Protein 1UPS (pdb70)

B-factor: mean 15.05, std 5.0, range [4.94, 42.62]

InterPro domains:
  IPR000757 Beta-glucanase-like, N-terminal domain [PF00722] (126-254)
  IPR000757 Beta-glucanase-like, N-terminal domain [PS51762] (18-282)
  IPR013320 Concanavalin A-like lectin/glucanase domain superfamily [SSF49899] (20-282)
  IPR035992 Ricin B-like lectins [SSF50370] (290-420)
  IPR050546 Glycosyl Hydrolase Family 16 [PTHR10963] (27-278)

Organism: Clostridium perfringens (NCBI:txid1502)

Foldseek 3Di:
DQAQDDDDQDDPQWDWDDKDQQQDQDDDPLFKDWFDLQQQAPDRVLRGWDWGGDPLWIKTWDFPPRADRHCVQANGKHKTKMKRWHAWAAPPVRPDPRTHGDDTDGSDKDAFFKKKWWKAAWQQAAFKWWWKKKFFCQVPPSHHPPGQRTKIWTLATDTNNPFQWGKTKIDRRNHPQARPDIDIDTDGDPDDGRNPYIWMWMWGAALFWIFIDTSRATFDIFTGHGDHMIMIMTMMIAPHPRHHDDDDDIGIMIISMMITIARPVHGDNYPWKWWKAFQPPRWTWFDDPPDFFIFTGHDDPVGPLRRIWDWDDDPRWIWIAGPVQRWTFFCVVVPQGTGTDNDDPPDQRRTWDWGDDPRWTWTAGRVHRQWIWFCVVVPRTIGIDRDDPPDRRRTMHIGTDD/DQDDDDQDDPQWAWDDKDQQQDQDDDPLFKDWFDQQFLAPGSVLRGWDWGGDPSWIKTWDFPPRADSHCVQANRKDKGKMKRWHAWAAPRVRPDPRTHHDDTDGSDKDFFFKKKWKKAAWQQAAFKWWWKKKFFCQVVPSHHPPGQRGKMWGLATDTNNPFQWGKTKIDRRNNPQFRPDIDIDTDGDPDDGRNVDIWMWIWGAAQFWIWIDTSRHTDDIDTHHRDHIIMIMTMIMGPHPRHHGDDDDIGIMIISMMITIARPVGDDAKWWKAFQVPRWTWFDDPPDFFIFTHHDDPVGPLRRMWDWDDDPRWTWIAGRPPRWTWFCVVVPQGTGTDNDDPPDQRRTWDFDDDPNFTWTAGRVHRQWIWFCVVVPRGIGIDRDDPPDRRRTMHIGHDD

Sequence (799 aa):
AKDFPANPIEKAGYKLDFSDEFNGPTLDREKWTDYYLPHWCKDPESAKANYRFENGSLVEYITEDQKPWCPEHDGTVRSSAIMSFDKSWIHNFSGTTDNHERNEWRGYTTKYGYFEIRAKLSNTGGGGHQAWWMVGMQDDTNDWFNSKQTGEIDILETFFSKKDTWRIAAYGWNDPNFQTSWTISEDKVPSGDPTSEYHIYAMEWTPTALKFYYDNELFKVIYGSPDYEMGTILNIYTDAGSGAHNDVWPKEWAIDYMRVWKPVDGYKESLNNYLIRNRQTGKFLYIEENNDKVSYGDITLKNEKNAKWSKEYRDGYTLLKNNETGEYLNIENQTGYIEHGKVPKTWWSAQWSEVPVDGYTRFVNRWKPNMSIHTESYEGVLQYGNVPNTYWTSQWQLIPVEDFPANPIEKAGYKLDFSDEFNGPTLDREKWTDYYLPHWCKDPESAKANYRFENGSLVEYITEDQKPWCPEHDGTVRSSAIMSFDKSWIHNFSGTTDNHERNEWRGYTTKYGYFEIRAKLSNTGGGGHQAWWMVGMQDDTNDWFNSKQTGEIDILETFFSKKDTWRIAAYGWNDPNFQTSWTISEDKVPSGDPTSEYHIYAMEWTPTALKFYYDNELFKVIYGSPDYEMGTILNIYTDAGSGAHNDVWPKEWAIDYMRVWKPVDGYKNNYLIRNRQTGKFLYIEENNDKVSYGDITLKNEKNAKWSKEYRDGYTLLKNNETGEYLNIENQTGYIEHGKVPKTWWSAQWSEVPVDGYTRFVNRWKPNMSIHTESYEGVLQYGNVPNTYWTSQWQLIPVE

Structure (mmCIF, N/CA/C/O backbone):
data_1UPS
#
_entry.id   1UPS
#
_cell.length_a   160.430
_cell.length_b   160.430
_cell.length_c   86.140
_cell.angle_alpha   90.00
_cell.angle_beta   90.00
_cell.angle_gamma   120.00
#
_symmetry.space_group_name_H-M   'P 63'
#
loop_
_entity.id
_entity.type
_entity.pdbx_description
1 polymer 'GLCNAC-ALPHA-1,4-GAL-RELEASING ENDO-BETA-GALACTOSIDASE'
2 non-polymer 'CALCIUM ION'
3 water water
#
loop_
_atom_site.group_PDB
_atom_site.id
_atom_site.type_symbol
_atom_site.label_atom_id
_atom_site.label_alt_id
_atom_site.label_comp_id
_atom_site.label_asym_id
_atom_site.label_entity_id
_atom_site.label_seq_id
_atom_site.pdbx_PDB_ins_code
_atom_site.Cartn_x
_atom_site.Cartn_y
_atom_site.Cartn_z
_atom_site.occupancy
_atom_site.B_iso_or_equiv
_atom_site.auth_seq_id
_atom_site.auth_comp_id
_atom_site.auth_asym_id
_atom_site.auth_atom_id
_atom_site.pdbx_PDB_model_num
ATOM 1 N N . ALA A 1 17 ? 152.370 100.830 9.920 1.00 24.76 17 ALA A N 1
ATOM 2 C CA . ALA A 1 17 ? 153.611 100.005 9.988 1.00 23.88 17 ALA A CA 1
ATOM 3 C C . ALA A 1 17 ? 154.876 100.876 9.920 1.00 23.67 17 ALA A C 1
ATOM 4 O O . ALA A 1 17 ? 155.994 100.385 10.118 1.00 23.87 17 ALA A O 1
ATOM 6 N N . LYS A 1 18 ? 154.695 102.167 9.640 1.00 22.58 18 LYS A N 1
ATOM 7 C CA . LYS A 1 18 ? 155.816 103.084 9.472 1.00 21.54 18 LYS A CA 1
ATOM 8 C C . LYS A 1 18 ? 156.120 103.876 10.748 1.00 20.00 18 LYS A C 1
ATOM 9 O O . LYS A 1 18 ? 157.088 104.632 10.779 1.00 19.78 18 LYS A O 1
ATOM 15 N N . ASP A 1 19 ? 155.315 103.692 11.795 1.00 17.97 19 ASP A N 1
ATOM 16 C CA . ASP A 1 19 ? 155.650 104.264 13.112 1.00 16.74 19 ASP A CA 1
ATOM 17 C C . ASP A 1 19 ? 156.919 103.588 13.612 1.00 16.03 19 ASP A C 1
ATOM 18 O O . ASP A 1 19 ? 157.120 102.380 13.375 1.00 14.93 19 ASP A O 1
ATOM 23 N N . PHE A 1 20 ? 157.764 104.334 14.319 1.00 15.21 20 PHE A N 1
ATOM 24 C CA . PHE A 1 20 ? 158.872 103.721 15.032 1.00 14.54 20 PHE A CA 1
ATOM 25 C C . PHE A 1 20 ? 158.318 103.063 16.304 1.00 14.41 20 PHE A C 1
ATOM 26 O O . PHE A 1 20 ? 157.555 103.684 17.031 1.00 13.75 20 PHE A O 1
ATOM 34 N N . PRO A 1 21 ? 158.689 101.814 16.580 1.00 14.39 21 PRO A N 1
ATOM 35 C CA . PRO A 1 21 ? 158.113 101.095 17.727 1.00 14.46 21 PRO A CA 1
ATOM 36 C C . PRO A 1 21 ? 158.385 101.780 19.057 1.00 13.85 21 PRO A C 1
ATOM 37 O O . PRO A 1 21 ? 159.475 102.275 19.266 1.00 13.82 21 PRO A O 1
ATOM 41 N N . ALA A 1 22 ? 157.404 101.783 19.948 1.00 13.46 22 ALA A N 1
ATOM 42 C CA . ALA A 1 22 ? 157.625 102.282 21.301 1.00 13.74 22 ALA A CA 1
ATOM 43 C C . ALA A 1 22 ? 158.790 101.547 21.989 1.00 13.34 22 ALA A C 1
ATOM 44 O O . ALA A 1 22 ? 158.924 100.301 21.878 1.00 12.06 22 ALA A O 1
ATOM 46 N N . ASN A 1 23 ? 159.634 102.305 22.689 1.00 12.72 23 ASN A N 1
ATOM 47 C CA . ASN A 1 23 ? 160.660 101.712 23.555 1.00 13.54 23 ASN A CA 1
ATOM 48 C C . ASN A 1 23 ? 160.035 101.008 24.774 1.00 14.24 23 ASN A C 1
ATOM 49 O O . ASN A 1 23 ? 158.890 101.296 25.137 1.00 13.58 23 ASN A O 1
ATOM 54 N N . PRO A 1 24 ? 160.765 100.077 25.396 1.00 15.18 24 PRO A N 1
ATOM 55 C CA . PRO A 1 24 ? 160.277 99.449 26.631 1.00 16.40 24 PRO A CA 1
ATOM 56 C C . PRO A 1 24 ? 160.274 100.426 27.802 1.00 17.35 24 PRO A C 1
ATOM 57 O O . PRO A 1 24 ? 161.032 101.399 27.805 1.00 16.77 24 PRO A O 1
ATOM 61 N N . ILE A 1 25 ? 159.413 100.174 28.783 1.00 18.72 25 ILE A N 1
ATOM 62 C CA . ILE A 1 25 ? 159.344 101.037 29.956 1.00 20.32 25 ILE A CA 1
ATOM 63 C C . ILE A 1 25 ? 160.621 100.913 30.799 1.00 21.16 25 ILE A C 1
ATOM 64 O O . ILE A 1 25 ? 161.120 101.913 31.353 1.00 22.10 25 ILE A O 1
ATOM 69 N N . GLU A 1 26 ? 161.158 99.701 30.883 1.00 21.50 26 GLU A N 1
ATOM 70 C CA . GLU A 1 26 ? 162.419 99.484 31.600 1.00 21.66 26 GLU A CA 1
ATOM 71 C C . GLU A 1 26 ? 163.610 99.644 30.658 1.00 21.60 26 GLU A C 1
ATOM 72 O O . GLU A 1 26 ? 163.633 99.077 29.557 1.00 22.16 26 GLU A O 1
ATOM 74 N N . LYS A 1 27 ? 164.573 100.456 31.098 1.00 20.73 27 LYS A N 1
ATOM 75 C CA . LYS A 1 27 ? 165.767 100.786 30.335 1.00 19.67 27 LYS A CA 1
ATOM 76 C C . LYS A 1 27 ? 166.986 100.240 31.058 1.00 19.48 27 LYS A C 1
ATOM 77 O O . LYS A 1 27 ? 167.239 100.596 32.213 1.00 18.70 27 LYS A O 1
ATOM 83 N N . ALA A 1 28 ? 167.733 99.362 30.387 1.00 19.70 28 ALA A N 1
ATOM 84 C CA . ALA A 1 28 ? 168.919 98.747 30.995 1.00 19.45 28 ALA A CA 1
ATOM 85 C C . ALA A 1 28 ? 169.917 99.790 31.517 1.00 19.21 28 ALA A C 1
ATOM 86 O O . ALA A 1 28 ? 170.293 100.713 30.791 1.00 19.60 28 ALA A O 1
ATOM 88 N N . GLY A 1 29 ? 170.310 99.638 32.781 1.00 18.54 29 GLY A N 1
ATOM 89 C CA . GLY A 1 29 ? 171.265 100.523 33.431 1.00 17.94 29 GLY A CA 1
ATOM 90 C C . GLY A 1 29 ? 170.633 101.755 34.073 1.00 17.15 29 GLY A C 1
ATOM 91 O O . GLY A 1 29 ? 171.342 102.597 34.643 1.00 16.98 29 GLY A O 1
ATOM 92 N N . TYR A 1 30 ? 169.306 101.843 33.987 1.00 16.33 30 TYR A N 1
ATOM 93 C CA . TYR A 1 30 ? 168.551 102.989 34.482 1.00 15.99 30 TYR A CA 1
ATOM 94 C C . TYR A 1 30 ? 167.353 102.563 35.325 1.00 16.21 30 TYR A C 1
ATOM 95 O O . TYR A 1 30 ? 166.904 101.406 35.260 1.00 15.87 30 TYR A O 1
ATOM 104 N N . LYS A 1 31 ? 166.837 103.521 36.098 1.00 15.75 31 LYS A N 1
ATOM 105 C CA . LYS A 1 31 ? 165.618 103.358 36.866 1.00 15.81 31 LYS A CA 1
ATOM 106 C C . LYS A 1 31 ? 164.603 104.381 36.393 1.00 15.59 31 LYS A C 1
ATOM 107 O O . LYS A 1 31 ? 164.930 105.555 36.216 1.00 15.87 31 LYS A O 1
ATOM 109 N N . LEU A 1 32 ? 163.370 103.948 36.184 1.00 15.88 32 LEU A N 1
ATOM 110 C CA . LEU A 1 32 ? 162.333 104.881 35.746 1.00 15.75 32 LEU A CA 1
ATOM 111 C C . LEU A 1 32 ? 161.961 105.835 36.891 1.00 15.99 32 LEU A C 1
ATOM 112 O O . LEU A 1 32 ? 161.617 105.383 37.987 1.00 16.01 32 LEU A O 1
ATOM 117 N N . ASP A 1 33 ? 162.062 107.144 36.640 1.00 14.41 33 ASP A N 1
ATOM 118 C CA . ASP A 1 33 ? 161.826 108.168 37.666 1.00 14.93 33 ASP A CA 1
ATOM 119 C C . ASP A 1 33 ? 160.489 108.878 37.509 1.00 14.70 33 ASP A C 1
ATOM 120 O O . ASP A 1 33 ? 159.931 109.362 38.502 1.00 14.73 33 ASP A O 1
ATOM 125 N N . PHE A 1 34 ? 160.007 108.954 36.265 1.00 14.06 34 PHE A N 1
ATOM 126 C CA . PHE A 1 34 ? 158.753 109.632 35.907 1.00 14.57 34 PHE A CA 1
ATOM 127 C C . PHE A 1 34 ? 158.197 109.014 34.646 1.00 14.79 34 PHE A C 1
ATOM 128 O O . PHE A 1 34 ? 158.943 108.712 33.708 1.00 14.32 34 PHE A O 1
ATOM 136 N N . SER A 1 35 ? 156.881 108.831 34.610 1.00 15.31 35 SER A N 1
ATOM 137 C CA . SER A 1 35 ? 156.246 108.512 33.349 1.00 15.65 35 SER A CA 1
ATOM 138 C C . SER A 1 35 ? 154.807 108.984 33.298 1.00 16.13 35 SER A C 1
ATOM 139 O O . SER A 1 35 ? 154.115 109.043 34.324 1.00 17.27 35 SER A O 1
ATOM 142 N N . ASP A 1 36 ? 154.383 109.346 32.093 1.00 14.32 36 ASP A N 1
ATOM 143 C CA . ASP A 1 36 ? 152.982 109.488 31.796 1.00 13.37 36 ASP A CA 1
ATOM 144 C C . ASP A 1 36 ? 152.745 108.790 30.471 1.00 13.63 36 ASP A C 1
ATOM 145 O O . ASP A 1 36 ? 153.296 109.187 29.440 1.00 12.28 36 ASP A O 1
ATOM 150 N N . GLU A 1 37 ? 151.934 107.727 30.506 1.00 12.62 37 GLU A N 1
ATOM 151 C CA . GLU A 1 37 ? 151.595 106.974 29.301 1.00 14.33 37 GLU A CA 1
ATOM 152 C C . GLU A 1 37 ? 150.412 107.584 28.538 1.00 14.23 37 GLU A C 1
ATOM 153 O O . GLU A 1 37 ? 150.011 107.079 27.481 1.00 14.72 37 GLU A O 1
ATOM 159 N N . PHE A 1 38 ? 149.881 108.696 29.056 1.00 15.02 38 PHE A N 1
ATOM 160 C CA . PHE A 1 38 ? 148.876 109.516 28.363 1.00 15.22 38 PHE A CA 1
ATOM 161 C C . PHE A 1 38 ? 147.707 108.718 27.776 1.00 16.53 38 PHE A C 1
ATOM 162 O O . PHE A 1 38 ? 147.292 108.962 26.657 1.00 17.36 38 PHE A O 1
ATOM 170 N N . ASN A 1 39 ? 147.175 107.769 28.522 1.00 17.81 39 ASN A N 1
ATOM 171 C CA . ASN A 1 39 ? 146.072 106.992 27.951 1.00 18.85 39 ASN A CA 1
ATOM 172 C C . ASN A 1 39 ? 144.695 107.660 28.097 1.00 18.71 39 ASN A C 1
ATOM 173 O O . ASN A 1 39 ? 143.743 107.331 27.353 1.00 19.39 39 ASN A O 1
ATOM 182 N N . GLY A 1 40 ? 144.610 108.627 29.011 1.00 18.24 40 GLY A N 1
ATOM 183 C CA . GLY A 1 40 ? 143.374 109.364 29.236 1.00 17.10 40 GLY A CA 1
ATOM 184 C C . GLY A 1 40 ? 142.328 108.512 29.928 1.00 17.56 40 GLY A C 1
ATOM 185 O O . GLY A 1 40 ? 142.650 107.402 30.347 1.00 16.83 40 GLY A O 1
ATOM 186 N N . PRO A 1 41 ? 141.081 108.986 30.004 1.00 17.50 41 PRO A N 1
ATOM 187 C CA . PRO A 1 41 ? 140.624 110.186 29.288 1.00 18.14 41 PRO A CA 1
ATOM 188 C C . PRO A 1 41 ? 140.814 111.508 30.037 1.00 18.39 41 PRO A C 1
ATOM 189 O O . PRO A 1 41 ? 140.384 112.556 29.540 1.00 19.53 41 PRO A O 1
ATOM 193 N N . THR A 1 42 ? 141.439 111.478 31.209 1.00 18.14 42 THR A N 1
ATOM 194 C CA . THR A 1 42 ? 141.708 112.729 31.917 1.00 17.79 42 THR A CA 1
ATOM 195 C C . THR A 1 42 ? 143.191 112.942 32.189 1.00 16.76 42 THR A C 1
ATOM 196 O O . THR A 1 42 ? 143.952 111.982 32.401 1.00 16.86 42 THR A O 1
ATOM 200 N N . LEU A 1 43 ? 143.578 114.214 32.208 1.00 15.70 43 LEU A N 1
ATOM 201 C CA . LEU A 1 43 ? 144.944 114.600 32.512 1.00 15.17 43 LEU A CA 1
ATOM 202 C C . LEU A 1 43 ? 145.225 114.303 33.984 1.00 15.48 43 LEU A C 1
ATOM 203 O O . LEU A 1 43 ? 144.398 114.609 34.843 1.00 16.23 43 LEU A O 1
ATOM 208 N N . ASP A 1 44 ? 146.384 113.714 34.267 1.00 15.30 44 ASP A N 1
ATOM 209 C CA . ASP A 1 44 ? 146.763 113.376 35.643 1.00 15.19 44 ASP A CA 1
ATOM 210 C C . ASP A 1 44 ? 147.202 114.650 36.354 1.00 15.63 44 ASP A C 1
ATOM 211 O O . ASP A 1 44 ? 148.300 115.167 36.107 1.00 14.84 44 ASP A O 1
ATOM 216 N N . ARG A 1 45 ? 146.351 115.153 37.241 1.00 15.90 45 ARG A N 1
ATOM 217 C CA . ARG A 1 45 ? 146.607 116.452 37.860 1.00 17.03 45 ARG A CA 1
ATOM 218 C C . ARG A 1 45 ? 147.631 116.394 39.001 1.00 16.83 45 ARG A C 1
ATOM 219 O O . ARG A 1 45 ? 147.987 117.423 39.594 1.00 16.89 45 ARG A O 1
ATOM 227 N N . GLU A 1 46 ? 148.113 115.192 39.299 1.00 16.47 46 GLU A N 1
ATOM 228 C CA . GLU A 1 46 ? 149.250 115.054 40.196 1.00 16.44 46 GLU A CA 1
ATOM 229 C C . GLU A 1 46 ? 150.559 115.289 39.439 1.00 15.52 46 GLU A C 1
ATOM 230 O O . GLU A 1 46 ? 151.609 115.483 40.059 1.00 15.64 46 GLU A O 1
ATOM 240 N N . LYS A 1 47 ? 150.501 115.294 38.106 1.00 13.96 47 LYS A N 1
ATOM 241 C CA . LYS A 1 47 ? 151.710 115.460 37.276 1.00 13.41 47 LYS A CA 1
ATOM 242 C C . LYS A 1 47 ? 151.722 116.766 36.479 1.00 12.85 47 LYS A C 1
ATOM 243 O O . LYS A 1 47 ? 152.793 117.353 36.251 1.00 13.00 47 LYS A O 1
ATOM 249 N N . TRP A 1 48 ? 150.536 117.200 36.043 1.00 12.35 48 TRP A N 1
ATOM 250 C CA . TRP A 1 48 ? 150.400 118.318 35.095 1.00 11.87 48 TRP A CA 1
ATOM 251 C C . TRP A 1 48 ? 149.353 119.339 35.515 1.00 12.28 48 TRP A C 1
ATOM 252 O O . TRP A 1 48 ? 148.313 118.987 36.108 1.00 12.11 48 TRP A O 1
ATOM 263 N N . THR A 1 49 ? 149.613 120.593 35.154 1.00 12.19 49 THR A N 1
ATOM 264 C CA . THR A 1 49 ? 148.560 121.587 35.064 1.00 12.64 49 THR A CA 1
ATOM 265 C C . THR A 1 49 ? 148.264 121.912 33.591 1.00 12.83 49 THR A C 1
ATOM 266 O O . THR A 1 49 ? 149.156 121.822 32.743 1.00 12.85 49 THR A O 1
ATOM 270 N N . ASP A 1 50 ? 147.012 122.248 33.285 1.00 13.18 50 ASP A N 1
ATOM 271 C CA . ASP A 1 50 ? 146.618 122.535 31.899 1.00 13.67 50 ASP A CA 1
ATOM 272 C C . ASP A 1 50 ? 146.459 124.038 31.632 1.00 13.58 50 ASP A C 1
ATOM 273 O O . ASP A 1 50 ? 145.566 124.485 30.911 1.00 13.35 50 ASP A O 1
ATOM 278 N N . TYR A 1 51 ? 147.369 124.813 32.207 1.00 13.89 51 TYR A N 1
ATOM 279 C CA . TYR A 1 51 ? 147.452 126.236 31.929 1.00 13.96 51 TYR A CA 1
ATOM 280 C C . TYR A 1 51 ? 148.871 126.585 31.501 1.00 14.18 51 TYR A C 1
ATOM 281 O O . TYR A 1 51 ? 149.850 126.038 32.053 1.00 13.84 51 TYR A O 1
ATOM 290 N N . TYR A 1 52 ? 148.979 127.531 30.568 1.00 12.94 52 TYR A N 1
ATOM 291 C CA . TYR A 1 52 ? 150.264 127.951 30.039 1.00 12.39 52 TYR A CA 1
ATOM 292 C C . TYR A 1 52 ? 150.751 129.162 30.863 1.00 12.18 52 TYR A C 1
ATOM 293 O O . TYR A 1 52 ? 150.104 130.205 30.854 1.00 11.93 52 TYR A O 1
ATOM 302 N N . LEU A 1 53 ? 151.865 129.013 31.592 1.00 11.21 53 LEU A N 1
ATOM 303 C CA . LEU A 1 53 ? 152.475 130.135 32.363 1.00 11.96 53 LEU A CA 1
ATOM 304 C C . LEU A 1 53 ? 151.452 131.147 32.928 1.00 11.80 53 LEU A C 1
ATOM 305 O O . LEU A 1 53 ? 151.547 132.352 32.667 1.00 11.20 53 LEU A O 1
ATOM 310 N N . PRO A 1 54 ? 150.480 130.654 33.702 1.00 11.81 54 PRO A N 1
ATOM 311 C CA . PRO A 1 54 ? 149.330 131.487 34.105 1.00 12.08 54 PRO A CA 1
ATOM 312 C C . PRO A 1 54 ? 149.679 132.693 34.990 1.00 12.57 54 PRO A C 1
ATOM 313 O O . PRO A 1 54 ? 148.883 133.636 35.052 1.00 12.69 54 PRO A O 1
ATOM 317 N N . HIS A 1 55 ? 150.849 132.684 35.624 1.00 11.82 55 HIS A N 1
ATOM 318 C CA . HIS A 1 55 ? 151.297 133.829 36.434 1.00 12.75 55 HIS A CA 1
ATOM 319 C C . HIS A 1 55 ? 151.526 135.117 35.631 1.00 12.93 55 HIS A C 1
ATOM 320 O O . HIS A 1 55 ? 151.572 136.212 36.222 1.00 13.68 55 HIS A O 1
ATOM 327 N N . TRP A 1 56 ? 151.668 135.017 34.303 1.00 12.95 56 TRP A N 1
ATOM 328 C CA . TRP A 1 56 ? 151.864 136.231 33.487 1.00 13.25 56 TRP A CA 1
ATOM 329 C C . TRP A 1 56 ? 150.557 136.951 33.146 1.00 14.71 56 TRP A C 1
ATOM 330 O O . TRP A 1 56 ? 150.585 138.091 32.713 1.00 15.79 56 TRP A O 1
ATOM 341 N N . CYS A 1 57 ? 149.419 136.301 33.364 1.00 15.66 57 CYS A N 1
ATOM 342 C CA . CYS A 1 57 ? 148.162 136.783 32.802 1.00 17.09 57 CYS A CA 1
ATOM 343 C C . CYS A 1 57 ? 147.216 137.258 33.900 1.00 19.15 57 CYS A C 1
ATOM 344 O O . CYS A 1 57 ? 146.972 136.533 34.867 1.00 19.79 57 CYS A O 1
ATOM 347 N N . LYS A 1 58 ? 146.688 138.473 33.760 1.00 20.81 58 LYS A N 1
ATOM 348 C CA . LYS A 1 58 ? 145.835 139.046 34.807 1.00 22.23 58 LYS A CA 1
ATOM 349 C C . LYS A 1 58 ? 144.681 138.084 35.101 1.00 23.04 58 LYS A C 1
ATOM 350 O O . LYS A 1 58 ? 144.470 137.695 36.269 1.00 24.53 58 LYS A O 1
ATOM 352 N N . ASP A 1 59 ? 143.977 137.677 34.051 1.00 23.07 59 ASP A N 1
ATOM 353 C CA . ASP A 1 59 ? 143.049 136.547 34.132 1.00 24.08 59 ASP A CA 1
ATOM 354 C C . ASP A 1 59 ? 143.634 135.280 33.498 1.00 22.40 59 ASP A C 1
ATOM 355 O O . ASP A 1 59 ? 143.693 135.137 32.261 1.00 23.86 59 ASP A O 1
ATOM 360 N N . PRO A 1 60 ? 144.022 134.341 34.353 1.00 20.49 60 PRO A N 1
ATOM 361 C CA . PRO A 1 60 ? 144.665 133.102 33.911 1.00 19.17 60 PRO A CA 1
ATOM 362 C C . PRO A 1 60 ? 143.749 132.122 33.169 1.00 17.94 60 PRO A C 1
ATOM 363 O O . PRO A 1 60 ? 144.272 131.203 32.552 1.00 15.90 60 PRO A O 1
ATOM 367 N N . GLU A 1 61 ? 142.427 132.316 33.186 1.00 17.30 61 GLU A N 1
ATOM 368 C CA . GLU A 1 61 ? 141.559 131.408 32.443 1.00 17.70 61 GLU A CA 1
ATOM 369 C C . GLU A 1 61 ? 141.810 131.450 30.931 1.00 16.82 61 GLU A C 1
ATOM 370 O O . GLU A 1 61 ? 141.575 130.449 30.247 1.00 16.92 61 GLU A O 1
ATOM 376 N N . SER A 1 62 ? 142.293 132.589 30.421 1.00 16.07 62 SER A N 1
ATOM 377 C CA . SER A 1 62 ? 142.672 132.715 28.997 1.00 15.07 62 SER A CA 1
ATOM 378 C C . SER A 1 62 ? 143.762 131.712 28.599 1.00 14.11 62 SER A C 1
ATOM 379 O O . SER A 1 62 ? 143.854 131.314 27.436 1.00 12.95 62 SER A O 1
ATOM 382 N N . ALA A 1 63 ? 144.564 131.301 29.584 1.00 12.64 63 ALA A N 1
ATOM 383 C CA . ALA A 1 63 ? 145.753 130.494 29.349 1.00 12.08 63 ALA A CA 1
ATOM 384 C C . ALA A 1 63 ? 145.463 128.991 29.411 1.00 11.71 63 ALA A C 1
ATOM 385 O O . ALA A 1 63 ? 146.367 128.171 29.282 1.00 11.52 63 ALA A O 1
ATOM 387 N N . LYS A 1 64 ? 144.199 128.626 29.598 1.00 12.14 64 LYS A N 1
ATOM 388 C CA . LYS A 1 64 ? 143.817 127.199 29.652 1.00 12.51 64 LYS A CA 1
ATOM 389 C C . LYS A 1 64 ? 143.978 126.482 28.301 1.00 12.04 64 LYS A C 1
ATOM 390 O O . LYS A 1 64 ? 143.622 127.027 27.252 1.00 11.63 64 LYS A O 1
ATOM 396 N N . ALA A 1 65 ? 144.475 125.244 28.356 1.00 11.25 65 ALA A N 1
ATOM 397 C CA . ALA A 1 65 ? 144.711 124.425 27.173 1.00 11.18 65 ALA A CA 1
ATOM 398 C C . ALA A 1 65 ? 143.442 123.744 26.704 1.00 11.31 65 ALA A C 1
ATOM 399 O O . ALA A 1 65 ? 142.552 123.454 27.513 1.00 11.19 65 ALA A O 1
ATOM 401 N N . ASN A 1 66 ? 143.370 123.488 25.399 1.00 10.78 66 ASN A N 1
ATOM 402 C CA . ASN A 1 66 ? 142.420 122.523 24.873 1.00 11.69 66 ASN A CA 1
ATOM 403 C C . ASN A 1 66 ? 143.159 121.266 24.487 1.00 11.59 66 ASN A C 1
ATOM 404 O O . ASN A 1 66 ? 144.258 121.333 23.967 1.00 10.92 66 ASN A O 1
ATOM 409 N N . TYR A 1 67 ? 142.557 120.122 24.791 1.00 12.37 67 TYR A N 1
ATOM 410 C CA . TYR A 1 67 ? 143.198 118.832 24.519 1.00 12.68 67 TYR A CA 1
ATOM 411 C C . TYR A 1 67 ? 142.162 117.709 24.663 1.00 13.21 67 TYR A C 1
ATOM 412 O O . TYR A 1 67 ? 141.067 117.917 25.228 1.00 13.51 67 TYR A O 1
ATOM 421 N N . ARG A 1 68 ? 142.500 116.547 24.106 1.00 13.06 68 ARG A N 1
ATOM 422 C CA . ARG A 1 68 ? 141.744 115.306 24.297 1.00 13.33 68 ARG A CA 1
ATOM 423 C C . ARG A 1 68 ? 142.761 114.173 24.344 1.00 13.46 68 ARG A C 1
ATOM 424 O O . ARG A 1 68 ? 143.967 114.397 24.155 1.00 13.14 68 ARG A O 1
ATOM 432 N N . PHE A 1 69 ? 142.276 112.972 24.629 1.00 13.04 69 PHE A N 1
ATOM 433 C CA . PHE A 1 69 ? 143.111 111.777 24.536 1.00 14.12 69 PHE A CA 1
ATOM 434 C C . PHE A 1 69 ? 142.529 110.915 23.439 1.00 14.42 69 PHE A C 1
ATOM 435 O O . PHE A 1 69 ? 141.314 110.718 23.404 1.00 14.86 69 PHE A O 1
ATOM 443 N N . GLU A 1 70 ? 143.378 110.454 22.524 1.00 15.31 70 GLU A N 1
ATOM 444 C CA . GLU A 1 70 ? 142.922 109.689 21.350 1.00 17.13 70 GLU A CA 1
ATOM 445 C C . GLU A 1 70 ? 143.951 108.604 21.040 1.00 18.15 70 GLU A C 1
ATOM 446 O O . GLU A 1 70 ? 145.144 108.900 20.890 1.00 17.76 70 GLU A O 1
ATOM 452 N N . ASN A 1 71 ? 143.494 107.347 20.993 1.00 18.77 71 ASN A N 1
ATOM 453 C CA . ASN A 1 71 ? 144.347 106.228 20.568 1.00 20.06 71 ASN A CA 1
ATOM 454 C C . ASN A 1 71 ? 145.633 106.128 21.410 1.00 19.59 71 ASN A C 1
ATOM 455 O O . ASN A 1 71 ? 146.736 105.969 20.876 1.00 20.12 71 ASN A O 1
ATOM 460 N N . GLY A 1 72 ? 145.476 106.229 22.730 1.00 18.52 72 GLY A N 1
ATOM 461 C CA . GLY A 1 72 ? 146.593 106.158 23.664 1.00 16.70 72 GLY A CA 1
ATOM 462 C C . GLY A 1 72 ? 147.531 107.367 23.713 1.00 15.31 72 GLY A C 1
ATOM 463 O O . GLY A 1 72 ? 148.613 107.263 24.300 1.00 15.08 72 GLY A O 1
ATOM 464 N N . SER A 1 73 ? 147.122 108.502 23.136 1.00 13.91 73 SER A N 1
ATOM 465 C CA . SER A 1 73 ? 147.978 109.703 23.097 1.00 13.43 73 SER A CA 1
ATOM 466 C C . SER A 1 73 ? 147.286 110.913 23.680 1.00 12.55 73 SER A C 1
ATOM 467 O O . SER A 1 73 ? 146.055 111.045 23.589 1.00 12.06 73 SER A O 1
ATOM 470 N N . LEU A 1 74 ? 148.067 111.805 24.280 1.00 11.84 74 LEU A N 1
ATOM 471 C CA . LEU A 1 74 ? 147.573 113.161 24.519 1.00 11.51 74 LEU A CA 1
ATOM 472 C C . LEU A 1 74 ? 147.567 113.916 23.183 1.00 11.42 74 LEU A C 1
ATOM 473 O O . LEU A 1 74 ? 148.600 113.994 22.487 1.00 11.93 74 LEU A O 1
ATOM 478 N N . VAL A 1 75 ? 146.409 114.473 22.838 1.00 11.03 75 VAL A N 1
ATOM 479 C CA . VAL A 1 75 ? 146.260 115.313 21.652 1.00 11.24 75 VAL A CA 1
ATOM 480 C C . VAL A 1 75 ? 145.924 116.747 22.094 1.00 11.20 75 VAL A C 1
ATOM 481 O O . VAL A 1 75 ? 144.756 117.086 22.350 1.00 11.39 75 VAL A O 1
ATOM 485 N N . GLU A 1 76 ? 146.964 117.574 22.198 1.00 10.51 76 GLU A N 1
ATOM 486 C CA . GLU A 1 76 ? 146.779 119.015 22.433 1.00 10.83 76 GLU A CA 1
ATOM 487 C C . GLU A 1 76 ? 146.334 119.647 21.132 1.00 10.37 76 GLU A C 1
ATOM 488 O O . GLU A 1 76 ? 146.884 119.325 20.091 1.00 10.49 76 GLU A O 1
ATOM 494 N N . TYR A 1 77 ? 145.361 120.555 21.184 1.00 10.55 77 TYR A N 1
ATOM 495 C CA . TYR A 1 77 ? 144.877 121.187 19.967 1.00 10.13 77 TYR A CA 1
ATOM 496 C C . TYR A 1 77 ? 144.480 122.636 20.184 1.00 10.50 77 TYR A C 1
ATOM 497 O O . TYR A 1 77 ? 144.138 123.043 21.306 1.00 10.26 77 TYR A O 1
ATOM 506 N N . ILE A 1 78 ? 144.551 123.394 19.098 1.00 9.92 78 ILE A N 1
ATOM 507 C CA . ILE A 1 78 ? 144.064 124.767 19.062 1.00 9.84 78 ILE A CA 1
ATOM 508 C C . ILE A 1 78 ? 142.903 124.812 18.075 1.00 9.78 78 ILE A C 1
ATOM 509 O O . ILE A 1 78 ? 143.061 124.425 16.914 1.00 9.82 78 ILE A O 1
ATOM 514 N N . THR A 1 79 ? 141.750 125.302 18.520 1.00 10.00 79 THR A N 1
ATOM 515 C CA . THR A 1 79 ? 140.624 125.463 17.601 1.00 10.23 79 THR A CA 1
ATOM 516 C C . THR A 1 79 ? 140.688 126.780 16.844 1.00 10.12 79 THR A C 1
ATOM 517 O O . THR A 1 79 ? 141.363 127.733 17.280 1.00 9.64 79 THR A O 1
ATOM 521 N N . GLU A 1 80 ? 139.942 126.830 15.740 1.00 9.90 80 GLU A N 1
ATOM 522 C CA . GLU A 1 80 ? 139.887 128.023 14.895 1.00 10.83 80 GLU A CA 1
ATOM 523 C C . GLU A 1 80 ? 139.378 129.244 15.666 1.00 10.76 80 GLU A C 1
ATOM 524 O O . GLU A 1 80 ? 139.779 130.369 15.369 1.00 12.17 80 GLU A O 1
ATOM 530 N N . ASP A 1 81 ? 138.501 129.018 16.644 1.00 10.71 81 ASP A N 1
ATOM 531 C CA . ASP A 1 81 ? 137.945 130.106 17.451 1.00 10.15 81 ASP A CA 1
ATOM 532 C C . ASP A 1 81 ? 138.606 130.277 18.826 1.00 10.43 81 ASP A C 1
ATOM 533 O O . ASP A 1 81 ? 138.108 131.027 19.688 1.00 10.15 81 ASP A O 1
ATOM 538 N N . GLN A 1 82 ? 139.732 129.594 19.042 1.00 9.81 82 GLN A N 1
ATOM 539 C CA . GLN A 1 82 ? 140.454 129.721 20.311 1.00 10.50 82 GLN A CA 1
ATOM 540 C C . GLN A 1 82 ? 140.975 131.151 20.493 1.00 10.79 82 GLN A C 1
ATOM 541 O O . GLN A 1 82 ? 141.401 131.782 19.518 1.00 10.95 82 GLN A O 1
ATOM 547 N N . LYS A 1 83 ? 140.919 131.672 21.722 1.00 10.39 83 LYS A N 1
ATOM 548 C CA . LYS A 1 83 ? 141.417 133.043 21.971 1.00 10.96 83 LYS A CA 1
ATOM 549 C C . LYS A 1 83 ? 142.896 133.051 22.320 1.00 9.95 83 LYS A C 1
ATOM 550 O O . LYS A 1 83 ? 143.425 132.022 22.757 1.00 10.20 83 LYS A O 1
ATOM 556 N N . PRO A 1 84 ? 143.581 134.195 22.162 1.00 9.38 84 PRO A N 1
ATOM 557 C CA . PRO A 1 84 ? 144.995 134.269 22.575 1.00 9.03 84 PRO A CA 1
ATOM 558 C C . PRO A 1 84 ? 145.185 133.870 24.041 1.00 9.36 84 PRO A C 1
ATOM 559 O O . PRO A 1 84 ? 144.291 134.174 24.858 1.00 8.50 84 PRO A O 1
ATOM 563 N N . TRP A 1 85 ? 146.319 133.238 24.372 1.00 9.53 85 TRP A N 1
ATOM 564 C CA . TRP A 1 85 ? 146.509 132.707 25.726 1.00 10.16 85 TRP A CA 1
ATOM 565 C C . TRP A 1 85 ? 146.741 133.814 26.769 1.00 11.00 85 TRP A C 1
ATOM 566 O O . TRP A 1 85 ? 146.348 133.669 27.923 1.00 9.88 85 TRP A O 1
ATOM 577 N N . CYS A 1 86 ? 147.326 134.937 26.353 1.00 11.15 86 CYS A N 1
ATOM 578 C CA . CYS A 1 86 ? 147.709 136.000 27.304 1.00 13.54 86 CYS A CA 1
ATOM 579 C C . CYS A 1 86 ? 147.926 137.310 26.519 1.00 14.36 86 CYS A C 1
ATOM 580 O O . CYS A 1 86 ? 149.079 137.722 26.364 1.00 14.86 86 CYS A O 1
ATOM 583 N N . PRO A 1 87 ? 146.855 137.937 26.019 1.00 15.94 87 PRO A N 1
ATOM 584 C CA . PRO A 1 87 ? 146.978 139.040 25.041 1.00 16.43 87 PRO A CA 1
ATOM 585 C C . PRO A 1 87 ? 147.802 140.235 25.545 1.00 17.69 87 PRO A C 1
ATOM 586 O O . PRO A 1 87 ? 148.431 140.936 24.744 1.00 16.40 87 PRO A O 1
ATOM 590 N N . GLU A 1 88 ? 147.805 140.462 26.858 1.00 18.36 88 GLU A N 1
ATOM 591 C CA . GLU A 1 88 ? 148.506 141.641 27.386 1.00 19.29 88 GLU A CA 1
ATOM 592 C C . GLU A 1 88 ? 150.039 141.512 27.375 1.00 19.41 88 GLU A C 1
ATOM 593 O O . GLU A 1 88 ? 150.739 142.545 27.395 1.00 20.09 88 GLU A O 1
ATOM 596 N N . HIS A 1 89 ? 150.550 140.275 27.339 1.00 19.07 89 HIS A N 1
ATOM 597 C CA . HIS A 1 89 ? 151.999 140.002 27.236 1.00 19.15 89 HIS A CA 1
ATOM 598 C C . HIS A 1 89 ? 152.436 139.417 25.928 1.00 18.91 89 HIS A C 1
ATOM 599 O O . HIS A 1 89 ? 153.558 139.670 25.483 1.00 21.28 89 HIS A O 1
ATOM 606 N N . ASP A 1 90 ? 151.604 138.567 25.326 1.00 16.46 90 ASP A N 1
ATOM 607 C CA . ASP A 1 90 ? 152.071 137.837 24.156 1.00 14.77 90 ASP A CA 1
ATOM 608 C C . ASP A 1 90 ? 151.281 138.142 22.892 1.00 13.68 90 ASP A C 1
ATOM 609 O O . ASP A 1 90 ? 151.371 137.381 21.920 1.00 13.73 90 ASP A O 1
ATOM 614 N N . GLY A 1 91 ? 150.515 139.231 22.902 1.00 11.98 91 GLY A N 1
ATOM 615 C CA . GLY A 1 91 ? 149.740 139.626 21.729 1.00 11.43 91 GLY A CA 1
ATOM 616 C C . GLY A 1 91 ? 148.742 138.541 21.358 1.00 10.65 91 GLY A C 1
ATOM 617 O O . GLY A 1 91 ? 148.152 137.906 22.241 1.00 10.17 91 GLY A O 1
ATOM 618 N N . THR A 1 92 ? 148.582 138.278 20.067 1.00 9.20 92 THR A N 1
ATOM 619 C CA . THR A 1 92 ? 147.532 137.354 19.663 1.00 8.78 92 THR A CA 1
ATOM 620 C C . THR A 1 92 ? 148.036 135.923 19.433 1.00 9.37 92 THR A C 1
ATOM 621 O O . THR A 1 92 ? 147.410 135.152 18.709 1.00 8.80 92 THR A O 1
ATOM 625 N N . VAL A 1 93 ? 149.144 135.567 20.075 1.00 9.38 93 VAL A N 1
ATOM 626 C CA . VAL A 1 93 ? 149.636 134.175 20.014 1.00 10.07 93 VAL A CA 1
ATOM 627 C C . VAL A 1 93 ? 148.612 133.234 20.662 1.00 10.18 93 VAL A C 1
ATOM 628 O O . VAL A 1 93 ? 148.077 133.527 21.734 1.00 10.53 93 VAL A O 1
ATOM 632 N N . ARG A 1 94 ? 148.346 132.108 20.020 1.00 10.90 94 ARG A N 1
ATOM 633 C CA . ARG A 1 94 ? 147.484 131.101 20.617 1.00 11.02 94 ARG A CA 1
ATOM 634 C C . ARG A 1 94 ? 148.321 129.894 20.964 1.00 10.52 94 ARG A C 1
ATOM 635 O O . ARG A 1 94 ? 149.242 129.558 20.221 1.00 11.86 94 ARG A O 1
ATOM 643 N N . SER A 1 95 ? 148.017 129.255 22.088 1.00 9.25 95 SER A N 1
ATOM 644 C CA . SER A 1 95 ? 148.762 128.053 22.487 1.00 9.60 95 SER A CA 1
ATOM 645 C C . SER A 1 95 ? 147.902 127.197 23.398 1.00 9.62 95 SER A C 1
ATOM 646 O O . SER A 1 95 ? 147.147 127.735 24.211 1.00 9.96 95 SER A O 1
ATOM 649 N N . SER A 1 96 ? 148.018 125.876 23.251 1.00 9.75 96 SER A N 1
ATOM 650 C CA . SER A 1 96 ? 147.446 124.939 24.208 1.00 10.10 96 SER A CA 1
ATOM 651 C C . SER A 1 96 ? 148.607 124.217 24.881 1.00 9.81 96 SER A C 1
ATOM 652 O O . SER A 1 96 ? 149.363 123.479 24.220 1.00 10.31 96 SER A O 1
ATOM 655 N N . ALA A 1 97 ? 148.727 124.382 26.194 1.00 10.57 97 ALA A N 1
ATOM 656 C CA . ALA A 1 97 ? 149.901 123.857 26.928 1.00 9.78 97 ALA A CA 1
ATOM 657 C C . ALA A 1 97 ? 149.548 123.059 28.188 1.00 10.25 97 ALA A C 1
ATOM 658 O O . ALA A 1 97 ? 148.555 123.363 28.877 1.00 10.92 97 ALA A O 1
ATOM 660 N N . ILE A 1 98 ? 150.388 122.068 28.504 1.00 9.86 98 ILE A N 1
ATOM 661 C CA . ILE A 1 98 ? 150.417 121.527 29.861 1.00 9.99 98 ILE A CA 1
ATOM 662 C C . ILE A 1 98 ? 151.804 121.761 30.441 1.00 10.55 98 ILE A C 1
ATOM 663 O O . ILE A 1 98 ? 152.794 121.850 29.688 1.00 10.44 98 ILE A O 1
ATOM 668 N N . MET A 1 99 ? 151.884 121.883 31.770 1.00 10.20 99 MET A N 1
ATOM 669 C CA . MET A 1 99 ? 153.182 122.091 32.414 1.00 10.15 99 MET A CA 1
ATOM 670 C C . MET A 1 99 ? 153.300 121.200 33.627 1.00 10.06 99 MET A C 1
ATOM 671 O O . MET A 1 99 ? 152.300 120.930 34.267 1.00 10.61 99 MET A O 1
ATOM 676 N N . SER A 1 100 ? 154.519 120.754 33.940 1.00 10.88 100 SER A N 1
ATOM 677 C CA . SER A 1 100 ? 154.759 119.895 35.114 1.00 10.93 100 SER A CA 1
ATOM 678 C C . SER A 1 100 ? 155.012 120.684 36.420 1.00 11.10 100 SER A C 1
ATOM 679 O O . SER A 1 100 ? 155.556 120.143 37.385 1.00 11.78 100 SER A O 1
ATOM 682 N N . PHE A 1 101 ? 154.597 121.948 36.447 1.00 11.96 101 PHE A N 1
ATOM 683 C CA . PHE A 1 101 ? 154.815 122.836 37.602 1.00 11.88 101 PHE A CA 1
ATOM 684 C C . PHE A 1 101 ? 153.860 124.028 37.484 1.00 11.76 101 PHE A C 1
ATOM 685 O O . PHE A 1 101 ? 153.222 124.242 36.436 1.00 11.16 101 PHE A O 1
ATOM 693 N N . ASP A 1 102 ? 153.780 124.806 38.557 1.00 11.26 102 ASP A N 1
ATOM 694 C CA . ASP A 1 102 ? 153.038 126.064 38.563 1.00 11.80 102 ASP A CA 1
ATOM 695 C C . ASP A 1 102 ? 153.756 126.904 39.601 1.00 11.87 102 ASP A C 1
ATOM 696 O O . ASP A 1 102 ? 153.735 126.571 40.784 1.00 12.19 102 ASP A O 1
ATOM 701 N N . LYS A 1 103 ? 154.414 127.973 39.167 1.00 11.88 103 LYS A N 1
ATOM 702 C CA . LYS A 1 103 ? 155.307 128.694 40.064 1.00 11.91 103 LYS A CA 1
ATOM 703 C C . LYS A 1 103 ? 155.459 130.139 39.599 1.00 12.03 103 LYS A C 1
ATOM 704 O O . LYS A 1 103 ? 155.590 130.390 38.399 1.00 11.35 103 LYS A O 1
ATOM 710 N N . SER A 1 104 ? 155.452 131.073 40.554 1.00 12.06 104 SER A N 1
ATOM 711 C CA . SER A 1 104 ? 155.607 132.499 40.247 1.00 12.13 104 SER A CA 1
ATOM 712 C C . SER A 1 104 ? 156.903 132.781 39.476 1.00 11.57 104 SER A C 1
ATOM 713 O O . SER A 1 104 ? 157.920 132.119 39.698 1.00 11.00 104 SER A O 1
ATOM 716 N N . TRP A 1 105 ? 156.849 133.782 38.593 1.00 11.42 105 TRP A N 1
ATOM 717 C CA . TRP A 1 105 ? 158.018 134.367 37.926 1.00 10.44 105 TRP A CA 1
ATOM 718 C C . TRP A 1 105 ? 158.709 133.488 36.868 1.00 10.34 105 TRP A C 1
ATOM 719 O O . TRP A 1 105 ? 159.655 133.944 36.226 1.00 10.12 105 TRP A O 1
ATOM 730 N N . ILE A 1 106 ? 158.224 132.267 36.651 1.00 9.75 106 ILE A N 1
ATOM 731 C CA . ILE A 1 106 ? 158.942 131.352 35.749 1.00 10.11 106 ILE A CA 1
ATOM 732 C C . ILE A 1 106 ? 158.928 131.798 34.275 1.00 10.19 106 ILE A C 1
ATOM 733 O O . ILE A 1 106 ? 157.860 132.057 33.706 1.00 10.05 106 ILE A O 1
ATOM 738 N N . HIS A 1 107 ? 160.117 131.853 33.672 1.00 11.16 107 HIS A N 1
ATOM 739 C CA . HIS A 1 107 ? 160.264 132.060 32.217 1.00 11.34 107 HIS A CA 1
ATOM 740 C C . HIS A 1 107 ? 159.651 133.394 31.759 1.00 11.74 107 HIS A C 1
ATOM 741 O O . HIS A 1 107 ? 158.622 133.438 31.038 1.00 11.44 107 HIS A O 1
ATOM 748 N N . ASN A 1 108 ? 160.313 134.461 32.189 1.00 11.32 108 ASN A N 1
ATOM 749 C CA . ASN A 1 108 ? 159.898 135.832 31.880 1.00 11.71 108 ASN A CA 1
ATOM 750 C C . ASN A 1 108 ? 160.370 136.282 30.500 1.00 12.11 108 ASN A C 1
ATOM 751 O O . ASN A 1 108 ? 161.242 137.152 30.368 1.00 12.65 108 ASN A O 1
ATOM 756 N N . PHE A 1 109 ? 159.788 135.679 29.466 1.00 12.40 109 PHE A N 1
ATOM 757 C CA . PHE A 1 109 ? 160.217 135.919 28.088 1.00 14.25 109 PHE A CA 1
ATOM 758 C C . PHE A 1 109 ? 159.999 137.387 27.696 1.00 14.87 109 PHE A C 1
ATOM 759 O O . PHE A 1 109 ? 160.722 137.917 26.850 1.00 15.31 109 PHE A O 1
ATOM 767 N N . SER A 1 110 ? 159.037 138.037 28.337 1.00 14.63 110 SER A N 1
ATOM 768 C CA . SER A 1 110 ? 158.715 139.437 28.007 1.00 15.14 110 SER A CA 1
ATOM 769 C C . SER A 1 110 ? 159.442 140.462 28.891 1.00 15.08 110 SER A C 1
ATOM 770 O O . SER A 1 110 ? 159.389 141.669 28.620 1.00 15.31 110 SER A O 1
ATOM 773 N N . GLY A 1 111 ? 160.128 139.985 29.932 1.00 14.01 111 GLY A N 1
ATOM 774 C CA . GLY A 1 111 ? 160.782 140.870 30.899 1.00 15.18 111 GLY A CA 1
ATOM 775 C C . GLY A 1 111 ? 159.828 141.812 31.628 1.00 15.49 111 GLY A C 1
ATOM 776 O O . GLY A 1 111 ? 160.210 142.929 31.995 1.00 16.06 111 GLY A O 1
ATOM 777 N N . THR A 1 112 ? 158.595 141.372 31.848 1.00 16.06 112 THR A N 1
ATOM 778 C CA . THR A 1 112 ? 157.616 142.165 32.592 1.00 16.41 112 THR A CA 1
ATOM 779 C C . THR A 1 112 ? 157.866 142.172 34.116 1.00 17.85 112 THR A C 1
ATOM 780 O O . THR A 1 112 ? 158.463 141.237 34.663 1.00 16.59 112 THR A O 1
ATOM 784 N N . THR A 1 113 ? 157.411 143.228 34.801 1.00 18.47 113 THR A N 1
ATOM 785 C CA . THR A 1 113 ? 157.437 143.214 36.267 1.00 20.40 113 THR A CA 1
ATOM 786 C C . THR A 1 113 ? 156.088 142.784 36.827 1.00 21.38 113 THR A C 1
ATOM 787 O O . THR A 1 113 ? 155.903 142.725 38.046 1.00 22.11 113 THR A O 1
ATOM 791 N N . ASP A 1 114 ? 155.148 142.502 35.933 1.00 21.85 114 ASP A N 1
ATOM 792 C CA . ASP A 1 114 ? 153.778 142.149 36.303 1.00 23.34 114 ASP A CA 1
ATOM 793 C C . ASP A 1 114 ? 153.573 140.635 36.514 1.00 22.21 114 ASP A C 1
ATOM 794 O O . ASP A 1 114 ? 152.917 139.969 35.708 1.00 23.28 114 ASP A O 1
ATOM 799 N N . ASN A 1 115 ? 154.116 140.093 37.602 1.00 20.93 115 ASN A N 1
ATOM 800 C CA . ASN A 1 115 ? 153.834 138.707 37.993 1.00 19.56 115 ASN A CA 1
ATOM 801 C C . ASN A 1 115 ? 152.558 138.622 38.831 1.00 19.30 115 ASN A C 1
ATOM 802 O O . ASN A 1 115 ? 152.291 139.517 39.653 1.00 19.54 115 ASN A O 1
ATOM 807 N N . HIS A 1 116 ? 151.782 137.558 38.635 1.00 18.27 116 HIS A N 1
ATOM 808 C CA . HIS A 1 116 ? 150.633 137.250 39.487 1.00 18.61 116 HIS A CA 1
ATOM 809 C C . HIS A 1 116 ? 150.924 136.031 40.349 1.00 18.52 116 HIS A C 1
ATOM 810 O O . HIS A 1 116 ? 151.176 134.931 39.831 1.00 18.06 116 HIS A O 1
ATOM 817 N N . GLU A 1 117 ? 150.896 136.236 41.668 1.00 17.99 117 GLU A N 1
ATOM 818 C CA . GLU A 1 117 ? 151.379 135.232 42.628 1.00 17.65 117 GLU A CA 1
ATOM 819 C C . GLU A 1 117 ? 150.670 133.885 42.521 1.00 17.73 117 GLU A C 1
ATOM 820 O O . GLU A 1 117 ? 149.430 133.824 42.408 1.00 17.32 117 GLU A O 1
ATOM 822 N N . ARG A 1 118 ? 151.466 132.812 42.547 1.00 16.63 118 ARG A N 1
ATOM 823 C CA . ARG A 1 118 ? 150.942 131.444 42.478 1.00 16.79 118 ARG A CA 1
ATOM 824 C C . ARG A 1 118 ? 151.388 130.681 43.709 1.00 16.72 118 ARG A C 1
ATOM 825 O O . ARG A 1 118 ? 152.467 130.947 44.263 1.00 16.59 118 ARG A O 1
ATOM 833 N N . ASN A 1 119 ? 150.564 129.729 44.140 1.00 17.66 119 ASN A N 1
ATOM 834 C CA . ASN A 1 119 ? 150.974 128.806 45.191 1.00 17.99 119 ASN A CA 1
ATOM 835 C C . ASN A 1 119 ? 151.841 127.741 44.536 1.00 17.32 119 ASN A C 1
ATOM 836 O O . ASN A 1 119 ? 151.361 126.975 43.704 1.00 17.54 119 ASN A O 1
ATOM 841 N N . GLU A 1 120 ? 153.118 127.706 44.902 1.00 16.27 120 GLU A N 1
ATOM 842 C CA . GLU A 1 120 ? 154.067 126.827 44.223 1.00 15.00 120 GLU A CA 1
ATOM 843 C C . GLU A 1 120 ? 153.602 125.384 44.225 1.00 14.63 120 GLU A C 1
ATOM 844 O O . GLU A 1 120 ? 153.246 124.826 45.277 1.00 12.56 120 GLU A O 1
ATOM 850 N N . TRP A 1 121 ? 153.604 124.786 43.031 1.00 13.60 121 TRP A N 1
ATOM 851 C CA . TRP A 1 121 ? 153.275 123.372 42.864 1.00 13.52 121 TRP A CA 1
ATOM 852 C C . TRP A 1 121 ? 154.239 122.726 41.859 1.00 13.25 121 TRP A C 1
ATOM 853 O O . TRP A 1 121 ? 154.592 123.331 40.839 1.00 12.57 121 TRP A O 1
ATOM 864 N N . ARG A 1 122 ? 154.685 121.507 42.163 1.00 12.88 122 ARG A N 1
ATOM 865 C CA . ARG A 1 122 ? 155.668 120.829 41.333 1.00 12.61 122 ARG A CA 1
ATOM 866 C C . ARG A 1 122 ? 155.189 119.411 41.055 1.00 13.56 122 ARG A C 1
ATOM 867 O O . ARG A 1 122 ? 155.271 118.529 41.934 1.00 13.74 122 ARG A O 1
ATOM 875 N N . GLY A 1 123 ? 154.666 119.212 39.846 1.00 12.88 123 GLY A N 1
ATOM 876 C CA . GLY A 1 123 ? 154.265 117.895 39.366 1.00 12.01 123 GLY A CA 1
ATOM 877 C C . GLY A 1 123 ? 155.472 117.011 39.127 1.00 12.42 123 GLY A C 1
ATOM 878 O O . GLY A 1 123 ? 155.548 115.872 39.633 1.00 12.40 123 GLY A O 1
ATOM 879 N N . TYR A 1 124 ? 156.422 117.528 38.350 1.00 11.42 124 TYR A N 1
ATOM 880 C CA . TYR A 1 124 ? 157.707 116.872 38.148 1.00 12.08 124 TYR A CA 1
ATOM 881 C C . TYR A 1 124 ? 158.788 117.883 37.803 1.00 11.98 124 TYR A C 1
ATOM 882 O O . TYR A 1 124 ? 158.753 118.509 36.739 1.00 11.51 124 TYR A O 1
ATOM 891 N N . THR A 1 125 ? 159.738 118.047 38.714 1.00 12.07 125 THR A N 1
ATOM 892 C CA . THR A 1 125 ? 160.913 118.867 38.456 1.00 12.23 125 THR A CA 1
ATOM 893 C C . THR A 1 125 ? 162.129 118.033 38.830 1.00 12.34 125 THR A C 1
ATOM 894 O O . THR A 1 125 ? 162.129 117.360 39.880 1.00 13.34 125 THR A O 1
ATOM 898 N N . THR A 1 126 ? 163.178 118.091 38.017 1.00 12.17 126 THR A N 1
ATOM 899 C CA . THR A 1 126 ? 164.365 117.275 38.292 1.00 12.04 126 THR A CA 1
ATOM 900 C C . THR A 1 126 ? 165.632 117.870 37.674 1.00 12.05 126 THR A C 1
ATOM 901 O O . THR A 1 126 ? 165.541 118.740 36.809 1.00 12.82 126 THR A O 1
ATOM 905 N N . LYS A 1 127 ? 166.799 117.408 38.130 1.00 11.66 127 LYS A N 1
ATOM 906 C CA . LYS A 1 127 ? 168.073 117.788 37.516 1.00 11.60 127 LYS A CA 1
ATOM 907 C C . LYS A 1 127 ? 168.768 116.520 37.006 1.00 11.79 127 LYS A C 1
ATOM 908 O O . LYS A 1 127 ? 169.014 115.587 37.785 1.00 11.81 127 LYS A O 1
ATOM 914 N N . TYR A 1 128 ? 169.088 116.521 35.703 1.00 11.64 128 TYR A N 1
ATOM 915 C CA . TYR A 1 128 ? 169.746 115.419 34.974 1.00 11.32 128 TYR A CA 1
ATOM 916 C C . TYR A 1 128 ? 168.844 114.224 34.686 1.00 11.31 128 TYR A C 1
ATOM 917 O O . TYR A 1 128 ? 167.861 113.989 35.391 1.00 11.90 128 TYR A O 1
ATOM 926 N N . GLY A 1 129 ? 169.203 113.469 33.650 1.00 10.68 129 GLY A N 1
ATOM 927 C CA . GLY A 1 129 ? 168.504 112.220 33.356 1.00 10.87 129 GLY A CA 1
ATOM 928 C C . GLY A 1 129 ? 168.348 111.975 31.868 1.00 11.64 129 GLY A C 1
ATOM 929 O O . GLY A 1 129 ? 168.835 112.764 31.042 1.00 11.34 129 GLY A O 1
ATOM 930 N N . TYR A 1 130 ? 167.657 110.878 31.540 1.00 11.10 130 TYR A N 1
ATOM 931 C CA . TYR A 1 130 ? 167.350 110.520 30.153 1.00 11.28 130 TYR A CA 1
ATOM 932 C C . TYR A 1 130 ? 165.852 110.756 29.939 1.00 11.09 130 TYR A C 1
ATOM 933 O O . TYR A 1 130 ? 165.018 110.082 30.547 1.00 11.60 130 TYR A O 1
ATOM 942 N N . PHE A 1 131 ? 165.519 111.750 29.115 1.00 10.90 131 PHE A N 1
ATOM 943 C CA . PHE A 1 131 ? 164.137 112.209 28.935 1.00 10.25 131 PHE A CA 1
ATOM 944 C C . PHE A 1 131 ? 163.648 111.791 27.564 1.00 10.24 131 PHE A C 1
ATOM 945 O O . PHE A 1 131 ? 164.386 111.955 26.601 1.00 10.64 131 PHE A O 1
ATOM 953 N N . GLU A 1 132 ? 162.424 111.267 27.455 1.00 9.39 132 GLU A N 1
ATOM 954 C CA . GLU A 1 132 ? 161.996 110.728 26.162 1.00 9.51 132 GLU A CA 1
ATOM 955 C C . GLU A 1 132 ? 160.513 110.935 25.930 1.00 9.81 132 GLU A C 1
ATOM 956 O O . GLU A 1 132 ? 159.710 110.765 26.863 1.00 11.40 132 GLU A O 1
ATOM 962 N N . ILE A 1 133 ? 160.143 111.318 24.706 1.00 9.41 133 ILE A N 1
ATOM 963 C CA . ILE A 1 133 ? 158.746 111.232 24.288 1.00 9.30 133 ILE A CA 1
ATOM 964 C C . ILE A 1 133 ? 158.650 110.435 22.995 1.00 9.91 133 ILE A C 1
ATOM 965 O O . ILE A 1 133 ? 159.642 110.289 22.253 1.00 10.64 133 ILE A O 1
ATOM 970 N N . ARG A 1 134 ? 157.453 109.918 22.732 1.00 10.17 134 ARG A N 1
ATOM 971 C CA . ARG A 1 134 ? 157.161 109.325 21.446 1.00 10.10 134 ARG A CA 1
ATOM 972 C C . ARG A 1 134 ? 155.984 110.126 20.920 1.00 10.73 134 ARG A C 1
ATOM 973 O O . ARG A 1 134 ? 154.977 110.267 21.608 1.00 11.15 134 ARG A O 1
ATOM 981 N N . ALA A 1 135 ? 156.130 110.710 19.732 1.00 10.45 135 ALA A N 1
ATOM 982 C CA . ALA A 1 135 ? 155.164 111.706 19.285 1.00 10.33 135 ALA A CA 1
ATOM 983 C C . ALA A 1 135 ? 154.994 111.682 17.778 1.00 10.68 135 ALA A C 1
ATOM 984 O O . ALA A 1 135 ? 155.915 111.305 17.059 1.00 10.95 135 ALA A O 1
ATOM 986 N N . LYS A 1 136 ? 153.813 112.104 17.316 1.00 10.82 136 LYS A N 1
ATOM 987 C CA . LYS A 1 136 ? 153.507 112.309 15.907 1.00 10.52 136 LYS A CA 1
ATOM 988 C C . LYS A 1 136 ? 153.127 113.786 15.768 1.00 10.72 136 LYS A C 1
ATOM 989 O O . LYS A 1 136 ? 152.206 114.267 16.451 1.00 9.79 136 LYS A O 1
ATOM 995 N N . LEU A 1 137 ? 153.847 114.497 14.898 1.00 9.82 137 LEU A N 1
ATOM 996 C CA . LEU A 1 137 ? 153.745 115.961 14.828 1.00 10.46 137 LEU A CA 1
ATOM 997 C C . LEU A 1 137 ? 152.567 116.416 13.968 1.00 11.04 137 LEU A C 1
ATOM 998 O O . LEU A 1 137 ? 151.978 115.615 13.225 1.00 10.68 137 LEU A O 1
ATOM 1003 N N . SER A 1 138 ? 152.207 117.696 14.098 1.00 10.02 138 SER A N 1
ATOM 1004 C CA . SER A 1 138 ? 151.096 118.239 13.327 1.00 11.17 138 SER A CA 1
ATOM 1005 C C . SER A 1 138 ? 151.260 118.021 11.834 1.00 10.36 138 SER A C 1
ATOM 1006 O O . SER A 1 138 ? 152.342 118.229 11.304 1.00 11.11 138 SER A O 1
ATOM 1009 N N . ASN A 1 139 ? 150.172 117.624 11.160 1.00 11.61 139 ASN A N 1
ATOM 1010 C CA . ASN A 1 139 ? 150.179 117.522 9.693 1.00 11.65 139 ASN A CA 1
ATOM 1011 C C . ASN A 1 139 ? 149.438 118.680 9.001 1.00 11.32 139 ASN A C 1
ATOM 1012 O O . ASN A 1 139 ? 149.141 118.608 7.803 1.00 10.86 139 ASN A O 1
ATOM 1017 N N . THR A 1 140 ? 149.138 119.751 9.745 1.00 10.97 140 THR A N 1
ATOM 1018 C CA . THR A 1 140 ? 148.339 120.860 9.178 1.00 10.58 140 THR A CA 1
ATOM 1019 C C . THR A 1 140 ? 149.093 121.684 8.149 1.00 11.29 140 THR A C 1
ATOM 1020 O O . THR A 1 140 ? 148.471 122.328 7.285 1.00 11.21 140 THR A O 1
ATOM 1024 N N . GLY A 1 141 ? 150.420 121.712 8.278 1.00 10.68 141 GLY A N 1
ATOM 1025 C CA . GLY A 1 141 ? 151.235 122.694 7.579 1.00 11.41 141 GLY A CA 1
ATOM 1026 C C . GLY A 1 141 ? 150.931 124.123 8.013 1.00 11.06 141 GLY A C 1
ATOM 1027 O O . GLY A 1 141 ? 150.272 124.338 9.033 1.00 10.38 141 GLY A O 1
ATOM 1028 N N . GLY A 1 142 ? 151.415 125.095 7.228 1.00 11.15 142 GLY A N 1
ATOM 1029 C CA . GLY A 1 142 ? 151.198 126.516 7.512 1.00 10.85 142 GLY A CA 1
ATOM 1030 C C . GLY A 1 142 ? 151.971 127.003 8.737 1.00 10.62 142 GLY A C 1
ATOM 1031 O O . GLY A 1 142 ? 152.857 126.312 9.224 1.00 11.03 142 GLY A O 1
ATOM 1032 N N . GLY A 1 143 ? 151.620 128.183 9.249 1.00 9.78 143 GLY A N 1
ATOM 1033 C CA . GLY A 1 143 ? 152.332 128.757 10.395 1.00 9.66 143 GLY A CA 1
ATOM 1034 C C . GLY A 1 143 ? 151.988 128.096 11.725 1.00 9.38 143 GLY A C 1
ATOM 1035 O O . GLY A 1 143 ? 150.836 127.707 11.970 1.00 9.01 143 GLY A O 1
ATOM 1036 N N . GLY A 1 144 ? 152.991 127.970 12.595 1.00 9.07 144 GLY A N 1
ATOM 1037 C CA . GLY A 1 144 ? 152.794 127.318 13.875 1.00 9.31 144 GLY A CA 1
ATOM 1038 C C . GLY A 1 144 ? 153.898 126.313 14.157 1.00 9.85 144 GLY A C 1
ATOM 1039 O O . GLY A 1 144 ? 154.726 126.011 13.286 1.00 10.18 144 GLY A O 1
ATOM 1040 N N . HIS A 1 145 ? 153.923 125.819 15.388 1.00 9.83 145 HIS A N 1
ATOM 1041 C CA . HIS A 1 145 ? 154.890 124.800 15.791 1.00 10.12 145 HIS A CA 1
ATOM 1042 C C . HIS A 1 145 ? 154.392 124.077 17.020 1.00 10.44 145 HIS A C 1
ATOM 1043 O O . HIS A 1 145 ? 153.459 124.534 17.659 1.00 10.49 145 HIS A O 1
ATOM 1050 N N . GLN A 1 146 ? 155.012 122.944 17.335 1.00 9.72 146 GLN A N 1
ATOM 1051 C CA . GLN A 1 146 ? 154.769 122.285 18.613 1.00 9.96 146 GLN A CA 1
ATOM 1052 C C . GLN A 1 146 ? 156.075 122.328 19.388 1.00 9.69 146 GLN A C 1
ATOM 1053 O O . GLN A 1 146 ? 157.136 122.548 18.799 1.00 9.78 146 GLN A O 1
ATOM 1059 N N . ALA A 1 147 ? 156.007 122.123 20.702 1.00 10.19 147 ALA A N 1
ATOM 1060 C CA . ALA A 1 147 ? 157.216 122.221 21.515 1.00 9.62 147 ALA A CA 1
ATOM 1061 C C . ALA A 1 147 ? 157.202 121.311 22.738 1.00 10.43 147 ALA A C 1
ATOM 1062 O O . ALA A 1 147 ? 156.177 121.180 23.425 1.00 9.76 147 ALA A O 1
ATOM 1064 N N . TRP A 1 148 ? 158.354 120.678 22.973 1.00 9.91 148 TRP A N 1
ATOM 1065 C CA . TRP A 1 148 ? 158.629 119.976 24.215 1.00 10.23 148 TRP A CA 1
ATOM 1066 C C . TRP A 1 148 ? 159.849 120.693 24.745 1.00 9.86 148 TRP A C 1
ATOM 1067 O O . TRP A 1 148 ? 160.904 120.716 24.084 1.00 10.31 148 TRP A O 1
ATOM 1078 N N . TRP A 1 149 ? 159.705 121.346 25.894 1.00 9.46 149 TRP A N 1
ATOM 1079 C CA . TRP A 1 149 ? 160.807 122.161 26.395 1.00 9.31 149 TRP A CA 1
ATOM 1080 C C . TRP A 1 149 ? 160.869 122.179 27.916 1.00 9.64 149 TRP A C 1
ATOM 1081 O O . TRP A 1 149 ? 159.914 121.799 28.597 1.00 10.59 149 TRP A O 1
ATOM 1092 N N . MET A 1 150 ? 162.011 122.618 28.440 1.00 9.83 150 MET A N 1
ATOM 1093 C CA . MET A 1 150 ? 162.242 122.625 29.877 1.00 9.39 150 MET A CA 1
ATOM 1094 C C . MET A 1 150 ? 162.801 123.980 30.257 1.00 9.55 150 MET A C 1
ATOM 1095 O O . MET A 1 150 ? 163.504 124.598 29.469 1.00 8.97 150 MET A O 1
ATOM 1100 N N . VAL A 1 151 ? 162.433 124.436 31.455 1.00 9.60 151 VAL A N 1
ATOM 1101 C CA . VAL A 1 151 ? 162.881 125.724 31.965 1.00 10.16 151 VAL A CA 1
ATOM 1102 C C . VAL A 1 151 ? 163.357 125.561 33.399 1.00 10.23 151 VAL A C 1
ATOM 1103 O O . VAL A 1 151 ? 162.822 124.740 34.144 1.00 10.53 151 VAL A O 1
ATOM 1107 N N . GLY A 1 152 ? 164.368 126.337 33.778 1.00 9.89 152 GLY A N 1
ATOM 1108 C CA . GLY A 1 152 ? 164.838 126.350 35.148 1.00 10.16 152 GLY A CA 1
ATOM 1109 C C . GLY A 1 152 ? 163.723 126.754 36.095 1.00 10.67 152 GLY A C 1
ATOM 1110 O O . GLY A 1 152 ? 162.856 127.582 35.762 1.00 10.90 152 GLY A O 1
ATOM 1111 N N . MET A 1 153 ? 163.740 126.168 37.289 1.00 9.69 153 MET A N 1
ATOM 1112 C CA . MET A 1 153 ? 162.695 126.453 38.268 1.00 10.42 153 MET A CA 1
ATOM 1113 C C . MET A 1 153 ? 163.003 127.661 39.131 1.00 9.94 153 MET A C 1
ATOM 1114 O O . MET A 1 153 ? 162.217 127.992 40.031 1.00 10.51 153 MET A O 1
ATOM 1119 N N . GLN A 1 154 ? 164.142 128.319 38.878 1.00 9.92 154 GLN A N 1
ATOM 1120 C CA . GLN A 1 154 ? 164.452 129.598 39.535 1.00 10.02 154 GLN A CA 1
ATOM 1121 C C . GLN A 1 154 ? 164.397 129.443 41.060 1.00 10.35 154 GLN A C 1
ATOM 1122 O O . GLN A 1 154 ? 163.918 130.309 41.788 1.00 10.16 154 GLN A O 1
ATOM 1128 N N . ASP A 1 155 ? 164.928 128.325 41.534 1.00 10.09 155 ASP A N 1
ATOM 1129 C CA . ASP A 1 155 ? 164.840 127.973 42.960 1.00 10.27 155 ASP A CA 1
ATOM 1130 C C . ASP A 1 155 ? 165.773 128.778 43.852 1.00 10.36 155 ASP A C 1
ATOM 1131 O O . ASP A 1 155 ? 165.586 128.815 45.087 1.00 11.22 155 ASP A O 1
ATOM 1136 N N . ASP A 1 156 ? 166.775 129.417 43.241 1.00 9.93 156 ASP A N 1
ATOM 1137 C CA . ASP A 1 156 ? 167.725 130.249 43.992 1.00 10.10 156 ASP A CA 1
ATOM 1138 C C . ASP A 1 156 ? 167.045 131.444 44.684 1.00 10.28 156 ASP A C 1
ATOM 1139 O O . ASP A 1 156 ? 167.159 131.615 45.902 1.00 9.26 156 ASP A O 1
ATOM 1144 N N . THR A 1 157 ? 166.292 132.238 43.915 1.00 10.46 157 THR A N 1
ATOM 1145 C CA . THR A 1 157 ? 165.631 133.441 44.457 1.00 10.78 157 THR A CA 1
ATOM 1146 C C . THR A 1 157 ? 164.106 133.387 44.455 1.00 10.81 157 THR A C 1
ATOM 1147 O O . THR A 1 157 ? 163.450 134.247 45.066 1.00 10.11 157 THR A O 1
ATOM 1151 N N . ASN A 1 158 ? 163.546 132.458 43.686 1.00 10.93 158 ASN A N 1
ATOM 1152 C CA . ASN A 1 158 ? 162.102 132.392 43.467 1.00 11.43 158 ASN A CA 1
ATOM 1153 C C . ASN A 1 158 ? 161.538 133.673 42.862 1.00 12.14 158 ASN A C 1
ATOM 1154 O O . ASN A 1 158 ? 160.374 133.997 43.046 1.00 13.17 158 ASN A O 1
ATOM 1159 N N . ASP A 1 159 ? 162.387 134.403 42.158 1.00 11.89 159 ASP A N 1
ATOM 1160 C CA . ASP A 1 159 ? 161.911 135.483 41.302 1.00 11.84 159 ASP A CA 1
ATOM 1161 C C . ASP A 1 159 ? 162.572 135.340 39.936 1.00 11.72 159 ASP A C 1
ATOM 1162 O O . ASP A 1 159 ? 163.233 134.320 39.697 1.00 12.10 159 ASP A O 1
ATOM 1167 N N . TRP A 1 160 ? 162.393 136.322 39.043 1.00 11.38 160 TRP A N 1
ATOM 1168 C CA . TRP A 1 160 ? 163.078 136.296 37.737 1.00 11.50 160 TRP A CA 1
ATOM 1169 C C . TRP A 1 160 ? 164.332 137.164 37.726 1.00 11.42 160 TRP A C 1
ATOM 1170 O O . TRP A 1 160 ? 165.422 136.705 37.382 1.00 11.41 160 TRP A O 1
ATOM 1181 N N . PHE A 1 161 ? 164.190 138.433 38.109 1.00 11.56 161 PHE A N 1
ATOM 1182 C CA . PHE A 1 161 ? 165.270 139.384 37.871 1.00 12.13 161 PHE A CA 1
ATOM 1183 C C . PHE A 1 161 ? 166.564 139.109 38.646 1.00 12.83 161 PHE A C 1
ATOM 1184 O O . PHE A 1 161 ? 167.669 139.456 38.177 1.00 13.35 161 PHE A O 1
ATOM 1192 N N . ASN A 1 162 ? 166.442 138.440 39.791 1.00 11.66 162 ASN A N 1
ATOM 1193 C CA . ASN A 1 162 ? 167.628 138.080 40.564 1.00 11.65 162 ASN A CA 1
ATOM 1194 C C . ASN A 1 162 ? 168.057 136.617 40.419 1.00 10.97 162 ASN A C 1
ATOM 1195 O O . ASN A 1 162 ? 169.116 136.232 40.908 1.00 11.20 162 ASN A O 1
ATOM 1200 N N . SER A 1 163 ? 167.261 135.834 39.699 1.00 10.90 163 SER A N 1
ATOM 1201 C CA . SER A 1 163 ? 167.584 134.427 39.475 1.00 10.73 163 SER A CA 1
ATOM 1202 C C . SER A 1 163 ? 168.655 134.258 38.397 1.00 11.34 163 SER A C 1
ATOM 1203 O O . SER A 1 163 ? 168.657 134.979 37.377 1.00 10.91 163 SER A O 1
ATOM 1206 N N . LYS A 1 164 ? 169.530 133.273 38.607 1.00 10.63 164 LYS A N 1
ATOM 1207 C CA . LYS A 1 164 ? 170.446 132.815 37.578 1.00 11.08 164 LYS A CA 1
ATOM 1208 C C . LYS A 1 164 ? 170.065 131.378 37.138 1.00 11.09 164 LYS A C 1
ATOM 1209 O O . LYS A 1 164 ? 170.833 130.735 36.435 1.00 13.10 164 LYS A O 1
ATOM 1212 N N . GLN A 1 165 ? 168.901 130.884 37.563 1.00 9.95 165 GLN A N 1
ATOM 1213 C CA . GLN A 1 165 ? 168.514 129.495 37.278 1.00 9.11 165 GLN A CA 1
ATOM 1214 C C . GLN A 1 165 ? 167.334 129.470 36.317 1.00 9.05 165 GLN A C 1
ATOM 1215 O O . GLN A 1 165 ? 166.237 128.972 36.635 1.00 8.25 165 GLN A O 1
ATOM 1221 N N . THR A 1 166 ? 167.585 130.035 35.135 1.00 8.83 166 THR A N 1
ATOM 1222 C CA . THR A 1 166 ? 166.544 130.376 34.170 1.00 8.91 166 THR A CA 1
ATOM 1223 C C . THR A 1 166 ? 166.784 129.720 32.817 1.00 8.96 166 THR A C 1
ATOM 1224 O O . THR A 1 166 ? 166.212 130.166 31.810 1.00 8.46 166 THR A O 1
ATOM 1228 N N . GLY A 1 167 ? 167.643 128.693 32.763 1.00 9.26 167 GLY A N 1
ATOM 1229 C CA . GLY A 1 167 ? 167.932 128.023 31.497 1.00 9.53 167 GLY A CA 1
ATOM 1230 C C . GLY A 1 167 ? 166.698 127.512 30.761 1.00 10.24 167 GLY A C 1
ATOM 1231 O O . GLY A 1 167 ? 165.725 127.066 31.387 1.00 10.46 167 GLY A O 1
ATOM 1232 N N . GLU A 1 168 ? 166.736 127.591 29.430 1.00 9.38 168 GLU A N 1
ATOM 1233 C CA . GLU A 1 168 ? 165.674 127.032 28.570 1.00 9.36 168 GLU A CA 1
ATOM 1234 C C . GLU A 1 168 ? 166.303 126.010 27.630 1.00 9.46 168 GLU A C 1
ATOM 1235 O O . GLU A 1 168 ? 167.316 126.309 26.988 1.00 9.49 168 GLU A O 1
ATOM 1241 N N . ILE A 1 169 ? 165.732 124.806 27.572 1.00 9.17 169 ILE A N 1
ATOM 1242 C CA . ILE A 1 169 ? 166.120 123.816 26.557 1.00 9.39 169 ILE A CA 1
ATOM 1243 C C . ILE A 1 169 ? 164.890 123.481 25.744 1.00 9.88 169 ILE A C 1
ATOM 1244 O O . ILE A 1 169 ? 163.921 122.942 26.279 1.00 10.05 169 ILE A O 1
ATOM 1249 N N . ASP A 1 170 ? 164.911 123.823 24.452 1.00 10.45 170 ASP A N 1
ATOM 1250 C CA . ASP A 1 170 ? 163.804 123.456 23.582 1.00 9.61 170 ASP A CA 1
ATOM 1251 C C . ASP A 1 170 ? 164.171 122.117 22.951 1.00 9.48 170 ASP A C 1
ATOM 1252 O O . ASP A 1 170 ? 164.902 122.080 21.969 1.00 9.76 170 ASP A O 1
ATOM 1257 N N . ILE A 1 171 ? 163.732 121.023 23.566 1.00 9.46 171 ILE A N 1
ATOM 1258 C CA . ILE A 1 171 ? 164.126 119.677 23.105 1.00 9.70 171 ILE A CA 1
ATOM 1259 C C . ILE A 1 171 ? 163.519 119.406 21.743 1.00 9.84 171 ILE A C 1
ATOM 1260 O O . ILE A 1 171 ? 164.140 118.757 20.903 1.00 9.73 171 ILE A O 1
ATOM 1265 N N . LEU A 1 172 ? 162.307 119.911 21.537 1.00 9.99 172 LEU A N 1
ATOM 1266 C CA . LEU A 1 172 ? 161.678 119.870 20.231 1.00 10.55 172 LEU A CA 1
ATOM 1267 C C . LEU A 1 172 ? 160.903 121.171 20.057 1.00 10.63 172 LEU A C 1
ATOM 1268 O O . LEU A 1 172 ? 160.187 121.598 20.959 1.00 10.63 172 LEU A O 1
ATOM 1273 N N . GLU A 1 173 ? 161.062 121.805 18.899 1.00 10.98 173 GLU A N 1
ATOM 1274 C CA . GLU A 1 173 ? 160.391 123.060 18.609 1.00 11.43 173 GLU A CA 1
ATOM 1275 C C . GLU A 1 173 ? 159.967 123.096 17.140 1.00 10.39 173 GLU A C 1
ATOM 1276 O O . GLU A 1 173 ? 159.749 124.171 16.565 1.00 10.90 173 GLU A O 1
ATOM 1282 N N . THR A 1 174 ? 159.821 121.904 16.552 1.00 10.22 174 THR A N 1
ATOM 1283 C CA . THR A 1 174 ? 159.636 121.734 15.106 1.00 9.56 174 THR A CA 1
ATOM 1284 C C . THR A 1 174 ? 158.445 122.514 14.529 1.00 9.33 174 THR A C 1
ATOM 1285 O O . THR A 1 174 ? 157.322 122.421 15.034 1.00 9.37 174 THR A O 1
ATOM 1289 N N . PHE A 1 175 ? 158.694 123.261 13.458 1.00 9.41 175 PHE A N 1
ATOM 1290 C CA . PHE A 1 175 ? 157.639 124.055 12.782 1.00 10.07 175 PHE A CA 1
ATOM 1291 C C . PHE A 1 175 ? 156.748 123.179 11.930 1.00 10.01 175 PHE A C 1
ATOM 1292 O O . PHE A 1 175 ? 157.247 122.266 11.272 1.00 10.77 175 PHE A O 1
ATOM 1300 N N . PHE A 1 176 ? 155.451 123.496 11.878 1.00 9.67 176 PHE A N 1
ATOM 1301 C CA . PHE A 1 176 ? 154.504 122.783 11.000 1.00 9.70 176 PHE A CA 1
ATOM 1302 C C . PHE A 1 176 ? 154.934 122.841 9.520 1.00 10.25 176 PHE A C 1
ATOM 1303 O O . PHE A 1 176 ? 154.657 121.910 8.759 1.00 10.13 176 PHE A O 1
ATOM 1311 N N . SER A 1 177 ? 155.586 123.939 9.124 1.00 10.32 177 SER A N 1
ATOM 1312 C CA . SER A 1 177 ? 155.940 124.169 7.711 1.00 10.94 177 SER A CA 1
ATOM 1313 C C . SER A 1 177 ? 157.243 123.482 7.241 1.00 11.25 177 SER A C 1
ATOM 1314 O O . SER A 1 177 ? 157.604 123.543 6.042 1.00 11.19 177 SER A O 1
ATOM 1317 N N . LYS A 1 178 ? 157.928 122.823 8.165 1.00 11.22 178 LYS A N 1
ATOM 1318 C CA . LYS A 1 178 ? 159.249 122.262 7.879 1.00 11.79 178 LYS A CA 1
ATOM 1319 C C . LYS A 1 178 ? 159.225 120.761 8.207 1.00 11.50 178 LYS A C 1
ATOM 1320 O O . LYS A 1 178 ? 159.804 120.303 9.196 1.00 12.07 178 LYS A O 1
ATOM 1326 N N . LYS A 1 179 ? 158.509 120.012 7.371 1.00 11.03 179 LYS A N 1
ATOM 1327 C CA . LYS A 1 179 ? 158.015 118.677 7.754 1.00 11.68 179 LYS A CA 1
ATOM 1328 C C . LYS A 1 179 ? 159.094 117.604 7.870 1.00 11.54 179 LYS A C 1
ATOM 1329 O O . LYS A 1 179 ? 158.844 116.547 8.456 1.00 12.49 179 LYS A O 1
ATOM 1331 N N . ASP A 1 180 ? 160.285 117.886 7.371 1.00 12.24 180 ASP A N 1
ATOM 1332 C CA . ASP A 1 180 ? 161.372 116.894 7.466 1.00 13.13 180 ASP A CA 1
ATOM 1333 C C . ASP A 1 180 ? 162.415 117.223 8.540 1.00 12.55 180 ASP A C 1
ATOM 1334 O O . ASP A 1 180 ? 163.460 116.560 8.597 1.00 13.06 180 ASP A O 1
ATOM 1339 N N . THR A 1 181 ? 162.127 118.208 9.400 1.00 11.51 181 THR A N 1
ATOM 1340 C CA . THR A 1 181 ? 163.129 118.669 10.384 1.00 11.02 181 THR A CA 1
ATOM 1341 C C . THR A 1 181 ? 162.827 118.256 11.815 1.00 10.77 181 THR A C 1
ATOM 1342 O O . THR A 1 181 ? 161.721 117.809 12.135 1.00 10.43 181 THR A O 1
ATOM 1346 N N . TRP A 1 182 ? 163.848 118.406 12.661 1.00 10.13 182 TRP A N 1
ATOM 1347 C CA . TRP A 1 182 ? 163.691 118.385 14.109 1.00 10.21 182 TRP A CA 1
ATOM 1348 C C . TRP A 1 182 ? 164.462 119.619 14.599 1.00 10.48 182 TRP A C 1
ATOM 1349 O O . TRP A 1 182 ? 165.696 119.674 14.538 1.00 11.64 182 TRP A O 1
ATOM 1360 N N . ARG A 1 183 ? 163.708 120.617 15.049 1.00 10.68 183 ARG A N 1
ATOM 1361 C CA . ARG A 1 183 ? 164.264 121.855 15.576 1.00 10.30 183 ARG A CA 1
ATOM 1362 C C . ARG A 1 183 ? 164.595 121.688 17.056 1.00 10.51 183 ARG A C 1
ATOM 1363 O O . ARG A 1 183 ? 163.747 121.267 17.842 1.00 11.16 183 ARG A O 1
ATOM 1371 N N . ILE A 1 184 ? 165.827 122.044 17.416 1.00 9.82 184 ILE A N 1
ATOM 1372 C CA . ILE A 1 184 ? 166.336 121.943 18.790 1.00 10.15 184 ILE A CA 1
ATOM 1373 C C . ILE A 1 184 ? 167.005 123.285 19.103 1.00 10.35 184 ILE A C 1
ATOM 1374 O O . ILE A 1 184 ? 167.718 123.847 18.249 1.00 10.90 184 ILE A O 1
ATOM 1379 N N . ALA A 1 185 ? 166.773 123.812 20.307 1.00 9.88 185 ALA A N 1
ATOM 1380 C CA . ALA A 1 185 ? 167.366 125.109 20.680 1.00 10.35 185 ALA A CA 1
ATOM 1381 C C . ALA A 1 185 ? 167.647 125.186 22.177 1.00 10.64 185 ALA A C 1
ATOM 1382 O O . ALA A 1 185 ? 167.114 124.396 22.953 1.00 10.06 185 ALA A O 1
ATOM 1384 N N . ALA A 1 186 ? 168.502 126.129 22.584 1.00 10.77 186 ALA A N 1
ATOM 1385 C CA . ALA A 1 186 ? 168.784 126.322 24.011 1.00 10.52 186 ALA A CA 1
ATOM 1386 C C . ALA A 1 186 ? 169.308 127.725 24.262 1.00 10.54 186 ALA A C 1
ATOM 1387 O O . ALA A 1 186 ? 169.953 128.321 23.397 1.00 11.19 186 ALA A O 1
ATOM 1389 N N . TYR A 1 187 ? 169.067 128.226 25.468 1.00 10.84 187 TYR A N 1
ATOM 1390 C CA . TYR A 1 187 ? 169.514 129.571 25.860 1.00 10.34 187 TYR A CA 1
ATOM 1391 C C . TYR A 1 187 ? 169.446 129.655 27.376 1.00 10.32 187 TYR A C 1
ATOM 1392 O O . TYR A 1 187 ? 168.527 129.124 27.976 1.00 11.20 187 TYR A O 1
ATOM 1401 N N . GLY A 1 188 ? 170.417 130.332 27.993 1.00 10.94 188 GLY A N 1
ATOM 1402 C CA . GLY A 1 188 ? 170.448 130.428 29.444 1.00 10.63 188 GLY A CA 1
ATOM 1403 C C . GLY A 1 188 ? 169.637 131.560 30.063 1.00 10.69 188 GLY A C 1
ATOM 1404 O O . GLY A 1 188 ? 169.416 131.554 31.271 1.00 9.67 188 GLY A O 1
ATOM 1405 N N . TRP A 1 189 ? 169.170 132.503 29.251 1.00 10.52 189 TRP A N 1
ATOM 1406 C CA . TRP A 1 189 ? 168.478 133.695 29.778 1.00 10.53 189 TRP A CA 1
ATOM 1407 C C . TRP A 1 189 ? 169.383 134.404 30.801 1.00 10.76 189 TRP A C 1
ATOM 1408 O O . TRP A 1 189 ? 170.430 134.928 30.415 1.00 10.72 189 TRP A O 1
ATOM 1419 N N . ASN A 1 190 ? 169.008 134.425 32.082 1.00 9.70 190 ASN A N 1
ATOM 1420 C CA . ASN A 1 190 ? 169.816 135.107 33.106 1.00 10.14 190 ASN A CA 1
ATOM 1421 C C . ASN A 1 190 ? 171.003 134.294 33.631 1.00 10.40 190 ASN A C 1
ATOM 1422 O O . ASN A 1 190 ? 171.747 134.784 34.499 1.00 9.35 190 ASN A O 1
ATOM 1427 N N . ASP A 1 191 ? 171.169 133.060 33.136 1.00 10.41 191 ASP A N 1
ATOM 1428 C CA . ASP A 1 191 ? 172.223 132.156 33.624 1.00 11.37 191 ASP A CA 1
ATOM 1429 C C . ASP A 1 191 ? 173.574 132.431 32.951 1.00 11.54 191 ASP A C 1
ATOM 1430 O O . ASP A 1 191 ? 173.707 132.173 31.759 1.00 12.50 191 ASP A O 1
ATOM 1435 N N . PRO A 1 192 ? 174.580 132.931 33.674 1.00 12.28 192 PRO A N 1
ATOM 1436 C CA . PRO A 1 192 ? 175.880 133.224 33.044 1.00 12.55 192 PRO A CA 1
ATOM 1437 C C . PRO A 1 192 ? 176.668 131.947 32.722 1.00 13.38 192 PRO A C 1
ATOM 1438 O O . PRO A 1 192 ? 177.661 131.989 31.979 1.00 13.57 192 PRO A O 1
ATOM 1442 N N . ASN A 1 193 ? 176.219 130.820 33.262 1.00 13.62 193 ASN A N 1
ATOM 1443 C CA . ASN A 1 193 ? 176.978 129.571 33.158 1.00 14.27 193 ASN A CA 1
ATOM 1444 C C . ASN A 1 193 ? 176.441 128.549 32.149 1.00 14.42 193 ASN A C 1
ATOM 1445 O O . ASN A 1 193 ? 176.986 127.429 32.037 1.00 14.58 193 ASN A O 1
ATOM 1450 N N . PHE A 1 194 ? 175.375 128.919 31.439 1.00 13.20 194 PHE A N 1
ATOM 1451 C CA . PHE A 1 194 ? 174.776 128.037 30.434 1.00 13.15 194 PHE A CA 1
ATOM 1452 C C . PHE A 1 194 ? 174.337 128.759 29.177 1.00 13.06 194 PHE A C 1
ATOM 1453 O O . PHE A 1 194 ? 173.494 129.673 29.234 1.00 13.24 194 PHE A O 1
ATOM 1461 N N . GLN A 1 195 ? 174.890 128.326 28.042 1.00 13.23 195 GLN A N 1
ATOM 1462 C CA . GLN A 1 195 ? 174.403 128.738 26.722 1.00 13.45 195 GLN A CA 1
ATOM 1463 C C . GLN A 1 195 ? 174.038 130.221 26.672 1.00 13.88 195 GLN A C 1
ATOM 1464 O O . GLN A 1 195 ? 172.875 130.588 26.448 1.00 12.93 195 GLN A O 1
ATOM 1470 N N . THR A 1 196 ? 175.040 131.084 26.858 1.00 13.96 196 THR A N 1
ATOM 1471 C CA . THR A 1 196 ? 174.751 132.516 27.003 1.00 14.74 196 THR A CA 1
ATOM 1472 C C . THR A 1 196 ? 174.387 133.243 25.716 1.00 15.03 196 THR A C 1
ATOM 1473 O O . THR A 1 196 ? 174.074 134.426 25.761 1.00 16.08 196 THR A O 1
ATOM 1477 N N . SER A 1 197 ? 174.479 132.560 24.575 1.00 15.26 197 SER A N 1
ATOM 1478 C CA . SER A 1 197 ? 173.857 133.012 23.323 1.00 15.27 197 SER A CA 1
ATOM 1479 C C . SER A 1 197 ? 172.952 131.885 22.814 1.00 14.52 197 SER A C 1
ATOM 1480 O O . SER A 1 197 ? 173.258 130.710 23.019 1.00 14.82 197 SER A O 1
ATOM 1483 N N . TRP A 1 198 ? 171.863 132.236 22.139 1.00 13.77 198 TRP A N 1
ATOM 1484 C CA . TRP A 1 198 ? 170.958 131.215 21.582 1.00 13.72 198 TRP A CA 1
ATOM 1485 C C . TRP A 1 198 ? 171.744 130.283 20.669 1.00 13.84 198 TRP A C 1
ATOM 1486 O O . TRP A 1 198 ? 172.626 130.741 19.921 1.00 13.35 198 TRP A O 1
ATOM 1497 N N . THR A 1 199 ? 171.446 128.981 20.739 1.00 13.19 199 THR A N 1
ATOM 1498 C CA . THR A 1 199 ? 171.865 128.042 19.690 1.00 13.30 199 THR A CA 1
ATOM 1499 C C . THR A 1 199 ? 170.588 127.389 19.179 1.00 13.62 199 THR A C 1
ATOM 1500 O O . THR A 1 199 ? 169.744 127.033 19.978 1.00 12.62 199 THR A O 1
ATOM 1504 N N . ILE A 1 200 ? 170.433 127.305 17.855 1.00 12.91 200 ILE A N 1
ATOM 1505 C CA . ILE A 1 200 ? 169.200 126.811 17.228 1.00 13.51 200 ILE A CA 1
ATOM 1506 C C . ILE A 1 200 ? 169.605 126.039 15.961 1.00 13.52 200 ILE A C 1
ATOM 1507 O O . ILE A 1 200 ? 170.409 126.526 15.155 1.00 13.90 200 ILE A O 1
ATOM 1512 N N . SER A 1 201 ? 169.073 124.834 15.794 1.00 13.38 201 SER A N 1
ATOM 1513 C CA . SER A 1 201 ? 169.206 124.136 14.514 1.00 13.34 201 SER A CA 1
ATOM 1514 C C . SER A 1 201 ? 167.901 123.466 14.139 1.00 13.54 201 SER A C 1
ATOM 1515 O O . SER A 1 201 ? 167.090 123.179 15.005 1.00 12.59 201 SER A O 1
ATOM 1518 N N . GLU A 1 202 ? 167.709 123.205 12.849 1.00 13.11 202 GLU A N 1
ATOM 1519 C CA . GLU A 1 202 ? 166.562 122.399 12.450 1.00 13.22 202 GLU A CA 1
ATOM 1520 C C . GLU A 1 202 ? 167.004 121.521 11.293 1.00 13.51 202 GLU A C 1
ATOM 1521 O O . GLU A 1 202 ? 166.546 121.631 10.143 1.00 12.51 202 GLU A O 1
ATOM 1527 N N . ASP A 1 203 ? 167.914 120.630 11.637 1.00 13.27 203 ASP A N 1
ATOM 1528 C CA . ASP A 1 203 ? 168.448 119.688 10.669 1.00 14.22 203 ASP A CA 1
ATOM 1529 C C . ASP A 1 203 ? 167.350 118.724 10.225 1.00 13.18 203 ASP A C 1
ATOM 1530 O O . ASP A 1 203 ? 166.384 118.488 10.942 1.00 12.62 203 ASP A O 1
ATOM 1535 N N . LYS A 1 204 ? 167.508 118.179 9.024 1.00 13.41 204 LYS A N 1
ATOM 1536 C CA . LYS A 1 204 ? 166.629 117.128 8.530 1.00 13.12 204 LYS A CA 1
ATOM 1537 C C . LYS A 1 204 ? 166.835 115.827 9.309 1.00 12.86 204 LYS A C 1
ATOM 1538 O O . LYS A 1 204 ? 167.998 115.429 9.586 1.00 12.12 204 LYS A O 1
ATOM 1544 N N . VAL A 1 205 ? 165.727 115.163 9.641 1.00 11.20 205 VAL A N 1
ATOM 1545 C CA . VAL A 1 205 ? 165.790 113.851 10.279 1.00 12.08 205 VAL A CA 1
ATOM 1546 C C . VAL A 1 205 ? 166.377 112.822 9.285 1.00 12.47 205 VAL A C 1
ATOM 1547 O O . VAL A 1 205 ? 166.211 112.955 8.051 1.00 11.84 205 VAL A O 1
ATOM 1551 N N . PRO A 1 206 ? 167.107 111.837 9.800 1.00 12.64 206 PRO A N 1
ATOM 1552 C CA . PRO A 1 206 ? 167.784 110.864 8.918 1.00 13.18 206 PRO A CA 1
ATOM 1553 C C . PRO A 1 206 ? 166.857 109.843 8.264 1.00 13.83 206 PRO A C 1
ATOM 1554 O O . PRO A 1 206 ? 167.265 109.211 7.273 1.00 13.60 206 PRO A O 1
ATOM 1558 N N . SER A 1 207 ? 165.649 109.677 8.806 1.00 13.36 207 SER A N 1
ATOM 1559 C CA . SER A 1 207 ? 164.679 108.703 8.294 1.00 14.24 207 SER A CA 1
ATOM 1560 C C . SER A 1 207 ? 163.287 109.048 8.774 1.00 13.93 207 SER A C 1
ATOM 1561 O O . SER A 1 207 ? 163.123 109.748 9.780 1.00 13.98 207 SER A O 1
ATOM 1564 N N . GLY A 1 208 ? 162.284 108.558 8.049 1.00 13.90 208 GLY A N 1
ATOM 1565 C CA . GLY A 1 208 ? 160.905 108.722 8.475 1.00 14.17 208 GLY A CA 1
ATOM 1566 C C . GLY A 1 208 ? 160.271 110.057 8.103 1.00 13.97 208 GLY A C 1
ATOM 1567 O O . GLY A 1 208 ? 160.921 110.950 7.544 1.00 13.72 208 GLY A O 1
ATOM 1568 N N . ASP A 1 209 ? 158.978 110.152 8.416 1.00 13.74 209 ASP A N 1
ATOM 1569 C CA . ASP A 1 209 ? 158.124 111.294 8.111 1.00 13.00 209 ASP A CA 1
ATOM 1570 C C . ASP A 1 209 ? 157.457 111.739 9.414 1.00 11.99 209 ASP A C 1
ATOM 1571 O O . ASP A 1 209 ? 156.397 111.220 9.785 1.00 12.34 209 ASP A O 1
ATOM 1576 N N . PRO A 1 210 ? 158.089 112.654 10.150 1.00 12.37 210 PRO A N 1
ATOM 1577 C CA . PRO A 1 210 ? 157.593 113.026 11.483 1.00 11.72 210 PRO A CA 1
ATOM 1578 C C . PRO A 1 210 ? 156.125 113.481 11.573 1.00 11.86 210 PRO A C 1
ATOM 1579 O O . PRO A 1 210 ? 155.576 113.332 12.654 1.00 11.51 210 PRO A O 1
ATOM 1583 N N . THR A 1 211 ? 155.528 114.001 10.496 1.00 11.39 211 THR A N 1
ATOM 1584 C CA . THR A 1 211 ? 154.142 114.511 10.554 1.00 12.04 211 THR A CA 1
ATOM 1585 C C . THR A 1 211 ? 153.058 113.477 10.212 1.00 12.86 211 THR A C 1
ATOM 1586 O O . THR A 1 211 ? 151.859 113.776 10.296 1.00 12.76 211 THR A O 1
ATOM 1590 N N . SER A 1 212 ? 153.471 112.257 9.864 1.00 13.00 212 SER A N 1
ATOM 1591 C CA . SER A 1 212 ? 152.503 111.177 9.611 1.00 13.39 212 SER A CA 1
ATOM 1592 C C . SER A 1 212 ? 152.766 109.906 10.422 1.00 13.17 212 SER A C 1
ATOM 1593 O O . SER A 1 212 ? 152.011 108.914 10.313 1.00 13.07 212 SER A O 1
ATOM 1596 N N . GLU A 1 213 ? 153.838 109.929 11.212 1.00 12.52 213 GLU A N 1
ATOM 1597 C CA . GLU A 1 213 ? 154.316 108.749 11.956 1.00 12.32 213 GLU A CA 1
ATOM 1598 C C . GLU A 1 213 ? 154.724 109.116 13.391 1.00 11.93 213 GLU A C 1
ATOM 1599 O O . GLU A 1 213 ? 155.189 110.225 13.650 1.00 12.12 213 GLU A O 1
ATOM 1605 N N . TYR A 1 214 ? 154.598 108.163 14.313 1.00 11.66 214 TYR A N 1
ATOM 1606 C CA . TYR A 1 214 ? 155.202 108.334 15.627 1.00 10.98 214 TYR A CA 1
ATOM 1607 C C . TYR A 1 214 ? 156.703 108.095 15.515 1.00 11.13 214 TYR A C 1
ATOM 1608 O O . TYR A 1 214 ? 157.135 107.101 14.888 1.00 11.82 214 TYR A O 1
ATOM 1617 N N . HIS A 1 215 ? 157.478 109.003 16.118 1.00 10.52 215 HIS A N 1
ATOM 1618 C CA . HIS A 1 215 ? 158.923 108.821 16.274 1.00 10.92 215 HIS A CA 1
ATOM 1619 C C . HIS A 1 215 ? 159.330 109.130 17.703 1.00 10.77 215 HIS A C 1
ATOM 1620 O O . HIS A 1 215 ? 158.548 109.697 18.458 1.00 10.87 215 HIS A O 1
ATOM 1627 N N . ILE A 1 216 ? 160.525 108.690 18.085 1.00 10.19 216 ILE A N 1
ATOM 1628 C CA . ILE A 1 216 ? 160.994 108.856 19.449 1.00 9.83 216 ILE A CA 1
ATOM 1629 C C . ILE A 1 216 ? 162.023 109.988 19.477 1.00 9.65 216 ILE A C 1
ATOM 1630 O O . ILE A 1 216 ? 162.986 109.993 18.696 1.00 10.15 216 ILE A O 1
ATOM 1635 N N . TYR A 1 217 ? 161.808 110.934 20.389 1.00 9.60 217 TYR A N 1
ATOM 1636 C CA . TYR A 1 217 ? 162.700 112.072 20.604 1.00 9.33 217 TYR A CA 1
ATOM 1637 C C . TYR A 1 217 ? 163.189 111.997 22.038 1.00 9.98 217 TYR A C 1
ATOM 1638 O O . TYR A 1 217 ? 162.395 111.823 22.960 1.00 10.30 217 TYR A O 1
ATOM 1647 N N . ALA A 1 218 ? 164.491 112.138 22.235 1.00 10.06 218 ALA A N 1
ATOM 1648 C CA . ALA A 1 218 ? 165.042 112.026 23.585 1.00 10.25 218 ALA A CA 1
ATOM 1649 C C . ALA A 1 218 ? 166.219 112.960 23.803 1.00 10.37 218 ALA A C 1
ATOM 1650 O O . ALA A 1 218 ? 166.921 113.338 22.854 1.00 10.27 218 ALA A O 1
ATOM 1652 N N . MET A 1 219 ? 166.402 113.335 25.067 1.00 10.10 219 MET A N 1
ATOM 1653 C CA . MET A 1 219 ? 167.558 114.097 25.498 1.00 10.33 219 MET A CA 1
ATOM 1654 C C . MET A 1 219 ? 168.158 113.451 26.743 1.00 10.45 219 MET A C 1
ATOM 1655 O O . MET A 1 219 ? 167.456 113.216 27.740 1.00 10.92 219 MET A O 1
ATOM 1660 N N . GLU A 1 220 ? 169.464 113.197 26.703 1.00 10.73 220 GLU A N 1
ATOM 1661 C CA . GLU A 1 220 ? 170.176 112.860 27.930 1.00 10.77 220 GLU A CA 1
ATOM 1662 C C . GLU A 1 220 ? 170.920 114.098 28.412 1.00 10.70 220 GLU A C 1
ATOM 1663 O O . GLU A 1 220 ? 171.773 114.653 27.704 1.00 10.83 220 GLU A O 1
ATOM 1669 N N . TRP A 1 221 ? 170.557 114.532 29.614 1.00 10.62 221 TRP A N 1
ATOM 1670 C CA . TRP A 1 221 ? 171.083 115.749 30.223 1.00 11.22 221 TRP A CA 1
ATOM 1671 C C . TRP A 1 221 ? 171.977 115.290 31.370 1.00 11.52 221 TRP A C 1
ATOM 1672 O O . TRP A 1 221 ? 171.510 114.690 32.333 1.00 11.22 221 TRP A O 1
ATOM 1683 N N . THR A 1 222 ? 173.277 115.517 31.218 1.00 12.51 222 THR A N 1
ATOM 1684 C CA . THR A 1 222 ? 174.261 115.135 32.233 1.00 12.93 222 THR A CA 1
ATOM 1685 C C . THR A 1 222 ? 174.939 116.420 32.727 1.00 13.25 222 THR A C 1
ATOM 1686 O O . THR A 1 222 ? 174.717 117.489 32.170 1.00 12.58 222 THR A O 1
ATOM 1690 N N . PRO A 1 223 ? 175.785 116.319 33.745 1.00 13.67 223 PRO A N 1
ATOM 1691 C CA . PRO A 1 223 ? 176.581 117.469 34.183 1.00 14.49 223 PRO A CA 1
ATOM 1692 C C . PRO A 1 223 ? 177.486 118.045 33.090 1.00 15.49 223 PRO A C 1
ATOM 1693 O O . PRO A 1 223 ? 177.940 119.187 33.231 1.00 16.67 223 PRO A O 1
ATOM 1697 N N . THR A 1 224 ? 177.728 117.287 32.025 1.00 14.58 224 THR A N 1
ATOM 1698 C CA . THR A 1 224 ? 178.670 117.685 30.974 1.00 16.24 224 THR A CA 1
ATOM 1699 C C . THR A 1 224 ? 178.016 118.240 29.700 1.00 14.79 224 THR A C 1
ATOM 1700 O O . THR A 1 224 ? 178.581 119.129 29.030 1.00 14.67 224 THR A O 1
ATOM 1704 N N . ALA A 1 225 ? 176.843 117.715 29.363 1.00 14.02 225 ALA A N 1
ATOM 1705 C CA . ALA A 1 225 ? 176.280 117.947 28.025 1.00 13.21 225 ALA A CA 1
ATOM 1706 C C . ALA A 1 225 ? 174.803 117.618 27.919 1.00 12.64 225 ALA A C 1
ATOM 1707 O O . ALA A 1 225 ? 174.230 116.957 28.804 1.00 11.49 225 ALA A O 1
ATOM 1709 N N . LEU A 1 226 ? 174.204 118.095 26.823 1.00 11.73 226 LEU A N 1
ATOM 1710 C CA . LEU A 1 226 ? 172.872 117.699 26.369 1.00 11.46 226 LEU A CA 1
ATOM 1711 C C . LEU A 1 226 ? 173.037 116.898 25.078 1.00 11.64 226 LEU A C 1
ATOM 1712 O O . LEU A 1 226 ? 173.608 117.383 24.097 1.00 11.77 226 LEU A O 1
ATOM 1717 N N . LYS A 1 227 ? 172.534 115.670 25.084 1.00 11.56 227 LYS A N 1
ATOM 1718 C CA . LYS A 1 227 ? 172.660 114.801 23.914 1.00 11.55 227 LYS A CA 1
ATOM 1719 C C . LYS A 1 227 ? 171.267 114.418 23.455 1.00 11.61 227 LYS A C 1
ATOM 1720 O O . LYS A 1 227 ? 170.448 113.945 24.256 1.00 11.71 227 LYS A O 1
ATOM 1726 N N . PHE A 1 228 ? 170.992 114.651 22.170 1.00 10.45 228 PHE A N 1
ATOM 1727 C CA . PHE A 1 228 ? 169.652 114.464 21.612 1.00 10.16 228 PHE A CA 1
ATOM 1728 C C . PHE A 1 228 ? 169.618 113.273 20.666 1.00 9.68 228 PHE A C 1
ATOM 1729 O O . PHE A 1 228 ? 170.491 113.155 19.822 1.00 10.16 228 PHE A O 1
ATOM 1737 N N . TYR A 1 229 ? 168.600 112.416 20.822 1.00 11.15 229 TYR A N 1
ATOM 1738 C CA . TYR A 1 229 ? 168.492 111.144 20.094 1.00 10.74 229 TYR A CA 1
ATOM 1739 C C . TYR A 1 229 ? 167.176 111.058 19.332 1.00 10.55 229 TYR A C 1
ATOM 1740 O O . TYR A 1 229 ? 166.114 111.368 19.885 1.00 10.23 229 TYR A O 1
ATOM 1749 N N . TYR A 1 230 ? 167.260 110.653 18.066 1.00 9.68 230 TYR A N 1
ATOM 1750 C CA . TYR A 1 230 ? 166.083 110.450 17.217 1.00 9.85 230 TYR A CA 1
ATOM 1751 C C . TYR A 1 230 ? 165.984 108.977 16.919 1.00 10.16 230 TYR A C 1
ATOM 1752 O O . TYR A 1 230 ? 166.914 108.404 16.339 1.00 10.76 230 TYR A O 1
ATOM 1761 N N . ASP A 1 231 ? 164.860 108.365 17.303 1.00 10.33 231 ASP A N 1
ATOM 1762 C CA . ASP A 1 231 ? 164.687 106.915 17.156 1.00 10.43 231 ASP A CA 1
ATOM 1763 C C . ASP A 1 231 ? 165.924 106.170 17.655 1.00 10.48 231 ASP A C 1
ATOM 1764 O O . ASP A 1 231 ? 166.440 105.255 16.990 1.00 10.53 231 ASP A O 1
ATOM 1769 N N . ASN A 1 232 ? 166.384 106.587 18.832 1.00 10.96 232 ASN A N 1
ATOM 1770 C CA . ASN A 1 232 ? 167.487 105.940 19.565 1.00 11.85 232 ASN A CA 1
ATOM 1771 C C . ASN A 1 232 ? 168.893 106.128 19.003 1.00 12.83 232 ASN A C 1
ATOM 1772 O O . ASN A 1 232 ? 169.816 105.416 19.427 1.00 13.88 232 ASN A O 1
ATOM 1777 N N . GLU A 1 233 ? 169.053 107.034 18.035 1.00 12.65 233 GLU A N 1
ATOM 1778 C CA . GLU A 1 233 ? 170.364 107.313 17.431 1.00 12.80 233 GLU A CA 1
ATOM 1779 C C . GLU A 1 233 ? 170.767 108.775 17.648 1.00 11.54 233 GLU A C 1
ATOM 1780 O O . GLU A 1 233 ? 169.953 109.698 17.461 1.00 10.73 233 GLU A O 1
ATOM 1786 N N . LEU A 1 234 ? 172.027 108.989 18.026 1.00 10.59 234 LEU A N 1
ATOM 1787 C CA . LEU A 1 234 ? 172.480 110.356 18.351 1.00 10.07 234 LEU A CA 1
ATOM 1788 C C . LEU A 1 234 ? 172.326 111.305 17.157 1.00 9.85 234 LEU A C 1
ATOM 1789 O O . LEU A 1 234 ? 172.739 110.973 16.029 1.00 9.47 234 LEU A O 1
ATOM 1794 N N . PHE A 1 235 ? 171.752 112.487 17.421 1.00 9.61 235 PHE A N 1
ATOM 1795 C CA . PHE A 1 235 ? 171.351 113.428 16.366 1.00 10.41 235 PHE A CA 1
ATOM 1796 C C . PHE A 1 235 ? 172.003 114.807 16.572 1.00 10.92 235 PHE A C 1
ATOM 1797 O O . PHE A 1 235 ? 172.358 115.483 15.588 1.00 11.91 235 PHE A O 1
ATOM 1805 N N . LYS A 1 236 ? 172.199 115.198 17.833 1.00 10.84 236 LYS A N 1
ATOM 1806 C CA . LYS A 1 236 ? 172.779 116.517 18.181 1.00 11.22 236 LYS A CA 1
ATOM 1807 C C . LYS A 1 236 ? 173.414 116.477 19.569 1.00 11.36 236 LYS A C 1
ATOM 1808 O O . LYS A 1 236 ? 172.931 115.776 20.466 1.00 10.93 236 LYS A O 1
ATOM 1816 N N . VAL A 1 237 ? 174.477 117.263 19.747 1.00 11.24 237 VAL A N 1
ATOM 1817 C CA . VAL A 1 237 ? 175.120 117.403 21.043 1.00 12.01 237 VAL A CA 1
ATOM 1818 C C . VAL A 1 237 ? 175.354 118.874 21.334 1.00 12.50 237 VAL A C 1
ATOM 1819 O O . VAL A 1 237 ? 175.805 119.618 20.457 1.00 12.76 237 VAL A O 1
ATOM 1826 N N . ILE A 1 238 ? 175.011 119.284 22.558 1.00 12.76 238 ILE A N 1
ATOM 1827 C CA . ILE A 1 238 ? 175.361 120.606 23.054 1.00 13.89 238 ILE A CA 1
ATOM 1828 C C . ILE A 1 238 ? 176.224 120.412 24.300 1.00 14.36 238 ILE A C 1
ATOM 1829 O O . ILE A 1 238 ? 175.792 119.758 25.250 1.00 14.70 238 ILE A O 1
ATOM 1834 N N . TYR A 1 239 ? 177.448 120.945 24.293 1.00 15.30 239 TYR A N 1
ATOM 1835 C CA . TYR A 1 239 ? 178.331 120.777 25.455 1.00 16.38 239 TYR A CA 1
ATOM 1836 C C . TYR A 1 239 ? 178.067 121.919 26.424 1.00 17.11 239 TYR A C 1
ATOM 1837 O O . TYR A 1 239 ? 177.983 123.066 26.000 1.00 18.94 239 TYR A O 1
ATOM 1846 N N . GLY A 1 240 ? 177.905 121.590 27.704 1.00 16.62 240 GLY A N 1
ATOM 1847 C CA . GLY A 1 240 ? 177.418 122.524 28.716 1.00 16.68 240 GLY A CA 1
ATOM 1848 C C . GLY A 1 240 ? 175.980 122.168 29.069 1.00 16.46 240 GLY A C 1
ATOM 1849 O O . GLY A 1 240 ? 175.236 121.673 28.226 1.00 18.24 240 GLY A O 1
ATOM 1850 N N . SER A 1 241 ? 175.581 122.377 30.317 1.00 15.09 241 SER A N 1
ATOM 1851 C CA . SER A 1 241 ? 174.227 121.995 30.739 1.00 14.40 241 SER A CA 1
ATOM 1852 C C . SER A 1 241 ? 173.859 122.742 32.003 1.00 13.37 241 SER A C 1
ATOM 1853 O O . SER A 1 241 ? 174.751 123.099 32.788 1.00 13.33 241 SER A O 1
ATOM 1856 N N . PRO A 1 242 ? 172.562 122.974 32.201 1.00 12.99 242 PRO A N 1
ATOM 1857 C CA . PRO A 1 242 ? 172.081 123.599 33.435 1.00 13.12 242 PRO A CA 1
ATOM 1858 C C . PRO A 1 242 ? 172.394 122.752 34.656 1.00 13.35 242 PRO A C 1
ATOM 1859 O O . PRO A 1 242 ? 172.460 121.525 34.560 1.00 14.23 242 PRO A O 1
ATOM 1863 N N . ASP A 1 243 ? 172.610 123.404 35.795 1.00 13.47 243 ASP A N 1
ATOM 1864 C CA . ASP A 1 243 ? 172.939 122.668 37.019 1.00 13.54 243 ASP A CA 1
ATOM 1865 C C . ASP A 1 243 ? 171.934 122.891 38.161 1.00 13.08 243 ASP A C 1
ATOM 1866 O O . ASP A 1 243 ? 172.314 123.100 39.341 1.00 13.77 243 ASP A O 1
ATOM 1871 N N . TYR A 1 244 ? 170.651 122.835 37.803 1.00 12.15 244 TYR A N 1
ATOM 1872 C CA . TYR A 1 244 ? 169.545 123.049 38.743 1.00 11.51 244 TYR A CA 1
ATOM 1873 C C . TYR A 1 244 ? 168.320 122.338 38.203 1.00 11.23 244 TYR A C 1
ATOM 1874 O O . TYR A 1 244 ? 168.320 121.891 37.055 1.00 11.23 244 TYR A O 1
ATOM 1883 N N . GLU A 1 245 ? 167.287 122.231 39.026 1.00 11.49 245 GLU A N 1
ATOM 1884 C CA . GLU A 1 245 ? 166.069 121.526 38.618 1.00 10.86 245 GLU A CA 1
ATOM 1885 C C . GLU A 1 245 ? 165.335 122.322 37.548 1.00 10.62 245 GLU A C 1
ATOM 1886 O O . GLU A 1 245 ? 165.354 123.551 37.564 1.00 10.40 245 GLU A O 1
ATOM 1892 N N . MET A 1 246 ? 164.698 121.599 36.630 1.00 10.76 246 MET A N 1
ATOM 1893 C CA . MET A 1 246 ? 163.931 122.195 35.536 1.00 9.87 246 MET A CA 1
ATOM 1894 C C . MET A 1 246 ? 162.559 121.556 35.478 1.00 10.38 246 MET A C 1
ATOM 1895 O O . MET A 1 246 ? 162.395 120.371 35.831 1.00 9.90 246 MET A O 1
ATOM 1900 N N . GLY A 1 247 ? 161.579 122.345 35.026 1.00 10.27 247 GLY A N 1
ATOM 1901 C CA . GLY A 1 247 ? 160.220 121.874 34.823 1.00 10.34 247 GLY A CA 1
ATOM 1902 C C . GLY A 1 247 ? 159.975 121.678 33.343 1.00 10.65 247 GLY A C 1
ATOM 1903 O O . GLY A 1 247 ? 160.761 122.159 32.530 1.00 10.46 247 GLY A O 1
ATOM 1904 N N . THR A 1 248 ? 158.884 120.986 33.004 1.00 10.52 248 THR A N 1
ATOM 1905 C CA . THR A 1 248 ? 158.600 120.594 31.621 1.00 9.31 248 THR A CA 1
ATOM 1906 C C . THR A 1 248 ? 157.332 121.246 31.107 1.00 9.74 248 THR A C 1
ATOM 1907 O O . THR A 1 248 ? 156.334 121.311 31.824 1.00 9.58 248 THR A O 1
ATOM 1911 N N . ILE A 1 249 ? 157.376 121.688 29.851 1.00 9.13 249 ILE A N 1
ATOM 1912 C CA . ILE A 1 249 ? 156.182 122.192 29.161 1.00 9.58 249 ILE A CA 1
ATOM 1913 C C . ILE A 1 249 ? 156.007 121.406 27.871 1.00 9.83 249 ILE A C 1
ATOM 1914 O O . ILE A 1 249 ? 156.981 121.173 27.147 1.00 10.12 249 ILE A O 1
ATOM 1919 N N . LEU A 1 250 ? 154.767 120.995 27.588 1.00 10.04 250 LEU A N 1
ATOM 1920 C CA . LEU A 1 250 ? 154.434 120.382 26.313 1.00 9.77 250 LEU A CA 1
ATOM 1921 C C . LEU A 1 250 ? 153.297 121.212 25.726 1.00 10.45 250 LEU A C 1
ATOM 1922 O O . LEU A 1 250 ? 152.243 121.348 26.346 1.00 11.12 250 LEU A O 1
ATOM 1927 N N . ASN A 1 251 ? 153.513 121.778 24.543 1.00 10.22 251 ASN A N 1
ATOM 1928 C CA . ASN A 1 251 ? 152.524 122.698 23.986 1.00 10.40 251 ASN A CA 1
ATOM 1929 C C . ASN A 1 251 ? 152.566 122.824 22.467 1.00 9.96 251 ASN A C 1
ATOM 1930 O O . ASN A 1 251 ? 153.435 122.245 21.793 1.00 10.33 251 ASN A O 1
ATOM 1935 N N . ILE A 1 252 ? 151.579 123.536 21.935 1.00 10.08 252 ILE A N 1
ATOM 1936 C CA . ILE A 1 252 ? 151.463 123.749 20.507 1.00 9.93 252 ILE A CA 1
ATOM 1937 C C . ILE A 1 252 ? 151.025 125.196 20.300 1.00 10.22 252 ILE A C 1
ATOM 1938 O O . ILE A 1 252 ? 150.333 125.747 21.140 1.00 10.39 252 ILE A O 1
ATOM 1943 N N . TYR A 1 253 ? 151.472 125.808 19.202 1.00 9.86 253 TYR A N 1
ATOM 1944 C CA . TYR A 1 253 ? 151.266 127.231 18.976 1.00 10.22 253 TYR A CA 1
ATOM 1945 C C . TYR A 1 253 ? 150.786 127.484 17.561 1.00 10.16 253 TYR A C 1
ATOM 1946 O O . TYR A 1 253 ? 151.106 126.721 16.625 1.00 9.90 253 TYR A O 1
ATOM 1955 N N . THR A 1 254 ? 150.056 128.584 17.392 1.00 10.17 254 THR A N 1
ATOM 1956 C CA . THR A 1 254 ? 149.986 129.222 16.072 1.00 10.47 254 THR A CA 1
ATOM 1957 C C . THR A 1 254 ? 149.874 130.743 16.234 1.00 10.92 254 THR A C 1
ATOM 1958 O O . THR A 1 254 ? 149.660 131.220 17.352 1.00 10.06 254 THR A O 1
ATOM 1962 N N . ASP A 1 255 ? 150.065 131.482 15.137 1.00 10.23 255 ASP A N 1
ATOM 1963 C CA . ASP A 1 255 ? 150.052 132.958 15.163 1.00 11.06 255 ASP A CA 1
ATOM 1964 C C . ASP A 1 255 ? 151.177 133.543 16.027 1.00 11.78 255 ASP A C 1
ATOM 1965 O O . ASP A 1 255 ? 151.055 134.648 16.579 1.00 11.87 255 ASP A O 1
ATOM 1970 N N . ALA A 1 256 ? 152.273 132.790 16.101 1.00 11.94 256 ALA A N 1
ATOM 1971 C CA . ALA A 1 256 ? 153.456 133.152 16.865 1.00 12.59 256 ALA A CA 1
ATOM 1972 C C . ALA A 1 256 ? 154.619 133.414 15.911 1.00 12.89 256 ALA A C 1
ATOM 1973 O O . ALA A 1 256 ? 154.407 133.669 14.710 1.00 13.15 256 ALA A O 1
ATOM 1975 N N . GLY A 1 257 ? 155.847 133.354 16.419 1.00 13.77 257 GLY A N 1
ATOM 1976 C CA . GLY A 1 257 ? 156.996 133.629 15.568 1.00 13.78 257 GLY A CA 1
ATOM 1977 C C . GLY A 1 257 ? 157.213 132.579 14.485 1.00 13.91 257 GLY A C 1
ATOM 1978 O O . GLY A 1 257 ? 157.956 132.820 13.522 1.00 14.29 257 GLY A O 1
ATOM 1979 N N . SER A 1 258 ? 156.585 131.414 14.651 1.00 12.87 258 SER A N 1
ATOM 1980 C CA . SER A 1 258 ? 156.629 130.349 13.646 1.00 12.29 258 SER A CA 1
ATOM 1981 C C . SER A 1 258 ? 155.592 130.530 12.546 1.00 11.72 258 SER A C 1
ATOM 1982 O O . SER A 1 258 ? 155.398 129.628 11.740 1.00 11.95 258 SER A O 1
ATOM 1985 N N . GLY A 1 259 ? 154.901 131.675 12.524 1.00 10.74 259 GLY A N 1
ATOM 1986 C CA . GLY A 1 259 ? 154.052 132.001 11.383 1.00 11.30 259 GLY A CA 1
ATOM 1987 C C . GLY A 1 259 ? 152.552 132.029 11.635 1.00 11.14 259 GLY A C 1
ATOM 1988 O O . GLY A 1 259 ? 152.058 131.386 12.564 1.00 11.00 259 GLY A O 1
ATOM 1989 N N . ALA A 1 260 ? 151.834 132.767 10.782 1.00 10.44 260 ALA A N 1
ATOM 1990 C CA . ALA A 1 260 ? 150.379 132.891 10.890 1.00 10.43 260 ALA A CA 1
ATOM 1991 C C . ALA A 1 260 ? 149.732 131.579 10.461 1.00 9.82 260 ALA A C 1
ATOM 1992 O O . ALA A 1 260 ? 150.238 130.898 9.552 1.00 9.66 260 ALA A O 1
ATOM 1994 N N . HIS A 1 261 ? 148.608 131.229 11.095 1.00 10.09 261 HIS A N 1
ATOM 1995 C CA . HIS A 1 261 ? 147.879 129.991 10.785 1.00 9.85 261 HIS A CA 1
ATOM 1996 C C . HIS A 1 261 ? 147.487 129.902 9.311 1.00 10.26 261 HIS A C 1
ATOM 1997 O O . HIS A 1 261 ? 147.120 130.919 8.701 1.00 10.26 261 HIS A O 1
ATOM 2004 N N . ASN A 1 262 ? 147.560 128.690 8.741 1.00 9.13 262 ASN A N 1
ATOM 2005 C CA . ASN A 1 262 ? 146.823 128.426 7.497 1.00 8.90 262 ASN A CA 1
ATOM 2006 C C . ASN A 1 262 ? 145.392 128.025 7.861 1.00 9.54 262 ASN A C 1
ATOM 2007 O O . ASN A 1 262 ? 145.003 128.133 9.028 1.00 9.23 262 ASN A O 1
ATOM 2012 N N . ASP A 1 263 ? 144.621 127.525 6.889 1.00 8.98 263 ASP A N 1
ATOM 2013 C CA . ASP A 1 263 ? 143.201 127.318 7.128 1.00 9.64 263 ASP A CA 1
ATOM 2014 C C . ASP A 1 263 ? 142.824 125.883 7.497 1.00 10.14 263 ASP A C 1
ATOM 2015 O O . ASP A 1 263 ? 141.652 125.531 7.453 1.00 10.34 263 ASP A O 1
ATOM 2020 N N . VAL A 1 264 ? 143.819 125.091 7.913 1.00 9.69 264 VAL A N 1
ATOM 2021 C CA . VAL A 1 264 ? 143.585 123.713 8.357 1.00 9.73 264 VAL A CA 1
ATOM 2022 C C . VAL A 1 264 ? 143.488 123.631 9.873 1.00 10.54 264 VAL A C 1
ATOM 2023 O O . VAL A 1 264 ? 144.441 123.970 10.597 1.00 10.42 264 VAL A O 1
ATOM 2027 N N . TRP A 1 265 ? 142.329 123.182 10.350 1.00 10.70 265 TRP A N 1
ATOM 2028 C CA . TRP A 1 265 ? 142.059 123.140 11.793 1.00 11.34 265 TRP A CA 1
ATOM 2029 C C . TRP A 1 265 ? 141.540 121.769 12.235 1.00 11.90 265 TRP A C 1
ATOM 2030 O O . TRP A 1 265 ? 140.936 121.030 11.419 1.00 12.25 265 TRP A O 1
ATOM 2041 N N . PRO A 1 266 ? 141.721 121.417 13.507 1.00 12.56 266 PRO A N 1
ATOM 2042 C CA . PRO A 1 266 ? 142.510 122.166 14.505 1.00 12.28 266 PRO A CA 1
ATOM 2043 C C . PRO A 1 266 ? 144.009 122.018 14.282 1.00 12.17 266 PRO A C 1
ATOM 2044 O O . PRO A 1 266 ? 144.416 121.113 13.528 1.00 11.73 266 PRO A O 1
ATOM 2048 N N . LYS A 1 267 ? 144.811 122.863 14.930 1.00 11.25 267 LYS A N 1
ATOM 2049 C CA . LYS A 1 267 ? 146.255 122.595 15.000 1.00 11.25 267 LYS A CA 1
ATOM 2050 C C . LYS A 1 267 ? 146.425 121.580 16.121 1.00 11.72 267 LYS A C 1
ATOM 2051 O O . LYS A 1 267 ? 146.060 121.852 17.276 1.00 12.25 267 LYS A O 1
ATOM 2057 N N . GLU A 1 268 ? 146.973 120.410 15.799 1.00 11.92 268 GLU A N 1
ATOM 2058 C CA . GLU A 1 268 ? 147.077 119.378 16.809 1.00 12.04 268 GLU A CA 1
ATOM 2059 C C . GLU A 1 268 ? 148.255 118.459 16.578 1.00 11.33 268 GLU A C 1
ATOM 2060 O O . GLU A 1 268 ? 148.668 118.241 15.435 1.00 10.71 268 GLU A O 1
ATOM 2066 N N . TRP A 1 269 ? 148.775 117.930 17.678 1.00 11.11 269 TRP A N 1
ATOM 2067 C CA . TRP A 1 269 ? 149.760 116.845 17.638 1.00 11.44 269 TRP A CA 1
ATOM 2068 C C . TRP A 1 269 ? 149.459 115.807 18.690 1.00 11.82 269 TRP A C 1
ATOM 2069 O O . TRP A 1 269 ? 148.564 116.000 19.526 1.00 12.40 269 TRP A O 1
ATOM 2080 N N . ALA A 1 270 ? 150.194 114.694 18.652 1.00 11.08 270 ALA A N 1
ATOM 2081 C CA . ALA A 1 270 ? 149.861 113.560 19.503 1.00 10.88 270 ALA A CA 1
ATOM 2082 C C . ALA A 1 270 ? 151.097 113.062 20.228 1.00 10.60 270 ALA A C 1
ATOM 2083 O O . ALA A 1 270 ? 152.126 112.817 19.594 1.00 10.44 270 ALA A O 1
ATOM 2085 N N . ILE A 1 271 ? 151.003 112.945 21.551 1.00 10.24 271 ILE A N 1
ATOM 2086 C CA . ILE A 1 271 ? 152.118 112.422 22.346 1.00 10.94 271 ILE A CA 1
ATOM 2087 C C . ILE A 1 271 ? 151.714 111.103 23.008 1.00 10.73 271 ILE A C 1
ATOM 2088 O O . ILE A 1 271 ? 150.819 111.079 23.846 1.00 10.43 271 ILE A O 1
ATOM 2093 N N . ASP A 1 272 ? 152.414 110.023 22.654 1.00 10.85 272 ASP A N 1
ATOM 2094 C CA . ASP A 1 272 ? 152.089 108.679 23.148 1.00 11.01 272 ASP A CA 1
ATOM 2095 C C . ASP A 1 272 ? 152.486 108.508 24.613 1.00 11.20 272 ASP A C 1
ATOM 2096 O O . ASP A 1 272 ? 151.731 107.933 25.416 1.00 10.18 272 ASP A O 1
ATOM 2101 N N . TYR A 1 273 ? 153.669 109.003 24.971 1.00 10.82 273 TYR A N 1
ATOM 2102 C CA . TYR A 1 273 ? 154.162 108.908 26.338 1.00 10.92 273 TYR A CA 1
ATOM 2103 C C . TYR A 1 273 ? 155.296 109.888 26.563 1.00 10.70 273 TYR A C 1
ATOM 2104 O O . TYR A 1 273 ? 155.911 110.369 25.599 1.00 11.04 273 TYR A O 1
ATOM 2113 N N . MET A 1 274 ? 155.551 110.176 27.838 1.00 11.16 274 MET A N 1
ATOM 2114 C CA . MET A 1 274 ? 156.771 110.842 28.292 1.00 11.33 274 MET A CA 1
ATOM 2115 C C . MET A 1 274 ? 157.360 110.001 29.423 1.00 11.81 274 MET A C 1
ATOM 2116 O O . MET A 1 274 ? 156.643 109.604 30.342 1.00 12.66 274 MET A O 1
ATOM 2121 N N . ARG A 1 275 ? 158.658 109.724 29.347 1.00 11.94 275 ARG A N 1
ATOM 2122 C CA . ARG A 1 275 ? 159.339 108.936 30.368 1.00 11.35 275 ARG A CA 1
ATOM 2123 C C . ARG A 1 275 ? 160.657 109.606 30.708 1.00 11.48 275 ARG A C 1
ATOM 2124 O O . ARG A 1 275 ? 161.325 110.178 29.834 1.00 12.04 275 ARG A O 1
ATOM 2132 N N . VAL A 1 276 ? 161.030 109.538 31.980 1.00 10.84 276 VAL A N 1
ATOM 2133 C CA . VAL A 1 276 ? 162.344 110.013 32.409 1.00 10.97 276 VAL A CA 1
ATOM 2134 C C . VAL A 1 276 ? 163.014 108.945 33.260 1.00 11.78 276 VAL A C 1
ATOM 2135 O O . VAL A 1 276 ? 162.424 108.455 34.238 1.00 11.30 276 VAL A O 1
ATOM 2139 N N . TRP A 1 277 ? 164.242 108.587 32.888 1.00 12.12 277 TRP A N 1
ATOM 2140 C CA . TRP A 1 277 ? 165.002 107.594 33.633 1.00 12.94 277 TRP A CA 1
ATOM 2141 C C . TRP A 1 277 ? 166.242 108.226 34.264 1.00 13.23 277 TRP A C 1
ATOM 2142 O O . TRP A 1 277 ? 166.756 109.245 33.784 1.00 13.58 277 TRP A O 1
ATOM 2153 N N . LYS A 1 278 ? 166.720 107.617 35.350 1.00 13.10 278 LYS A N 1
ATOM 2154 C CA . LYS A 1 278 ? 167.940 108.067 36.021 1.00 13.43 278 LYS A CA 1
ATOM 2155 C C . LYS A 1 278 ? 168.934 106.909 35.985 1.00 14.34 278 LYS A C 1
ATOM 2156 O O . LYS A 1 278 ? 168.530 105.761 36.156 1.00 13.38 278 LYS A O 1
ATOM 2162 N N . PRO A 1 279 ? 170.210 107.192 35.751 1.00 15.31 279 PRO A N 1
ATOM 2163 C CA . PRO A 1 279 ? 171.216 106.128 35.688 1.00 16.29 279 PRO A CA 1
ATOM 2164 C C . PRO A 1 279 ? 171.371 105.462 37.060 1.00 17.35 279 PRO A C 1
ATOM 2165 O O . PRO A 1 279 ? 171.393 106.155 38.086 1.00 17.04 279 PRO A O 1
ATOM 2169 N N . VAL A 1 280 ? 171.454 104.136 37.096 1.00 18.50 280 VAL A N 1
ATOM 2170 C CA . VAL A 1 280 ? 171.590 103.468 38.395 1.00 20.43 280 VAL A CA 1
ATOM 2171 C C . VAL A 1 280 ? 172.848 103.924 39.146 1.00 21.98 280 VAL A C 1
ATOM 2172 O O . VAL A 1 280 ? 172.821 104.080 40.377 1.00 22.31 280 VAL A O 1
ATOM 2176 N N . ASP A 1 281 ? 173.925 104.193 38.406 1.00 23.33 281 ASP A N 1
ATOM 2177 C CA . ASP A 1 281 ? 175.201 104.538 39.032 1.00 25.20 281 ASP A CA 1
ATOM 2178 C C . ASP A 1 281 ? 175.506 106.040 39.036 1.00 25.31 281 ASP A C 1
ATOM 2179 O O . ASP A 1 281 ? 176.622 106.461 39.371 1.00 25.89 281 ASP A O 1
ATOM 2184 N N . GLY A 1 282 ? 174.513 106.847 38.673 1.00 24.73 282 GLY A N 1
ATOM 2185 C CA . GLY A 1 282 ? 174.709 108.284 38.580 1.00 24.24 282 GLY A CA 1
ATOM 2186 C C . GLY A 1 282 ? 175.536 108.676 37.369 1.00 23.99 282 GLY A C 1
ATOM 2187 O O . GLY A 1 282 ? 175.999 107.822 36.604 1.00 23.98 282 GLY A O 1
ATOM 2188 N N . TYR A 1 283 ? 175.705 109.982 37.187 1.00 23.15 283 TYR A N 1
ATOM 2189 C CA . TYR A 1 283 ? 176.526 110.512 36.115 1.00 23.01 283 TYR A CA 1
ATOM 2190 C C . TYR A 1 283 ? 177.849 111.004 36.676 1.00 23.92 283 TYR A C 1
ATOM 2191 O O . TYR A 1 283 ? 177.928 111.388 37.842 1.00 24.20 283 TYR A O 1
ATOM 2200 N N . LYS A 1 284 ? 178.876 111.002 35.831 1.00 24.92 284 LYS A N 1
ATOM 2201 C CA . LYS A 1 284 ? 180.169 111.609 36.154 1.00 25.68 284 LYS A CA 1
ATOM 2202 C C . LYS A 1 284 ? 179.997 113.125 36.266 1.00 25.83 284 LYS A C 1
ATOM 2203 O O . LYS A 1 284 ? 179.296 113.728 35.458 1.00 25.80 284 LYS A O 1
ATOM 2206 N N . GLU A 1 285 ? 180.630 113.739 37.264 1.00 26.47 285 GLU A N 1
ATOM 2207 C CA . GLU A 1 285 ? 180.561 115.192 37.403 1.00 26.71 285 GLU A CA 1
ATOM 2208 C C . GLU A 1 285 ? 181.407 115.885 36.332 1.00 27.04 285 GLU A C 1
ATOM 2209 O O . GLU A 1 285 ? 181.169 117.043 36.001 1.00 26.74 285 GLU A O 1
ATOM 2211 N N . SER A 1 286 ? 182.398 115.172 35.800 1.00 27.56 286 SER A N 1
ATOM 2212 C CA . SER A 1 286 ? 183.231 115.685 34.712 1.00 28.18 286 SER A CA 1
ATOM 2213 C C . SER A 1 286 ? 183.706 114.551 33.794 1.00 28.00 286 SER A C 1
ATOM 2214 O O . SER A 1 286 ? 184.103 113.481 34.284 1.00 28.53 286 SER A O 1
ATOM 2217 N N . LEU A 1 289 ? 188.580 113.443 32.577 1.00 26.99 289 LEU A N 1
ATOM 2218 C CA . LEU A 1 289 ? 189.650 112.454 32.751 1.00 26.54 289 LEU A CA 1
ATOM 2219 C C . LEU A 1 289 ? 189.586 111.335 31.694 1.00 25.15 289 LEU A C 1
ATOM 2220 O O . LEU A 1 289 ? 190.494 110.493 31.624 1.00 25.85 289 LEU A O 1
ATOM 2225 N N . ASN A 1 290 ? 188.521 111.331 30.888 1.00 22.76 290 ASN A N 1
ATOM 2226 C CA . ASN A 1 290 ? 188.328 110.335 29.822 1.00 20.60 290 ASN A CA 1
ATOM 2227 C C . ASN A 1 290 ? 189.436 110.376 28.781 1.00 18.33 290 ASN A C 1
ATOM 2228 O O . ASN A 1 290 ? 189.906 111.458 28.409 1.00 17.16 290 ASN A O 1
ATOM 2233 N N . ASN A 1 291 ? 189.837 109.196 28.300 1.00 15.92 291 ASN A N 1
ATOM 2234 C CA . ASN A 1 291 ? 190.766 109.101 27.187 1.00 14.62 291 ASN A CA 1
ATOM 2235 C C . ASN A 1 291 ? 190.050 108.371 26.054 1.00 13.46 291 ASN A C 1
ATOM 2236 O O . ASN A 1 291 ? 189.122 107.588 26.317 1.00 12.66 291 ASN A O 1
ATOM 2241 N N . TYR A 1 292 ? 190.455 108.650 24.818 1.00 12.71 292 TYR A N 1
ATOM 2242 C CA . TYR A 1 292 ? 189.790 108.070 23.641 1.00 12.28 292 TYR A CA 1
ATOM 2243 C C . TYR A 1 292 ? 190.776 107.596 22.592 1.00 12.24 292 TYR A C 1
ATOM 2244 O O . TYR A 1 292 ? 191.808 108.246 22.343 1.00 12.41 292 TYR A O 1
ATOM 2253 N N . LEU A 1 293 ? 190.435 106.480 21.941 1.00 12.22 293 LEU A N 1
ATOM 2254 C CA . LEU A 1 293 ? 191.039 106.154 20.645 1.00 11.69 293 LEU A CA 1
ATOM 2255 C C . LEU A 1 293 ? 190.122 106.808 19.615 1.00 11.56 293 LEU A C 1
ATOM 2256 O O . LEU A 1 293 ? 188.945 107.050 19.910 1.00 12.06 293 LEU A O 1
ATOM 2261 N N . ILE A 1 294 ? 190.648 107.116 18.429 1.00 10.22 294 ILE A N 1
ATOM 2262 C CA . ILE A 1 294 ? 189.843 107.730 17.365 1.00 10.45 294 ILE A CA 1
ATOM 2263 C C . ILE A 1 294 ? 190.038 106.933 16.081 1.00 10.93 294 ILE A C 1
ATOM 2264 O O . ILE A 1 294 ? 191.139 106.889 15.534 1.00 10.84 294 ILE A O 1
ATOM 2269 N N . ARG A 1 295 ? 188.964 106.310 15.618 1.00 10.91 295 ARG A N 1
ATOM 2270 C CA . ARG A 1 295 ? 189.036 105.383 14.494 1.00 11.47 295 ARG A CA 1
ATOM 2271 C C . ARG A 1 295 ? 188.263 105.907 13.282 1.00 11.48 295 ARG A C 1
ATOM 2272 O O . ARG A 1 295 ? 187.133 106.396 13.424 1.00 11.90 295 ARG A O 1
ATOM 2280 N N . ASN A 1 296 ? 188.868 105.776 12.101 1.00 11.18 296 ASN A N 1
ATOM 2281 C CA . ASN A 1 296 ? 188.222 106.150 10.842 1.00 11.32 296 ASN A CA 1
ATOM 2282 C C . ASN A 1 296 ? 187.181 105.126 10.391 1.00 11.06 296 ASN A C 1
ATOM 2283 O O . ASN A 1 296 ? 187.427 103.911 10.435 1.00 11.59 296 ASN A O 1
ATOM 2288 N N . ARG A 1 297 ? 186.015 105.596 9.959 1.00 11.32 297 ARG A N 1
ATOM 2289 C CA . ARG A 1 297 ? 184.974 104.656 9.533 1.00 11.16 297 ARG A CA 1
ATOM 2290 C C . ARG A 1 297 ? 185.345 103.858 8.273 1.00 12.09 297 ARG A C 1
ATOM 2291 O O . ARG A 1 297 ? 185.116 102.633 8.189 1.00 10.89 297 ARG A O 1
ATOM 2299 N N . GLN A 1 298 ? 185.902 104.554 7.291 1.00 11.86 298 GLN A N 1
ATOM 2300 C CA . GLN A 1 298 ? 186.213 103.925 6.005 1.00 11.98 298 GLN A CA 1
ATOM 2301 C C . GLN A 1 298 ? 187.390 102.962 6.107 1.00 12.26 298 GLN A C 1
ATOM 2302 O O . GLN A 1 298 ? 187.308 101.823 5.613 1.00 13.21 298 GLN A O 1
ATOM 2308 N N . THR A 1 299 ? 188.470 103.388 6.762 1.00 11.60 299 THR A N 1
ATOM 2309 C CA . THR A 1 299 ? 189.711 102.597 6.754 1.00 11.38 299 THR A CA 1
ATOM 2310 C C . THR A 1 299 ? 189.882 101.702 7.964 1.00 11.92 299 THR A C 1
ATOM 2311 O O . THR A 1 299 ? 190.723 100.796 7.934 1.00 11.91 299 THR A O 1
ATOM 2315 N N . GLY A 1 300 ? 189.129 101.975 9.026 1.00 11.49 300 GLY A N 1
ATOM 2316 C CA . GLY A 1 300 ? 189.285 101.242 10.277 1.00 11.75 300 GLY A CA 1
ATOM 2317 C C . GLY A 1 300 ? 190.579 101.547 11.030 1.00 12.19 300 GLY A C 1
ATOM 2318 O O . GLY A 1 300 ? 190.893 100.848 12.005 1.00 11.81 300 GLY A O 1
ATOM 2319 N N . LYS A 1 301 ? 191.341 102.557 10.587 1.00 11.63 301 LYS A N 1
ATOM 2320 C CA . LYS A 1 301 ? 192.620 102.890 11.221 1.00 11.61 301 LYS A CA 1
ATOM 2321 C C . LYS A 1 301 ? 192.464 103.941 12.327 1.00 12.16 301 LYS A C 1
ATOM 2322 O O . LYS A 1 301 ? 191.471 104.666 12.376 1.00 12.40 301 LYS A O 1
ATOM 2328 N N . PHE A 1 302 ? 193.462 103.999 13.207 1.00 11.74 302 PHE A N 1
ATOM 2329 C CA . PHE A 1 302 ? 193.434 104.863 14.386 1.00 11.54 302 PHE A CA 1
ATOM 2330 C C . PHE A 1 302 ? 194.397 106.040 14.264 1.00 11.37 302 PHE A C 1
ATOM 2331 O O . PHE A 1 302 ? 195.481 105.904 13.708 1.00 11.43 302 PHE A O 1
ATOM 2339 N N . LEU A 1 303 ? 194.014 107.191 14.829 1.00 10.38 303 LEU A N 1
ATOM 2340 C CA . LEU A 1 303 ? 194.877 108.371 14.852 1.00 11.18 303 LEU A CA 1
ATOM 2341 C C . LEU A 1 303 ? 195.957 108.291 15.918 1.00 11.94 303 LEU A C 1
ATOM 2342 O O . LEU A 1 303 ? 195.680 107.936 17.060 1.00 12.23 303 LEU A O 1
ATOM 2347 N N . TYR A 1 304 ? 197.176 108.652 15.533 1.00 12.42 304 TYR A N 1
ATOM 2348 C CA . TYR A 1 304 ? 198.277 108.767 16.476 1.00 13.12 304 TYR A CA 1
ATOM 2349 C C . TYR A 1 304 ? 199.307 109.786 16.007 1.00 13.85 304 TYR A C 1
ATOM 2350 O O . TYR A 1 304 ? 199.329 110.163 14.836 1.00 13.42 304 TYR A O 1
ATOM 2359 N N . ILE A 1 305 ? 200.150 110.241 16.936 1.00 14.77 305 ILE A N 1
ATOM 2360 C CA . ILE A 1 305 ? 201.243 111.153 16.603 1.00 15.91 305 ILE A CA 1
ATOM 2361 C C . ILE A 1 305 ? 202.559 110.422 16.764 1.00 17.25 305 ILE A C 1
ATOM 2362 O O . ILE A 1 305 ? 202.855 109.891 17.841 1.00 16.76 305 ILE A O 1
ATOM 2367 N N . GLU A 1 306 ? 203.317 110.389 15.671 1.00 18.80 306 GLU A N 1
ATOM 2368 C CA . GLU A 1 306 ? 204.641 109.778 15.595 1.00 21.29 306 GLU A CA 1
ATOM 2369 C C . GLU A 1 306 ? 205.700 110.828 15.952 1.00 21.74 306 GLU A C 1
ATOM 2370 O O . GLU A 1 306 ? 205.551 112.000 15.625 1.00 21.51 306 GLU A O 1
ATOM 2376 N N . GLU A 1 307 ? 206.771 110.406 16.623 1.00 23.01 307 GLU A N 1
ATOM 2377 C CA . GLU A 1 307 ? 207.865 111.312 16.952 1.00 24.18 307 GLU A CA 1
ATOM 2378 C C . GLU A 1 307 ? 208.510 111.841 15.677 1.00 24.06 307 GLU A C 1
ATOM 2379 O O . GLU A 1 307 ? 208.642 111.107 14.689 1.00 24.22 307 GLU A O 1
ATOM 2385 N N . ASN A 1 308 ? 208.903 113.115 15.711 1.00 24.41 308 ASN A N 1
ATOM 2386 C CA . ASN A 1 308 ? 209.516 113.812 14.570 1.00 24.35 308 ASN A CA 1
ATOM 2387 C C . ASN A 1 308 ? 208.714 113.769 13.268 1.00 23.75 308 ASN A C 1
ATOM 2388 O O . ASN A 1 308 ? 209.276 113.631 12.173 1.00 23.94 308 ASN A O 1
ATOM 2393 N N . ASN A 1 309 ? 207.394 113.880 13.410 1.00 22.09 309 ASN A N 1
ATOM 2394 C CA . ASN A 1 309 ? 206.473 113.919 12.287 1.00 21.16 309 ASN A CA 1
ATOM 2395 C C . ASN A 1 309 ? 205.521 115.087 12.519 1.00 20.48 309 ASN A C 1
ATOM 2396 O O . ASN A 1 309 ? 204.789 115.099 13.509 1.00 19.66 309 ASN A O 1
ATOM 2401 N N . ASP A 1 310 ? 205.552 116.077 11.627 1.00 19.89 31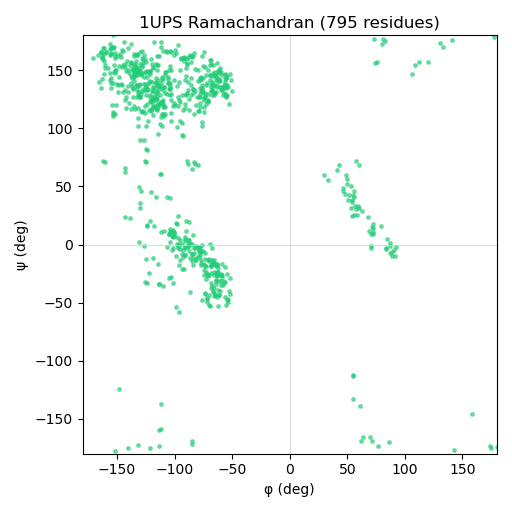0 ASP A N 1
ATOM 2402 C CA . ASP A 1 310 ? 204.681 117.245 11.782 1.00 20.08 310 ASP A CA 1
ATOM 2403 C C . ASP A 1 310 ? 203.238 117.011 11.315 1.00 18.59 310 ASP A C 1
ATOM 2404 O O . ASP A 1 310 ? 202.399 117.898 11.435 1.00 18.19 310 ASP A O 1
ATOM 2409 N N . LYS A 1 311 ? 202.956 115.816 10.795 1.00 17.57 311 LYS A N 1
ATOM 2410 C CA . LYS A 1 311 ? 201.579 115.438 10.452 1.00 16.69 311 LYS A CA 1
ATOM 2411 C C . LYS A 1 311 ? 200.996 114.564 11.558 1.00 15.45 311 LYS A C 1
ATOM 2412 O O . LYS A 1 311 ? 201.738 114.081 12.425 1.00 15.83 311 LYS A O 1
ATOM 2418 N N . VAL A 1 312 ? 199.682 114.347 11.523 1.00 14.24 312 VAL A N 1
ATOM 2419 C CA . VAL A 1 312 ? 199.047 113.354 12.396 1.00 13.63 312 VAL A CA 1
ATOM 2420 C C . VAL A 1 312 ? 198.885 112.070 11.574 1.00 13.43 312 VAL A C 1
ATOM 2421 O O . VAL A 1 312 ? 198.348 112.108 10.474 1.00 13.19 312 VAL A O 1
ATOM 2425 N N . SER A 1 313 ? 199.377 110.952 12.098 1.00 13.58 313 SER A N 1
ATOM 2426 C CA . SER A 1 313 ? 199.354 109.676 11.386 1.00 13.01 313 SER A CA 1
ATOM 2427 C C . SER A 1 313 ? 198.062 108.901 11.640 1.00 12.87 313 SER A C 1
ATOM 2428 O O . SER A 1 313 ? 197.341 109.164 12.604 1.00 12.53 313 SER A O 1
ATOM 2431 N N . TYR A 1 314 ? 197.763 107.946 10.768 1.00 12.11 314 TYR A N 1
ATOM 2432 C CA . TYR A 1 314 ? 196.791 106.920 11.116 1.00 12.38 314 TYR A CA 1
ATOM 2433 C C . TYR A 1 314 ? 197.360 105.560 10.741 1.00 12.34 314 TYR A C 1
ATOM 2434 O O . TYR A 1 314 ? 198.187 105.453 9.825 1.00 12.13 314 TYR A O 1
ATOM 2443 N N . GLY A 1 315 ? 196.936 104.531 11.461 1.00 12.38 315 GLY A N 1
ATOM 2444 C CA . GLY A 1 315 ? 197.366 103.173 11.139 1.00 11.99 315 GLY A CA 1
ATOM 2445 C C . GLY A 1 315 ? 196.766 102.166 12.097 1.00 12.11 315 GLY A C 1
ATOM 2446 O O . GLY A 1 315 ? 195.935 102.519 12.930 1.00 11.55 315 GLY A O 1
ATOM 2447 N N . ASP A 1 316 ? 197.178 100.903 11.972 1.00 12.14 316 ASP A N 1
ATOM 2448 C CA . ASP A 1 316 ? 196.712 99.870 12.901 1.00 12.66 316 ASP A CA 1
ATOM 2449 C C . ASP A 1 316 ? 197.218 100.183 14.293 1.00 12.87 316 ASP A C 1
ATOM 2450 O O . ASP A 1 316 ? 198.330 100.732 14.458 1.00 12.37 316 ASP A O 1
ATOM 2455 N N . ILE A 1 317 ? 196.434 99.804 15.299 1.00 12.39 317 ILE A N 1
ATOM 2456 C CA . ILE A 1 317 ? 196.931 99.837 16.676 1.00 13.13 317 ILE A CA 1
ATOM 2457 C C . ILE A 1 317 ? 198.074 98.824 16.835 1.00 12.28 317 ILE A C 1
ATOM 2458 O O . ILE A 1 317 ? 197.944 97.665 16.437 1.00 11.60 317 ILE A O 1
ATOM 2462 N N . THR A 1 318 ? 199.191 99.279 17.408 1.00 12.36 318 THR A N 1
ATOM 2463 C CA . THR A 1 318 ? 200.314 98.407 17.770 1.00 12.35 318 THR A CA 1
ATOM 2464 C C . THR A 1 318 ? 200.741 98.734 19.187 1.00 12.13 318 THR A C 1
ATOM 2465 O O . THR A 1 318 ? 200.398 99.792 19.716 1.00 12.84 318 THR A O 1
ATOM 2469 N N . LEU A 1 319 ? 201.511 97.848 19.809 1.00 11.81 319 LEU A N 1
ATOM 2470 C CA . LEU A 1 319 ? 202.068 98.171 21.115 1.00 12.46 319 LEU A CA 1
ATOM 2471 C C . LEU A 1 319 ? 202.992 99.394 21.031 1.00 13.21 319 LEU A C 1
ATOM 2472 O O . LEU A 1 319 ? 203.068 100.195 21.973 1.00 13.81 319 LEU A O 1
ATOM 2477 N N . LYS A 1 320 ? 203.640 99.564 19.885 1.00 13.29 320 LYS A N 1
ATOM 2478 C CA . LYS A 1 320 ? 204.577 100.675 19.678 1.00 14.37 320 LYS A CA 1
ATOM 2479 C C . LYS A 1 320 ? 203.880 102.040 19.682 1.00 14.97 320 LYS A C 1
ATOM 2480 O O . LYS A 1 320 ? 204.416 103.010 20.229 1.00 15.17 320 LYS A O 1
ATOM 2483 N N . ASN A 1 321 ? 202.697 102.118 19.078 1.00 15.00 321 ASN A N 1
ATOM 2484 C CA . ASN A 1 321 ? 201.998 103.405 18.951 1.00 15.61 321 ASN A CA 1
ATOM 2485 C C . ASN A 1 321 ? 200.863 103.635 19.962 1.00 15.83 321 ASN A C 1
ATOM 2486 O O . ASN A 1 321 ? 200.261 104.706 19.998 1.00 15.71 321 ASN A O 1
ATOM 2491 N N . GLU A 1 322 ? 200.592 102.641 20.800 1.00 16.44 322 GLU A N 1
ATOM 2492 C CA . GLU A 1 322 ? 199.392 102.666 21.639 1.00 17.33 322 GLU A CA 1
ATOM 2493 C C . GLU A 1 322 ? 199.304 103.920 22.524 1.00 16.57 322 GLU A C 1
ATOM 2494 O O . GLU A 1 322 ? 198.239 104.555 22.628 1.00 17.03 322 GLU A O 1
ATOM 2500 N N . LYS A 1 323 ? 200.419 104.273 23.154 1.00 15.79 323 LYS A N 1
ATOM 2501 C CA . LYS A 1 323 ? 200.464 105.442 24.034 1.00 15.90 323 LYS A CA 1
ATOM 2502 C C . LYS A 1 323 ? 200.166 106.736 23.255 1.00 15.81 323 LYS A C 1
ATOM 2503 O O . LYS A 1 323 ? 199.467 107.630 23.751 1.00 16.77 323 LYS A O 1
ATOM 2505 N N . ASN A 1 324 ? 200.693 106.805 22.036 1.00 15.53 324 ASN A N 1
ATOM 2506 C CA . ASN A 1 324 ? 200.552 107.964 21.157 1.00 15.51 324 ASN A CA 1
ATOM 2507 C C . ASN A 1 324 ? 199.198 108.048 20.454 1.00 14.79 324 ASN A C 1
ATOM 2508 O O . ASN A 1 324 ? 198.943 109.015 19.742 1.00 13.90 324 ASN A O 1
ATOM 2513 N N . ALA A 1 325 ? 198.370 107.019 20.624 1.00 14.21 325 ALA A N 1
ATOM 2514 C CA . ALA A 1 325 ? 197.048 106.911 19.979 1.00 13.49 325 ALA A CA 1
ATOM 2515 C C . ALA A 1 325 ? 195.912 107.298 20.917 1.00 13.42 325 ALA A C 1
ATOM 2516 O O . ALA A 1 325 ? 194.748 107.129 20.575 1.00 13.49 325 ALA A O 1
ATOM 2518 N N . LYS A 1 326 ? 196.253 107.820 22.095 1.00 13.34 326 LYS A N 1
ATOM 2519 C CA . LYS A 1 326 ? 195.251 108.176 23.095 1.00 13.17 326 LYS A CA 1
ATOM 2520 C C . LYS A 1 326 ? 195.041 109.687 23.134 1.00 13.03 326 LYS A C 1
ATOM 2521 O O . LYS A 1 326 ? 196.020 110.451 23.124 1.00 12.76 326 LYS A O 1
ATOM 2527 N N . TRP A 1 327 ? 193.767 110.087 23.169 1.00 12.76 327 TRP A N 1
ATOM 2528 C CA . TRP A 1 327 ? 193.345 111.497 23.033 1.00 12.99 327 TRP A CA 1
ATOM 2529 C C . TRP A 1 327 ? 192.408 111.943 24.154 1.00 13.52 327 TRP A C 1
ATOM 2530 O O . TRP A 1 327 ? 191.685 111.133 24.716 1.00 13.02 327 TRP A O 1
ATOM 2541 N N . SER A 1 328 ? 192.420 113.245 24.454 1.00 13.67 328 SER A N 1
ATOM 2542 C CA . SER A 1 328 ? 191.530 113.858 25.442 1.00 14.56 328 SER A CA 1
ATOM 2543 C C . SER A 1 328 ? 190.705 114.907 24.721 1.00 14.68 328 SER A C 1
ATOM 2544 O O . SER A 1 328 ? 191.131 115.447 23.690 1.00 14.40 328 SER A O 1
ATOM 2547 N N . LYS A 1 329 ? 189.538 115.209 25.275 1.00 15.52 329 LYS A N 1
ATOM 2548 C CA . LYS A 1 329 ? 188.742 116.336 24.805 1.00 16.39 329 LYS A CA 1
ATOM 2549 C C . LYS A 1 329 ? 188.698 117.459 25.828 1.00 17.03 329 LYS A C 1
ATOM 2550 O O . LYS A 1 329 ? 188.662 117.225 27.039 1.00 16.53 329 LYS A O 1
ATOM 2556 N N . GLU A 1 330 ? 188.695 118.683 25.314 1.00 17.76 330 GLU A N 1
ATOM 2557 C CA . GLU A 1 330 ? 188.506 119.866 26.131 1.00 19.00 330 GLU A CA 1
ATOM 2558 C C . GLU A 1 330 ? 187.495 120.732 25.413 1.00 19.73 330 GLU A C 1
ATOM 2559 O O . GLU A 1 330 ? 187.349 120.643 24.190 1.00 19.70 330 GLU A O 1
ATOM 2565 N N . TYR A 1 331 ? 186.771 121.544 26.174 1.00 21.11 331 TYR A N 1
ATOM 2566 C CA . TYR A 1 331 ? 185.708 122.356 25.593 1.00 22.07 331 TYR A CA 1
ATOM 2567 C C . TYR A 1 331 ? 185.926 123.856 25.836 1.00 22.37 331 TYR A C 1
ATOM 2568 O O . TYR A 1 331 ? 186.432 124.262 26.895 1.00 22.68 331 TYR A O 1
ATOM 2577 N N . ARG A 1 332 ? 185.610 124.663 24.821 1.00 22.11 332 ARG A N 1
ATOM 2578 C CA . ARG A 1 332 ? 185.655 126.127 24.927 1.00 21.95 332 ARG A CA 1
ATOM 2579 C C . ARG A 1 332 ? 184.586 126.729 24.016 1.00 21.31 332 ARG A C 1
ATOM 2580 O O . ARG A 1 332 ? 184.489 126.360 22.847 1.00 20.97 332 ARG A O 1
ATOM 2582 N N . ASP A 1 333 ? 183.794 127.660 24.557 1.00 21.18 333 ASP A N 1
ATOM 2583 C CA . ASP A 1 333 ? 182.688 128.275 23.821 1.00 20.62 333 ASP A CA 1
ATOM 2584 C C . ASP A 1 333 ? 181.723 127.224 23.243 1.00 19.84 333 ASP A C 1
ATOM 2585 O O . ASP A 1 333 ? 181.041 127.475 22.248 1.00 20.11 333 ASP A O 1
ATOM 2590 N N . GLY A 1 334 ? 181.677 126.039 23.850 1.00 19.30 334 GLY A N 1
ATOM 2591 C CA . GLY A 1 334 ? 180.863 124.940 23.332 1.00 18.73 334 GLY A CA 1
ATOM 2592 C C . GLY A 1 334 ? 181.504 124.098 22.227 1.00 18.71 334 GLY A C 1
ATOM 2593 O O . GLY A 1 334 ? 180.913 123.105 21.759 1.00 19.18 334 GLY A O 1
ATOM 2594 N N . TYR A 1 335 ? 182.708 124.483 21.809 1.00 17.40 335 TYR A N 1
ATOM 2595 C CA . TYR A 1 335 ? 183.448 123.756 20.774 1.00 16.29 335 TYR A CA 1
ATOM 2596 C C . TYR A 1 335 ? 184.406 122.768 21.422 1.00 16.03 335 TYR A C 1
ATOM 2597 O O . TYR A 1 335 ? 184.762 122.914 22.579 1.00 17.09 335 TYR A O 1
ATOM 2606 N N . THR A 1 336 ? 184.823 121.768 20.658 1.00 15.53 336 THR A N 1
ATOM 2607 C CA . THR A 1 336 ? 185.732 120.745 21.149 1.00 15.44 336 THR A CA 1
ATOM 2608 C C . THR A 1 336 ? 187.161 121.033 20.750 1.00 14.51 336 THR A C 1
ATOM 2609 O O . THR A 1 336 ? 187.424 121.364 19.592 1.00 14.61 336 THR A O 1
ATOM 2613 N N . LEU A 1 337 ? 188.098 120.866 21.688 1.00 14.40 337 LEU A N 1
ATOM 2614 C CA . LEU A 1 337 ? 189.513 120.772 21.325 1.00 14.03 337 LEU A CA 1
ATOM 2615 C C . LEU A 1 337 ? 189.963 119.319 21.455 1.00 13.95 337 LEU A C 1
ATOM 2616 O O . LEU A 1 337 ? 189.544 118.633 22.377 1.00 15.22 337 LEU A O 1
ATOM 2621 N N . LEU A 1 338 ? 190.819 118.864 20.542 1.00 13.78 338 LEU A N 1
ATOM 2622 C CA . LEU A 1 338 ? 191.345 117.498 20.584 1.00 13.20 338 LEU A CA 1
ATOM 2623 C C . LEU A 1 338 ? 192.840 117.488 20.946 1.00 13.43 338 LEU A C 1
ATOM 2624 O O . LEU A 1 338 ? 193.678 118.008 20.205 1.00 13.31 338 LEU A O 1
ATOM 2629 N N . LYS A 1 339 ? 193.161 116.860 22.074 1.00 13.15 339 LYS A N 1
ATOM 2630 C CA . LYS A 1 339 ? 194.506 116.878 22.623 1.00 13.59 339 LYS A CA 1
ATOM 2631 C C . LYS A 1 339 ? 195.132 115.483 22.623 1.00 14.22 339 LYS A C 1
ATOM 2632 O O . LYS A 1 339 ? 194.526 114.513 23.100 1.00 13.70 339 LYS A O 1
ATOM 2637 N N . ASN A 1 340 ? 196.333 115.377 22.065 1.00 15.17 340 ASN A N 1
ATOM 2638 C CA . ASN A 1 340 ? 197.093 114.136 22.159 1.00 15.52 340 ASN A CA 1
ATOM 2639 C C . ASN A 1 340 ? 197.627 114.002 23.575 1.00 15.77 340 ASN A C 1
ATOM 2640 O O . ASN A 1 340 ? 198.272 114.919 24.077 1.00 16.57 340 ASN A O 1
ATOM 2645 N N . ASN A 1 341 ? 197.361 112.872 24.220 1.00 16.45 341 ASN A N 1
ATOM 2646 C CA . ASN A 1 341 ? 197.771 112.692 25.615 1.00 17.62 341 ASN A CA 1
ATOM 2647 C C . ASN A 1 341 ? 199.268 112.671 25.823 1.00 18.46 341 ASN A C 1
ATOM 2648 O O . ASN A 1 341 ? 199.777 113.274 26.786 1.00 18.22 341 ASN A O 1
ATOM 2653 N N . GLU A 1 342 ? 199.977 111.979 24.933 1.00 18.77 342 GLU A N 1
ATOM 26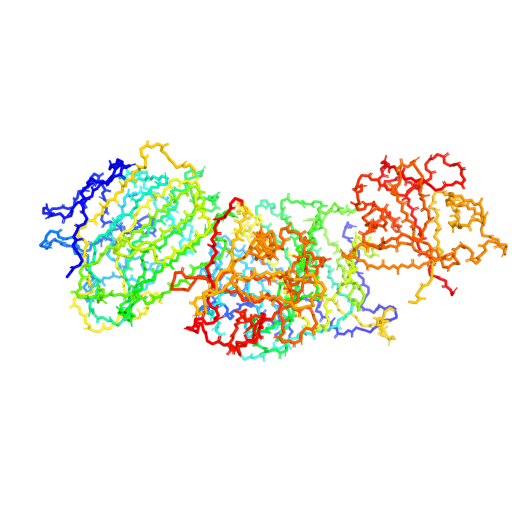54 C CA . GLU A 1 342 ? 201.420 111.815 25.087 1.00 19.68 342 GLU A CA 1
ATOM 2655 C C . GLU A 1 342 ? 202.190 113.120 24.846 1.00 19.45 342 GLU A C 1
ATOM 2656 O O . GLU A 1 342 ? 203.099 113.450 25.613 1.00 19.63 342 GLU A O 1
ATOM 2662 N N . THR A 1 343 ? 201.816 113.862 23.803 1.00 18.89 343 THR A N 1
ATOM 2663 C CA . THR A 1 343 ? 202.518 115.106 23.461 1.00 18.54 343 THR A CA 1
ATOM 2664 C C . THR A 1 343 ? 201.902 116.350 24.112 1.00 18.01 343 THR A C 1
ATOM 2665 O O . THR A 1 343 ? 202.565 117.375 24.224 1.00 18.13 343 THR A O 1
ATOM 2669 N N . GLY A 1 344 ? 200.638 116.261 24.522 1.00 17.35 344 GLY A N 1
ATOM 2670 C CA . GLY A 1 344 ? 199.921 117.401 25.088 1.00 16.72 344 GLY A CA 1
ATOM 2671 C C . GLY A 1 344 ? 199.547 118.475 24.065 1.00 16.54 344 GLY A C 1
ATOM 2672 O O . GLY A 1 344 ? 199.235 119.615 24.435 1.00 15.91 344 GLY A O 1
ATOM 2673 N N . GLU A 1 345 ? 199.575 118.115 22.782 1.00 15.87 345 GLU A N 1
ATOM 2674 C CA . GLU A 1 345 ? 199.323 119.056 21.686 1.00 16.07 345 GLU A CA 1
ATOM 2675 C C . GLU A 1 345 ? 197.865 119.018 21.220 1.00 15.84 345 GLU A C 1
ATOM 2676 O O . GLU A 1 345 ? 197.211 117.974 21.309 1.00 15.39 345 GLU A O 1
ATOM 2682 N N . TYR A 1 346 ? 197.378 120.162 20.731 1.00 15.63 346 TYR A N 1
ATOM 2683 C CA . TYR A 1 346 ? 196.035 120.290 20.156 1.00 15.49 346 TYR A CA 1
ATOM 2684 C C . TYR A 1 346 ? 196.057 120.168 18.645 1.00 14.90 346 TYR A C 1
ATOM 2685 O O . TYR A 1 346 ? 196.921 120.729 17.980 1.00 15.01 346 TYR A O 1
ATOM 2694 N N . LEU A 1 347 ? 195.063 119.477 18.103 1.00 14.02 347 LEU A N 1
ATOM 2695 C CA . LEU A 1 347 ? 194.876 119.438 16.662 1.00 13.38 347 LEU A CA 1
ATOM 2696 C C . LEU A 1 347 ? 194.374 120.788 16.163 1.00 12.81 347 LEU A C 1
ATOM 2697 O O . LEU A 1 347 ? 193.417 121.328 16.704 1.00 13.56 347 LEU A O 1
ATOM 2702 N N . ASN A 1 348 ? 195.024 121.324 15.135 1.00 13.28 348 ASN A N 1
ATOM 2703 C CA . ASN A 1 348 ? 194.677 122.650 14.632 1.00 13.37 348 ASN A CA 1
ATOM 2704 C C . ASN A 1 348 ? 195.033 122.814 13.174 1.00 13.36 348 ASN A C 1
ATOM 2705 O O . ASN A 1 348 ? 195.720 121.963 12.611 1.00 13.45 348 ASN A O 1
ATOM 2710 N N . ILE A 1 349 ? 194.557 123.907 12.568 1.00 13.23 349 ILE A N 1
ATOM 2711 C CA . ILE A 1 349 ? 194.836 124.199 11.150 1.00 13.66 349 ILE A CA 1
ATOM 2712 C C . ILE A 1 349 ? 195.356 125.631 10.919 1.00 14.12 349 ILE A C 1
ATOM 2713 O O . ILE A 1 349 ? 195.130 126.222 9.855 1.00 14.14 349 ILE A O 1
ATOM 2718 N N . GLU A 1 350 ? 196.080 126.159 11.901 1.00 14.26 350 GLU A N 1
ATOM 2719 C CA . GLU A 1 350 ? 196.536 127.565 11.856 1.00 15.09 350 GLU A CA 1
ATOM 2720 C C . GLU A 1 350 ? 197.260 127.967 10.563 1.00 15.93 350 GLU A C 1
ATOM 2721 O O . GLU A 1 350 ? 197.016 129.058 10.021 1.00 16.15 350 GLU A O 1
ATOM 2727 N N . ASN A 1 351 ? 198.143 127.097 10.069 1.00 16.11 351 ASN A N 1
ATOM 2728 C CA . ASN A 1 351 ? 198.933 127.422 8.883 1.00 16.88 351 ASN A CA 1
ATOM 2729 C C . ASN A 1 351 ? 198.272 127.048 7.551 1.00 17.13 351 ASN A C 1
ATOM 2730 O O . ASN A 1 351 ? 198.836 127.319 6.479 1.00 17.55 351 ASN A O 1
ATOM 2735 N N . GLN A 1 352 ? 197.085 126.436 7.630 1.00 17.11 352 GLN A N 1
ATOM 2736 C CA . GLN A 1 352 ? 196.262 126.107 6.459 1.00 17.24 352 GLN A CA 1
ATOM 2737 C C . GLN A 1 352 ? 197.064 125.400 5.359 1.00 17.06 352 GLN A C 1
ATOM 2738 O O . GLN A 1 352 ? 197.175 125.892 4.217 1.00 17.12 352 GLN A O 1
ATOM 2744 N N . THR A 1 353 ? 197.616 124.247 5.717 1.00 15.98 353 THR A N 1
ATOM 2745 C CA . THR A 1 353 ? 198.477 123.468 4.835 1.00 15.91 353 THR A CA 1
ATOM 2746 C C . THR A 1 353 ? 197.744 122.361 4.067 1.00 15.91 353 THR A C 1
ATOM 2747 O O . THR A 1 353 ? 198.359 121.656 3.239 1.00 15.62 353 THR A O 1
ATOM 2751 N N . GLY A 1 354 ? 196.453 122.204 4.357 1.00 15.10 354 GLY A N 1
ATOM 2752 C CA . GLY A 1 354 ? 195.668 121.083 3.865 1.00 15.02 354 GLY A CA 1
ATOM 2753 C C . GLY A 1 354 ? 195.718 119.877 4.797 1.00 14.57 354 GLY A C 1
ATOM 2754 O O . GLY A 1 354 ? 194.967 118.914 4.603 1.00 14.26 354 GLY A O 1
ATOM 2755 N N . TYR A 1 355 ? 196.601 119.935 5.798 1.00 13.35 355 TYR A N 1
ATOM 2756 C CA . TYR A 1 355 ? 196.771 118.845 6.767 1.00 14.08 355 TYR A CA 1
ATOM 2757 C C . TYR A 1 355 ? 196.543 119.314 8.188 1.00 13.52 355 TYR A C 1
ATOM 2758 O O . TYR A 1 355 ? 196.827 120.474 8.530 1.00 14.32 355 TYR A O 1
ATOM 2767 N N . ILE A 1 356 ? 196.029 118.419 9.031 1.00 13.84 356 ILE A N 1
ATOM 2768 C CA . ILE A 1 356 ? 195.881 118.729 10.448 1.00 13.38 356 ILE A CA 1
ATOM 2769 C C . ILE A 1 356 ? 197.276 118.867 11.055 1.00 13.87 356 ILE A C 1
ATOM 2770 O O . ILE A 1 356 ? 198.137 118.002 10.849 1.00 13.99 356 ILE A O 1
ATOM 2775 N N . GLU A 1 357 ? 197.486 119.951 11.803 1.00 13.60 357 GLU A N 1
ATOM 2776 C CA . GLU A 1 357 ? 198.741 120.198 12.510 1.00 13.90 357 GLU A CA 1
ATOM 2777 C C . GLU A 1 357 ? 198.583 119.823 13.981 1.00 14.15 357 GLU A C 1
ATOM 2778 O O . GLU A 1 357 ? 197.463 119.682 14.469 1.00 13.99 357 GLU A O 1
ATOM 2784 N N . HIS A 1 358 ? 199.698 119.663 14.686 1.00 15.02 358 HIS A N 1
ATOM 2785 C CA . HIS A 1 358 ? 199.656 119.440 16.133 1.00 15.58 358 HIS A CA 1
ATOM 2786 C C . HIS A 1 358 ? 200.711 120.271 16.861 1.00 16.32 358 HIS A C 1
ATOM 2787 O O . HIS A 1 358 ? 201.893 120.226 16.514 1.00 16.47 358 HIS A O 1
ATOM 2794 N N . GLY A 1 359 ? 200.268 121.028 17.862 1.00 16.49 359 GLY A N 1
ATOM 2795 C CA . GLY A 1 359 ? 201.169 121.871 18.637 1.00 17.49 359 GLY A CA 1
ATOM 2796 C C . GLY A 1 359 ? 200.560 122.323 19.944 1.00 17.74 359 GLY A C 1
ATOM 2797 O O . GLY A 1 359 ? 199.349 122.244 20.156 1.00 17.04 359 GLY A O 1
ATOM 2798 N N . LYS A 1 360 ? 201.408 122.823 20.835 1.00 18.54 360 LYS A N 1
ATOM 2799 C CA . LYS A 1 360 ? 200.918 123.401 22.071 1.00 19.43 360 LYS A CA 1
ATOM 2800 C C . LYS A 1 360 ? 200.510 124.839 21.773 1.00 19.83 360 LYS A C 1
ATOM 2801 O O . LYS A 1 360 ? 201.184 125.792 22.179 1.00 20.32 360 LYS A O 1
ATOM 2807 N N . VAL A 1 361 ? 199.408 124.979 21.039 1.00 19.57 361 V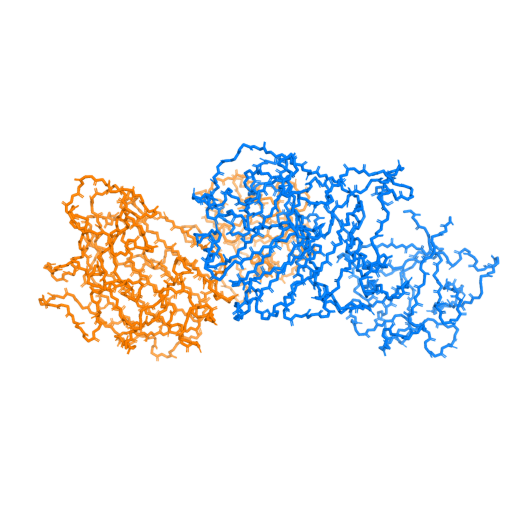AL A N 1
ATOM 2808 C CA . VAL A 1 361 ? 198.877 126.281 20.623 1.00 18.95 361 VAL A CA 1
ATOM 2809 C C . VAL A 1 361 ? 197.856 126.790 21.650 1.00 18.74 361 VAL A C 1
ATOM 2810 O O . VAL A 1 361 ? 197.311 125.999 22.418 1.00 18.77 361 VAL A O 1
ATOM 2814 N N . PRO A 1 362 ? 197.615 128.101 21.695 1.00 18.62 362 PRO A N 1
ATOM 2815 C CA . PRO A 1 362 ? 196.571 128.665 22.566 1.00 18.63 362 PRO A CA 1
ATOM 2816 C C . PRO A 1 362 ? 195.190 128.051 22.325 1.00 18.50 362 PRO A C 1
ATOM 2817 O O . PRO A 1 362 ? 194.768 127.895 21.171 1.00 18.42 362 PRO A O 1
ATOM 2821 N N . LYS A 1 363 ? 194.500 127.725 23.415 1.00 18.22 363 LYS A N 1
ATOM 2822 C CA . LYS A 1 363 ? 193.138 127.201 23.353 1.00 18.53 363 LYS A CA 1
ATOM 2823 C C . LYS A 1 363 ? 192.151 128.191 22.748 1.00 18.43 363 LYS A C 1
ATOM 2824 O O . LYS A 1 363 ? 191.081 127.790 22.290 1.00 18.54 363 LYS A O 1
ATOM 2827 N N . THR A 1 364 ? 192.514 129.479 22.757 1.00 17.97 364 THR A N 1
ATOM 2828 C CA . THR A 1 364 ? 191.675 130.534 22.205 1.00 17.72 364 THR A CA 1
ATOM 2829 C C . THR A 1 364 ? 191.729 130.625 20.685 1.00 17.94 364 THR A C 1
ATOM 2830 O O . THR A 1 364 ? 190.968 131.387 20.104 1.00 18.41 364 THR A O 1
ATOM 2834 N N . TRP A 1 365 ? 192.625 129.870 20.045 1.00 17.44 365 TRP A N 1
ATOM 2835 C CA . TRP A 1 365 ? 192.700 129.847 18.582 1.00 17.45 365 TRP A CA 1
ATOM 2836 C C . TRP A 1 365 ? 191.520 129.084 18.001 1.00 16.80 365 TRP A C 1
ATOM 2837 O O . TRP A 1 365 ? 191.318 127.891 18.313 1.00 16.53 365 TRP A O 1
ATOM 2848 N N . TRP A 1 366 ? 190.740 129.761 17.163 1.00 16.05 366 TRP A N 1
ATOM 2849 C CA . TRP A 1 366 ? 189.592 129.112 16.526 1.00 15.49 366 TRP A CA 1
ATOM 2850 C C . TRP A 1 366 ? 190.034 127.976 15.596 1.00 14.68 366 TRP A C 1
ATOM 2851 O O . TRP A 1 366 ? 189.253 127.041 15.341 1.00 14.19 366 TRP A O 1
ATOM 2862 N N . SER A 1 367 ? 191.275 128.048 15.098 1.00 13.85 367 SER A N 1
ATOM 2863 C CA . SER A 1 367 ? 191.803 126.981 14.233 1.00 13.74 367 SER A CA 1
ATOM 2864 C C . SER A 1 367 ? 191.972 125.668 14.993 1.00 13.40 367 SER A C 1
ATOM 2865 O O . SER A 1 367 ? 192.119 124.607 14.379 1.00 13.41 367 SER A O 1
ATOM 2868 N N . ALA A 1 368 ? 191.955 125.745 16.325 1.00 12.95 368 ALA A N 1
ATOM 2869 C CA . ALA A 1 368 ? 192.107 124.549 17.172 1.00 12.57 368 ALA A CA 1
ATOM 2870 C C . ALA A 1 368 ? 190.782 124.108 17.806 1.00 12.29 368 ALA A C 1
ATOM 2871 O O . ALA A 1 368 ? 190.754 123.202 18.656 1.00 12.49 368 ALA A O 1
ATOM 2873 N N . GLN A 1 369 ? 189.686 124.719 17.376 1.00 11.88 369 GLN A N 1
ATOM 2874 C CA . GLN A 1 369 ? 188.374 124.398 17.930 1.00 12.79 369 GLN A CA 1
ATOM 2875 C C . GLN A 1 369 ? 187.473 123.752 16.880 1.00 13.46 369 GLN A C 1
ATOM 2876 O O . GLN A 1 369 ? 187.485 124.148 15.709 1.00 13.47 369 GLN A O 1
ATOM 2882 N N . TRP A 1 370 ? 186.697 122.763 17.314 1.00 13.70 370 TRP A N 1
ATOM 2883 C CA . TRP A 1 370 ? 185.947 121.914 16.391 1.00 14.85 370 TRP A CA 1
ATOM 2884 C C . TRP A 1 370 ? 184.489 121.712 16.814 1.00 15.76 370 TRP A C 1
ATOM 2885 O O . TRP A 1 370 ? 184.209 121.542 17.989 1.00 16.06 370 TRP A O 1
ATOM 2896 N N . SER A 1 371 ? 183.564 121.774 15.854 1.00 17.61 371 SER A N 1
ATOM 2897 C CA . SER A 1 371 ? 182.177 121.364 16.084 1.00 19.38 371 SER A CA 1
ATOM 2898 C C . SER A 1 371 ? 182.058 119.852 15.908 1.00 20.18 371 SER A C 1
ATOM 2899 O O . SER A 1 371 ? 182.578 119.302 14.942 1.00 20.31 371 SER A O 1
ATOM 2902 N N . GLU A 1 372 ? 181.379 119.185 16.842 1.00 20.74 372 GLU A N 1
ATOM 2903 C CA . GLU A 1 372 ? 181.108 117.746 16.743 1.00 21.15 372 GLU A CA 1
ATOM 2904 C C . GLU A 1 372 ? 179.736 117.512 16.128 1.00 20.97 372 GLU A C 1
ATOM 2905 O O . GLU A 1 372 ? 178.721 118.014 16.632 1.00 21.69 372 GLU A O 1
ATOM 2911 N N . VAL A 1 373 ? 179.694 116.780 15.022 1.00 19.18 373 VAL A N 1
ATOM 2912 C CA . VAL A 1 373 ? 178.456 116.591 14.295 1.00 19.03 373 VAL A CA 1
ATOM 2913 C C . VAL A 1 373 ? 178.154 115.097 14.164 1.00 17.97 373 VAL A C 1
ATOM 2914 O O . VAL A 1 373 ? 178.821 114.397 13.389 1.00 16.95 373 VAL A O 1
ATOM 2918 N N . PRO A 1 374 ? 177.175 114.602 14.929 1.00 16.96 374 PRO A N 1
ATOM 2919 C CA . PRO A 1 374 ? 176.779 113.195 14.813 1.00 16.48 374 PRO A CA 1
ATOM 2920 C C . PRO A 1 374 ? 176.214 112.887 13.433 1.00 17.12 374 PRO A C 1
ATOM 2921 O O . PRO A 1 374 ? 175.415 113.656 12.869 1.00 16.34 374 PRO A O 1
ATOM 2925 N N . VAL A 1 375 ? 176.620 111.748 12.896 1.00 17.22 375 VAL A N 1
ATOM 2926 C CA . VAL A 1 375 ? 176.073 111.269 11.639 1.00 17.94 375 VAL A CA 1
ATOM 2927 C C . VAL A 1 375 ? 176.148 109.769 11.657 1.00 18.34 375 VAL A C 1
ATOM 2928 O O . VAL A 1 375 ? 177.240 109.187 11.805 1.00 17.90 375 VAL A O 1
ATOM 2932 N N . ASP A 1 376 ? 174.978 109.143 11.549 1.00 18.24 376 ASP A N 1
ATOM 2933 C CA . ASP A 1 376 ? 174.905 107.740 11.241 1.00 19.01 376 ASP A CA 1
ATOM 2934 C C . ASP A 1 376 ? 175.654 106.854 12.251 1.00 18.53 376 ASP A C 1
ATOM 2935 O O . ASP A 1 376 ? 176.151 105.793 11.888 1.00 19.68 376 ASP A O 1
ATOM 2940 N N . GLY A 1 377 ? 175.725 107.293 13.512 1.00 16.94 377 GLY A N 1
ATOM 2941 C CA . GLY A 1 377 ? 176.409 106.560 14.566 1.00 15.11 377 GLY A CA 1
ATOM 2942 C C . GLY A 1 377 ? 177.871 106.932 14.776 1.00 13.74 377 GLY A C 1
ATOM 2943 O O . GLY A 1 377 ? 178.530 106.390 15.685 1.00 14.08 377 GLY A O 1
ATOM 2944 N N . TYR A 1 378 ? 178.363 107.855 13.951 1.00 12.39 378 TYR A N 1
ATOM 2945 C CA . TYR A 1 378 ? 179.748 108.322 13.961 1.00 11.87 378 TYR A CA 1
ATOM 2946 C C . TYR A 1 378 ? 179.802 109.835 14.194 1.00 11.90 378 TYR A C 1
ATOM 2947 O O . TYR A 1 378 ? 178.773 110.456 14.455 1.00 12.28 378 TYR A O 1
ATOM 2956 N N . THR A 1 379 ? 180.999 110.410 14.121 1.00 11.93 379 THR A N 1
ATOM 2957 C CA . THR A 1 379 ? 181.223 111.815 14.462 1.00 12.46 379 THR A CA 1
ATOM 2958 C C . THR A 1 379 ? 182.036 112.487 13.368 1.00 12.92 379 THR A C 1
ATOM 2959 O O . THR A 1 379 ? 183.084 111.969 12.975 1.00 12.04 379 THR A O 1
ATOM 2963 N N . ARG A 1 380 ? 181.582 113.651 12.901 1.00 13.28 380 ARG A N 1
ATOM 2964 C CA . ARG A 1 380 ? 182.438 114.531 12.097 1.00 13.52 380 ARG A CA 1
ATOM 2965 C C . ARG A 1 380 ? 182.926 115.688 12.964 1.00 13.93 380 ARG A C 1
ATOM 2966 O O . ARG A 1 380 ? 182.232 116.120 13.908 1.00 14.03 380 ARG A O 1
ATOM 2971 N N . PHE A 1 381 ? 184.110 116.186 12.633 1.00 13.77 381 PHE A N 1
ATOM 2972 C CA . PHE A 1 381 ? 184.707 117.322 13.309 1.00 14.37 381 PHE A CA 1
ATOM 2973 C C . PHE A 1 381 ? 184.865 118.437 12.292 1.00 14.15 381 PHE A C 1
ATOM 2974 O O . PHE A 1 381 ? 185.578 118.277 11.295 1.00 13.10 381 PHE A O 1
ATOM 2982 N N . VAL A 1 382 ? 184.202 119.563 12.555 1.00 14.20 382 VAL A N 1
ATOM 2983 C CA . VAL A 1 382 ? 184.144 120.678 11.606 1.00 13.90 382 VAL A CA 1
ATOM 2984 C C . VAL A 1 382 ? 184.789 121.912 12.236 1.00 14.00 382 VAL A C 1
ATOM 2985 O O . VAL A 1 382 ? 184.459 122.277 13.367 1.00 14.25 382 VAL A O 1
ATOM 2989 N N . ASN A 1 383 ? 185.740 122.525 11.534 1.00 13.71 383 ASN A N 1
ATOM 2990 C CA . ASN A 1 383 ? 186.559 123.572 12.159 1.00 13.78 383 ASN A CA 1
ATOM 2991 C C . ASN A 1 383 ? 185.748 124.828 12.489 1.00 13.71 383 ASN A C 1
ATOM 2992 O O . ASN A 1 383 ? 184.823 125.174 11.755 1.00 13.80 383 ASN A O 1
ATOM 2997 N N . ARG A 1 384 ? 186.079 125.505 13.596 1.00 13.79 384 ARG A N 1
ATOM 2998 C CA . ARG A 1 384 ? 185.383 126.752 13.937 1.00 13.93 384 ARG A CA 1
ATOM 2999 C C . ARG A 1 384 ? 185.870 127.921 13.069 1.00 14.52 384 ARG A C 1
ATOM 3000 O O . ARG A 1 384 ? 185.061 128.694 12.526 1.00 14.39 384 ARG A O 1
ATOM 3008 N N . TRP A 1 385 ? 187.191 128.056 12.955 1.00 14.38 385 TRP A N 1
ATOM 3009 C CA . TRP A 1 385 ? 187.800 129.146 12.186 1.00 15.13 385 TRP A CA 1
ATOM 3010 C C . TRP A 1 385 ? 187.389 129.060 10.717 1.00 15.36 385 TRP A C 1
ATOM 3011 O O . TRP A 1 385 ? 187.040 130.076 10.091 1.00 14.13 385 TRP A O 1
ATOM 3022 N N . LYS A 1 386 ? 187.413 127.838 10.184 1.00 15.45 386 LYS A N 1
ATOM 3023 C CA . LYS A 1 386 ? 187.054 127.591 8.784 1.00 16.40 386 LYS A CA 1
ATOM 3024 C C . LYS A 1 386 ? 185.933 126.561 8.700 1.00 16.47 386 LYS A C 1
ATOM 3025 O O . LYS A 1 386 ? 186.190 125.370 8.462 1.00 16.57 386 LYS A O 1
ATOM 3031 N N . PRO A 1 387 ? 184.692 127.012 8.891 1.00 16.44 387 PRO A N 1
ATOM 3032 C CA . PRO A 1 387 ? 183.552 126.106 9.076 1.00 16.62 387 PRO A CA 1
ATOM 3033 C C . PRO A 1 387 ? 183.137 125.254 7.866 1.00 16.35 387 PRO A C 1
ATOM 3034 O O . PRO A 1 387 ? 182.213 124.439 8.006 1.00 16.28 387 PRO A O 1
ATOM 3038 N N . ASN A 1 388 ? 183.789 125.424 6.717 1.00 16.02 388 ASN A N 1
ATOM 3039 C CA . ASN A 1 388 ? 183.576 124.481 5.606 1.00 17.07 388 ASN A CA 1
ATOM 3040 C C . ASN A 1 388 ? 184.511 123.262 5.661 1.00 16.32 388 ASN A C 1
ATOM 3041 O O . ASN A 1 388 ? 184.379 122.341 4.862 1.00 16.00 388 ASN A O 1
ATOM 3046 N N . MET A 1 389 ? 185.444 123.264 6.610 1.00 15.85 389 MET A N 1
ATOM 3047 C CA . MET A 1 389 ? 186.523 122.280 6.629 1.00 15.23 389 MET A CA 1
ATOM 3048 C C . MET A 1 389 ? 186.260 121.214 7.681 1.00 14.95 389 MET A C 1
ATOM 3049 O O . MET A 1 389 ? 185.980 121.547 8.832 1.00 15.90 389 MET A O 1
ATOM 3054 N N . SER A 1 390 ? 186.350 119.941 7.284 1.00 13.55 390 SER A N 1
ATOM 3055 C CA . SER A 1 390 ? 186.193 118.821 8.205 1.00 12.63 390 SER A CA 1
ATOM 3056 C C . SER A 1 390 ? 187.470 117.963 8.210 1.00 12.01 390 SER A C 1
ATOM 3057 O O . SER A 1 390 ? 188.267 118.009 7.269 1.00 10.90 390 SER A O 1
ATOM 3062 N N . ILE A 1 391 ? 187.642 117.182 9.274 1.00 11.69 391 ILE A N 1
ATOM 3063 C CA . ILE A 1 391 ? 188.766 116.253 9.398 1.00 11.04 391 ILE A CA 1
ATOM 3064 C C . ILE A 1 391 ? 188.461 114.991 8.598 1.00 10.47 391 ILE A C 1
ATOM 3065 O O . ILE A 1 391 ? 187.403 114.386 8.767 1.00 11.40 391 ILE A O 1
ATOM 3070 N N . HIS A 1 392 ? 189.369 114.606 7.710 1.00 10.72 392 HIS A N 1
ATOM 3071 C CA . HIS A 1 392 ? 189.096 113.462 6.813 1.00 10.40 392 HIS A CA 1
ATOM 3072 C C . HIS A 1 392 ? 190.380 112.816 6.299 1.00 10.12 392 HIS A C 1
ATOM 3073 O O . HIS A 1 392 ? 191.475 113.374 6.463 1.00 10.41 392 HIS A O 1
ATOM 3080 N N . THR A 1 393 ? 190.249 111.635 5.688 1.00 9.93 393 THR A N 1
ATOM 3081 C CA . THR A 1 393 ? 191.384 111.003 4.990 1.00 10.27 393 THR A CA 1
ATOM 3082 C C . THR A 1 393 ? 190.992 110.581 3.570 1.00 10.51 393 THR A C 1
ATOM 3083 O O . THR A 1 393 ? 191.298 109.471 3.136 1.00 11.67 393 THR A O 1
ATOM 3087 N N . GLU A 1 394 ? 190.323 111.469 2.842 1.00 10.85 394 GLU A N 1
ATOM 3088 C CA . GLU A 1 394 ? 189.779 111.120 1.527 1.00 11.39 394 GLU A CA 1
ATOM 3089 C C . GLU A 1 394 ? 190.856 110.866 0.453 1.00 11.74 394 GLU A C 1
ATOM 3090 O O . GLU A 1 394 ? 190.556 110.257 -0.579 1.00 12.86 394 GLU A O 1
ATOM 3096 N N . SER A 1 395 ? 192.089 111.332 0.683 1.00 11.60 395 SER A N 1
ATOM 3097 C CA . SER A 1 395 ? 193.209 111.010 -0.215 1.00 11.69 395 SER A CA 1
ATOM 3098 C C . SER A 1 395 ? 193.962 109.745 0.220 1.00 11.68 395 SER A C 1
ATOM 3099 O O . SER A 1 395 ? 194.809 109.238 -0.525 1.00 12.07 395 SER A O 1
ATOM 3102 N N . TYR A 1 396 ? 193.642 109.238 1.414 1.00 11.28 396 TYR A N 1
ATOM 3103 C CA . TYR A 1 396 ? 194.262 108.016 1.952 1.00 11.52 396 TYR A CA 1
ATOM 3104 C C . TYR A 1 396 ? 195.788 108.047 1.860 1.00 12.12 396 TYR A C 1
ATOM 3105 O O . TYR A 1 396 ? 196.420 107.098 1.344 1.00 11.67 396 TYR A O 1
ATOM 3114 N N . GLU A 1 397 ? 196.381 109.123 2.375 1.00 11.91 397 GLU A N 1
ATOM 3115 C CA . GLU A 1 397 ? 197.828 109.333 2.272 1.00 12.44 397 GLU A CA 1
ATOM 3116 C C . GLU A 1 397 ? 198.602 108.855 3.506 1.00 12.57 397 GLU A C 1
ATOM 3117 O O . GLU A 1 397 ? 199.824 109.063 3.588 1.00 13.79 397 GLU A O 1
ATOM 3123 N N . GLY A 1 398 ? 197.904 108.243 4.464 1.00 12.83 398 GLY A N 1
ATOM 3124 C CA . GLY A 1 398 ? 198.532 107.759 5.697 1.00 12.52 398 GLY A CA 1
ATOM 3125 C C . GLY A 1 398 ? 198.611 108.804 6.797 1.00 13.22 398 GLY A C 1
ATOM 3126 O O . GLY A 1 398 ? 199.106 108.523 7.896 1.00 13.48 398 GLY A O 1
ATOM 3127 N N . VAL A 1 399 ? 198.126 110.009 6.488 1.00 12.51 399 VAL A N 1
ATOM 3128 C CA . VAL A 1 399 ? 198.163 111.165 7.387 1.00 13.34 399 VAL A CA 1
ATOM 3129 C C . VAL A 1 399 ? 196.816 111.882 7.372 1.00 12.98 399 VAL A C 1
ATOM 3130 O O . VAL A 1 399 ? 196.014 111.680 6.459 1.00 12.66 399 VAL A O 1
ATOM 3134 N N . LEU A 1 400 ? 196.584 112.737 8.365 1.00 12.62 400 LEU A N 1
ATOM 3135 C CA . LEU A 1 400 ? 195.277 113.364 8.565 1.00 12.52 400 LEU A CA 1
ATOM 3136 C C . LEU A 1 400 ? 195.127 114.670 7.804 1.00 12.25 400 LEU A C 1
ATOM 3137 O O . LEU A 1 400 ? 195.991 115.555 7.885 1.00 12.08 400 LEU A O 1
ATOM 3142 N N . GLN A 1 401 ? 194.021 114.788 7.072 1.00 11.94 401 GLN A N 1
ATOM 3143 C CA . GLN A 1 401 ? 193.748 115.974 6.247 1.00 12.43 401 GLN A CA 1
ATOM 3144 C C . GLN A 1 401 ? 192.605 116.802 6.823 1.00 11.87 401 GLN A C 1
ATOM 3145 O O . GLN A 1 401 ? 191.874 116.344 7.699 1.00 11.95 401 GLN A O 1
ATOM 3151 N N . TYR A 1 402 ? 192.447 118.030 6.329 1.00 12.66 402 TYR A N 1
ATOM 3152 C CA . TYR A 1 402 ? 191.168 118.723 6.470 1.00 12.39 402 TYR A CA 1
ATOM 3153 C C . TYR A 1 402 ? 190.796 119.193 5.061 1.00 11.82 402 TYR A C 1
ATOM 3154 O O . TYR A 1 402 ? 191.675 119.382 4.204 1.00 12.75 402 TYR A O 1
ATOM 3163 N N . GLY A 1 403 ? 189.504 119.370 4.833 1.00 11.33 403 GLY A N 1
ATOM 3164 C CA . GLY A 1 403 ? 189.010 119.881 3.565 1.00 11.46 403 GLY A CA 1
ATOM 3165 C C . GLY A 1 403 ? 187.495 119.917 3.586 1.00 12.26 403 GLY A C 1
ATOM 3166 O O . GLY A 1 403 ? 186.863 119.498 4.561 1.00 12.23 403 GLY A O 1
ATOM 3167 N N . ASN A 1 404 ? 186.921 120.398 2.492 1.00 11.39 404 ASN A N 1
ATOM 3168 C CA . ASN A 1 404 ? 185.479 120.427 2.325 1.00 11.72 404 ASN A CA 1
ATOM 3169 C C . ASN A 1 404 ? 185.050 119.150 1.593 1.00 11.59 404 ASN A C 1
ATOM 3170 O O . ASN A 1 404 ? 185.298 118.990 0.395 1.00 11.14 404 ASN A O 1
ATOM 3175 N N . VAL A 1 405 ? 184.465 118.218 2.337 1.00 12.28 405 VAL A N 1
ATOM 3176 C CA . VAL A 1 405 ? 184.003 116.946 1.767 1.00 12.22 405 VAL A CA 1
ATOM 3177 C C . VAL A 1 405 ? 182.623 116.673 2.360 1.00 12.67 405 VAL A C 1
ATOM 3178 O O . VAL A 1 405 ? 182.323 117.146 3.476 1.00 12.49 405 VAL A O 1
ATOM 3182 N N . PRO A 1 406 ? 181.763 115.983 1.616 1.00 12.08 406 PRO A N 1
ATOM 3183 C CA . PRO A 1 406 ? 180.386 115.763 2.062 1.00 12.92 406 PRO A CA 1
ATOM 3184 C C . PRO A 1 406 ? 180.278 115.003 3.383 1.00 13.92 406 PRO A C 1
ATOM 3185 O O . PRO A 1 406 ? 181.169 114.186 3.718 1.00 13.21 406 PRO A O 1
ATOM 3189 N N . ASN A 1 407 ? 179.198 115.273 4.113 1.00 13.41 407 ASN A N 1
ATOM 3190 C CA . ASN A 1 407 ? 178.936 114.606 5.401 1.00 14.79 407 ASN A CA 1
ATOM 3191 C C . ASN A 1 407 ? 178.824 113.082 5.285 1.00 14.44 407 ASN A C 1
ATOM 3192 O O . ASN A 1 407 ? 179.086 112.352 6.259 1.00 14.37 407 ASN A O 1
ATOM 3201 N N . THR A 1 408 ? 178.436 112.616 4.098 1.00 13.14 408 THR A N 1
ATOM 3202 C CA . THR A 1 408 ? 178.236 111.181 3.842 1.00 13.35 408 THR A CA 1
ATOM 3203 C C . THR A 1 408 ? 179.515 110.414 3.508 1.00 12.48 408 THR A C 1
ATOM 3204 O O . THR A 1 408 ? 179.466 109.182 3.370 1.00 12.04 408 THR A O 1
ATOM 3208 N N . TYR A 1 409 ? 180.638 111.117 3.339 1.00 11.65 409 TYR A N 1
ATOM 3209 C CA . TYR A 1 409 ? 181.914 110.446 3.034 1.00 11.65 409 TYR A CA 1
ATOM 3210 C C . TYR A 1 409 ? 182.472 109.757 4.281 1.00 11.31 409 TYR A C 1
ATOM 3211 O O . TYR A 1 409 ? 182.776 110.417 5.268 1.00 12.71 409 TYR A O 1
ATOM 3220 N N . TRP A 1 410 ? 182.614 108.438 4.228 1.00 11.20 410 TRP A N 1
ATOM 3221 C CA . TRP A 1 410 ? 183.058 107.687 5.405 1.00 11.08 410 TRP A CA 1
ATOM 3222 C C . TRP A 1 410 ? 184.500 108.014 5.829 1.00 10.82 410 TRP A C 1
ATOM 3223 O O . TRP A 1 410 ? 184.853 107.840 6.994 1.00 10.94 410 TRP A O 1
ATOM 3234 N N . THR A 1 411 ? 185.334 108.512 4.911 1.00 11.06 411 THR A N 1
ATOM 3235 C CA . THR A 1 411 ? 186.673 108.964 5.315 1.00 11.31 411 THR A CA 1
ATOM 3236 C C . THR A 1 411 ? 186.620 110.199 6.214 1.00 11.40 411 THR A C 1
ATOM 3237 O O . THR A 1 411 ? 187.641 110.571 6.807 1.00 11.96 411 THR A O 1
ATOM 3241 N N . SER A 1 412 ? 185.461 110.857 6.289 1.00 10.95 412 SER A N 1
ATOM 3242 C CA . SER A 1 412 ? 185.309 112.005 7.192 1.00 10.71 412 SER A CA 1
ATOM 3243 C C . SER A 1 412 ? 184.538 111.678 8.483 1.00 10.84 412 SER A C 1
ATOM 3244 O O . SER A 1 412 ? 184.207 112.589 9.272 1.00 11.04 412 SER A O 1
ATOM 3247 N N . GLN A 1 413 ? 184.250 110.398 8.691 1.00 10.49 413 GLN A N 1
ATOM 3248 C CA . GLN A 1 413 ? 183.443 109.955 9.821 1.00 10.73 413 GLN A CA 1
ATOM 3249 C C . GLN A 1 413 ? 184.331 109.174 10.787 1.00 11.32 413 GLN A C 1
ATOM 3250 O O . GLN A 1 413 ? 185.135 108.327 10.347 1.00 10.90 413 GLN A O 1
ATOM 3256 N N . TRP A 1 414 ? 184.188 109.486 12.078 1.00 11.10 414 TRP A N 1
ATOM 3257 C CA . TRP A 1 414 ? 185.103 109.011 13.127 1.00 11.89 414 TRP A CA 1
ATOM 3258 C C . TRP A 1 414 ? 184.362 108.411 14.307 1.00 12.63 414 TRP A C 1
ATOM 3259 O O . TRP A 1 414 ? 183.247 108.824 14.634 1.00 11.58 414 TRP A O 1
ATOM 3270 N N . GLN A 1 415 ? 185.001 107.441 14.963 1.00 13.30 415 GLN A N 1
ATOM 3271 C CA . GLN A 1 415 ? 184.460 106.844 16.173 1.00 14.25 415 GLN A CA 1
ATOM 3272 C C . GLN A 1 415 ? 185.366 107.236 17.331 1.00 13.46 415 GLN A C 1
ATOM 3273 O O . GLN A 1 415 ? 186.546 106.924 17.297 1.00 13.30 415 GLN A O 1
ATOM 3279 N N . LEU A 1 416 ? 184.832 107.918 18.344 1.00 13.05 416 LEU A N 1
ATOM 3280 C CA . LEU A 1 416 ? 185.615 108.148 19.569 1.00 13.69 416 LEU A CA 1
ATOM 3281 C C . LEU A 1 416 ? 185.342 107.013 20.531 1.00 13.55 416 LEU A C 1
ATOM 3282 O O . LEU A 1 416 ? 184.197 106.832 20.981 1.00 13.83 416 LEU A O 1
ATOM 3287 N N . ILE A 1 417 ? 186.392 106.260 20.848 1.00 12.19 417 ILE A N 1
ATOM 3288 C CA . ILE A 1 417 ? 186.261 105.045 21.646 1.00 11.62 417 ILE A CA 1
ATOM 3289 C C . ILE A 1 417 ? 186.915 105.241 23.006 1.00 11.21 417 ILE A C 1
ATOM 3290 O O . ILE A 1 417 ? 188.144 105.331 23.084 1.00 11.15 417 ILE A O 1
ATOM 3295 N N . PRO A 1 418 ? 186.125 105.329 24.076 1.00 11.69 418 PRO A N 1
ATOM 3296 C CA . PRO A 1 418 ? 186.700 105.492 25.414 1.00 12.09 418 PRO A CA 1
ATOM 3297 C C . PRO A 1 418 ? 187.644 104.332 25.759 1.00 12.48 418 PRO A C 1
ATOM 3298 O O . PRO A 1 418 ? 187.297 103.173 25.514 1.00 11.17 418 PRO A O 1
ATOM 3302 N N . VAL A 1 419 ? 188.821 104.660 26.278 1.00 13.02 419 VAL A N 1
ATOM 3303 C CA . VAL A 1 419 ? 189.799 103.674 26.717 1.00 14.75 419 VAL A CA 1
ATOM 3304 C C . VAL A 1 419 ? 190.401 104.125 28.032 1.00 15.84 419 VAL A C 1
ATOM 3305 O O . VAL A 1 419 ? 190.394 105.323 28.350 1.00 14.79 419 VAL A O 1
ATOM 3309 N N . GLU A 1 420 ? 190.911 103.168 28.806 1.00 17.66 420 GLU A N 1
ATOM 3310 C CA . GLU A 1 420 ? 191.673 103.499 30.012 1.00 19.90 420 GLU A CA 1
ATOM 3311 C C . GLU A 1 420 ? 192.894 104.332 29.655 1.00 20.55 420 GLU A C 1
ATOM 3312 O O . GLU A 1 420 ? 193.567 104.024 28.673 1.00 21.61 420 GLU A O 1
ATOM 3319 N N . ASP B 1 19 ? 150.546 177.239 32.496 1.00 18.07 19 ASP B N 1
ATOM 3320 C CA . ASP B 1 19 ? 150.656 176.405 31.252 1.00 17.96 19 ASP B CA 1
ATOM 3321 C C . ASP B 1 19 ? 152.013 176.627 30.575 1.00 17.71 19 ASP B C 1
ATOM 3322 O O . ASP B 1 19 ? 152.575 177.727 30.634 1.00 17.16 19 ASP B O 1
ATOM 3327 N N . PHE B 1 20 ? 152.550 175.582 29.946 1.00 17.13 20 PHE B N 1
ATOM 3328 C CA . PHE B 1 20 ? 153.713 175.746 29.087 1.00 16.92 20 PHE B CA 1
ATOM 3329 C C . PHE B 1 20 ? 153.249 176.386 27.781 1.00 17.28 20 PHE B C 1
ATOM 3330 O O . PHE B 1 20 ? 152.261 175.957 27.198 1.00 17.12 20 PHE B O 1
ATOM 3338 N N . PRO B 1 21 ? 153.930 177.434 27.327 1.00 17.60 21 PRO B N 1
ATOM 3339 C CA . PRO B 1 21 ? 153.452 178.167 26.149 1.00 17.39 21 PRO B CA 1
ATOM 3340 C C . PRO B 1 21 ? 153.426 177.297 24.886 1.00 16.91 21 PRO B C 1
ATOM 3341 O O . PRO B 1 21 ? 154.340 176.502 24.648 1.00 16.83 21 PRO B O 1
ATOM 3345 N N . ALA B 1 22 ? 152.393 177.470 24.073 1.00 16.98 22 ALA B N 1
ATOM 3346 C CA . ALA B 1 22 ? 152.340 176.784 22.781 1.00 17.49 22 ALA B CA 1
ATOM 3347 C C . ALA B 1 22 ? 153.562 177.108 21.921 1.00 17.35 22 ALA B C 1
ATOM 3348 O O . ALA B 1 22 ? 154.013 178.265 21.861 1.00 17.28 22 ALA B O 1
ATOM 3350 N N . ASN B 1 23 ? 154.104 176.075 21.272 1.00 17.32 23 ASN B N 1
ATOM 3351 C CA . ASN B 1 23 ? 155.181 176.233 20.302 1.00 17.42 23 ASN B CA 1
ATOM 3352 C C . ASN B 1 23 ? 154.664 176.933 19.037 1.00 18.03 23 ASN B C 1
ATOM 3353 O O . ASN B 1 23 ? 153.460 176.944 18.782 1.00 17.50 23 ASN B O 1
ATOM 3358 N N . PRO B 1 24 ? 155.566 177.524 18.258 1.00 18.98 24 PRO B N 1
ATOM 3359 C CA . PRO B 1 24 ? 155.191 178.114 16.963 1.00 19.70 24 PRO B CA 1
ATOM 3360 C C . PRO B 1 24 ? 154.800 177.041 15.944 1.00 20.06 24 PRO B C 1
ATOM 3361 O O . PRO B 1 24 ? 155.230 175.885 16.048 1.00 19.37 24 PRO B O 1
ATOM 3365 N N . ILE B 1 25 ? 153.991 177.434 14.964 1.00 20.67 25 ILE B N 1
ATOM 3366 C CA . ILE B 1 25 ? 153.579 176.523 13.895 1.00 21.58 25 ILE B CA 1
ATOM 3367 C C . ILE B 1 25 ? 154.750 176.151 12.984 1.00 21.87 25 ILE B C 1
ATOM 3368 O O . ILE B 1 25 ? 154.802 175.039 12.464 1.00 22.52 25 ILE B O 1
ATOM 3372 N N . GLU B 1 26 ? 155.687 177.077 12.790 1.00 22.53 26 GLU B N 1
ATOM 3373 C CA . GLU B 1 26 ? 156.882 176.804 11.990 1.00 22.96 26 GLU B CA 1
ATOM 3374 C C . GLU B 1 26 ? 158.049 176.335 12.868 1.00 22.98 26 GLU B C 1
ATOM 3375 O O . GLU B 1 26 ? 158.392 176.976 13.861 1.00 24.34 26 GLU B O 1
ATOM 3377 N N . LYS B 1 27 ? 158.642 175.209 12.492 1.00 22.19 27 LYS B N 1
ATOM 3378 C CA . LYS B 1 27 ? 159.738 174.594 13.228 1.00 21.17 27 LYS B CA 1
ATOM 3379 C C . LYS B 1 27 ? 161.009 174.695 12.399 1.00 21.12 27 LYS B C 1
ATOM 3380 O O . LYS B 1 27 ? 161.047 174.227 11.256 1.00 20.58 27 LYS B O 1
ATOM 3386 N N . ALA B 1 28 ? 162.041 175.317 12.971 1.00 21.51 28 ALA B N 1
ATOM 3387 C CA . ALA B 1 28 ? 163.324 175.525 12.285 1.00 21.17 28 ALA B CA 1
ATOM 3388 C C . ALA B 1 28 ? 163.914 174.232 11.703 1.00 20.88 28 ALA B C 1
ATOM 3389 O O . ALA B 1 28 ? 164.159 173.275 12.436 1.00 21.46 28 ALA B O 1
ATOM 3391 N N . GLY B 1 29 ? 164.132 174.211 10.390 1.00 20.30 29 GLY B N 1
ATOM 3392 C CA . GLY B 1 29 ? 164.699 173.051 9.714 1.00 19.50 29 GLY B CA 1
ATOM 3393 C C . GLY B 1 29 ? 163.682 171.982 9.339 1.00 18.64 29 GLY B C 1
ATOM 3394 O O . GLY B 1 29 ? 164.049 170.914 8.840 1.00 18.56 29 GLY B O 1
ATOM 3395 N N . TYR B 1 30 ? 162.403 172.260 9.580 1.00 18.20 30 TYR B N 1
ATOM 3396 C CA . TYR B 1 30 ? 161.344 171.310 9.256 1.00 18.00 30 TYR B CA 1
ATOM 3397 C C . TYR B 1 30 ? 160.274 171.960 8.402 1.00 17.90 30 TYR B C 1
ATOM 3398 O O . TYR B 1 30 ? 160.204 173.196 8.325 1.00 18.25 30 TYR B O 1
ATOM 3407 N N . LYS B 1 31 ? 159.449 171.126 7.764 1.00 17.41 31 LYS B N 1
ATOM 3408 C CA . LYS B 1 31 ? 158.214 171.572 7.120 1.00 17.25 31 LYS B CA 1
ATOM 3409 C C . LYS B 1 31 ? 157.017 170.928 7.809 1.00 17.56 31 LYS B C 1
ATOM 3410 O O . LYS B 1 31 ? 157.043 169.727 8.116 1.00 17.74 31 LYS B O 1
ATOM 3412 N N . LEU B 1 32 ? 155.965 171.714 8.029 1.00 17.04 32 LEU B N 1
ATOM 3413 C CA . LEU B 1 32 ? 154.730 171.190 8.613 1.00 17.31 32 LEU B CA 1
ATOM 3414 C C . LEU B 1 32 ? 153.988 170.285 7.627 1.00 17.41 32 LEU B C 1
ATOM 3415 O O . LEU B 1 32 ? 153.651 170.706 6.509 1.00 17.16 32 LEU B O 1
ATOM 3420 N N . ASP B 1 33 ? 153.748 169.037 8.037 1.00 16.49 33 ASP B N 1
ATOM 3421 C CA . ASP B 1 33 ? 153.122 168.031 7.175 1.00 16.42 33 ASP B CA 1
ATOM 3422 C C . ASP B 1 33 ? 151.645 167.794 7.505 1.00 15.83 33 ASP B C 1
ATOM 3423 O O . ASP B 1 33 ? 150.849 167.412 6.631 1.00 15.95 33 ASP B O 1
ATOM 3428 N N . PHE B 1 34 ? 151.282 168.021 8.765 1.00 14.70 34 PHE B N 1
ATOM 3429 C CA . PHE B 1 34 ? 149.919 167.814 9.229 1.00 14.69 34 PHE B CA 1
ATOM 3430 C C . PHE B 1 34 ? 149.688 168.687 10.449 1.00 14.92 34 PHE B C 1
ATOM 3431 O O . PHE B 1 34 ? 150.570 168.813 11.297 1.00 14.77 34 PHE B O 1
ATOM 3439 N N . SER B 1 35 ? 148.495 169.257 10.558 1.00 15.18 35 SER B N 1
ATOM 3440 C CA . SER B 1 35 ? 148.122 169.935 11.788 1.00 15.58 35 SER B CA 1
ATOM 3441 C C . SER B 1 35 ? 146.614 169.931 11.992 1.00 15.69 35 SER B C 1
ATOM 3442 O O . SER B 1 35 ? 145.840 169.955 11.021 1.00 16.77 35 SER B O 1
ATOM 3445 N N . ASP B 1 36 ? 146.202 169.900 13.255 1.00 15.06 36 ASP B N 1
ATOM 3446 C CA . ASP B 1 36 ? 144.841 170.238 13.619 1.00 14.53 36 ASP B CA 1
ATOM 3447 C C . ASP B 1 36 ? 144.925 171.080 14.875 1.00 14.81 36 ASP B C 1
ATOM 3448 O O . ASP B 1 36 ? 145.407 170.622 15.911 1.00 13.61 36 ASP B O 1
ATOM 3453 N N . GLU B 1 37 ? 144.477 172.327 14.764 1.00 14.07 37 GLU B N 1
ATOM 3454 C CA . GLU B 1 37 ? 144.521 173.264 15.889 1.00 14.70 37 GLU B CA 1
ATOM 3455 C C . GLU B 1 37 ? 143.294 173.178 16.803 1.00 14.91 37 GLU B C 1
ATOM 3456 O O . GLU B 1 37 ? 143.203 173.921 17.791 1.00 14.74 37 GLU B O 1
ATOM 3462 N N . PHE B 1 38 ? 142.364 172.275 16.468 1.00 15.69 38 PHE B N 1
ATOM 3463 C CA . PHE B 1 38 ? 141.256 171.872 17.339 1.00 16.28 38 PHE B CA 1
ATOM 3464 C C . PHE B 1 38 ? 140.476 173.059 17.898 1.00 18.14 38 PHE B C 1
ATOM 3465 O O . PHE B 1 38 ? 140.052 173.058 19.053 1.00 18.79 38 PHE B O 1
ATOM 3473 N N . ASN B 1 39 ? 140.286 174.072 17.069 1.00 19.54 39 ASN B N 1
ATOM 3474 C CA . ASN B 1 39 ? 139.636 175.277 17.556 1.00 21.14 39 ASN B CA 1
ATOM 3475 C C . ASN B 1 39 ? 138.108 175.184 17.502 1.00 21.48 39 ASN B C 1
ATOM 3476 O O . ASN B 1 39 ? 137.413 175.959 18.166 1.00 21.75 39 ASN B O 1
ATOM 3481 N N . GLY B 1 40 ? 137.603 174.190 16.767 1.00 21.63 40 GLY B N 1
ATOM 3482 C CA . GLY B 1 40 ? 136.175 173.996 16.583 1.00 22.37 40 GLY B CA 1
ATOM 3483 C C . GLY B 1 40 ? 135.644 174.839 15.422 1.00 23.06 40 GLY B C 1
ATOM 3484 O O . GLY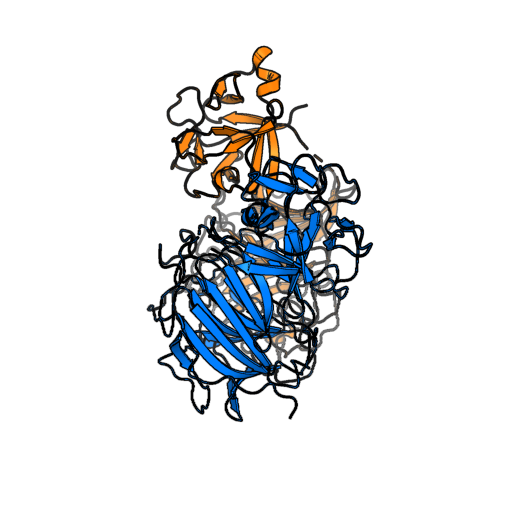 B 1 40 ? 136.430 175.426 14.657 1.00 23.37 40 GLY B O 1
ATOM 3485 N N . PRO B 1 41 ? 134.324 174.910 15.274 1.00 22.85 41 PRO B N 1
ATOM 3486 C CA . PRO B 1 41 ? 133.360 174.332 16.218 1.00 22.34 41 PRO B CA 1
ATOM 3487 C C . PRO B 1 41 ? 133.050 172.836 15.967 1.00 21.72 41 PRO B C 1
ATOM 3488 O O . PRO B 1 41 ? 132.368 172.195 16.771 1.00 21.82 41 PRO B O 1
ATOM 3492 N N . THR B 1 42 ? 133.539 172.287 14.862 1.00 21.30 42 THR B N 1
ATOM 3493 C CA . THR B 1 42 ? 133.290 170.873 14.584 1.00 20.33 42 THR B CA 1
ATOM 3494 C C . THR B 1 42 ? 134.579 170.127 14.272 1.00 19.52 42 THR B C 1
ATOM 3495 O O . THR B 1 42 ? 135.591 170.736 13.902 1.00 19.36 42 THR B O 1
ATOM 3499 N N . LEU B 1 43 ? 134.520 168.803 14.409 1.00 18.42 43 LEU B N 1
ATOM 3500 C CA . LEU B 1 43 ? 135.627 167.925 14.031 1.00 17.29 43 LEU B CA 1
ATOM 3501 C C . LEU B 1 43 ? 135.832 167.940 12.516 1.00 17.32 43 LEU B C 1
ATOM 3502 O O . LEU B 1 43 ? 134.870 167.805 11.756 1.00 17.10 43 LEU B O 1
ATOM 3507 N N . ASP B 1 44 ? 137.086 168.085 12.085 1.00 16.63 44 ASP B N 1
ATOM 3508 C CA . ASP B 1 44 ? 137.416 168.067 10.668 1.00 16.73 44 ASP B CA 1
ATOM 3509 C C . ASP B 1 44 ? 137.393 166.632 10.150 1.00 16.67 44 ASP B C 1
ATOM 3510 O O . ASP B 1 44 ? 138.349 165.880 10.358 1.00 15.99 44 ASP B O 1
ATOM 3515 N N . ARG B 1 45 ? 136.314 166.273 9.462 1.00 16.61 45 ARG B N 1
ATOM 3516 C CA . ARG B 1 45 ? 136.127 164.900 8.991 1.00 17.22 45 ARG B CA 1
ATOM 3517 C C . ARG B 1 45 ? 136.977 164.535 7.760 1.00 16.90 45 ARG B C 1
ATOM 3518 O O . ARG B 1 45 ? 136.925 163.403 7.280 1.00 17.12 45 ARG B O 1
ATOM 3526 N N . GLU B 1 46 ? 137.765 165.486 7.263 1.00 16.53 46 GLU B N 1
ATOM 3527 C CA . GLU B 1 46 ? 138.797 165.161 6.281 1.00 16.68 46 GLU B CA 1
ATOM 3528 C C . GLU B 1 46 ? 140.072 164.687 6.973 1.00 15.93 46 GLU B C 1
ATOM 3529 O O . GLU B 1 46 ? 140.980 164.153 6.317 1.00 15.49 46 GLU B O 1
ATOM 3539 N N . LYS B 1 47 ? 140.137 164.876 8.292 1.00 15.05 47 LYS B N 1
ATOM 3540 C CA . LYS B 1 47 ? 141.313 164.464 9.055 1.00 14.98 47 LYS B CA 1
ATOM 3541 C C . LYS B 1 47 ? 141.000 163.316 10.021 1.00 14.71 47 LYS B C 1
ATOM 3542 O O . LYS B 1 47 ? 141.857 162.453 10.234 1.00 15.34 47 LYS B O 1
ATOM 3548 N N . TRP B 1 48 ? 139.785 163.306 10.582 1.00 14.16 48 TRP B N 1
ATOM 3549 C CA . TRP B 1 48 ? 139.429 162.364 11.661 1.00 14.09 48 TRP B CA 1
ATOM 3550 C C . TRP B 1 48 ? 138.090 161.702 11.463 1.00 13.60 48 TRP B C 1
ATOM 3551 O O . TRP B 1 48 ? 137.153 162.313 10.916 1.00 13.20 48 TRP B O 1
ATOM 3562 N N . THR B 1 49 ? 137.982 160.465 11.949 1.00 13.31 49 THR B N 1
ATOM 3563 C CA . THR B 1 49 ? 136.687 159.881 12.261 1.00 13.16 49 THR B CA 1
ATOM 3564 C C . THR B 1 49 ? 136.479 159.853 13.774 1.00 13.31 49 THR B C 1
ATOM 3565 O O . THR B 1 49 ? 137.452 159.772 14.532 1.00 12.79 49 THR B O 1
ATOM 3569 N N . ASP B 1 50 ? 135.220 159.949 14.213 1.00 13.48 50 ASP B N 1
ATOM 3570 C CA . ASP B 1 50 ? 134.915 159.972 15.645 1.00 13.86 50 ASP B CA 1
ATOM 3571 C C . ASP B 1 50 ? 134.305 158.655 16.120 1.00 13.75 50 ASP B C 1
ATOM 3572 O O . ASP B 1 50 ? 133.379 158.623 16.935 1.00 12.42 50 ASP B O 1
ATOM 3577 N N . TYR B 1 51 ? 134.868 157.563 15.599 1.00 13.53 51 TYR B N 1
ATOM 3578 C CA . TYR B 1 51 ? 134.537 156.199 16.028 1.00 13.73 51 TYR B CA 1
ATOM 3579 C C . TYR B 1 51 ? 135.818 155.490 16.428 1.00 13.35 51 TYR B C 1
ATOM 3580 O O . TYR B 1 51 ? 136.836 155.605 15.731 1.00 13.70 51 TYR B O 1
ATOM 3589 N N . TYR B 1 52 ? 135.749 154.742 17.527 1.00 13.01 52 TYR B N 1
ATOM 3590 C CA . TYR B 1 52 ? 136.867 153.934 18.011 1.00 12.25 52 TYR B CA 1
ATOM 3591 C C . TYR B 1 52 ? 136.829 152.555 17.339 1.00 11.96 52 TYR B C 1
ATOM 3592 O O . TYR B 1 52 ? 135.858 151.807 17.519 1.00 11.80 52 TYR B O 1
ATOM 3601 N N . LEU B 1 53 ? 137.855 152.246 16.541 1.00 11.41 53 LEU B N 1
ATOM 3602 C CA . LEU B 1 53 ? 137.996 150.932 15.876 1.00 11.24 53 LEU B CA 1
ATOM 3603 C C . LEU B 1 53 ? 136.651 150.240 15.563 1.00 11.68 53 LEU B C 1
ATOM 3604 O O . LEU B 1 53 ? 136.377 149.117 16.035 1.00 11.04 53 LEU B O 1
ATOM 3609 N N . PRO B 1 54 ? 135.807 150.905 14.762 1.00 11.71 54 PRO B N 1
ATOM 3610 C CA . PRO B 1 54 ? 134.419 150.467 14.586 1.00 12.11 54 PRO B CA 1
ATOM 3611 C C . PRO B 1 54 ? 134.274 149.094 13.921 1.00 12.18 54 PRO B C 1
ATOM 3612 O O . PRO B 1 54 ? 133.211 148.460 14.042 1.00 12.70 54 PRO B O 1
ATOM 3616 N N . HIS B 1 55 ? 135.341 148.619 13.286 1.00 11.74 55 HIS B N 1
ATOM 3617 C CA . HIS B 1 55 ? 135.293 147.312 12.600 1.00 12.30 55 HIS B CA 1
ATOM 3618 C C . HIS B 1 55 ? 135.166 146.120 13.554 1.00 12.92 55 HIS B C 1
ATOM 3619 O O . HIS B 1 55 ? 134.778 145.023 13.123 1.00 12.98 55 HIS B O 1
ATOM 3626 N N . TRP B 1 56 ? 135.488 146.313 14.835 1.00 13.59 56 TRP B N 1
ATOM 3627 C CA . TRP B 1 56 ? 135.375 145.206 15.785 1.00 14.79 56 TRP B CA 1
ATOM 3628 C C . TRP B 1 56 ? 133.943 144.985 16.285 1.00 16.59 56 TRP B C 1
ATOM 3629 O O . TRP B 1 56 ? 133.652 143.980 16.909 1.00 17.56 56 TRP B O 1
ATOM 3640 N N . CYS B 1 57 ? 133.049 145.913 15.995 1.00 17.97 57 CYS B N 1
ATOM 3641 C CA . CYS B 1 57 ? 131.754 145.880 16.643 1.00 19.64 57 CYS B CA 1
ATOM 3642 C C . CYS B 1 57 ? 130.602 145.658 15.674 1.00 20.74 57 CYS B C 1
ATOM 3643 O O . CYS B 1 57 ? 130.549 146.281 14.611 1.00 20.81 57 CYS B O 1
ATOM 3646 N N . LYS B 1 58 ? 129.684 144.760 16.052 1.00 21.86 58 LYS B N 1
ATOM 3647 C CA . LYS B 1 58 ? 128.515 144.447 15.227 1.00 23.41 58 LYS B CA 1
ATOM 3648 C C . LYS B 1 58 ? 127.732 145.716 14.864 1.00 24.30 58 LYS B C 1
ATOM 3649 O O . LYS B 1 58 ? 127.379 145.939 13.693 1.00 25.24 58 LYS B O 1
ATOM 3651 N N . ASP B 1 59 ? 127.495 146.550 15.867 1.00 24.44 59 ASP B N 1
ATOM 3652 C CA . ASP B 1 59 ? 126.893 147.861 15.653 1.00 24.66 59 ASP B CA 1
ATOM 3653 C C . ASP B 1 59 ? 127.927 148.947 15.937 1.00 23.31 59 ASP B C 1
ATOM 3654 O O . ASP B 1 59 ? 128.202 149.261 17.099 1.00 23.67 59 ASP B O 1
ATOM 3659 N N . PRO B 1 60 ? 128.503 149.520 14.885 1.00 22.46 60 PRO B N 1
ATOM 3660 C CA . PRO B 1 60 ? 129.578 150.500 15.056 1.00 21.63 60 PRO B CA 1
ATOM 3661 C C . PRO B 1 60 ? 129.111 151.759 15.789 1.00 21.20 60 PRO B C 1
ATOM 3662 O O . PRO B 1 60 ? 129.964 152.505 16.282 1.00 20.53 60 PRO B O 1
ATOM 3666 N N . GLU B 1 61 ? 127.800 151.991 15.878 1.00 20.57 61 GLU B N 1
ATOM 3667 C CA . GLU B 1 61 ? 127.314 153.171 16.600 1.00 20.77 61 GLU B CA 1
ATOM 3668 C C . GLU B 1 61 ? 127.669 153.178 18.096 1.00 19.89 61 GLU B C 1
ATOM 3669 O O . GLU B 1 61 ? 127.784 154.244 18.697 1.00 19.47 61 GLU B O 1
ATOM 3675 N N . SER B 1 62 ? 127.859 151.997 18.685 1.00 19.17 62 SER B N 1
ATOM 3676 C CA . SER B 1 62 ? 128.317 151.897 20.075 1.00 18.60 62 SER B CA 1
ATOM 3677 C C . SER B 1 62 ? 129.711 152.522 20.261 1.00 16.82 62 SER B C 1
ATOM 3678 O O . SER B 1 62 ? 130.069 152.962 21.366 1.00 17.01 62 SER B O 1
ATOM 3681 N N . ALA B 1 63 ? 130.468 152.591 19.170 1.00 15.19 63 ALA B N 1
ATOM 3682 C CA . ALA B 1 63 ? 131.859 153.027 19.206 1.00 14.23 63 ALA B CA 1
ATOM 3683 C C . ALA B 1 63 ? 132.025 154.527 18.994 1.00 13.33 63 ALA B C 1
ATOM 3684 O O . ALA B 1 63 ? 133.145 155.008 18.884 1.00 12.65 63 ALA B O 1
ATOM 3686 N N . LYS B 1 64 ? 130.911 155.256 18.937 1.00 12.74 64 LYS B N 1
ATOM 3687 C CA . LYS B 1 64 ? 130.938 156.698 18.669 1.00 12.75 64 LYS B CA 1
ATOM 3688 C C . LYS B 1 64 ? 131.475 157.464 19.880 1.00 12.38 64 LYS B C 1
ATOM 3689 O O . LYS B 1 64 ? 131.124 157.139 21.017 1.00 11.94 64 LYS B O 1
ATOM 3695 N N . ALA B 1 65 ? 132.307 158.474 19.611 1.00 11.63 65 ALA B N 1
ATOM 3696 C CA . ALA B 1 65 ? 132.925 159.300 20.645 1.00 11.82 65 ALA B CA 1
ATOM 3697 C C . ALA B 1 65 ? 131.963 160.359 21.162 1.00 12.31 65 ALA B C 1
ATOM 3698 O O . ALA B 1 65 ? 131.087 160.841 20.423 1.00 11.98 65 ALA B O 1
ATOM 3700 N N . ASN B 1 66 ? 132.133 160.726 22.428 1.00 12.72 66 ASN B N 1
ATOM 3701 C CA . ASN B 1 66 ? 131.556 161.972 22.916 1.00 13.78 66 ASN B CA 1
ATOM 3702 C C . ASN B 1 66 ? 132.656 163.013 23.073 1.00 13.46 66 ASN B C 1
ATOM 3703 O O . ASN B 1 66 ? 133.729 162.724 23.612 1.00 13.16 66 ASN B O 1
ATOM 3708 N N . TYR B 1 67 ? 132.395 164.221 22.577 1.00 13.28 67 TYR B N 1
ATOM 3709 C CA . TYR B 1 67 ? 133.391 165.285 22.661 1.00 13.08 67 TYR B CA 1
ATOM 3710 C C . TYR B 1 67 ? 132.745 166.632 22.393 1.00 13.41 67 TYR B C 1
ATOM 3711 O O . TYR B 1 67 ? 131.608 166.721 21.889 1.00 13.12 67 TYR B O 1
ATOM 3720 N N . ARG B 1 68 ? 133.493 167.673 22.731 1.00 13.47 68 ARG B N 1
ATOM 3721 C CA . ARG B 1 68 ? 133.119 169.041 22.407 1.00 14.43 68 ARG B CA 1
ATOM 3722 C C . ARG B 1 68 ? 134.391 169.856 22.278 1.00 15.00 68 ARG B C 1
ATOM 3723 O O . ARG B 1 68 ? 135.493 169.312 22.402 1.00 14.59 68 ARG B O 1
ATOM 3731 N N . PHE B 1 69 ? 134.243 171.161 22.032 1.00 15.66 69 PHE B N 1
ATOM 3732 C CA . PHE B 1 69 ? 135.387 172.053 21.938 1.00 16.71 69 PHE B CA 1
ATOM 3733 C C . PHE B 1 69 ? 135.253 173.157 22.978 1.00 17.81 69 PHE B C 1
ATOM 3734 O O . PHE B 1 69 ? 134.140 173.597 23.295 1.00 17.84 69 PHE B O 1
ATOM 3742 N N . GLU B 1 70 ? 136.388 173.603 23.495 1.00 18.79 70 GLU B N 1
ATOM 3743 C CA . GLU B 1 70 ? 136.393 174.563 24.582 1.00 20.68 70 GLU B CA 1
ATOM 3744 C C . GLU B 1 70 ? 137.685 175.339 24.560 1.00 21.25 70 GLU B C 1
ATOM 3745 O O . GLU B 1 70 ? 138.758 174.747 24.670 1.00 21.52 70 GLU B O 1
ATOM 3751 N N . ASN B 1 71 ? 137.580 176.657 24.411 1.00 21.98 71 ASN B N 1
ATOM 3752 C CA . ASN B 1 71 ? 138.746 177.536 24.484 1.00 22.71 71 ASN B CA 1
ATOM 3753 C C . ASN B 1 71 ? 139.896 177.066 23.563 1.00 21.45 71 ASN B C 1
ATOM 3754 O O . ASN B 1 71 ? 141.064 177.076 23.970 1.00 22.05 71 ASN B O 1
ATOM 3759 N N . GLY B 1 72 ? 139.560 176.658 22.339 1.00 19.88 72 GLY B N 1
ATOM 3760 C CA . GLY B 1 72 ? 140.551 176.264 21.349 1.00 17.82 72 GLY B CA 1
ATOM 3761 C C . GLY B 1 72 ? 141.110 174.855 21.538 1.00 16.39 72 GLY B C 1
ATOM 3762 O O . GLY B 1 72 ? 142.154 174.528 20.953 1.00 15.71 72 GLY B O 1
ATOM 3763 N N . SER B 1 73 ? 140.429 174.042 22.348 1.00 15.37 73 SER B N 1
ATOM 3764 C CA . SER B 1 73 ? 140.848 172.650 22.609 1.00 15.04 73 SER B CA 1
ATOM 3765 C C . SER B 1 73 ? 139.740 171.654 22.291 1.00 14.26 73 SER B C 1
ATOM 3766 O O . SER B 1 73 ? 138.563 171.924 22.534 1.00 13.81 73 SER B O 1
ATOM 3769 N N . LEU B 1 74 ? 140.122 170.485 21.779 1.00 13.56 74 LEU B N 1
ATOM 3770 C CA . LEU B 1 74 ? 139.203 169.353 21.691 1.00 13.41 74 LEU B CA 1
ATOM 3771 C C . LEU B 1 74 ? 139.119 168.736 23.076 1.00 12.98 74 LEU B C 1
ATOM 3772 O O . LEU B 1 74 ? 140.147 168.409 23.668 1.00 13.38 74 LEU B O 1
ATOM 3777 N N . VAL B 1 75 ? 137.899 168.579 23.582 1.00 12.69 75 VAL B N 1
ATOM 3778 C CA . VAL B 1 75 ? 137.671 167.946 24.882 1.00 12.39 75 VAL B CA 1
ATOM 3779 C C . VAL B 1 75 ? 136.942 166.620 24.663 1.00 12.05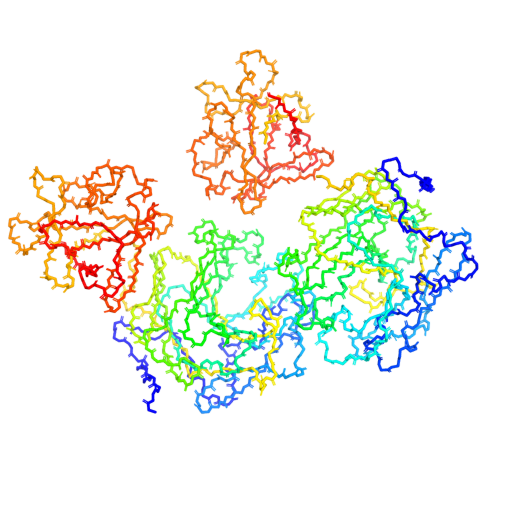 75 VAL B C 1
ATOM 3780 O O . VAL B 1 75 ? 135.755 166.615 24.367 1.00 11.96 75 VAL B O 1
ATOM 3784 N N . GLU B 1 76 ? 137.663 165.499 24.761 1.00 11.56 76 GLU B N 1
ATOM 3785 C CA . GLU B 1 76 ? 137.013 164.185 24.693 1.00 11.37 76 GLU B CA 1
ATOM 3786 C C . GLU B 1 76 ? 136.534 163.799 26.084 1.00 11.43 76 GLU B C 1
ATOM 3787 O O . GLU B 1 76 ? 137.266 163.967 27.056 1.00 12.08 76 GLU B O 1
ATOM 3793 N N . TYR B 1 77 ? 135.332 163.251 26.192 1.00 10.99 77 TYR B N 1
ATOM 3794 C CA . TYR B 1 77 ? 134.830 162.904 27.513 1.00 11.17 77 TYR B CA 1
ATOM 3795 C C . TYR B 1 77 ? 134.027 161.616 27.545 1.00 10.87 77 TYR B C 1
ATOM 3796 O O . TYR B 1 77 ? 133.471 161.199 26.529 1.00 11.02 77 TYR B O 1
ATOM 3805 N N . ILE B 1 78 ? 133.991 160.996 28.721 1.00 10.56 78 ILE B N 1
ATOM 3806 C CA . ILE B 1 78 ? 133.159 159.825 28.983 1.00 10.31 78 ILE B CA 1
ATOM 3807 C C . ILE B 1 78 ? 132.171 160.217 30.075 1.00 10.68 78 ILE B C 1
ATOM 3808 O O . ILE B 1 78 ? 132.598 160.654 31.140 1.00 10.50 78 ILE B O 1
ATOM 3813 N N . THR B 1 79 ? 130.871 160.055 29.818 1.00 10.76 79 THR B N 1
ATOM 3814 C CA . THR B 1 79 ? 129.840 160.317 30.837 1.00 11.19 79 THR B CA 1
ATOM 3815 C C . THR B 1 79 ? 129.602 159.111 31.731 1.00 12.03 79 THR B C 1
ATOM 3816 O O . THR B 1 79 ? 129.941 157.992 31.361 1.00 11.74 79 THR B O 1
ATOM 3820 N N . GLU B 1 80 ? 128.984 159.340 32.889 1.00 11.43 80 GLU B N 1
ATOM 3821 C CA . GLU B 1 80 ? 128.673 158.263 33.823 1.00 12.54 80 GLU B CA 1
ATOM 3822 C C . GLU B 1 80 ? 127.803 157.195 33.167 1.00 12.60 80 GLU B C 1
ATOM 3823 O O . GLU B 1 80 ? 127.937 156.002 33.474 1.00 13.40 80 GLU B O 1
ATOM 3833 N N . ASP B 1 81 ? 126.913 157.615 32.264 1.00 11.78 81 ASP B N 1
ATOM 3834 C CA . ASP B 1 81 ? 125.986 156.685 31.621 1.00 11.85 81 ASP B CA 1
ATOM 3835 C C . ASP B 1 81 ? 126.422 156.182 30.231 1.00 12.32 81 ASP B C 1
ATOM 3836 O O . ASP B 1 81 ? 125.677 155.454 29.554 1.00 12.12 81 ASP B O 1
ATOM 3841 N N . GLN B 1 82 ? 127.638 156.544 29.823 1.00 11.99 82 GLN B N 1
ATOM 3842 C CA . GLN B 1 82 ? 128.187 156.065 28.565 1.00 12.54 82 GLN B CA 1
ATOM 3843 C C . GLN B 1 82 ? 128.366 154.540 28.620 1.00 13.34 82 GLN B C 1
ATOM 3844 O O . GLN B 1 82 ? 128.878 153.991 29.608 1.00 13.80 82 GLN B O 1
ATOM 3850 N N . LYS B 1 83 ? 127.880 153.875 27.574 1.00 13.39 83 LYS B N 1
ATOM 3851 C CA . LYS B 1 83 ? 127.900 152.415 27.495 1.00 14.31 83 LYS B CA 1
ATOM 3852 C C . LYS B 1 83 ? 129.250 151.954 26.936 1.00 13.69 83 LYS B C 1
ATOM 3853 O O . LYS B 1 83 ? 129.927 152.727 26.248 1.00 13.97 83 LYS B O 1
ATOM 3859 N N . PRO B 1 84 ? 129.647 150.712 27.220 1.00 13.76 84 PRO B N 1
ATOM 3860 C CA . PRO B 1 84 ? 130.864 150.142 26.618 1.00 13.38 84 PRO B CA 1
ATOM 3861 C C . PRO B 1 84 ? 130.906 150.283 25.100 1.00 13.21 84 PRO B C 1
ATOM 3862 O O . PRO B 1 84 ? 129.866 150.136 24.452 1.00 12.50 84 PRO B O 1
ATOM 3866 N N . TRP B 1 85 ? 132.091 150.559 24.548 1.00 12.55 85 TRP B N 1
ATOM 3867 C CA . TRP B 1 85 ? 132.222 150.848 23.124 1.00 13.67 85 TRP B CA 1
ATOM 3868 C C . TRP B 1 85 ? 132.092 149.587 22.262 1.00 14.39 85 TRP B C 1
ATOM 3869 O O . TRP B 1 85 ? 131.658 149.686 21.102 1.00 14.20 85 TRP B O 1
ATOM 3880 N N . CYS B 1 86 ? 132.427 148.424 22.841 1.00 15.19 86 CYS B N 1
ATOM 3881 C CA . CYS B 1 86 ? 132.485 147.144 22.096 1.00 16.76 86 CYS B CA 1
ATOM 3882 C C . CYS B 1 86 ? 132.405 145.968 23.074 1.00 17.36 86 CYS B C 1
ATOM 3883 O O . CYS B 1 86 ? 133.412 145.294 23.325 1.00 17.13 86 CYS B O 1
ATOM 3886 N N . PRO B 1 87 ? 131.230 145.754 23.662 1.00 18.10 87 PRO B N 1
ATOM 3887 C CA . PRO B 1 87 ? 131.102 144.794 24.771 1.00 19.49 87 PRO B CA 1
ATOM 3888 C C . PRO B 1 87 ? 131.418 143.343 24.373 1.00 20.11 87 PRO B C 1
ATOM 3889 O O . PRO B 1 87 ? 131.822 142.553 25.238 1.00 20.89 87 PRO B O 1
ATOM 3893 N N . GLU B 1 88 ? 131.249 143.000 23.099 1.00 20.54 88 GLU B N 1
ATOM 3894 C CA . GLU B 1 88 ? 131.582 141.643 22.645 1.00 21.17 88 GLU B CA 1
ATOM 3895 C C . GLU B 1 88 ? 133.088 141.334 22.629 1.00 20.56 88 GLU B C 1
ATOM 3896 O O . GLU B 1 88 ? 133.494 140.154 22.754 1.00 20.33 88 GLU B O 1
ATOM 3902 N N . HIS B 1 89 ? 133.916 142.372 22.492 1.00 19.02 89 HIS B N 1
ATOM 3903 C CA . HIS B 1 89 ? 135.371 142.156 22.415 1.00 18.38 89 HIS B CA 1
ATOM 3904 C C . HIS B 1 89 ? 136.205 142.880 23.462 1.00 17.90 89 HIS B C 1
ATOM 3905 O O . HIS B 1 89 ? 137.309 142.433 23.773 1.00 18.03 89 HIS B O 1
ATOM 3912 N N . ASP B 1 90 ? 135.689 143.983 24.006 1.00 16.72 90 ASP B N 1
ATOM 3913 C CA . ASP B 1 90 ? 136.444 144.749 24.999 1.00 17.03 90 ASP B CA 1
ATOM 3914 C C . ASP B 1 90 ? 135.732 144.888 26.350 1.00 17.08 90 ASP B C 1
ATOM 3915 O O . ASP B 1 90 ? 136.048 145.787 27.126 1.00 16.45 90 ASP B O 1
ATOM 3920 N N . GLY B 1 91 ? 134.768 144.002 26.619 1.00 17.25 91 GLY B N 1
ATOM 3921 C CA . GLY B 1 91 ? 134.113 143.957 27.921 1.00 17.43 91 GLY B CA 1
ATOM 3922 C C . GLY B 1 91 ? 133.518 145.292 28.355 1.00 17.30 91 GLY B C 1
ATOM 3923 O O . GLY B 1 91 ? 132.851 145.941 27.553 1.00 17.49 91 GLY B O 1
ATOM 3924 N N . THR B 1 92 ? 133.792 145.680 29.604 1.00 16.56 92 THR B N 1
ATOM 3925 C CA . THR B 1 92 ? 133.254 146.887 30.249 1.00 17.06 92 THR B CA 1
ATOM 3926 C C . THR B 1 92 ? 133.856 148.207 29.755 1.00 15.33 92 THR B C 1
ATOM 3927 O O . THR B 1 92 ? 133.390 149.278 30.165 1.00 15.29 92 THR B O 1
ATOM 3931 N N . VAL B 1 93 ? 134.892 148.141 28.921 1.00 13.94 93 VAL B N 1
ATOM 3932 C CA . VAL B 1 93 ? 135.672 149.339 28.559 1.00 12.98 93 VAL B CA 1
ATOM 3933 C C . VAL B 1 93 ? 134.797 150.421 27.918 1.00 12.63 93 VAL B C 1
ATOM 3934 O O . VAL B 1 93 ? 134.034 150.134 26.986 1.00 12.13 93 VAL B O 1
ATOM 3938 N N . ARG B 1 94 ? 134.898 151.649 28.440 1.00 11.75 94 ARG B N 1
ATOM 3939 C CA . ARG B 1 94 ? 134.317 152.824 27.791 1.00 11.45 94 ARG B CA 1
ATOM 3940 C C . ARG B 1 94 ? 135.454 153.626 27.178 1.00 11.22 94 ARG B C 1
ATOM 3941 O O . ARG B 1 94 ? 136.524 153.771 27.795 1.00 11.82 94 ARG B O 1
ATOM 3949 N N . SER B 1 95 ? 135.245 154.143 25.973 1.00 10.03 95 SER B N 1
ATOM 3950 C CA . SER B 1 95 ? 136.240 155.029 25.374 1.00 10.78 95 SER B CA 1
ATOM 3951 C C . SER B 1 95 ? 135.565 156.056 24.486 1.00 10.86 95 SER B C 1
ATOM 3952 O O . SER B 1 95 ? 134.569 155.747 23.846 1.00 11.82 95 SER B O 1
ATOM 3955 N N . SER B 1 96 ? 136.104 157.278 24.463 1.00 10.73 96 SER B N 1
ATOM 3956 C CA . SER B 1 96 ? 135.726 158.257 23.459 1.00 10.35 96 SER B CA 1
ATOM 3957 C C . SER B 1 96 ? 136.964 158.539 22.630 1.00 10.71 96 SER B C 1
ATOM 3958 O O . SER B 1 96 ? 137.969 159.017 23.167 1.00 11.15 96 SER B O 1
ATOM 3961 N N . ALA B 1 97 ? 136.901 158.244 21.328 1.00 10.35 97 ALA B N 1
ATOM 3962 C CA . ALA B 1 97 ? 138.094 158.303 20.467 1.00 10.37 97 ALA B CA 1
ATOM 3963 C C . ALA B 1 97 ? 137.870 159.038 19.163 1.00 10.69 97 ALA B C 1
ATOM 3964 O O . ALA B 1 97 ? 136.764 158.989 18.587 1.00 11.23 97 ALA B O 1
ATOM 3966 N N . ILE B 1 98 ? 138.930 159.690 18.694 1.00 10.73 98 ILE B N 1
ATOM 3967 C CA . ILE B 1 98 ? 139.051 160.018 17.267 1.00 11.42 98 ILE B CA 1
ATOM 3968 C C . ILE B 1 98 ? 140.241 159.276 16.665 1.00 11.51 98 ILE B C 1
ATOM 3969 O O . ILE B 1 98 ? 141.215 158.971 17.371 1.00 11.61 98 ILE B O 1
ATOM 3974 N N . MET B 1 99 ? 140.141 158.956 15.373 1.00 11.01 99 MET B N 1
ATOM 3975 C CA . MET B 1 99 ? 141.206 158.261 14.661 1.00 11.23 99 MET B CA 1
ATOM 3976 C C . MET B 1 99 ? 141.452 158.900 13.305 1.00 10.98 99 MET B C 1
ATOM 3977 O O . MET B 1 99 ? 140.517 159.373 12.652 1.00 11.26 99 MET B O 1
ATOM 3982 N N . SER B 1 100 ? 142.707 158.883 12.864 1.00 11.46 100 SER B N 1
ATOM 3983 C CA . SER B 1 100 ? 143.085 159.500 11.587 1.00 12.00 100 SER B CA 1
ATOM 3984 C C . SER B 1 100 ? 142.986 158.525 10.407 1.00 12.18 100 SER B C 1
ATOM 3985 O O . SER B 1 100 ? 143.593 158.739 9.348 1.00 12.97 100 SER B O 1
ATOM 3988 N N . PHE B 1 101 ? 142.212 157.460 10.598 1.00 11.70 101 PHE B N 1
ATOM 3989 C CA . PHE B 1 101 ? 142.044 156.411 9.597 1.00 11.47 101 PHE B CA 1
ATOM 3990 C C . PHE B 1 101 ? 140.774 155.633 9.955 1.00 11.03 101 PHE B C 1
ATOM 3991 O O . PHE B 1 101 ? 140.213 155.796 11.047 1.00 11.17 101 PHE B O 1
ATOM 3999 N N . ASP B 1 102 ? 140.335 154.781 9.037 1.00 11.31 102 ASP B N 1
ATOM 4000 C CA . ASP B 1 102 ? 139.207 153.877 9.229 1.00 11.51 102 ASP B CA 1
ATOM 4001 C C . ASP B 1 102 ? 139.510 152.724 8.288 1.00 11.43 102 ASP B C 1
ATOM 4002 O O . ASP B 1 102 ? 139.514 152.907 7.066 1.00 11.64 102 ASP B O 1
ATOM 4007 N N . LYS B 1 103 ? 139.825 151.559 8.857 1.00 11.41 103 LYS B N 1
ATOM 4008 C CA . LYS B 1 103 ? 140.336 150.433 8.066 1.00 11.66 103 LYS B CA 1
ATOM 4009 C C . LYS B 1 103 ? 140.064 149.087 8.752 1.00 11.80 103 LYS B C 1
ATOM 4010 O O . LYS B 1 103 ? 140.314 148.941 9.955 1.00 11.28 103 LYS B O 1
ATOM 4018 N N . SER B 1 104 ? 139.588 148.105 7.971 1.00 11.79 104 SER B N 1
ATOM 4019 C CA . SER B 1 104 ? 139.368 146.741 8.468 1.00 11.69 104 SER B CA 1
ATOM 4020 C C . SER B 1 104 ? 140.600 146.163 9.157 1.00 10.71 104 SER B C 1
ATOM 4021 O O . SER B 1 104 ? 141.732 146.471 8.773 1.00 10.06 104 SER B O 1
ATOM 4024 N N . TRP B 1 105 ? 140.344 145.337 10.180 1.00 9.99 105 TRP B N 1
ATOM 4025 C CA . TRP B 1 105 ? 141.368 144.489 10.848 1.00 10.10 105 TRP B CA 1
ATOM 4026 C C . TRP B 1 105 ? 142.416 145.204 11.707 1.00 9.74 105 TRP B C 1
ATOM 4027 O O . TRP B 1 105 ? 143.252 144.547 12.329 1.00 9.63 105 TRP B O 1
ATOM 4038 N N . ILE B 1 106 ? 142.386 146.532 11.766 1.00 9.71 106 ILE B N 1
ATOM 4039 C CA . ILE B 1 106 ? 143.446 147.258 12.465 1.00 9.28 106 ILE B CA 1
ATOM 4040 C C . ILE B 1 106 ? 143.394 147.025 13.982 1.00 9.83 106 ILE B C 1
ATOM 4041 O O . ILE B 1 106 ? 142.328 147.167 14.599 1.00 10.24 106 ILE B O 1
ATOM 4046 N N . HIS B 1 107 ? 144.562 146.719 14.559 1.00 9.61 107 HIS B N 1
ATOM 4047 C CA . HIS B 1 107 ? 144.740 146.615 16.012 1.00 9.13 107 HIS B CA 1
ATOM 4048 C C . HIS B 1 107 ? 143.797 145.594 16.661 1.00 9.56 107 HIS B C 1
ATOM 4049 O O . HIS B 1 107 ? 142.876 145.950 17.391 1.00 9.62 107 HIS B O 1
ATOM 4056 N N . ASN B 1 108 ? 144.074 144.312 16.413 1.00 9.11 108 ASN B N 1
ATOM 4057 C CA . ASN B 1 108 ? 143.225 143.222 16.892 1.00 9.96 108 ASN B CA 1
ATOM 4058 C C . ASN B 1 108 ? 143.633 142.779 18.280 1.00 10.21 108 ASN B C 1
ATOM 4059 O O . ASN B 1 108 ? 144.136 141.669 18.468 1.00 10.39 108 ASN B O 1
ATOM 4064 N N . PHE B 1 109 ? 143.379 143.657 19.252 1.00 10.46 109 PHE B N 1
ATOM 4065 C CA . PHE B 1 109 ? 143.786 143.469 20.641 1.00 11.53 109 PHE B CA 1
ATOM 4066 C C . PHE B 1 109 ? 143.197 142.204 21.274 1.00 12.36 109 PHE B C 1
ATOM 4067 O O . PHE B 1 109 ? 143.781 141.666 22.227 1.00 13.52 109 PHE B O 1
ATOM 4075 N N . SER B 1 110 ? 142.058 141.737 20.759 1.00 11.55 110 SER B N 1
ATOM 4076 C CA . SER B 1 110 ? 141.378 140.573 21.332 1.00 12.07 110 SER B CA 1
ATOM 4077 C C . SER B 1 110 ? 141.679 139.287 20.563 1.00 12.14 110 SER B C 1
ATOM 4078 O O . SER B 1 110 ? 141.315 138.198 21.025 1.00 11.45 110 SER B O 1
ATOM 4081 N N . GLY B 1 111 ? 142.324 139.414 19.398 1.00 11.83 111 GLY B N 1
ATOM 4082 C CA . GLY B 1 111 ? 142.614 138.257 18.541 1.00 12.67 111 GLY B CA 1
ATOM 4083 C C . GLY B 1 111 ? 141.387 137.621 17.914 1.00 13.51 111 GLY B C 1
ATOM 4084 O O . GLY B 1 111 ? 141.397 136.438 17.556 1.00 13.46 111 GLY B O 1
ATOM 4085 N N . THR B 1 112 ? 140.316 138.398 17.783 1.00 12.62 112 THR B N 1
ATOM 4086 C CA . THR B 1 112 ? 139.079 137.900 17.206 1.00 13.05 112 THR B CA 1
ATOM 4087 C C . THR B 1 112 ? 139.148 137.704 15.687 1.00 13.69 112 THR B C 1
ATOM 4088 O O . THR B 1 112 ? 139.926 138.355 14.999 1.00 13.27 112 THR B O 1
ATOM 4092 N N . THR B 1 113 ? 138.336 136.781 15.179 1.00 14.83 113 THR B N 1
ATOM 4093 C CA . THR B 1 113 ? 138.132 136.629 13.740 1.00 16.64 113 THR B CA 1
ATOM 4094 C C . THR B 1 113 ? 136.948 137.485 13.247 1.00 17.32 113 THR B C 1
ATOM 4095 O O . THR B 1 113 ? 136.673 137.540 12.039 1.00 17.93 113 THR B O 1
ATOM 4099 N N . ASP B 1 114 ? 136.272 138.155 14.181 1.00 17.79 114 ASP B N 1
ATOM 4100 C CA . ASP B 1 114 ? 135.026 138.907 13.934 1.00 18.81 114 ASP B CA 1
ATOM 4101 C C . ASP B 1 114 ? 135.261 140.341 13.421 1.00 18.19 114 ASP B C 1
ATOM 4102 O O . ASP B 1 114 ? 134.919 141.320 14.096 1.00 20.21 114 ASP B O 1
ATOM 4111 N N . ASN B 1 115 ? 135.828 140.460 12.222 1.00 17.19 115 ASN B N 1
ATOM 4112 C CA . ASN B 1 115 ? 135.990 141.766 11.579 1.00 15.97 115 ASN B CA 1
ATOM 4113 C C . ASN B 1 115 ? 134.765 142.147 10.757 1.00 15.89 115 ASN B C 1
ATOM 4114 O O . ASN B 1 115 ? 134.180 141.299 10.067 1.00 15.35 115 ASN B O 1
ATOM 4119 N N . HIS B 1 116 ? 134.397 143.421 10.820 1.00 15.02 116 HIS B N 1
ATOM 4120 C CA . HIS B 1 116 ? 133.304 143.969 10.018 1.00 15.98 116 HIS B CA 1
ATOM 4121 C C . HIS B 1 116 ? 133.878 144.904 8.953 1.00 16.57 116 HIS B C 1
ATOM 4122 O O . HIS B 1 116 ? 134.581 145.875 9.274 1.00 16.63 116 HIS B O 1
ATOM 4129 N N . GLU B 1 117 ? 133.607 144.589 7.684 1.00 16.47 117 GLU B N 1
ATOM 4130 C CA . GLU B 1 117 ? 134.245 145.299 6.556 1.00 17.08 117 GLU B CA 1
ATOM 4131 C C . GLU B 1 117 ? 134.047 146.820 6.589 1.00 17.53 117 GLU B C 1
ATOM 4132 O O . GLU B 1 117 ? 132.929 147.310 6.880 1.00 17.32 117 GLU B O 1
ATOM 4134 N N . ARG B 1 118 ? 135.140 147.553 6.344 1.00 17.15 118 ARG B N 1
ATOM 4135 C CA . ARG B 1 118 ? 135.118 149.022 6.210 1.00 17.51 118 ARG B CA 1
ATOM 4136 C C . ARG B 1 118 ? 135.678 149.420 4.847 1.00 17.68 118 ARG B C 1
ATOM 4137 O O . ARG B 1 118 ? 136.571 148.754 4.301 1.00 17.64 118 ARG B O 1
ATOM 4145 N N . ASN B 1 119 ? 135.180 150.519 4.305 1.00 17.78 119 ASN B N 1
ATOM 4146 C CA . ASN B 1 119 ? 135.823 151.121 3.153 1.00 18.33 119 ASN B CA 1
ATOM 4147 C C . ASN B 1 119 ? 137.030 151.895 3.662 1.00 17.27 119 ASN B C 1
ATOM 4148 O O . ASN B 1 119 ? 136.881 152.838 4.435 1.00 17.51 119 ASN B O 1
ATOM 4153 N N . GLU B 1 120 ? 138.224 151.449 3.266 1.00 16.98 120 GLU B N 1
ATOM 4154 C CA . GLU B 1 120 ? 139.478 152.024 3.764 1.00 15.78 120 GLU B CA 1
ATOM 4155 C C . GLU B 1 120 ? 139.541 153.536 3.540 1.00 15.71 120 GLU B C 1
ATOM 4156 O O . GLU B 1 120 ? 139.324 154.022 2.418 1.00 15.07 120 GLU B O 1
ATOM 4162 N N . TRP B 1 121 ? 139.812 154.273 4.618 1.00 14.68 121 TRP B N 1
ATOM 4163 C CA . TRP B 1 121 ? 139.938 155.736 4.561 1.00 14.32 121 TRP B CA 1
ATOM 4164 C C . TRP B 1 121 ? 141.151 156.155 5.384 1.00 13.89 121 TRP B C 1
ATOM 4165 O O . TRP B 1 121 ? 141.344 155.688 6.520 1.00 13.27 121 TRP B O 1
ATOM 4176 N N . ARG B 1 122 ? 141.962 157.043 4.816 1.00 13.58 122 ARG B N 1
ATOM 4177 C CA . ARG B 1 122 ? 143.172 157.510 5.492 1.00 13.05 122 ARG B CA 1
ATOM 4178 C C . ARG B 1 122 ? 143.194 159.020 5.589 1.00 13.15 122 ARG B C 1
ATOM 4179 O O . ARG B 1 122 ? 143.514 159.709 4.606 1.00 13.43 122 ARG B O 1
ATOM 4187 N N . GLY B 1 123 ? 142.862 159.524 6.780 1.00 12.60 123 GLY B N 1
ATOM 4188 C CA . GLY B 1 123 ? 142.897 160.952 7.073 1.00 12.23 123 GLY B CA 1
ATOM 4189 C C . GLY B 1 123 ? 144.326 161.446 7.137 1.00 12.67 123 GLY B C 1
ATOM 4190 O O . GLY B 1 123 ? 144.680 162.440 6.484 1.00 12.33 123 GLY B O 1
ATOM 4191 N N . TYR B 1 124 ? 145.143 160.765 7.937 1.00 11.69 124 TYR B N 1
ATOM 4192 C CA . TYR B 1 124 ? 146.576 161.012 7.968 1.00 12.64 124 TYR B CA 1
ATOM 4193 C C . TYR B 1 124 ? 147.333 159.776 8.409 1.00 12.22 124 TYR B C 1
ATOM 4194 O O . TYR B 1 124 ? 147.209 159.347 9.565 1.00 11.58 124 TYR B O 1
ATOM 4203 N N . THR B 1 125 ? 148.123 159.217 7.491 1.00 11.72 125 THR B N 1
ATOM 4204 C CA . THR B 1 125 ? 149.009 158.090 7.834 1.00 12.51 125 THR B CA 1
ATOM 4205 C C . THR B 1 125 ? 150.389 158.429 7.290 1.00 12.58 125 THR B C 1
ATOM 4206 O O . THR B 1 125 ? 150.515 158.940 6.159 1.00 12.63 125 THR B O 1
ATOM 4210 N N . THR B 1 126 ? 151.430 158.169 8.071 1.00 12.63 126 THR B N 1
ATOM 4211 C CA . THR B 1 126 ? 152.772 158.566 7.622 1.00 12.54 126 THR B CA 1
ATOM 4212 C C . THR B 1 126 ? 153.846 157.724 8.293 1.00 12.80 126 THR B C 1
ATOM 4213 O O . THR B 1 126 ? 153.559 157.033 9.288 1.00 11.31 126 THR B O 1
ATOM 4217 N N . LYS B 1 127 ? 155.051 157.756 7.718 1.00 12.12 127 LYS B N 1
ATOM 4218 C CA . LYS B 1 127 ? 156.228 157.110 8.328 1.00 12.71 127 LYS B CA 1
ATOM 4219 C C . LYS B 1 127 ? 157.320 158.140 8.602 1.00 12.38 127 LYS B C 1
ATOM 4220 O O . LYS B 1 127 ? 157.759 158.867 7.680 1.00 12.11 127 LYS B O 1
ATOM 4226 N N . TYR B 1 128 ? 157.733 158.208 9.875 1.00 12.09 128 TYR B N 1
ATOM 4227 C CA . TYR B 1 128 ? 158.760 159.131 10.395 1.00 12.60 128 TYR B CA 1
ATOM 4228 C C . TYR B 1 128 ? 158.267 160.568 10.551 1.00 12.29 128 TYR B C 1
ATOM 4229 O O . TYR B 1 128 ? 157.292 160.978 9.908 1.00 12.77 128 TYR B O 1
ATOM 4238 N N . GLY B 1 129 ? 158.940 161.323 11.415 1.00 12.33 129 GLY B N 1
ATOM 4239 C CA . GLY B 1 129 ? 158.601 162.736 11.607 1.00 12.39 129 GLY B CA 1
ATOM 4240 C C . GLY B 1 129 ? 158.687 163.175 13.057 1.00 12.10 129 GLY B C 1
ATOM 4241 O O . GLY B 1 129 ? 158.981 162.369 13.944 1.00 11.86 129 GLY B O 1
ATOM 4242 N N . TYR B 1 130 ? 158.461 164.471 13.276 1.00 12.16 130 TYR B N 1
ATOM 4243 C CA . TYR B 1 130 ? 158.369 165.057 14.616 1.00 12.21 130 TYR B CA 1
ATOM 4244 C C . TYR B 1 130 ? 156.895 165.305 14.929 1.00 12.46 130 TYR B C 1
ATOM 4245 O O . TYR B 1 130 ? 156.243 166.141 14.290 1.00 12.53 130 TYR B O 1
ATOM 4254 N N . PHE B 1 131 ? 156.379 164.563 15.903 1.00 12.36 131 PHE B N 1
ATOM 4255 C CA . PHE B 1 131 ? 154.958 164.552 16.245 1.00 11.85 131 PHE B CA 1
ATOM 4256 C C . PHE B 1 131 ? 154.781 165.253 17.577 1.00 12.06 131 PHE B C 1
ATOM 4257 O O . PHE B 1 131 ? 155.514 164.972 18.521 1.00 12.30 131 PHE B O 1
ATOM 4265 N N . GLU B 1 132 ? 153.782 166.125 17.678 1.00 11.41 132 GLU B N 1
ATOM 4266 C CA . GLU B 1 132 ? 153.620 166.938 18.877 1.00 11.51 132 GLU B CA 1
ATOM 4267 C C . GLU B 1 132 ? 152.158 167.202 19.205 1.00 11.71 132 GLU B C 1
ATOM 4268 O O . GLU B 1 132 ? 151.365 167.529 18.311 1.00 12.07 132 GLU B O 1
ATOM 4274 N N . ILE B 1 133 ? 151.800 167.099 20.488 1.00 11.46 133 ILE B N 1
ATOM 4275 C CA . ILE B 1 133 ? 150.539 167.673 20.954 1.00 11.50 133 ILE B CA 1
ATOM 4276 C C . ILE B 1 133 ? 150.788 168.584 22.148 1.00 11.90 133 ILE B C 1
ATOM 4277 O O . ILE B 1 133 ? 151.815 168.465 22.832 1.00 12.84 133 ILE B O 1
ATOM 4282 N N . ARG B 1 134 ? 149.839 169.484 22.388 1.00 11.82 134 ARG B N 1
ATOM 4283 C CA . ARG B 1 134 ? 149.789 170.247 23.640 1.00 11.37 134 ARG B CA 1
ATOM 4284 C C . ARG B 1 134 ? 148.468 169.903 24.309 1.00 11.73 134 ARG B C 1
ATOM 4285 O O . ARG B 1 134 ? 147.411 169.993 23.693 1.00 11.86 134 ARG B O 1
ATOM 4293 N N . ALA B 1 135 ? 148.527 169.467 25.564 1.00 11.87 135 ALA B N 1
ATOM 4294 C CA . ALA B 1 135 ? 147.347 168.893 26.185 1.00 11.93 135 ALA B CA 1
ATOM 4295 C C . ALA B 1 135 ? 147.368 169.067 27.691 1.00 11.92 135 ALA B C 1
ATOM 4296 O O . ALA B 1 135 ? 148.442 169.183 28.309 1.00 12.43 135 ALA B O 1
ATOM 4298 N N . LYS B 1 136 ? 146.170 169.079 28.263 1.00 11.75 136 LYS B N 1
ATOM 4299 C CA . LYS B 1 136 ? 145.964 169.114 29.693 1.00 11.92 136 LYS B CA 1
ATOM 4300 C C . LYS B 1 136 ? 145.211 167.823 30.050 1.00 11.72 136 LYS B C 1
ATOM 4301 O O . LYS B 1 136 ? 144.142 167.539 29.502 1.00 10.94 136 LYS B O 1
ATOM 4307 N N . LEU B 1 137 ? 145.773 167.069 30.986 1.00 10.96 137 LEU B N 1
ATOM 4308 C CA . LEU B 1 137 ? 145.273 165.730 31.291 1.00 11.63 137 LEU B CA 1
ATOM 4309 C C . LEU B 1 137 ? 144.096 165.732 32.263 1.00 11.36 137 LEU B C 1
ATOM 4310 O O . LEU B 1 137 ? 143.828 166.742 32.922 1.00 10.99 137 LEU B O 1
ATOM 4315 N N . SER B 1 138 ? 143.361 164.619 32.298 1.00 11.55 138 SER B N 1
ATOM 4316 C CA . SER B 1 138 ? 142.219 164.477 33.220 1.00 11.89 138 SER B CA 1
ATOM 4317 C C . SER B 1 138 ? 142.594 164.761 34.664 1.00 12.04 138 SER B C 1
ATOM 4318 O O . SER B 1 138 ? 143.605 164.275 35.149 1.00 12.08 138 SER B O 1
ATOM 4321 N N . ASN B 1 139 ? 141.749 165.529 35.352 1.00 12.43 139 ASN B N 1
ATOM 4322 C CA . ASN B 1 139 ? 141.926 165.781 36.778 1.0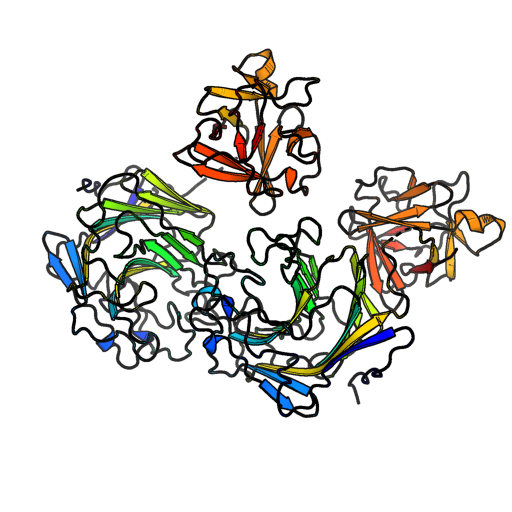0 12.34 139 ASN B CA 1
ATOM 4323 C C . ASN B 1 139 ? 140.990 164.935 37.658 1.00 11.90 139 ASN B C 1
ATOM 4324 O O . ASN B 1 139 ? 140.853 165.201 38.861 1.00 11.45 139 ASN B O 1
ATOM 4329 N N . THR B 1 140 ? 140.335 163.930 37.075 1.00 11.32 140 THR B N 1
ATOM 4330 C CA . THR B 1 140 ? 139.354 163.147 37.838 1.00 11.89 140 THR B CA 1
ATOM 4331 C C . THR B 1 140 ? 139.948 162.202 38.884 1.00 11.45 140 THR B C 1
ATOM 4332 O O . THR B 1 140 ? 139.252 161.830 39.827 1.00 11.65 140 THR B O 1
ATOM 4336 N N . GLY B 1 141 ? 141.195 161.776 38.678 1.00 11.99 141 GLY B N 1
ATOM 4337 C CA . GLY B 1 141 ? 141.762 160.643 39.409 1.00 11.87 141 GLY B CA 1
ATOM 4338 C C . GLY B 1 141 ? 141.003 159.348 39.141 1.00 11.78 141 GLY B C 1
ATOM 4339 O O . GLY B 1 141 ? 140.154 159.272 38.239 1.00 11.69 141 GLY B O 1
ATOM 4340 N N . GLY B 1 142 ? 141.300 158.321 39.933 1.00 12.05 142 GLY B N 1
ATOM 4341 C CA . GLY B 1 142 ? 140.583 157.063 39.839 1.00 11.32 142 GLY B CA 1
ATOM 4342 C C . GLY B 1 142 ? 141.035 156.246 38.641 1.00 11.67 142 GLY B C 1
ATOM 4343 O O . GLY B 1 142 ? 141.973 156.635 37.932 1.00 11.87 142 GLY B O 1
ATOM 4344 N N . GLY B 1 143 ? 140.344 155.137 38.389 1.00 11.40 143 GLY B N 1
ATOM 4345 C CA . GLY B 1 143 ? 140.699 154.263 37.275 1.00 10.96 143 GLY B CA 1
ATOM 4346 C C . GLY B 1 143 ? 140.427 154.891 35.930 1.00 10.81 143 GLY B C 1
ATOM 4347 O O . GLY B 1 143 ? 139.411 155.579 35.740 1.00 11.40 143 GLY B O 1
ATOM 4348 N N . GLY B 1 144 ? 141.334 154.635 34.990 1.00 10.80 144 GLY B N 1
ATOM 4349 C CA . GLY B 1 144 ? 141.241 155.153 33.639 1.00 11.09 144 GLY B CA 1
ATOM 4350 C C . GLY B 1 144 ? 142.531 155.804 33.174 1.00 10.90 144 GLY B C 1
ATOM 4351 O O . GLY B 1 144 ? 143.481 155.958 33.948 1.00 10.99 144 GLY B O 1
ATOM 4352 N N . HIS B 1 145 ? 142.558 156.185 31.899 1.00 10.94 145 HIS B N 1
ATOM 4353 C CA . HIS B 1 145 ? 143.730 156.823 31.302 1.00 10.58 145 HIS B CA 1
ATOM 4354 C C . HIS B 1 145 ? 143.349 157.550 30.027 1.00 10.57 145 HIS B C 1
ATOM 4355 O O . HIS B 1 145 ? 142.262 157.333 29.489 1.00 10.94 145 HIS B O 1
ATOM 4362 N N . GLN B 1 146 ? 144.220 158.438 29.566 1.00 10.88 146 GLN B N 1
ATOM 4363 C CA . GLN B 1 146 ? 144.038 159.022 28.235 1.00 10.73 146 GLN B CA 1
ATOM 4364 C C . GLN B 1 146 ? 145.191 158.531 27.388 1.00 10.92 146 GLN B C 1
ATOM 4365 O O . GLN B 1 146 ? 146.182 158.039 27.931 1.00 10.60 146 GLN B O 1
ATOM 4371 N N . ALA B 1 147 ? 145.058 158.628 26.066 1.00 10.85 147 ALA B N 1
ATOM 4372 C CA . ALA B 1 147 ? 146.054 158.038 25.199 1.00 10.38 147 ALA B CA 1
ATOM 4373 C C . ALA B 1 147 ? 146.213 158.780 23.892 1.00 10.09 147 ALA B C 1
ATOM 4374 O O . ALA B 1 147 ? 145.231 159.208 23.284 1.00 10.69 147 ALA B O 1
ATOM 4376 N N . TRP B 1 148 ? 147.469 158.928 23.486 1.00 9.69 148 TRP B N 1
ATOM 4377 C CA . TRP B 1 148 ? 147.832 159.409 22.155 1.00 9.68 148 TRP B CA 1
ATOM 4378 C C . TRP B 1 148 ? 148.745 158.333 21.630 1.00 9.45 148 TRP B C 1
ATOM 4379 O O . TRP B 1 148 ? 149.846 158.101 22.166 1.00 10.69 148 TRP B O 1
ATOM 4390 N N . TRP B 1 149 ? 148.280 157.633 20.611 1.00 9.89 149 TRP B N 1
ATOM 4391 C CA . TRP B 1 149 ? 149.009 156.439 20.187 1.00 9.87 149 TRP B CA 1
ATOM 4392 C C . TRP B 1 149 ? 148.920 156.242 18.689 1.00 10.08 149 TRP B C 1
ATOM 4393 O O . TRP B 1 149 ? 148.055 156.819 18.009 1.00 10.51 149 TRP B O 1
ATOM 4404 N N . MET B 1 150 ? 149.844 155.446 18.179 1.00 10.17 150 MET B N 1
ATOM 4405 C CA . MET B 1 150 ? 149.905 155.178 16.755 1.00 10.31 150 MET B CA 1
ATOM 4406 C C . MET B 1 150 ? 149.950 153.679 16.536 1.00 10.60 150 MET B C 1
ATOM 4407 O O . MET B 1 150 ? 150.500 152.943 17.364 1.00 10.52 150 MET B O 1
ATOM 4412 N N . VAL B 1 151 ? 149.355 153.232 15.429 1.00 10.99 151 VAL B N 1
ATOM 4413 C CA . VAL B 1 151 ? 149.361 151.800 15.076 1.00 10.79 151 VAL B CA 1
ATOM 4414 C C . VAL B 1 151 ? 149.763 151.608 13.615 1.00 10.78 151 VAL B C 1
ATOM 4415 O O . VAL B 1 151 ? 149.440 152.446 12.772 1.00 10.70 151 VAL B O 1
ATOM 4419 N N . GLY B 1 152 ? 150.431 150.491 13.306 1.00 10.13 152 GLY B N 1
ATOM 4420 C CA . GLY B 1 152 ? 150.758 150.192 11.922 1.00 10.51 152 GLY B CA 1
ATOM 4421 C C . GLY B 1 152 ? 149.487 150.043 11.106 1.00 10.81 152 GLY B C 1
ATOM 4422 O O . GLY B 1 152 ? 148.461 149.589 11.620 1.00 11.01 152 GLY B O 1
ATOM 4423 N N . MET B 1 153 ? 149.543 150.431 9.835 1.00 10.22 153 MET B N 1
ATOM 4424 C CA . MET B 1 153 ? 148.348 150.389 9.000 1.00 10.68 153 MET B CA 1
ATOM 4425 C C . MET B 1 153 ? 148.137 149.040 8.327 1.00 9.80 153 MET B C 1
ATOM 4426 O O . MET B 1 153 ? 147.191 148.895 7.555 1.00 10.32 153 MET B O 1
ATOM 4431 N N . GLN B 1 154 ? 148.996 148.056 8.632 1.00 10.05 154 GLN B N 1
ATOM 4432 C CA . GLN B 1 154 ? 148.820 146.681 8.151 1.00 9.09 154 GLN B CA 1
ATOM 4433 C C . GLN B 1 154 ? 148.703 146.627 6.624 1.00 9.35 154 GLN B C 1
ATOM 4434 O O . GLN B 1 154 ? 147.884 145.889 6.076 1.00 9.38 154 GLN B O 1
ATOM 4440 N N . ASP B 1 155 ? 149.547 147.407 5.956 1.00 9.04 155 ASP B N 1
ATOM 4441 C CA . ASP B 1 155 ? 149.460 147.572 4.490 1.00 9.46 155 ASP B CA 1
ATOM 4442 C C . ASP B 1 155 ? 150.010 146.396 3.684 1.00 9.39 155 ASP B C 1
ATOM 4443 O O . ASP B 1 155 ? 149.751 146.293 2.473 1.00 9.44 155 ASP B O 1
ATOM 4448 N N . ASP B 1 156 ? 150.788 145.537 4.335 1.00 9.24 156 ASP B N 1
ATOM 4449 C CA . ASP B 1 156 ? 151.295 144.314 3.676 1.00 9.39 156 ASP B CA 1
ATOM 4450 C C . ASP B 1 156 ? 150.176 143.343 3.248 1.00 9.77 156 ASP B C 1
ATOM 4451 O O . ASP B 1 156 ? 150.183 142.844 2.092 1.00 9.32 156 ASP B O 1
ATOM 4456 N N . THR B 1 157 ? 149.203 143.101 4.134 1.00 8.88 157 THR B N 1
ATOM 4457 C CA . THR B 1 157 ? 148.156 142.103 3.849 1.00 9.86 157 THR B CA 1
ATOM 4458 C C . THR B 1 157 ? 146.739 142.624 3.939 1.00 10.09 157 THR B C 1
ATOM 4459 O O . THR B 1 157 ? 145.799 141.918 3.566 1.00 9.53 157 THR B O 1
ATOM 4463 N N . ASN B 1 158 ? 146.581 143.825 4.501 1.00 10.57 158 ASN B N 1
ATOM 4464 C CA . ASN B 1 158 ? 145.262 144.383 4.798 1.00 11.72 158 ASN B CA 1
ATOM 4465 C C . ASN B 1 158 ? 144.391 143.444 5.632 1.00 12.19 158 ASN B C 1
ATOM 4466 O O . ASN B 1 158 ? 143.156 143.400 5.483 1.00 13.16 158 ASN B O 1
ATOM 4471 N N . ASP B 1 159 ? 145.051 142.654 6.473 1.00 11.17 159 ASP B N 1
ATOM 4472 C CA . ASP B 1 159 ? 144.346 141.872 7.490 1.00 10.42 159 ASP B CA 1
ATOM 4473 C C . ASP B 1 159 ? 145.174 141.900 8.766 1.00 9.87 159 ASP B C 1
ATOM 4474 O O . ASP B 1 159 ? 146.168 142.633 8.824 1.00 9.76 159 ASP B O 1
ATOM 4479 N N . TRP B 1 160 ? 144.758 141.155 9.790 1.00 9.29 160 TRP B N 1
ATOM 4480 C CA . TRP B 1 160 ? 145.532 141.118 11.036 1.00 9.35 160 TRP B CA 1
ATOM 4481 C C . TRP B 1 160 ? 146.479 139.920 11.087 1.00 9.33 160 TRP B C 1
ATOM 4482 O O . TRP B 1 160 ? 147.701 140.093 11.247 1.00 9.13 160 TRP B O 1
ATOM 4493 N N . PHE B 1 161 ? 145.934 138.711 10.972 1.00 9.35 161 PHE B N 1
ATOM 4494 C CA . PHE B 1 161 ? 146.735 137.527 11.339 1.00 10.18 161 PHE B CA 1
ATOM 4495 C C . PHE B 1 161 ? 147.964 137.330 10.442 1.00 10.11 161 PHE B C 1
ATOM 4496 O O . PHE B 1 161 ? 149.003 136.821 10.899 1.00 10.76 161 PHE B O 1
ATOM 4504 N N . ASN B 1 162 ? 147.850 137.744 9.182 1.00 9.67 162 ASN B N 1
ATOM 4505 C CA . ASN B 1 162 ? 148.981 137.648 8.253 1.00 9.68 162 ASN B CA 1
ATOM 4506 C C . ASN B 1 162 ? 149.895 138.858 8.189 1.00 9.78 162 ASN B C 1
ATOM 4507 O O . ASN B 1 162 ? 150.952 138.789 7.549 1.00 9.84 162 ASN B O 1
ATOM 4512 N N . SER B 1 163 ? 149.491 139.955 8.833 1.00 9.08 163 SER B N 1
ATOM 4513 C CA . SER B 1 163 ? 150.270 141.190 8.814 1.00 9.31 163 SER B CA 1
ATOM 4514 C C . SER B 1 163 ? 151.435 141.164 9.796 1.00 9.50 163 SER B C 1
ATOM 4515 O O . SER B 1 163 ? 151.295 140.652 10.920 1.00 9.54 163 SER B O 1
ATOM 4518 N N . LYS B 1 164 ? 152.566 141.723 9.367 1.00 9.23 164 LYS B N 1
ATOM 4519 C CA . LYS B 1 164 ? 153.686 141.999 10.268 1.00 9.75 164 LYS B CA 1
ATOM 4520 C C . LYS B 1 164 ? 153.838 143.499 10.506 1.00 9.73 164 LYS B C 1
ATOM 4521 O O . LYS B 1 164 ? 154.865 143.961 11.055 1.00 10.45 164 LYS B O 1
ATOM 4527 N N . GLN B 1 165 ? 152.833 144.266 10.081 1.00 9.52 165 GLN B N 1
ATOM 4528 C CA . GLN B 1 165 ? 152.905 145.733 10.183 1.00 9.40 165 GLN B CA 1
ATOM 4529 C C . GLN B 1 165 ? 151.881 146.270 11.203 1.00 9.59 165 GLN B C 1
ATOM 4530 O O . GLN B 1 165 ? 150.978 147.039 10.865 1.00 9.26 165 GLN B O 1
ATOM 4536 N N . THR B 1 166 ? 152.046 145.813 12.443 1.00 8.66 166 THR B N 1
ATOM 4537 C CA . THR B 1 166 ? 151.042 145.921 13.516 1.00 8.65 166 THR B CA 1
ATOM 4538 C C . THR B 1 166 ? 151.605 146.631 14.744 1.00 9.00 166 THR B C 1
ATOM 4539 O O . THR B 1 166 ? 151.030 146.543 15.835 1.00 8.98 166 THR B O 1
ATOM 4543 N N . GLY B 1 167 ? 152.739 147.317 14.590 1.00 9.31 167 GLY B N 1
ATOM 4544 C CA . GLY B 1 167 ? 153.365 147.956 15.738 1.00 9.82 167 GLY B CA 1
ATOM 4545 C C . GLY B 1 167 ? 152.470 148.987 16.408 1.00 10.19 167 GLY B C 1
ATOM 4546 O O . GLY B 1 167 ? 151.669 149.648 15.749 1.00 10.66 167 GLY B O 1
ATOM 4547 N N . GLU B 1 168 ? 152.637 149.131 17.716 1.00 10.01 168 GLU B N 1
ATOM 4548 C CA . GLU B 1 168 ? 151.899 150.118 18.514 1.00 9.93 168 GLU B CA 1
ATOM 4549 C C . GLU B 1 168 ? 152.903 150.993 19.262 1.00 10.10 168 GLU B C 1
ATOM 4550 O O . GLU B 1 168 ? 153.813 150.464 19.925 1.00 10.10 168 GLU B O 1
ATOM 4556 N N . ILE B 1 169 ? 152.762 152.321 19.138 1.00 10.10 169 ILE B N 1
ATOM 4557 C CA . ILE B 1 169 ? 153.524 153.241 19.989 1.00 10.20 169 ILE B CA 1
ATOM 4558 C C . ILE B 1 169 ? 152.500 154.034 20.789 1.00 10.52 169 ILE B C 1
ATOM 4559 O O . ILE B 1 169 ? 151.696 154.765 20.213 1.00 10.55 169 ILE B O 1
ATOM 4564 N N . ASP B 1 170 ? 152.542 153.898 22.115 1.00 10.91 170 ASP B N 1
ATOM 4565 C CA . ASP B 1 170 ? 151.729 154.729 22.994 1.00 10.59 170 ASP B CA 1
ATOM 4566 C C . ASP B 1 170 ? 152.595 155.922 23.391 1.00 10.55 170 ASP B C 1
ATOM 4567 O O . ASP B 1 170 ? 153.427 155.842 24.304 1.00 10.91 170 ASP B O 1
ATOM 4572 N N . ILE B 1 171 ? 152.450 157.009 22.642 1.00 9.97 171 ILE B N 1
ATOM 4573 C CA . ILE B 1 171 ? 153.266 158.195 22.872 1.00 10.05 171 ILE B CA 1
ATOM 4574 C C . ILE B 1 171 ? 152.901 158.780 24.251 1.00 10.23 171 ILE B C 1
ATOM 4575 O O . ILE B 1 171 ? 153.767 159.249 24.986 1.00 10.32 171 ILE B O 1
ATOM 4580 N N . LEU B 1 172 ? 151.621 158.723 24.586 1.00 10.04 172 LEU B N 1
ATOM 4581 C CA . LEU B 1 172 ? 151.146 159.095 25.921 1.00 10.91 172 LEU B CA 1
ATOM 4582 C C . LEU B 1 172 ? 150.053 158.085 26.282 1.00 11.00 172 LEU B C 1
ATOM 4583 O O . LEU B 1 172 ? 149.133 157.829 25.481 1.00 11.47 172 LEU B O 1
ATOM 4588 N N . GLU B 1 173 ? 150.154 157.519 27.480 1.00 10.91 173 GLU B N 1
ATOM 4589 C CA . GLU B 1 173 ? 149.159 156.577 27.986 1.00 10.83 173 GLU B CA 1
ATOM 4590 C C . GLU B 1 173 ? 148.887 156.851 29.466 1.00 10.43 173 GLU B C 1
ATOM 4591 O O . GLU B 1 173 ? 148.422 155.990 30.188 1.00 10.88 173 GLU B O 1
ATOM 4597 N N . THR B 1 174 ? 149.165 158.073 29.903 1.00 10.87 174 THR B N 1
ATOM 4598 C CA . THR B 1 174 ? 149.198 158.411 31.338 1.00 11.20 174 THR B CA 1
ATOM 4599 C C . THR B 1 174 ? 147.889 158.103 32.075 1.00 10.38 174 THR B C 1
ATOM 4600 O O . THR B 1 174 ? 146.815 158.502 31.630 1.00 10.67 174 THR B O 1
ATOM 4604 N N . PHE B 1 175 ? 148.002 157.418 33.210 1.00 11.01 175 PHE B N 1
ATOM 4605 C CA . PHE B 1 175 ? 146.855 157.016 34.043 1.00 11.06 175 PHE B CA 1
ATOM 4606 C C . PHE B 1 175 ? 146.347 158.214 34.858 1.00 11.04 175 PHE B C 1
ATOM 4607 O O . PHE B 1 175 ? 147.150 159.027 35.376 1.00 11.56 175 PHE B O 1
ATOM 4615 N N . PHE B 1 176 ? 145.027 158.302 35.021 1.00 10.92 176 PHE B N 1
ATOM 4616 C CA . PHE B 1 176 ? 144.424 159.338 35.885 1.00 11.29 176 PHE B CA 1
ATOM 4617 C C . PHE B 1 176 ? 144.971 159.301 37.322 1.00 12.15 176 PHE B C 1
ATOM 4618 O O . PHE B 1 176 ? 145.032 160.337 38.008 1.00 12.28 176 PHE B O 1
ATOM 4626 N N . SER B 1 177 ? 145.314 158.105 37.793 1.00 11.54 177 SER B N 1
ATOM 4627 C CA . SER B 1 177 ? 145.713 157.891 39.187 1.00 12.58 177 SER B CA 1
ATOM 4628 C C . SER B 1 177 ? 147.181 158.215 39.482 1.00 12.99 177 SER B C 1
ATOM 4629 O O . SER B 1 177 ? 147.620 158.118 40.638 1.00 13.03 177 SER B O 1
ATOM 4632 N N . LYS B 1 178 ? 147.933 158.579 38.449 1.00 12.67 178 LYS B N 1
ATOM 4633 C CA . LYS B 1 178 ? 149.372 158.797 38.581 1.00 13.51 178 LYS B CA 1
ATOM 4634 C C . LYS B 1 178 ? 149.692 160.195 38.055 1.00 13.44 178 LYS B C 1
ATOM 4635 O O . LYS B 1 178 ? 150.280 160.357 36.984 1.00 12.83 178 LYS B O 1
ATOM 4641 N N . LYS B 1 179 ? 149.286 161.200 38.827 1.00 13.78 179 LYS B N 1
ATOM 4642 C CA . LYS B 1 179 ? 149.150 162.558 38.297 1.00 14.48 179 LYS B CA 1
ATOM 4643 C C . LYS B 1 179 ? 150.467 163.281 37.963 1.00 14.52 179 LYS B C 1
ATOM 4644 O O . LYS B 1 179 ? 150.443 164.293 37.268 1.00 14.78 179 LYS B O 1
ATOM 4650 N N . ASP B 1 180 ? 151.594 162.760 38.446 1.00 14.02 180 ASP B N 1
ATOM 4651 C CA . ASP B 1 180 ? 152.901 163.359 38.177 1.00 14.65 180 ASP B CA 1
ATOM 4652 C C . ASP B 1 180 ? 153.729 162.609 37.114 1.00 13.73 180 ASP B C 1
ATOM 4653 O O . ASP B 1 180 ? 154.917 162.893 36.946 1.00 13.06 180 ASP B O 1
ATOM 4658 N N . THR B 1 181 ? 153.101 161.677 36.393 1.00 12.89 181 THR B N 1
ATOM 4659 C CA . THR B 1 181 ? 153.838 160.856 35.427 1.00 12.04 181 THR B CA 1
ATOM 4660 C C . THR B 1 181 ? 153.566 161.214 33.970 1.00 11.65 181 THR B C 1
ATOM 4661 O O . THR B 1 181 ? 152.604 161.910 33.645 1.00 11.26 181 THR B O 1
ATOM 4665 N N . TRP B 1 182 ? 154.422 160.700 33.093 1.00 11.84 182 TRP B N 1
ATOM 4666 C CA . TRP B 1 182 ? 154.098 160.578 31.664 1.00 11.01 182 TRP B CA 1
ATOM 4667 C C . TRP B 1 182 ? 154.384 159.124 31.278 1.00 10.95 182 TRP B C 1
ATOM 4668 O O . TRP B 1 182 ? 155.537 158.680 31.299 1.00 11.81 182 TRP B O 1
ATOM 4679 N N . ARG B 1 183 ? 153.329 158.392 30.928 1.00 10.48 183 ARG B N 1
ATOM 4680 C CA . ARG B 1 183 ? 153.466 156.987 30.546 1.00 10.13 183 ARG B CA 1
ATOM 4681 C C . ARG B 1 183 ? 153.690 156.850 29.035 1.00 10.53 183 ARG B C 1
ATOM 4682 O O . ARG B 1 183 ? 152.921 157.385 28.234 1.00 10.76 183 ARG B O 1
ATOM 4690 N N . ILE B 1 184 ? 154.744 156.106 28.680 1.00 10.09 184 ILE B N 1
ATOM 4691 C CA . ILE B 1 184 ? 155.152 155.873 27.304 1.00 9.97 184 ILE B CA 1
ATOM 4692 C C . ILE B 1 184 ? 155.369 154.363 27.172 1.00 10.16 184 ILE B C 1
ATOM 4693 O O . ILE B 1 184 ? 155.977 153.742 28.045 1.00 10.19 184 ILE B O 1
ATOM 4698 N N . ALA B 1 185 ? 154.889 153.791 26.072 1.00 10.19 185 ALA B N 1
ATOM 4699 C CA . ALA B 1 185 ? 154.979 152.347 25.868 1.00 10.51 185 ALA B CA 1
ATOM 4700 C C . ALA B 1 185 ? 155.033 152.005 24.381 1.00 10.39 185 ALA B C 1
ATOM 4701 O O . ALA B 1 185 ? 154.691 152.845 23.520 1.00 10.86 185 ALA B O 1
ATOM 4703 N N . ALA B 1 186 ? 155.508 150.795 24.063 1.00 10.60 186 ALA B N 1
ATOM 4704 C CA . ALA B 1 186 ? 155.545 150.341 22.665 1.00 10.51 186 ALA B CA 1
ATOM 4705 C C . ALA B 1 186 ? 155.656 148.819 22.595 1.00 10.32 186 ALA B C 1
ATOM 4706 O O . ALA B 1 186 ? 156.214 148.181 23.504 1.00 9.93 186 ALA B O 1
ATOM 4708 N N . TYR B 1 187 ? 155.178 148.268 21.480 1.00 10.07 187 TYR B N 1
ATOM 4709 C CA . TYR B 1 187 ? 155.160 146.814 21.288 1.00 9.79 187 TYR B CA 1
ATOM 4710 C C . TYR B 1 187 ? 154.892 146.537 19.818 1.00 10.15 187 TYR B C 1
ATOM 4711 O O . TYR B 1 187 ? 154.041 147.205 19.189 1.00 9.78 187 TYR B O 1
ATOM 4720 N N . GLY B 1 188 ? 155.587 145.534 19.283 1.00 9.42 188 GLY B N 1
ATOM 4721 C CA . GLY B 1 188 ? 155.424 145.163 17.875 1.00 9.35 188 GLY B CA 1
ATOM 4722 C C . GLY B 1 188 ? 154.174 144.365 17.508 1.00 9.74 188 GLY B C 1
ATOM 4723 O O . GLY B 1 188 ? 153.806 144.331 16.330 1.00 8.57 188 GLY B O 1
ATOM 4724 N N . TRP B 1 189 ? 153.506 143.746 18.493 1.00 8.68 189 TRP B N 1
ATOM 4725 C CA . TRP B 1 189 ? 152.421 142.781 18.206 1.00 8.80 189 TRP B CA 1
ATOM 4726 C C . TRP B 1 189 ? 152.944 141.680 17.277 1.00 9.22 189 TRP B C 1
ATOM 4727 O O . TRP B 1 189 ? 153.834 140.919 17.692 1.00 9.07 189 TRP B O 1
ATOM 4738 N N . ASN B 1 190 ? 152.460 141.610 16.028 1.00 9.14 190 ASN B N 1
ATOM 4739 C CA . ASN B 1 190 ? 152.963 140.596 15.074 1.00 9.19 190 ASN B CA 1
ATOM 4740 C C . ASN B 1 190 ? 154.315 140.918 14.411 1.00 9.68 190 ASN B C 1
ATOM 4741 O O . ASN B 1 190 ? 154.896 140.051 13.752 1.00 9.69 190 ASN B O 1
ATOM 4746 N N . ASP B 1 191 ? 154.801 142.150 14.574 1.00 9.67 191 ASP B N 1
ATOM 4747 C CA . ASP B 1 191 ? 156.022 142.605 13.913 1.00 10.33 191 ASP B CA 1
ATOM 4748 C C . ASP B 1 191 ? 157.269 142.001 14.577 1.00 11.36 191 ASP B C 1
ATOM 4749 O O . ASP B 1 191 ? 157.578 142.336 15.730 1.00 12.05 191 ASP B O 1
ATOM 4754 N N . PRO B 1 192 ? 157.999 141.143 13.860 1.00 11.95 192 PRO B N 1
ATOM 4755 C CA . PRO B 1 192 ? 159.165 140.465 14.448 1.00 12.59 192 PRO B CA 1
ATOM 4756 C C . PRO B 1 192 ? 160.377 141.388 14.521 1.00 13.28 192 PRO B C 1
ATOM 4757 O O . PRO B 1 192 ? 161.395 141.002 15.120 1.00 13.60 192 PRO B O 1
ATOM 4761 N N . ASN B 1 193 ? 160.273 142.567 13.899 1.00 13.12 193 ASN B N 1
ATOM 4762 C CA . ASN B 1 193 ? 161.397 143.502 13.765 1.00 13.62 193 ASN B CA 1
ATOM 4763 C C . ASN B 1 193 ? 161.316 144.744 14.650 1.00 13.27 193 ASN B C 1
ATOM 4764 O O . ASN B 1 193 ? 162.241 145.566 14.638 1.00 13.59 193 ASN B O 1
ATOM 4769 N N . PHE B 1 194 ? 160.231 144.884 15.413 1.00 12.94 194 PHE B N 1
ATOM 4770 C CA . PHE B 1 194 ? 160.057 146.048 16.292 1.00 12.35 194 PHE B CA 1
ATOM 4771 C C . PHE B 1 194 ? 159.551 145.649 17.676 1.00 12.21 194 PHE B C 1
ATOM 4772 O O . PHE B 1 194 ? 158.458 145.076 17.795 1.00 12.59 194 PHE B O 1
ATOM 4780 N N . GLN B 1 195 ? 160.354 145.950 18.700 1.00 11.96 195 GLN B N 1
ATOM 4781 C CA . GLN B 1 195 ? 159.923 145.893 20.092 1.00 11.44 195 GLN B CA 1
ATOM 4782 C C . GLN B 1 195 ? 159.078 144.651 20.395 1.00 11.75 195 GLN B C 1
ATOM 4783 O O . GLN B 1 195 ? 157.881 144.749 20.697 1.00 11.46 195 GLN B O 1
ATOM 4789 N N . THR B 1 196 ? 159.725 143.498 20.360 1.00 11.50 196 THR B N 1
ATOM 4790 C CA . THR B 1 196 ? 158.988 142.220 20.345 1.00 12.01 196 THR B CA 1
ATOM 4791 C C . THR B 1 196 ? 158.444 141.804 21.723 1.00 12.00 196 THR B C 1
ATOM 4792 O O . THR B 1 196 ? 157.758 140.768 21.853 1.00 11.55 196 THR B O 1
ATOM 4796 N N . SER B 1 197 ? 158.757 142.611 22.735 1.00 11.90 197 SER B N 1
ATOM 4797 C CA . SER B 1 197 ? 158.091 142.555 24.041 1.00 12.29 197 SER B CA 1
ATOM 4798 C C . SER B 1 197 ? 157.750 143.979 24.448 1.00 11.84 197 SER B C 1
ATOM 4799 O O . SER B 1 197 ? 158.496 144.903 24.130 1.00 11.33 197 SER B O 1
ATOM 4802 N N . TRP B 1 198 ? 156.660 144.143 25.201 1.00 11.18 198 TRP B N 1
ATOM 4803 C CA . TRP B 1 198 ? 156.287 145.465 25.713 1.00 10.80 198 TRP B CA 1
ATOM 4804 C C . TRP B 1 198 ? 157.445 146.164 26.407 1.00 11.48 198 TRP B C 1
ATOM 4805 O O . TRP B 1 198 ? 158.160 145.559 27.218 1.00 10.46 198 TRP B O 1
ATOM 4816 N N . THR B 1 199 ? 157.663 147.431 26.066 1.00 10.96 199 THR B N 1
ATOM 4817 C CA . THR B 1 199 ? 158.469 148.290 26.939 1.00 11.29 199 THR B CA 1
ATOM 4818 C C . THR B 1 199 ? 157.534 149.383 27.469 1.00 11.80 199 THR B C 1
ATOM 4819 O O . THR B 1 199 ? 156.756 149.933 26.699 1.00 9.62 199 THR B O 1
ATOM 4823 N N . ILE B 1 200 ? 157.553 149.626 28.789 1.00 11.22 200 ILE B N 1
ATOM 4824 C CA . ILE B 1 200 ? 156.625 150.577 29.411 1.00 12.26 200 ILE B CA 1
ATOM 4825 C C . ILE B 1 200 ? 157.403 151.339 30.477 1.00 12.57 200 ILE B C 1
ATOM 4826 O O . ILE B 1 200 ? 158.178 150.730 31.232 1.00 13.05 200 ILE B O 1
ATOM 4831 N N . SER B 1 201 ? 157.211 152.652 30.535 1.00 12.98 201 SER B N 1
ATOM 4832 C CA . SER B 1 201 ? 157.685 153.425 31.684 1.00 13.03 201 SER B CA 1
ATOM 4833 C C . SER B 1 201 ? 156.679 154.507 32.040 1.00 13.08 201 SER B C 1
ATOM 4834 O O . SER B 1 201 ? 155.845 154.872 31.224 1.00 11.97 201 SER B O 1
ATOM 4837 N N . GLU B 1 202 ? 156.732 154.982 33.280 1.00 13.31 202 GLU B N 1
ATOM 4838 C CA . GLU B 1 202 ? 155.894 156.120 33.670 1.00 13.32 202 GLU B CA 1
ATOM 4839 C C . GLU B 1 202 ? 156.667 157.007 34.636 1.00 13.58 202 GLU B C 1
ATOM 4840 O O . GLU B 1 202 ? 156.300 157.202 35.816 1.00 13.72 202 GLU B O 1
ATOM 4846 N N . ASP B 1 203 ? 157.758 157.539 34.103 1.00 12.65 203 ASP B N 1
ATOM 4847 C CA . ASP B 1 203 ? 158.654 158.411 34.856 1.00 13.37 203 ASP B CA 1
ATOM 4848 C C . ASP B 1 203 ? 157.933 159.683 35.273 1.00 13.37 203 ASP B C 1
ATOM 4849 O O . ASP B 1 203 ? 156.933 160.086 34.655 1.00 12.70 203 ASP B O 1
ATOM 4854 N N . LYS B 1 204 ? 158.428 160.306 36.340 1.00 13.07 204 LYS B N 1
ATOM 4855 C CA . LYS B 1 204 ? 157.814 161.529 36.812 1.00 13.63 204 LYS B CA 1
ATOM 4856 C C . LYS B 1 204 ? 158.277 162.649 35.904 1.00 13.47 204 LYS B C 1
ATOM 4857 O O . LYS B 1 204 ? 159.442 162.677 35.489 1.00 13.61 204 LYS B O 1
ATOM 4860 N N . VAL B 1 205 ? 157.376 163.576 35.598 1.00 13.56 205 VAL B N 1
ATOM 4861 C CA . VAL B 1 205 ? 157.744 164.749 34.808 1.00 13.99 205 VAL B CA 1
ATOM 4862 C C . VAL B 1 205 ? 158.667 165.649 35.644 1.00 14.98 205 VAL B C 1
ATOM 4863 O O . VAL B 1 205 ? 158.565 165.678 36.876 1.00 15.44 205 VAL B O 1
ATOM 4867 N N . PRO B 1 206 ? 159.617 166.315 34.989 1.00 15.96 206 PRO B N 1
ATOM 4868 C CA . PRO B 1 206 ? 160.602 167.145 35.705 1.00 15.91 206 PRO B CA 1
ATOM 4869 C C . PRO B 1 206 ? 160.049 168.463 36.271 1.00 16.34 206 PRO B C 1
ATOM 4870 O O . PRO B 1 206 ? 160.677 169.062 37.160 1.00 16.30 206 PRO B O 1
ATOM 4874 N N . SER B 1 207 ? 158.905 168.907 35.758 1.00 16.38 207 SER B N 1
ATOM 4875 C CA . SER B 1 207 ? 158.290 170.180 36.144 1.00 17.13 207 SER B CA 1
ATOM 4876 C C . SER B 1 207 ? 156.824 170.199 35.739 1.00 16.84 207 SER B C 1
ATOM 4877 O O . SER B 1 207 ? 156.404 169.436 34.867 1.00 17.58 207 SER B O 1
ATOM 4880 N N . GLY B 1 208 ? 156.053 171.073 36.379 1.00 16.64 208 GLY B N 1
ATOM 4881 C CA . GLY B 1 208 ? 154.640 171.231 36.083 1.00 16.20 208 GLY B CA 1
ATOM 4882 C C . GLY B 1 208 ? 153.714 170.209 36.731 1.00 15.73 208 GLY B C 1
ATOM 4883 O O . GLY B 1 208 ? 154.151 169.276 37.412 1.00 15.61 208 GLY B O 1
ATOM 4884 N N . ASP B 1 209 ? 152.422 170.405 36.494 1.00 15.23 209 ASP B N 1
ATOM 4885 C CA . ASP B 1 209 ? 151.345 169.572 37.017 1.00 14.78 209 ASP B CA 1
ATOM 4886 C C . ASP B 1 209 ? 150.457 169.203 35.825 1.00 14.01 209 ASP B C 1
ATOM 4887 O O . ASP B 1 209 ? 149.535 169.966 35.482 1.00 13.16 209 ASP B O 1
ATOM 4892 N N . PRO B 1 210 ? 150.758 168.083 35.152 1.00 14.05 210 PRO B N 1
ATOM 4893 C CA . PRO B 1 210 ? 150.055 167.720 33.911 1.00 13.51 210 PRO B CA 1
ATOM 4894 C C . PRO B 1 210 ? 148.521 167.717 33.971 1.00 13.24 210 PRO B C 1
ATOM 4895 O O . PRO B 1 210 ? 147.911 167.913 32.929 1.00 12.45 210 PRO B O 1
ATOM 4899 N N . THR B 1 211 ? 147.915 167.465 35.130 1.00 13.55 211 THR B N 1
ATOM 4900 C CA . THR B 1 211 ? 146.451 167.376 35.201 1.00 13.78 211 THR B CA 1
ATOM 4901 C C . THR B 1 211 ? 145.751 168.721 35.446 1.00 14.18 211 THR B C 1
ATOM 4902 O O . THR B 1 211 ? 144.512 168.776 35.512 1.00 13.98 211 THR B O 1
ATOM 4906 N N . SER B 1 212 ? 146.522 169.801 35.572 1.00 14.48 212 SER B N 1
ATOM 4907 C CA . SER B 1 212 ? 145.915 171.132 35.773 1.00 14.88 212 SER B CA 1
ATOM 4908 C C . SER B 1 212 ? 146.491 172.192 34.831 1.00 15.14 212 SER B C 1
ATOM 4909 O O . SER B 1 212 ? 146.120 173.381 34.884 1.00 15.64 212 SER B O 1
ATOM 4912 N N . GLU B 1 213 ? 147.398 171.744 33.968 1.00 14.90 213 GLU B N 1
ATOM 4913 C CA . GLU B 1 213 ? 148.121 172.623 33.059 1.00 15.35 213 GLU B CA 1
ATOM 4914 C C . GLU B 1 213 ? 148.300 172.000 31.683 1.00 15.18 213 GLU B C 1
ATOM 4915 O O . GLU B 1 213 ? 148.442 170.772 31.554 1.00 14.66 213 GLU B O 1
ATOM 4921 N N . TYR B 1 214 ? 148.353 172.855 30.660 1.00 14.59 214 TYR B N 1
ATOM 4922 C CA . TYR B 1 214 ? 148.803 172.402 29.349 1.00 14.12 214 TYR B CA 1
ATOM 4923 C C . TYR B 1 214 ? 150.314 172.250 29.335 1.00 14.16 214 TYR B C 1
ATOM 4924 O O . TYR B 1 214 ? 151.061 173.160 29.769 1.00 14.23 214 TYR B O 1
ATOM 4933 N N . HIS B 1 215 ? 150.753 171.094 28.831 1.00 13.25 215 HIS B N 1
ATOM 4934 C CA . HIS B 1 215 ? 152.153 170.821 28.543 1.00 12.60 215 HIS B CA 1
ATOM 4935 C C . HIS B 1 215 ? 152.304 170.262 27.129 1.00 12.55 215 HIS B C 1
ATOM 4936 O O . HIS B 1 215 ? 151.316 169.895 26.488 1.00 11.64 215 HIS B O 1
ATOM 4943 N N . ILE B 1 216 ? 153.535 170.241 26.634 1.00 12.06 216 ILE B N 1
ATOM 4944 C CA . ILE B 1 216 ? 153.785 169.782 25.277 1.00 12.07 216 ILE B CA 1
ATOM 4945 C C . ILE B 1 216 ? 154.435 168.408 25.340 1.00 11.53 216 ILE B C 1
ATOM 4946 O O . ILE B 1 216 ? 155.413 168.201 26.075 1.00 11.68 216 ILE B O 1
ATOM 4951 N N . TYR B 1 217 ? 153.865 167.473 24.586 1.00 11.61 217 TYR B N 1
ATOM 4952 C CA . TYR B 1 217 ? 154.382 166.112 24.495 1.00 11.85 217 TYR B CA 1
ATOM 4953 C C . TYR B 1 217 ? 154.778 165.838 23.052 1.00 12.00 217 TYR B C 1
ATOM 4954 O O . TYR B 1 217 ? 154.002 166.114 22.123 1.00 12.80 217 TYR B O 1
ATOM 4963 N N . ALA B 1 218 ? 155.970 165.288 22.846 1.00 11.74 218 ALA B N 1
ATOM 4964 C CA . ALA B 1 218 ? 156.415 165.076 21.473 1.00 11.70 218 ALA B CA 1
ATOM 4965 C C . ALA B 1 218 ? 157.199 163.804 21.278 1.00 11.18 218 ALA B C 1
ATOM 4966 O O . ALA B 1 218 ? 157.828 163.303 22.210 1.00 11.03 218 ALA B O 1
ATOM 4968 N N . MET B 1 219 ? 157.143 163.278 20.056 1.00 11.37 219 MET B N 1
ATOM 4969 C CA . MET B 1 219 ? 157.969 162.129 19.672 1.00 11.89 219 MET B CA 1
ATOM 4970 C C . MET B 1 219 ? 158.621 162.400 18.330 1.00 11.70 219 MET B C 1
ATOM 4971 O O . MET B 1 219 ? 157.938 162.750 17.362 1.00 11.85 219 MET B O 1
ATOM 4976 N N . GLU B 1 220 ? 159.935 162.249 18.275 1.00 11.82 220 GLU B N 1
ATOM 4977 C CA . GLU B 1 220 ? 160.607 162.219 16.974 1.00 12.18 220 GLU B CA 1
ATOM 4978 C C . GLU B 1 220 ? 160.874 160.749 16.626 1.00 12.46 220 GLU B C 1
ATOM 4979 O O . GLU B 1 220 ? 161.573 160.028 17.362 1.00 12.48 220 GLU B O 1
ATOM 4985 N N . TRP B 1 221 ? 160.304 160.324 15.507 1.00 12.07 221 TRP B N 1
ATOM 4986 C CA . TRP B 1 221 ? 160.396 158.944 15.040 1.00 11.98 221 TRP B CA 1
ATOM 4987 C C . TRP B 1 221 ? 161.303 158.995 13.825 1.00 12.76 221 TRP B C 1
ATOM 4988 O O . TRP B 1 221 ? 160.937 159.570 12.806 1.00 12.89 221 TRP B O 1
ATOM 4999 N N . THR B 1 222 ? 162.504 158.436 13.962 1.00 12.98 222 THR B N 1
ATOM 5000 C CA . THR B 1 222 ? 163.490 158.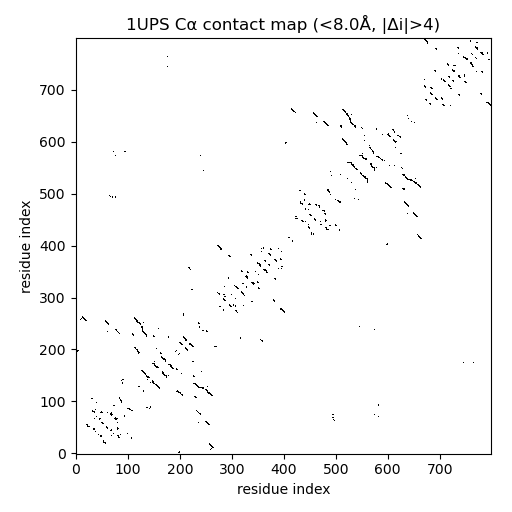416 12.875 1.00 14.24 222 THR B CA 1
ATOM 5001 C C . THR B 1 222 ? 163.646 156.972 12.418 1.00 14.70 222 THR B C 1
ATOM 5002 O O . THR B 1 222 ? 163.062 156.089 13.027 1.00 14.53 222 THR B O 1
ATOM 5006 N N . PRO B 1 223 ? 164.412 156.700 11.357 1.00 15.22 223 PRO B N 1
ATOM 5007 C CA . PRO B 1 223 ? 164.678 155.302 10.992 1.00 15.53 223 PRO B CA 1
ATOM 5008 C C . PRO B 1 223 ? 165.310 154.450 12.095 1.00 16.06 223 PRO B C 1
ATOM 5009 O O . PRO B 1 223 ? 165.253 153.218 12.002 1.00 16.15 223 PRO B O 1
ATOM 5013 N N . THR B 1 224 ? 165.914 155.058 13.109 1.00 16.00 224 THR B N 1
ATOM 5014 C CA . THR B 1 224 ? 166.602 154.239 14.113 1.00 16.80 224 THR B CA 1
ATOM 5015 C C . THR B 1 224 ? 166.108 154.317 15.550 1.00 16.31 224 THR B C 1
ATOM 5016 O O . THR B 1 224 ? 166.534 153.507 16.383 1.00 16.34 224 THR B O 1
ATOM 5020 N N . ALA B 1 225 ? 165.252 155.288 15.857 1.00 14.94 225 ALA B N 1
ATOM 5021 C CA . ALA B 1 225 ? 164.845 155.500 17.247 1.00 14.47 225 ALA B CA 1
ATOM 5022 C C . ALA B 1 225 ? 163.556 156.274 17.401 1.00 14.22 225 ALA B C 1
ATOM 5023 O O . ALA B 1 225 ? 163.089 156.939 16.462 1.00 14.29 225 ALA B O 1
ATOM 5025 N N . LEU B 1 226 ? 163.019 156.219 18.617 1.00 13.36 226 LEU B N 1
ATOM 5026 C CA . LEU B 1 226 ? 161.885 157.037 19.029 1.00 13.21 226 LEU B CA 1
ATOM 5027 C C . LEU B 1 226 ? 162.373 157.870 20.193 1.00 13.58 226 LEU B C 1
ATOM 5028 O O . LEU B 1 226 ? 162.786 157.318 21.212 1.00 13.67 226 LEU B O 1
ATOM 5033 N N . LYS B 1 227 ? 162.372 159.194 20.024 1.00 13.28 227 LYS B N 1
ATOM 5034 C CA . LYS B 1 227 ? 162.822 160.095 21.096 1.00 13.18 227 LYS B CA 1
ATOM 5035 C C . LYS B 1 227 ? 161.668 160.960 21.552 1.00 12.85 227 LYS B C 1
ATOM 5036 O O . LYS B 1 227 ? 160.964 161.541 20.723 1.00 12.67 227 LYS B O 1
ATOM 5042 N N . PHE B 1 228 ? 161.462 161.022 22.868 1.00 11.77 228 PHE B N 1
ATOM 5043 C CA . PHE B 1 228 ? 160.276 161.675 23.433 1.00 12.21 228 PHE B CA 1
ATOM 5044 C C . PHE B 1 228 ? 160.697 162.912 24.197 1.00 12.21 228 PHE B C 1
ATOM 5045 O O . PHE B 1 228 ? 161.699 162.875 24.915 1.00 12.98 228 PHE B O 1
ATOM 5053 N N . TYR B 1 229 ? 159.938 163.994 24.013 1.00 12.30 229 TYR B N 1
ATOM 5054 C CA . TYR B 1 229 ? 160.254 165.301 24.593 1.00 12.28 229 TYR B CA 1
ATOM 5055 C C . TYR B 1 229 ? 159.068 165.837 25.394 1.00 12.03 229 TYR B C 1
ATOM 5056 O O . TYR B 1 229 ? 157.930 165.797 24.919 1.00 12.50 229 TYR B O 1
ATOM 5065 N N . TYR B 1 230 ? 159.343 166.324 26.604 1.00 11.54 230 TYR B N 1
ATOM 5066 C CA . TYR B 1 230 ? 158.353 166.987 27.464 1.00 11.50 230 TYR B CA 1
ATOM 5067 C C . TYR B 1 230 ? 158.727 168.451 27.556 1.00 11.90 230 TYR B C 1
ATOM 5068 O O . TYR B 1 230 ? 159.849 168.775 27.953 1.00 12.51 230 TYR B O 1
ATOM 5077 N N . ASP B 1 231 ? 157.806 169.325 27.175 1.00 12.39 231 ASP B N 1
ATOM 5078 C CA . ASP B 1 231 ? 158.080 170.764 27.125 1.00 13.52 231 ASP B CA 1
ATOM 5079 C C . ASP B 1 231 ? 159.429 171.067 26.432 1.00 13.85 231 ASP B C 1
ATOM 5080 O O . ASP B 1 231 ? 160.275 171.831 26.945 1.00 13.56 231 ASP B O 1
ATOM 5085 N N . ASN B 1 232 ? 159.614 170.439 25.267 1.00 14.15 232 ASN B N 1
ATOM 5086 C CA . ASN B 1 232 ? 160.806 170.599 24.411 1.00 14.72 232 ASN B CA 1
ATOM 5087 C C . ASN B 1 232 ? 162.144 170.046 24.914 1.00 15.16 232 ASN B C 1
ATOM 5088 O O . ASN B 1 232 ? 163.203 170.366 24.343 1.00 15.87 232 ASN B O 1
ATOM 5093 N N . GLU B 1 233 ? 162.117 169.251 25.976 1.00 15.11 233 GLU B N 1
ATOM 5094 C CA . GLU B 1 233 ? 163.356 168.694 26.521 1.00 15.24 233 GLU B CA 1
ATOM 5095 C C . GLU B 1 233 ? 163.282 167.169 26.526 1.00 14.80 233 GLU B C 1
ATOM 5096 O O . GLU B 1 233 ? 162.229 166.585 26.824 1.00 13.97 233 GLU B O 1
ATOM 5102 N N . LEU B 1 234 ? 164.398 166.532 26.189 1.00 13.93 234 LEU B N 1
ATOM 5103 C CA . LEU B 1 234 ? 164.412 165.066 26.052 1.00 14.09 234 LEU B CA 1
ATOM 5104 C C . LEU B 1 234 ? 163.997 164.376 27.347 1.00 14.17 234 LEU B C 1
ATOM 5105 O O . LEU B 1 234 ? 164.480 164.735 28.427 1.00 14.02 234 LEU B O 1
ATOM 5110 N N . PHE B 1 235 ? 163.121 163.376 27.215 1.00 13.34 235 PHE B N 1
ATOM 5111 C CA . PHE B 1 235 ? 162.491 162.691 28.348 1.00 13.55 235 PHE B CA 1
ATOM 5112 C C . PHE B 1 235 ? 162.689 161.169 28.310 1.00 13.43 235 PHE B C 1
ATOM 5113 O O . PHE B 1 235 ? 162.792 160.524 29.361 1.00 14.81 235 PHE B O 1
ATOM 5121 N N . LYS B 1 236 ? 162.758 160.602 27.107 1.00 13.03 236 LYS B N 1
ATOM 5122 C CA . LYS B 1 236 ? 162.827 159.137 26.953 1.00 12.71 236 LYS B CA 1
ATOM 5123 C C . LYS B 1 236 ? 163.351 158.794 25.571 1.00 12.69 236 LYS B C 1
ATOM 5124 O O . LYS B 1 236 ? 163.074 159.513 24.603 1.00 11.93 236 LYS B O 1
ATOM 5130 N N . VAL B 1 237 ? 164.097 157.695 25.481 1.00 12.74 237 VAL B N 1
ATOM 5131 C CA . VAL B 1 237 ? 164.513 157.158 24.187 1.00 13.32 237 VAL B CA 1
ATOM 5132 C C . VAL B 1 237 ? 164.215 155.661 24.119 1.00 13.86 237 VAL B C 1
ATOM 5133 O O . VAL B 1 237 ? 164.539 154.907 25.060 1.00 13.79 237 VAL B O 1
ATOM 5137 N N . ILE B 1 238 ? 163.581 155.247 23.020 1.00 13.66 238 ILE B N 1
ATOM 5138 C CA . ILE B 1 238 ? 163.422 153.830 22.715 1.00 14.39 238 ILE B CA 1
ATOM 5139 C C . ILE B 1 238 ? 164.201 153.579 21.429 1.00 14.78 238 ILE B C 1
ATOM 5140 O O . ILE B 1 238 ? 163.972 154.250 20.422 1.00 14.44 238 ILE B O 1
ATOM 5145 N N . TYR B 1 239 ? 165.128 152.624 21.471 1.00 15.93 239 TYR B N 1
ATOM 5146 C CA . TYR B 1 239 ? 165.965 152.347 20.315 1.00 17.19 239 TYR B CA 1
ATOM 5147 C C . TYR B 1 239 ? 165.251 151.342 19.443 1.00 18.36 239 TYR B C 1
ATOM 5148 O O . TYR B 1 239 ? 164.856 150.261 19.908 1.00 19.99 239 TYR B O 1
ATOM 5157 N N . GLY B 1 240 ? 165.075 151.691 18.175 1.00 18.55 240 GLY B N 1
ATOM 5158 C CA . GLY B 1 240 ? 164.214 150.902 17.300 1.00 18.12 240 GLY B CA 1
ATOM 5159 C C . GLY B 1 240 ? 163.075 151.763 16.784 1.00 17.09 240 GLY B C 1
ATOM 5160 O O . GLY B 1 240 ? 162.748 152.795 17.373 1.00 18.02 240 GLY B O 1
ATOM 5161 N N . SER B 1 241 ? 162.495 151.372 15.657 1.00 15.58 241 SER B N 1
ATOM 5162 C CA . SER B 1 241 ? 161.468 152.189 15.019 1.00 15.24 241 SER B CA 1
ATOM 5163 C C . SER B 1 241 ? 160.704 151.332 13.999 1.00 13.74 241 SER B C 1
ATOM 5164 O O . SER B 1 241 ? 161.327 150.567 13.247 1.00 14.32 241 SER B O 1
ATOM 5167 N N . PRO B 1 242 ? 159.375 151.421 13.986 1.00 13.14 242 PRO B N 1
ATOM 5168 C CA . PRO B 1 242 ? 158.584 150.723 12.963 1.00 12.23 242 PRO B CA 1
ATOM 5169 C C . PRO B 1 242 ? 158.943 151.236 11.573 1.00 13.32 242 PRO B C 1
ATOM 5170 O O . PRO B 1 242 ? 159.355 152.416 11.422 1.00 13.76 242 PRO B O 1
ATOM 5174 N N . ASP B 1 243 ? 158.827 150.359 10.578 1.00 13.00 243 ASP B N 1
ATOM 5175 C CA . ASP B 1 243 ? 159.242 150.703 9.212 1.00 13.69 243 ASP B CA 1
ATOM 5176 C C . ASP B 1 243 ? 158.082 150.708 8.199 1.00 13.21 243 ASP B C 1
ATOM 5177 O O . ASP B 1 243 ? 158.214 150.255 7.067 1.00 15.13 243 ASP B O 1
ATOM 5186 N N . TYR B 1 244 ? 156.945 151.243 8.628 1.00 12.46 244 TYR B N 1
ATOM 5187 C CA . TYR B 1 244 ? 155.749 151.337 7.812 1.00 11.65 244 TYR B CA 1
ATOM 5188 C C . TYR B 1 244 ? 154.951 152.533 8.280 1.00 11.72 244 TYR B C 1
ATOM 5189 O O . TYR B 1 244 ? 155.207 153.076 9.365 1.00 11.01 244 TYR B O 1
ATOM 5198 N N . GLU B 1 245 ? 153.991 152.957 7.453 1.00 11.87 245 GLU B N 1
ATOM 5199 C CA . GLU B 1 245 ? 153.094 154.042 7.823 1.00 11.48 245 GLU B CA 1
ATOM 5200 C C . GLU B 1 245 ? 152.233 153.638 9.014 1.00 11.59 245 GLU B C 1
ATOM 5201 O O . GLU B 1 245 ? 151.828 152.469 9.141 1.00 11.30 245 GLU B O 1
ATOM 5207 N N . MET B 1 246 ? 151.933 154.628 9.858 1.00 10.82 246 MET B N 1
ATOM 5208 C CA . MET B 1 246 ? 151.105 154.431 11.036 1.00 10.78 246 MET B CA 1
ATOM 5209 C C . MET B 1 246 ? 149.980 155.467 11.080 1.00 10.98 246 MET B C 1
ATOM 5210 O O . MET B 1 246 ? 150.163 156.620 10.638 1.00 10.98 246 MET B O 1
ATOM 5215 N N . GLY B 1 247 ? 148.834 155.044 11.618 1.00 11.15 247 GLY B N 1
ATOM 5216 C CA . GLY B 1 247 ? 147.704 155.923 11.869 1.00 11.17 247 GLY B CA 1
ATOM 5217 C C . GLY B 1 247 ? 147.662 156.374 13.322 1.00 11.71 247 GLY B C 1
ATOM 5218 O O . GLY B 1 247 ? 148.320 155.764 14.161 1.00 11.72 247 GLY B O 1
ATOM 5219 N N . THR B 1 248 ? 146.876 157.417 13.617 1.00 11.03 248 THR B N 1
ATOM 5220 C CA . THR B 1 248 ? 146.861 158.038 14.944 1.00 11.27 248 THR B CA 1
ATOM 5221 C C . THR B 1 248 ? 145.506 157.896 15.630 1.00 11.54 248 THR B C 1
ATOM 5222 O O . THR B 1 248 ? 144.453 158.029 14.980 1.00 11.49 248 THR B O 1
ATOM 5226 N N . ILE B 1 249 ? 145.548 157.624 16.934 1.00 10.95 249 ILE B N 1
ATOM 5227 C CA . ILE B 1 249 ? 144.350 157.626 17.776 1.00 11.58 249 ILE B CA 1
ATOM 5228 C C . ILE B 1 249 ? 144.576 158.572 18.951 1.00 11.35 249 ILE B C 1
ATOM 5229 O O . ILE B 1 249 ? 145.648 158.566 19.572 1.00 10.91 249 ILE B O 1
ATOM 5234 N N . LEU B 1 250 ? 143.569 159.399 19.228 1.00 11.48 250 LEU B N 1
ATOM 5235 C CA . LEU B 1 250 ? 143.544 160.241 20.424 1.00 11.39 250 LEU B CA 1
ATOM 5236 C C . LEU B 1 250 ? 142.280 159.880 21.168 1.00 11.24 250 LEU B C 1
ATOM 5237 O O . LEU B 1 250 ? 141.171 160.052 20.641 1.00 11.45 250 LEU B O 1
ATOM 5242 N N . ASN B 1 251 ? 142.426 159.335 22.370 1.00 10.58 251 ASN B N 1
ATOM 5243 C CA . ASN B 1 251 ? 141.246 158.911 23.124 1.00 10.32 251 ASN B CA 1
ATOM 5244 C C . ASN B 1 251 ? 141.397 158.903 24.639 1.00 10.58 251 ASN B C 1
ATOM 5245 O O . ASN B 1 251 ? 142.446 159.246 25.182 1.00 11.21 251 ASN B O 1
ATOM 5250 N N . ILE B 1 252 ? 140.323 158.518 25.314 1.00 10.66 252 ILE B N 1
ATOM 5251 C CA . ILE B 1 252 ? 140.312 158.472 26.765 1.00 10.98 252 ILE B CA 1
ATOM 5252 C C . ILE B 1 252 ? 139.509 157.232 27.141 1.00 11.13 252 ILE B C 1
ATOM 5253 O O . ILE B 1 252 ? 138.602 156.819 26.402 1.00 10.59 252 ILE B O 1
ATOM 5258 N N . TYR B 1 253 ? 139.865 156.624 28.272 1.00 10.87 253 TYR B N 1
ATOM 5259 C CA . TYR B 1 253 ? 139.290 155.343 28.682 1.00 10.77 253 TYR B CA 1
ATOM 5260 C C . TYR B 1 253 ? 138.882 155.347 30.147 1.00 10.81 253 TYR B C 1
ATOM 5261 O O . TYR B 1 253 ? 139.522 155.999 30.959 1.00 11.27 253 TYR B O 1
ATOM 5270 N N . THR B 1 254 ? 137.873 154.549 30.492 1.00 10.45 254 THR B N 1
ATOM 5271 C CA . THR B 1 254 ? 137.759 154.063 31.864 1.00 10.73 254 THR B CA 1
ATOM 5272 C C . THR B 1 254 ? 137.188 152.640 31.871 1.00 11.49 254 THR B C 1
ATOM 5273 O O . THR B 1 254 ? 136.750 152.149 30.826 1.00 11.44 254 THR B O 1
ATOM 5277 N N . ASP B 1 255 ? 137.283 151.964 33.018 1.00 11.35 255 ASP B N 1
ATOM 5278 C CA . ASP B 1 255 ? 136.893 150.557 33.146 1.00 12.07 255 ASP B CA 1
ATOM 5279 C C . ASP B 1 255 ? 137.677 149.629 32.209 1.00 12.74 255 ASP B C 1
ATOM 5280 O O . ASP B 1 255 ? 137.159 148.600 31.745 1.00 12.64 255 ASP B O 1
ATOM 5285 N N . ALA B 1 256 ? 138.929 150.006 31.978 1.00 12.51 256 ALA B N 1
ATOM 5286 C CA . ALA B 1 256 ? 139.880 149.235 31.181 1.00 13.82 256 ALA B CA 1
ATOM 5287 C C . ALA B 1 256 ? 140.987 148.706 32.098 1.00 14.18 256 ALA B C 1
ATOM 5288 O O . ALA B 1 256 ? 140.792 148.590 33.323 1.00 14.01 256 ALA B O 1
ATOM 5290 N N . GLY B 1 257 ? 142.144 148.373 31.520 1.00 15.27 257 GLY B N 1
ATOM 5291 C CA . GLY B 1 257 ? 143.239 147.818 32.302 1.00 15.88 257 GLY B CA 1
ATOM 5292 C C . GLY B 1 257 ? 143.841 148.799 33.299 1.00 15.89 257 GLY B C 1
ATOM 5293 O O . GLY B 1 257 ? 144.575 148.395 34.225 1.00 16.08 257 GLY B O 1
ATOM 5294 N N . SER B 1 258 ? 143.514 150.080 33.118 1.00 13.79 258 SER B N 1
ATOM 5295 C CA . SER B 1 258 ? 144.007 151.149 33.965 1.00 13.37 258 SER B CA 1
ATOM 5296 C C . SER B 1 258 ? 143.076 151.403 35.144 1.00 13.52 258 SER B C 1
ATOM 5297 O O . SER B 1 258 ? 143.220 152.405 35.815 1.00 13.23 258 SER B O 1
ATOM 5300 N N . GLY B 1 259 ? 142.126 150.491 35.364 1.00 12.94 259 GLY B N 1
ATOM 5301 C CA . GLY B 1 259 ? 141.328 150.497 36.570 1.00 13.31 259 GLY B CA 1
ATOM 5302 C C . GLY B 1 259 ? 139.882 150.907 36.395 1.00 12.93 259 GLY B C 1
ATOM 5303 O O . GLY B 1 259 ? 139.535 151.642 35.476 1.00 13.27 259 GLY B O 1
ATOM 5304 N N . ALA B 1 260 ? 139.048 150.419 37.310 1.00 12.96 260 ALA B N 1
ATOM 5305 C CA . ALA B 1 260 ? 137.623 150.762 37.370 1.00 12.15 260 ALA B CA 1
ATOM 5306 C C . ALA B 1 260 ? 137.436 152.222 37.707 1.00 12.04 260 ALA B C 1
ATOM 5307 O O . ALA B 1 260 ? 138.195 152.797 38.500 1.00 11.00 260 ALA B O 1
ATOM 5309 N N . HIS B 1 261 ? 136.393 152.809 37.133 1.00 11.71 261 HIS B N 1
ATOM 5310 C CA . HIS B 1 261 ? 136.111 154.232 37.333 1.00 11.66 261 HIS B CA 1
ATOM 5311 C C . HIS B 1 261 ? 135.983 154.603 38.798 1.00 11.83 261 HIS B C 1
ATOM 5312 O O . HIS B 1 261 ? 135.462 153.821 39.596 1.00 12.07 261 HIS B O 1
ATOM 5319 N N . ASN B 1 262 ? 136.467 155.794 39.161 1.00 11.96 262 ASN B N 1
ATOM 5320 C CA . ASN B 1 262 ? 136.002 156.409 40.406 1.00 11.63 262 ASN B CA 1
ATOM 5321 C C . ASN B 1 262 ? 134.699 157.161 40.127 1.00 11.46 262 ASN B C 1
ATOM 5322 O O . ASN B 1 262 ? 134.144 157.050 39.029 1.00 12.07 262 ASN B O 1
ATOM 5327 N N . ASP B 1 263 ? 134.204 157.922 41.100 1.00 11.00 263 ASP B N 1
ATOM 5328 C CA . ASP B 1 263 ? 132.894 158.534 40.951 1.00 11.09 263 ASP B CA 1
ATOM 5329 C C . ASP B 1 263 ? 132.904 160.008 40.500 1.00 11.20 263 ASP B C 1
ATOM 5330 O O . ASP B 1 263 ? 131.884 160.694 40.616 1.00 11.73 263 ASP B O 1
ATOM 5335 N N . VAL B 1 264 ? 134.025 160.466 39.938 1.00 11.15 264 VAL B N 1
ATOM 5336 C CA . VAL B 1 264 ? 134.127 161.830 39.396 1.00 11.56 264 VAL B CA 1
ATOM 5337 C C . VAL B 1 264 ? 133.874 161.814 37.891 1.00 12.24 264 VAL B C 1
ATOM 5338 O O . VAL B 1 264 ? 134.573 161.103 37.146 1.00 12.31 264 VAL B O 1
ATOM 5342 N N . TRP B 1 265 ? 132.901 162.612 37.444 1.00 11.58 265 TRP B N 1
ATOM 5343 C CA . TRP B 1 265 ? 132.487 162.591 36.040 1.00 12.03 265 TRP B CA 1
ATOM 5344 C C . TRP B 1 265 ? 132.329 164.008 35.516 1.00 12.20 265 TRP B C 1
ATOM 5345 O O . TRP B 1 265 ? 132.042 164.919 36.314 1.00 12.09 265 TRP B O 1
ATOM 5356 N N . PRO B 1 266 ? 132.473 164.214 34.205 1.00 12.22 266 PRO B N 1
ATOM 5357 C CA . PRO B 1 266 ? 132.897 163.193 33.222 1.00 12.51 266 PRO B CA 1
ATOM 5358 C C . PRO B 1 266 ? 134.397 162.916 33.281 1.00 11.85 266 PRO B C 1
ATOM 5359 O O . PRO B 1 266 ? 135.124 163.747 33.830 1.00 11.77 266 PRO B O 1
ATOM 5363 N N . LYS B 1 267 ? 134.863 161.793 32.726 1.00 12.42 267 LYS B N 1
ATOM 5364 C CA . LYS B 1 267 ? 136.305 161.624 32.491 1.00 12.09 267 LYS B CA 1
ATOM 5365 C C . LYS B 1 267 ? 136.606 162.445 31.246 1.00 13.06 267 LYS B C 1
ATOM 5366 O O . LYS B 1 267 ? 135.998 162.220 30.208 1.00 13.45 267 LYS B O 1
ATOM 5372 N N . GLU B 1 268 ? 137.516 163.410 31.341 1.00 13.10 268 GLU B N 1
ATOM 5373 C CA . GLU B 1 268 ? 137.763 164.294 30.197 1.00 13.25 268 GLU B CA 1
ATOM 5374 C C . GLU B 1 268 ? 139.180 164.829 30.191 1.00 12.32 268 GLU B C 1
ATOM 5375 O O . GLU B 1 268 ? 139.795 164.978 31.241 1.00 11.96 268 GLU B O 1
ATOM 5381 N N . TRP B 1 269 ? 139.687 165.093 28.993 1.00 11.70 269 TRP B N 1
ATOM 5382 C CA . TRP B 1 269 ? 140.960 165.787 28.810 1.00 11.56 269 TRP B CA 1
ATOM 5383 C C . TRP B 1 269 ? 140.858 166.742 27.644 1.00 11.98 269 TRP B C 1
ATOM 5384 O O . TRP B 1 269 ? 139.862 166.710 26.904 1.00 12.18 269 TRP B O 1
ATOM 5395 N N . ALA B 1 270 ? 141.859 167.610 27.502 1.00 11.61 270 ALA B N 1
ATOM 5396 C CA . ALA B 1 270 ? 141.796 168.683 26.515 1.00 12.05 270 ALA B CA 1
ATOM 5397 C C . ALA B 1 270 ? 143.063 168.692 25.677 1.00 12.24 270 ALA B C 1
ATOM 5398 O O . ALA B 1 270 ? 144.160 168.689 26.225 1.00 12.37 270 ALA B O 1
ATOM 5400 N N . ILE B 1 271 ? 142.893 168.706 24.354 1.00 12.44 271 ILE B N 1
ATOM 5401 C CA . ILE B 1 271 ? 144.019 168.732 23.422 1.00 12.93 271 ILE B CA 1
ATOM 5402 C C . ILE B 1 271 ? 143.974 170.044 22.626 1.00 12.75 271 ILE B C 1
ATOM 5403 O O . ILE B 1 271 ? 143.027 170.275 21.859 1.00 12.77 271 ILE B O 1
ATOM 5408 N N . ASP B 1 272 ? 145.004 170.880 22.798 1.00 12.39 272 ASP B N 1
ATOM 5409 C CA . ASP B 1 272 ? 145.082 172.188 22.129 1.00 12.20 272 ASP B CA 1
ATOM 5410 C C . ASP B 1 272 ? 145.399 172.089 20.639 1.00 12.23 272 ASP B C 1
ATOM 5411 O O . ASP B 1 272 ? 144.820 172.822 19.820 1.00 10.76 272 ASP B O 1
ATOM 5416 N N . TYR B 1 273 ? 146.324 171.200 20.282 1.00 12.23 273 TYR B N 1
ATOM 5417 C CA . TYR B 1 273 ? 146.666 170.979 18.878 1.00 12.58 273 TYR B CA 1
ATOM 5418 C C . TYR B 1 273 ? 147.415 169.683 18.713 1.00 12.67 273 TYR B C 1
ATOM 5419 O O . TYR B 1 273 ? 147.954 169.151 19.684 1.00 12.61 273 TYR B O 1
ATOM 5428 N N . MET B 1 274 ? 147.440 169.186 17.477 1.00 13.17 274 MET B N 1
ATOM 5429 C CA . MET B 1 274 ? 148.376 168.157 17.065 1.00 12.99 274 MET B CA 1
ATOM 5430 C C . MET B 1 274 ? 149.084 168.655 15.813 1.00 13.23 274 MET B C 1
ATOM 5431 O O . MET B 1 274 ? 148.433 169.199 14.912 1.00 13.86 274 MET B O 1
ATOM 5436 N N . ARG B 1 275 ? 150.407 168.512 15.778 1.00 12.84 275 ARG B N 1
ATOM 5437 C CA . ARG B 1 275 ? 151.201 168.915 14.625 1.00 13.24 275 ARG B CA 1
ATOM 5438 C C . ARG B 1 275 ? 152.215 167.832 14.283 1.00 13.11 275 ARG B C 1
ATOM 5439 O O . ARG B 1 275 ? 152.751 167.166 15.180 1.00 13.51 275 ARG B O 1
ATOM 5447 N N . VAL B 1 276 ? 152.479 167.657 12.990 1.00 13.23 276 VAL B N 1
ATOM 5448 C CA . VAL B 1 276 ? 153.543 166.751 12.547 1.00 13.65 276 VAL B CA 1
ATOM 5449 C C . VAL B 1 276 ? 154.418 167.479 11.547 1.00 13.88 276 VAL B C 1
ATOM 5450 O O . VAL B 1 276 ? 153.915 168.032 10.557 1.00 14.72 276 VAL B O 1
ATOM 5454 N N . TRP B 1 277 ? 155.723 167.475 11.809 1.00 13.90 277 TRP B N 1
ATOM 5455 C CA . TRP B 1 277 ? 156.675 168.130 10.929 1.00 14.30 277 TRP B CA 1
ATOM 5456 C C . TRP B 1 277 ? 157.610 167.095 10.329 1.00 14.61 277 TRP B C 1
ATOM 5457 O O . TRP B 1 277 ? 157.846 166.035 10.932 1.00 13.72 277 TRP B O 1
ATOM 5468 N N . LYS B 1 278 ? 158.173 167.424 9.165 1.00 15.13 278 LYS B N 1
ATOM 5469 C CA . LYS B 1 278 ? 159.164 166.562 8.504 1.00 15.56 278 LYS B CA 1
ATOM 5470 C C . LYS B 1 278 ? 160.447 167.361 8.282 1.00 16.01 278 LYS B C 1
ATOM 5471 O O . LYS B 1 278 ? 160.381 168.529 7.877 1.00 15.42 278 LYS B O 1
ATOM 5477 N N . PRO B 1 279 ? 161.606 166.751 8.522 1.00 16.78 279 PRO B N 1
ATOM 5478 C CA . PRO B 1 279 ? 162.877 167.463 8.342 1.00 17.54 279 PRO B CA 1
ATOM 5479 C C . PRO B 1 279 ? 163.069 167.787 6.863 1.00 18.44 279 PRO B C 1
ATOM 5480 O O . PRO B 1 279 ? 162.775 166.959 5.993 1.00 18.48 279 PRO B O 1
ATOM 5484 N N . VAL B 1 280 ? 163.525 169.005 6.594 1.00 19.38 280 VAL B N 1
ATOM 5485 C CA . VAL B 1 280 ? 163.680 169.493 5.232 1.00 21.20 280 VAL B CA 1
ATOM 5486 C C . VAL B 1 280 ? 164.530 168.546 4.386 1.00 21.93 280 VAL B C 1
ATOM 5487 O O . VAL B 1 280 ? 164.127 168.161 3.286 1.00 22.67 280 VAL B O 1
ATOM 5491 N N . ASP B 1 281 ? 165.684 168.152 4.914 1.00 22.84 281 ASP B N 1
ATOM 5492 C CA . ASP B 1 281 ? 166.636 167.337 4.158 1.00 23.64 281 ASP B CA 1
ATOM 5493 C C . ASP B 1 281 ? 166.424 165.830 4.344 1.00 24.18 281 ASP B C 1
ATOM 5494 O O . ASP B 1 281 ? 167.188 165.021 3.816 1.00 24.87 281 ASP B O 1
ATOM 5496 N N . GLY B 1 282 ? 165.374 165.453 5.070 1.00 24.41 282 GLY B N 1
ATOM 5497 C CA . GLY B 1 282 ? 165.171 164.066 5.455 1.00 24.52 282 GLY B CA 1
ATOM 5498 C C . GLY B 1 282 ? 166.034 163.707 6.655 1.00 24.47 282 GLY B C 1
ATOM 5499 O O . GLY B 1 282 ? 166.874 164.507 7.088 1.00 24.86 282 GLY B O 1
ATOM 5500 N N . TYR B 1 283 ? 165.819 162.513 7.203 1.00 24.06 283 TYR B N 1
ATOM 5501 C CA . TYR B 1 283 ? 166.609 162.019 8.324 1.00 24.00 283 TYR B CA 1
ATOM 5502 C C . TYR B 1 283 ? 167.895 161.391 7.831 1.00 25.33 283 TYR B C 1
ATOM 5503 O O . TYR B 1 283 ? 167.876 160.601 6.888 1.00 25.11 283 TYR B O 1
ATOM 5512 N N . LYS B 1 284 ? 169.001 161.742 8.485 1.00 26.74 284 LYS B N 1
ATOM 5513 C CA . LYS B 1 284 ? 170.328 161.243 8.123 1.00 28.41 284 LYS B CA 1
ATOM 5514 C C . LYS B 1 284 ? 170.882 160.308 9.197 1.00 28.95 284 LYS B C 1
ATOM 5515 O O . LYS B 1 284 ? 170.676 160.533 10.398 1.00 29.91 284 LYS B O 1
ATOM 5521 N N . ASN B 1 290 ? 182.830 155.285 18.172 1.00 24.43 290 ASN B N 1
ATOM 5522 C CA . ASN B 1 290 ? 183.729 156.452 18.131 1.00 23.42 290 ASN B CA 1
ATOM 5523 C C . ASN B 1 290 ? 184.721 156.495 19.307 1.00 22.46 290 ASN B C 1
ATOM 5524 O O . ASN B 1 290 ? 185.216 155.457 19.725 1.00 22.84 290 ASN B O 1
ATOM 5526 N N . ASN B 1 291 ? 185.069 157.691 19.793 1.00 20.73 291 ASN B N 1
ATOM 5527 C CA . ASN B 1 291 ? 186.042 157.832 20.876 1.00 18.93 291 ASN B CA 1
ATOM 5528 C C . ASN B 1 291 ? 185.510 158.834 21.880 1.00 16.84 291 ASN B C 1
ATOM 5529 O O . ASN B 1 291 ? 184.921 159.847 21.493 1.00 15.17 291 ASN B O 1
ATOM 5534 N N . TYR B 1 292 ? 185.722 158.543 23.160 1.00 15.28 292 TYR B N 1
ATOM 5535 C CA . TYR B 1 292 ? 185.134 159.340 24.228 1.00 13.95 292 TYR B CA 1
ATOM 5536 C C . TYR B 1 292 ? 186.107 159.595 25.356 1.00 13.68 292 TYR B C 1
ATOM 5537 O O . TYR B 1 292 ? 186.906 158.728 25.724 1.00 14.16 292 TYR B O 1
ATOM 5546 N N . LEU B 1 293 ? 186.005 160.777 25.950 1.00 12.50 293 LEU B N 1
ATOM 5547 C CA . LEU B 1 293 ? 186.505 160.951 27.304 1.00 11.94 293 LEU B CA 1
ATOM 5548 C C . LEU B 1 293 ? 185.337 160.603 28.223 1.00 12.01 293 LEU B C 1
ATOM 5549 O O . LEU B 1 293 ? 184.174 160.744 27.820 1.00 11.75 293 LEU B O 1
ATOM 5554 N N . ILE B 1 294 ? 185.638 160.197 29.454 1.00 11.25 294 ILE B N 1
ATOM 5555 C CA . ILE B 1 294 ? 184.583 159.836 30.413 1.00 11.30 294 ILE B CA 1
ATOM 5556 C C . ILE B 1 294 ? 184.830 160.620 31.699 1.00 11.68 294 ILE B C 1
ATOM 5557 O O . ILE B 1 294 ? 185.846 160.386 32.379 1.00 12.04 294 ILE B O 1
ATOM 5562 N N . ARG B 1 295 ? 183.903 161.523 32.023 1.00 11.12 295 ARG B N 1
ATOM 5563 C CA . ARG B 1 295 ? 184.056 162.440 33.172 1.00 11.94 295 ARG B CA 1
ATOM 5564 C C . ARG B 1 295 ? 183.068 162.153 34.296 1.00 11.63 295 ARG B C 1
ATOM 5565 O O . ARG B 1 295 ? 181.896 161.888 34.047 1.00 11.14 295 ARG B O 1
ATOM 5573 N N . ASN B 1 296 ? 183.548 162.222 35.538 1.00 11.65 296 ASN B N 1
ATOM 5574 C CA . ASN B 1 296 ? 182.701 162.019 36.720 1.00 11.26 296 ASN B CA 1
ATOM 5575 C C . ASN B 1 296 ? 181.951 163.296 37.065 1.00 11.47 296 ASN B C 1
ATOM 5576 O O . ASN B 1 296 ? 182.575 164.379 37.122 1.00 11.59 296 ASN B O 1
ATOM 5581 N N . ARG B 1 297 ? 180.640 163.184 37.299 1.00 11.00 297 ARG B N 1
ATOM 5582 C CA . ARG B 1 297 ? 179.806 164.379 37.556 1.00 11.17 297 ARG B CA 1
ATOM 5583 C C . ARG B 1 297 ? 180.232 165.157 38.801 1.00 11.75 297 ARG B C 1
ATOM 5584 O O . ARG B 1 297 ? 180.287 166.411 38.805 1.00 11.34 297 ARG B O 1
ATOM 5592 N N . GLN B 1 298 ? 180.513 164.409 39.861 1.00 10.82 298 GLN B N 1
ATOM 5593 C CA . GLN B 1 298 ? 180.873 165.001 41.141 1.00 11.51 298 GLN B CA 1
ATOM 5594 C C . GLN B 1 298 ? 182.259 165.638 41.153 1.00 11.48 298 GLN B C 1
ATOM 5595 O O . GLN B 1 298 ? 182.387 166.774 41.609 1.00 13.30 298 GLN B O 1
ATOM 5601 N N . THR B 1 299 ? 183.281 164.920 40.684 1.00 10.97 299 THR B N 1
ATOM 5602 C CA . THR B 1 299 ? 184.672 165.389 40.810 1.00 10.90 299 THR B CA 1
ATOM 5603 C C . THR B 1 299 ? 185.171 166.151 39.604 1.00 11.37 299 THR B C 1
ATOM 5604 O O . THR B 1 299 ? 186.184 166.855 39.710 1.00 11.12 299 THR B O 1
ATOM 5608 N N . GLY B 1 300 ? 184.519 165.954 38.454 1.00 10.69 300 GLY B N 1
ATOM 5609 C CA . GLY B 1 300 ? 184.977 166.565 37.204 1.00 10.58 300 GLY B CA 1
ATOM 5610 C C . GLY B 1 300 ? 186.258 165.947 36.660 1.00 10.98 300 GLY B C 1
ATOM 5611 O O . GLY B 1 300 ? 186.923 166.543 35.800 1.00 11.37 300 GLY B O 1
ATOM 5612 N N . LYS B 1 301 ? 186.634 164.775 37.178 1.00 10.60 301 LYS B N 1
ATOM 5613 C CA . LYS B 1 301 ? 187.851 164.102 36.737 1.00 11.29 301 LYS B CA 1
ATOM 5614 C C . LYS B 1 301 ? 187.545 163.092 35.650 1.00 11.44 301 LYS B C 1
ATOM 5615 O O . LYS B 1 301 ? 186.391 162.667 35.503 1.00 11.25 301 LYS B O 1
ATOM 5621 N N . PHE B 1 302 ? 188.586 162.721 34.896 1.00 11.76 302 PHE B N 1
ATOM 5622 C CA . PHE B 1 302 ? 188.470 161.844 33.725 1.00 11.36 302 PHE B CA 1
ATOM 5623 C C . PHE B 1 302 ? 189.082 160.463 33.960 1.00 11.40 302 PHE B C 1
ATOM 5624 O O . PHE B 1 302 ? 190.131 160.343 34.594 1.00 11.73 302 PHE B O 1
ATOM 5632 N N . LEU B 1 303 ? 188.443 159.425 33.421 1.00 11.13 303 LEU B N 1
ATOM 5633 C CA . LEU B 1 303 ? 188.987 158.069 33.514 1.00 11.74 303 LEU B CA 1
ATOM 5634 C C . LEU B 1 303 ? 190.187 157.863 32.607 1.00 12.22 303 LEU B C 1
ATOM 5635 O O . LEU B 1 303 ? 190.176 158.279 31.455 1.00 12.42 303 LEU B O 1
ATOM 5640 N N . TYR B 1 304 ? 191.218 157.197 33.127 1.00 12.79 304 TYR B N 1
ATOM 5641 C CA . TYR B 1 304 ? 192.330 156.783 32.280 1.00 13.49 304 TYR B CA 1
ATOM 5642 C C . TYR B 1 304 ? 193.040 155.589 32.876 1.00 13.77 304 TYR B C 1
ATOM 5643 O O . TYR B 1 304 ? 192.838 155.269 34.053 1.00 14.20 304 TYR B O 1
ATOM 5652 N N . ILE B 1 305 ? 193.869 154.923 32.067 1.00 14.55 305 ILE B N 1
ATOM 5653 C CA . ILE B 1 305 ? 194.664 153.814 32.574 1.00 15.41 305 ILE B CA 1
ATOM 5654 C C . ILE B 1 305 ? 196.121 154.217 32.613 1.00 16.68 305 ILE B C 1
ATOM 5655 O O . ILE B 1 305 ? 196.677 154.646 31.600 1.00 17.05 305 ILE B O 1
ATOM 5660 N N . GLU B 1 306 ? 196.719 154.089 33.792 1.00 17.62 306 GLU B N 1
ATOM 5661 C CA . GLU B 1 306 ? 198.139 154.383 34.013 1.00 19.31 306 GLU B CA 1
ATOM 5662 C C . GLU B 1 306 ? 198.935 153.098 33.791 1.00 19.33 306 GLU B C 1
ATOM 5663 O O . GLU B 1 306 ? 198.491 152.019 34.174 1.00 18.91 306 GLU B O 1
ATOM 5669 N N . GLU B 1 307 ? 200.116 153.204 33.178 1.00 19.97 307 GLU B N 1
ATOM 5670 C CA . GLU B 1 307 ? 200.955 152.026 32.969 1.00 20.37 307 GLU B CA 1
ATOM 5671 C C . GLU B 1 307 ? 201.348 151.412 34.312 1.00 20.91 307 GLU B C 1
ATOM 5672 O O . GLU B 1 307 ? 201.573 152.138 35.293 1.00 21.07 307 GLU B O 1
ATOM 5673 N N . ASN B 1 308 ? 201.397 150.081 34.350 1.00 21.40 308 ASN B N 1
ATOM 5674 C CA . ASN B 1 308 ? 201.737 149.322 35.561 1.00 22.29 308 ASN B CA 1
ATOM 5675 C C . ASN B 1 308 ? 200.841 149.610 36.781 1.00 21.67 308 ASN B C 1
ATOM 5676 O O . ASN B 1 308 ? 201.291 149.569 37.936 1.00 22.44 308 ASN B O 1
ATOM 5681 N N . ASN B 1 309 ? 199.572 149.906 36.521 1.00 20.17 309 ASN B N 1
ATOM 5682 C CA . ASN B 1 309 ? 198.619 150.147 37.591 1.00 18.80 309 ASN B CA 1
ATOM 5683 C C . ASN B 1 309 ? 197.444 149.201 37.348 1.00 18.24 309 ASN B C 1
ATOM 5684 O O . ASN B 1 309 ? 196.821 149.276 36.293 1.00 18.06 309 ASN B O 1
ATOM 5689 N N . ASP B 1 310 ? 197.158 148.306 38.294 1.00 17.77 310 ASP B N 1
ATOM 5690 C CA . ASP B 1 310 ? 196.056 147.352 38.097 1.00 17.98 310 ASP B CA 1
ATOM 5691 C C . ASP B 1 310 ? 194.648 147.959 38.308 1.00 17.42 310 ASP B C 1
ATOM 5692 O O . ASP B 1 310 ? 193.628 147.305 38.052 1.00 16.86 310 ASP B O 1
ATOM 5701 N N . LYS B 1 311 ? 194.611 149.214 38.746 1.00 16.27 311 LYS B N 1
ATOM 5702 C CA . LYS B 1 311 ? 193.353 149.945 38.880 1.00 16.48 311 LYS B CA 1
ATOM 5703 C C . LYS B 1 311 ? 193.099 150.825 37.657 1.00 15.12 311 LYS B C 1
ATOM 5704 O O . LYS B 1 311 ? 193.966 150.994 36.789 1.00 14.78 311 LYS B O 1
ATOM 5710 N N . VAL B 1 312 ? 191.901 151.392 37.605 1.00 13.89 312 VAL B N 1
ATOM 5711 C CA . VAL B 1 312 ? 191.579 152.408 36.622 1.00 13.56 312 VAL B CA 1
ATOM 5712 C C . VAL B 1 312 ? 191.622 153.726 37.383 1.00 13.79 312 VAL B C 1
ATOM 5713 O O . VAL B 1 312 ? 190.944 153.879 38.401 1.00 13.75 312 VAL B O 1
ATOM 5717 N N . SER B 1 313 ? 192.433 154.656 36.883 1.00 13.74 313 SER B N 1
ATOM 5718 C CA . SER B 1 313 ? 192.635 155.946 37.538 1.00 13.43 313 SER B CA 1
ATOM 5719 C C . SER B 1 313 ? 191.594 156.958 37.113 1.00 13.26 313 SER B C 1
ATOM 5720 O O . SER B 1 313 ? 190.951 156.796 36.082 1.00 12.62 313 SER B O 1
ATOM 5723 N N . TYR B 1 314 ? 191.455 158.037 37.891 1.00 12.58 314 TYR B N 1
ATOM 5724 C CA . TYR B 1 314 ? 190.821 159.249 37.363 1.00 12.30 314 TYR B CA 1
ATOM 5725 C C . TYR B 1 314 ? 191.669 160.450 37.763 1.00 12.18 314 TYR B C 1
ATOM 5726 O O . TYR B 1 314 ? 192.420 160.389 38.746 1.00 12.58 314 TYR B O 1
ATOM 5735 N N . GLY B 1 315 ? 191.565 161.532 36.997 1.00 12.27 315 GLY B N 1
ATOM 5736 C CA . GLY B 1 315 ? 192.346 162.727 37.288 1.00 12.44 315 GLY B CA 1
ATOM 5737 C C . GLY B 1 315 ? 192.145 163.770 36.220 1.00 12.41 315 GLY B C 1
ATOM 5738 O O . GLY B 1 315 ? 191.317 163.589 35.322 1.00 12.14 315 GLY B O 1
ATOM 5739 N N . ASP B 1 316 ? 192.889 164.876 36.306 1.00 13.02 316 ASP B N 1
ATOM 5740 C CA . ASP B 1 316 ? 192.813 165.901 35.267 1.00 13.74 316 ASP B CA 1
ATOM 5741 C C . ASP B 1 316 ? 193.450 165.419 33.981 1.00 14.27 316 ASP B C 1
ATOM 5742 O O . ASP B 1 316 ? 194.407 164.644 34.024 1.00 14.32 316 ASP B O 1
ATOM 5747 N N . ILE B 1 317 ? 192.953 165.921 32.845 1.00 14.34 317 ILE B N 1
ATOM 5748 C CA . ILE B 1 317 ? 193.568 165.651 31.541 1.00 14.98 317 ILE B CA 1
ATOM 5749 C C . ILE B 1 317 ? 194.960 166.308 31.493 1.00 14.28 317 ILE B C 1
ATOM 5750 O O . ILE B 1 317 ? 195.093 167.482 31.824 1.00 14.08 317 ILE B O 1
ATOM 5754 N N . THR B 1 318 ? 195.976 165.526 31.118 1.00 14.53 318 THR B N 1
ATOM 5755 C CA . THR B 1 318 ? 197.343 166.025 30.862 1.00 14.42 318 THR B CA 1
ATOM 5756 C C . THR B 1 318 ? 197.815 165.543 29.485 1.00 14.23 318 THR B C 1
ATOM 5757 O O . THR B 1 318 ? 197.219 164.648 28.895 1.00 14.07 318 THR B O 1
ATOM 5761 N N . LEU B 1 319 ? 198.902 166.113 28.974 1.00 14.30 319 LEU B N 1
ATOM 5762 C CA . LEU B 1 319 ? 199.467 165.609 27.728 1.00 14.99 319 LEU B CA 1
ATOM 5763 C C . LEU B 1 319 ? 199.965 164.173 27.897 1.00 15.83 319 LEU B C 1
ATOM 5764 O O . LEU B 1 319 ? 199.853 163.369 26.982 1.00 15.42 319 LEU B O 1
ATOM 5769 N N . LYS B 1 320 ? 200.461 163.864 29.096 1.00 16.84 320 LYS B N 1
ATOM 5770 C CA . LYS B 1 320 ? 200.980 162.536 29.445 1.00 18.53 320 LYS B CA 1
ATOM 5771 C C . LYS B 1 320 ? 199.901 161.442 29.422 1.00 18.51 320 LYS B C 1
ATOM 5772 O O . LYS B 1 320 ? 200.146 160.343 28.905 1.00 19.19 320 LYS B O 1
ATOM 5778 N N . ASN B 1 321 ? 198.725 161.730 29.976 1.00 18.18 321 ASN B N 1
ATOM 5779 C CA . ASN B 1 321 ? 197.633 160.748 30.022 1.00 18.37 321 ASN B CA 1
ATOM 5780 C C . ASN B 1 321 ? 196.571 160.861 28.918 1.00 18.63 321 ASN B C 1
ATOM 5781 O O . ASN B 1 321 ? 195.653 160.047 28.866 1.00 17.44 321 ASN B O 1
ATOM 5786 N N . GLU B 1 322 ? 196.697 161.849 28.027 1.00 18.66 322 GLU B N 1
ATOM 5787 C CA . GLU B 1 322 ? 195.643 162.099 27.027 1.00 19.60 322 GLU B CA 1
ATOM 5788 C C . GLU B 1 322 ? 195.264 160.873 26.159 1.00 18.89 322 GLU B C 1
ATOM 5789 O O . GLU B 1 322 ? 194.078 160.566 25.989 1.00 18.34 322 GLU B O 1
ATOM 5795 N N . LYS B 1 323 ? 196.267 160.182 25.623 1.00 18.62 323 LYS B N 1
ATOM 5796 C CA . LYS B 1 323 ? 196.023 158.972 24.826 1.00 18.53 323 LYS B CA 1
ATOM 5797 C C . LYS B 1 323 ? 195.307 157.898 25.645 1.00 18.57 323 LYS B C 1
ATOM 5798 O O . LYS B 1 323 ? 194.390 157.222 25.134 1.00 18.81 323 LYS B O 1
ATOM 5800 N N . ASN B 1 324 ? 195.719 157.765 26.908 1.00 17.84 324 ASN B N 1
ATOM 5801 C CA . ASN B 1 324 ? 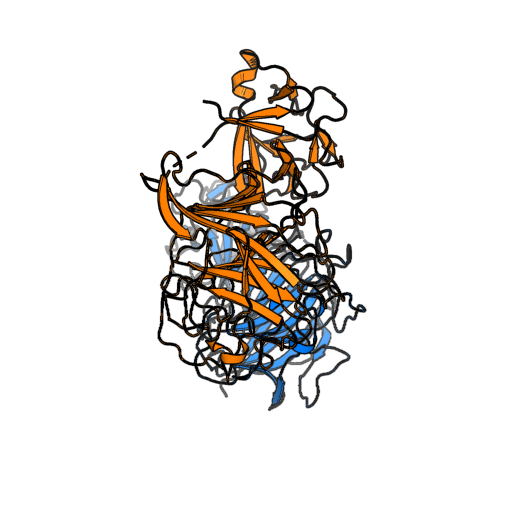195.226 156.723 27.806 1.00 18.04 324 ASN B CA 1
ATOM 5802 C C . ASN B 1 324 ? 193.857 157.065 28.383 1.00 16.94 324 ASN B C 1
ATOM 5803 O O . ASN B 1 324 ? 193.293 156.255 29.119 1.00 16.49 324 ASN B O 1
ATOM 5808 N N . ALA B 1 325 ? 193.351 158.262 28.084 1.00 15.57 325 ALA B N 1
ATOM 5809 C CA . ALA B 1 325 ? 192.062 158.725 28.620 1.00 15.11 325 ALA B CA 1
ATOM 5810 C C . ALA B 1 325 ? 190.916 158.605 27.605 1.00 14.24 325 ALA B C 1
ATOM 5811 O O . ALA B 1 325 ? 189.790 159.059 27.861 1.00 14.01 325 ALA B O 1
ATOM 5813 N N . LYS B 1 326 ? 191.199 157.977 26.460 1.00 13.32 326 LYS B N 1
ATOM 5814 C CA . LYS B 1 326 ? 190.209 157.854 25.390 1.00 13.08 326 LYS B CA 1
ATOM 5815 C C . LYS B 1 326 ? 189.621 156.438 25.332 1.00 13.04 326 LYS B C 1
ATOM 5816 O O . LYS B 1 326 ? 190.349 155.445 25.439 1.00 12.76 326 LYS B O 1
ATOM 5822 N N . TRP B 1 327 ? 188.307 156.373 25.162 1.00 12.92 327 TRP B N 1
ATOM 5823 C CA . TRP B 1 327 ? 187.571 155.110 25.282 1.00 13.64 327 TRP B CA 1
ATOM 5824 C C . TRP B 1 327 ? 186.650 154.906 24.084 1.00 14.05 327 TRP B C 1
ATOM 5825 O O . TRP B 1 327 ? 186.160 155.868 23.492 1.00 14.03 327 TRP B O 1
ATOM 5836 N N . SER B 1 328 ? 186.377 153.647 23.752 1.00 14.45 328 SER B N 1
ATOM 5837 C CA . SER B 1 328 ? 185.373 153.346 22.737 1.00 15.12 328 SER B CA 1
ATOM 5838 C C . SER B 1 328 ? 184.340 152.404 23.326 1.00 15.10 328 SER B C 1
ATOM 5839 O O . SER B 1 328 ? 184.612 151.743 24.325 1.00 14.64 328 SER B O 1
ATOM 5842 N N . LYS B 1 329 ? 183.155 152.401 22.729 1.00 15.05 329 LYS B N 1
ATOM 5843 C CA . LYS B 1 329 ? 182.076 151.504 23.140 1.00 16.12 329 LYS B CA 1
ATOM 5844 C C . LYS B 1 329 ? 181.946 150.373 22.144 1.00 16.55 329 LYS B C 1
ATOM 5845 O O . LYS B 1 329 ? 182.059 150.589 20.923 1.00 16.45 329 LYS B O 1
ATOM 5851 N N . GLU B 1 330 ? 181.720 149.173 22.673 1.00 16.43 330 GLU B N 1
ATOM 5852 C CA . GLU B 1 330 ? 181.383 148.007 21.869 1.00 18.00 330 GLU B CA 1
ATOM 5853 C C . GLU B 1 330 ? 180.106 147.415 22.456 1.00 18.34 330 GLU B C 1
ATOM 5854 O O . GLU B 1 330 ? 179.773 147.653 23.622 1.00 17.57 330 GLU B O 1
ATOM 5860 N N . TYR B 1 331 ? 179.363 146.686 21.638 1.00 19.42 331 TYR B N 1
ATOM 5861 C CA . TYR B 1 331 ? 178.053 146.231 22.069 1.00 20.27 331 TYR B CA 1
ATOM 5862 C C . TYR B 1 331 ? 177.907 144.720 21.911 1.00 20.45 331 TYR B C 1
ATOM 5863 O O . TYR B 1 331 ? 178.368 144.141 20.923 1.00 20.82 331 TYR B O 1
ATOM 5872 N N . ARG B 1 332 ? 177.305 144.087 22.918 1.00 20.38 332 ARG B N 1
ATOM 5873 C CA . ARG B 1 332 ? 176.934 142.671 22.867 1.00 20.31 332 ARG B CA 1
ATOM 5874 C C . ARG B 1 332 ? 175.585 142.513 23.569 1.00 19.91 332 ARG B C 1
ATOM 5875 O O . ARG B 1 332 ? 175.408 142.987 24.689 1.00 19.16 332 ARG B O 1
ATOM 5877 N N . ASP B 1 333 ? 174.619 141.889 22.893 1.00 19.62 333 ASP B N 1
ATOM 5878 C CA . ASP B 1 333 ? 173.306 141.617 23.497 1.00 19.88 333 ASP B CA 1
ATOM 5879 C C . ASP B 1 333 ? 172.603 142.867 24.034 1.00 19.56 333 ASP B C 1
ATOM 5880 O O . ASP B 1 333 ? 171.775 142.788 24.949 1.00 19.91 333 ASP B O 1
ATOM 5885 N N . GLY B 1 334 ? 172.941 144.021 23.467 1.00 19.20 334 GLY B N 1
ATOM 5886 C CA . GLY B 1 334 ? 172.362 145.280 23.903 1.00 19.11 334 GLY B CA 1
ATOM 5887 C C . GLY B 1 334 ? 173.141 145.952 25.027 1.00 18.78 334 GLY B C 1
ATOM 5888 O O . GLY B 1 334 ? 172.827 147.090 25.420 1.00 20.09 334 GLY B O 1
ATOM 5889 N N . TYR B 1 335 ? 174.155 145.258 25.543 1.00 17.38 335 TYR B N 1
ATOM 5890 C CA . TYR B 1 335 ? 174.980 145.787 26.628 1.00 16.22 335 TYR B CA 1
ATOM 5891 C C . TYR B 1 335 ? 176.191 146.490 26.052 1.00 15.44 335 TYR B C 1
ATOM 5892 O O . TYR B 1 335 ? 176.579 146.221 24.921 1.00 15.85 335 TYR B O 1
ATOM 5901 N N . THR B 1 336 ? 176.799 147.352 26.862 1.00 14.67 336 THR B N 1
ATOM 5902 C CA . THR B 1 336 ? 177.976 148.111 26.462 1.00 14.27 336 THR B CA 1
ATOM 5903 C C . THR B 1 336 ? 179.262 147.551 27.067 1.00 13.87 336 THR B C 1
ATOM 5904 O O . THR B 1 336 ? 179.323 147.247 28.260 1.00 14.11 336 THR B O 1
ATOM 5908 N N . LEU B 1 337 ? 180.301 147.412 26.251 1.00 13.55 337 LEU B N 1
ATOM 5909 C CA . LEU B 1 337 ? 181.637 147.169 26.780 1.00 13.38 337 LEU B CA 1
ATOM 5910 C C . LEU B 1 337 ? 182.426 148.469 26.629 1.00 13.71 337 LEU B C 1
ATOM 5911 O O . LEU B 1 337 ? 182.242 149.192 25.641 1.00 14.02 337 LEU B O 1
ATOM 5916 N N . LEU B 1 338 ? 183.286 148.760 27.601 1.00 13.28 338 LEU B N 1
ATOM 5917 C CA . LEU B 1 338 ? 184.085 149.989 27.585 1.00 13.12 338 LEU B CA 1
ATOM 5918 C C . LEU B 1 338 ? 185.537 149.601 27.363 1.00 13.13 338 LEU B C 1
ATOM 5919 O O . LEU B 1 338 ? 186.156 148.952 28.223 1.00 13.49 338 LEU B O 1
ATOM 5924 N N . LYS B 1 339 ? 186.058 149.971 26.192 1.00 13.28 339 LYS B N 1
ATOM 5925 C CA . LYS B 1 339 ? 187.424 149.617 25.793 1.00 13.76 339 LYS B CA 1
ATOM 5926 C C . LYS B 1 339 ? 188.343 150.828 25.818 1.00 14.27 339 LYS B C 1
ATOM 5927 O O . LYS B 1 339 ? 188.005 151.881 25.274 1.00 14.22 339 LYS B O 1
ATOM 5933 N N . ASN B 1 340 ? 189.495 150.668 26.457 1.00 14.62 340 ASN B N 1
ATOM 5934 C CA . ASN B 1 340 ? 190.524 151.706 26.419 1.00 15.81 340 ASN B CA 1
ATOM 5935 C C . ASN B 1 340 ? 191.205 151.719 25.049 1.00 17.31 340 ASN B C 1
ATOM 5936 O O . ASN B 1 340 ? 191.731 150.699 24.616 1.00 17.64 340 ASN B O 1
ATOM 5941 N N . ASN B 1 341 ? 191.197 152.872 24.384 1.00 18.77 341 ASN B N 1
ATOM 5942 C CA . ASN B 1 341 ? 191.718 152.963 23.014 1.00 20.45 341 ASN B CA 1
ATOM 5943 C C . ASN B 1 341 ? 193.210 152.692 22.855 1.00 21.07 341 ASN B C 1
ATOM 5944 O O . ASN B 1 341 ? 193.650 152.189 21.813 1.00 21.77 341 ASN B O 1
ATOM 5949 N N . GLU B 1 342 ? 193.978 153.015 23.889 1.00 21.08 342 GLU B N 1
ATOM 5950 C CA . GLU B 1 342 ? 195.419 152.852 23.866 1.00 21.65 342 GLU B CA 1
ATOM 5951 C C . GLU B 1 342 ? 195.884 151.452 24.294 1.00 21.31 342 GLU B C 1
ATOM 5952 O O . GLU B 1 342 ? 196.814 150.896 23.690 1.00 21.81 342 GLU B O 1
ATOM 5958 N N . THR B 1 343 ? 195.258 150.878 25.321 1.00 20.27 343 THR B N 1
ATOM 5959 C CA . THR B 1 343 ? 195.697 149.572 25.808 1.00 19.53 343 THR B CA 1
ATOM 5960 C C . THR B 1 343 ? 194.913 148.403 25.229 1.00 19.34 343 THR B C 1
ATOM 5961 O O . THR B 1 343 ? 195.323 147.251 25.380 1.00 19.69 343 THR B O 1
ATOM 5965 N N . GLY B 1 344 ? 193.781 148.699 24.593 1.00 18.65 344 GLY B N 1
ATOM 5966 C CA . GLY B 1 344 ? 192.910 147.667 24.051 1.00 17.88 344 GLY B CA 1
ATOM 5967 C C . GLY B 1 344 ? 192.128 146.849 25.077 1.00 17.47 344 GLY B C 1
ATOM 5968 O O . GLY B 1 344 ? 191.492 145.853 24.705 1.00 16.71 344 GLY B O 1
ATOM 5969 N N . GLU B 1 345 ? 192.160 147.260 26.348 1.00 17.08 345 GLU B N 1
ATOM 5970 C CA . GLU B 1 345 ? 191.525 146.506 27.445 1.00 17.25 345 GLU B CA 1
ATOM 5971 C C . GLU B 1 345 ? 190.069 146.899 27.719 1.00 17.03 345 GLU B C 1
ATOM 5972 O O . GLU B 1 345 ? 189.676 148.049 27.511 1.00 16.94 345 GLU B O 1
ATOM 5978 N N . TYR B 1 346 ? 189.292 145.939 28.225 1.00 16.19 346 TYR B N 1
ATOM 5979 C CA . TYR B 1 346 ? 187.906 146.169 28.629 1.00 15.87 346 TYR B CA 1
ATOM 5980 C C . TYR B 1 346 ? 187.800 146.342 30.135 1.00 15.02 346 TYR B C 1
ATOM 5981 O O . TYR B 1 346 ? 188.447 145.622 30.895 1.00 15.29 346 TYR B O 1
ATOM 5990 N N . LEU B 1 347 ? 186.940 147.261 30.570 1.00 13.98 347 LEU B N 1
ATOM 5991 C CA . LEU B 1 347 ? 186.644 147.404 31.989 1.00 13.31 347 LEU B CA 1
ATOM 5992 C C . LEU B 1 347 ? 185.766 146.250 32.434 1.00 13.19 347 LEU B C 1
ATOM 5993 O O . LEU B 1 347 ? 184.749 145.933 31.785 1.00 13.66 347 LEU B O 1
ATOM 5998 N N . ASN B 1 348 ? 186.165 145.614 33.529 1.00 12.77 348 ASN B N 1
ATOM 5999 C CA . ASN B 1 348 ? 185.437 144.442 34.009 1.00 12.93 348 ASN B CA 1
ATOM 6000 C C . ASN B 1 348 ? 185.587 144.269 35.505 1.00 12.56 348 ASN B C 1
ATOM 6001 O O . ASN B 1 348 ? 186.416 144.944 36.130 1.00 12.22 348 ASN B O 1
ATOM 6006 N N . ILE B 1 349 ? 184.797 143.356 36.079 1.00 12.05 349 ILE B N 1
ATOM 6007 C CA . ILE B 1 349 ? 184.881 143.077 37.513 1.00 12.27 349 ILE B CA 1
ATOM 6008 C C . ILE B 1 349 ? 184.999 141.568 37.780 1.00 12.64 349 ILE B C 1
ATOM 6009 O O . ILE B 1 349 ? 184.491 141.068 38.780 1.00 12.84 349 ILE B O 1
ATOM 6014 N N . GLU B 1 350 ? 185.705 140.863 36.896 1.00 12.93 350 GLU B N 1
ATOM 6015 C CA . GLU B 1 350 ? 185.791 139.383 36.976 1.00 13.74 350 GLU B CA 1
ATOM 6016 C C . GLU B 1 350 ? 186.233 138.850 38.333 1.00 14.31 350 GLU B C 1
ATOM 6017 O O . GLU B 1 350 ? 185.686 137.835 38.808 1.00 14.40 350 GLU B O 1
ATOM 6023 N N . ASN B 1 351 ? 187.204 139.524 38.964 1.00 14.74 351 ASN B N 1
ATOM 6024 C CA . ASN B 1 351 ? 187.720 139.076 40.264 1.00 15.02 351 ASN B CA 1
ATOM 6025 C C . ASN B 1 351 ? 186.989 139.616 41.507 1.00 15.29 351 ASN B C 1
ATOM 6026 O O . ASN B 1 351 ? 187.328 139.249 42.640 1.00 14.78 351 ASN B O 1
ATOM 6031 N N . GLN B 1 352 ? 185.973 140.463 41.289 1.00 14.93 352 GLN B N 1
ATOM 6032 C CA . GLN B 1 352 ? 185.128 141.003 42.360 1.00 15.27 352 GLN B CA 1
ATOM 6033 C C . GLN B 1 352 ? 185.933 141.587 43.532 1.00 15.14 352 GLN B C 1
ATOM 6034 O O . GLN B 1 352 ? 185.750 141.189 44.692 1.00 14.65 352 GLN B O 1
ATOM 6040 N N . THR B 1 353 ? 186.811 142.540 43.212 1.00 14.53 353 THR B N 1
ATOM 6041 C CA . THR B 1 353 ? 187.713 143.137 44.202 1.00 14.47 353 THR B CA 1
ATOM 6042 C C . THR B 1 353 ? 187.177 144.415 44.858 1.00 14.87 353 THR B C 1
ATOM 6043 O O . THR B 1 353 ? 187.823 144.970 45.762 1.00 13.83 353 THR B O 1
ATOM 6047 N N . GLY B 1 354 ? 186.023 144.886 44.393 1.00 13.74 354 GLY B N 1
ATOM 6048 C CA . GLY B 1 354 ? 185.502 146.183 44.802 1.00 14.05 354 GLY B CA 1
ATOM 6049 C C . GLY B 1 354 ? 185.952 147.317 43.876 1.00 13.97 354 GLY B C 1
ATOM 6050 O O . GLY B 1 354 ? 185.462 148.458 43.974 1.00 13.90 354 GLY B O 1
ATOM 6051 N N . TYR B 1 355 ? 186.885 147.010 42.984 1.00 13.11 355 TYR B N 1
ATOM 6052 C CA . TYR B 1 355 ? 187.422 147.999 42.052 1.00 13.49 355 TYR B CA 1
ATOM 6053 C C . TYR B 1 355 ? 187.255 147.528 40.620 1.00 13.32 355 TYR B C 1
ATOM 6054 O O . TYR B 1 355 ? 187.265 146.319 40.348 1.00 13.95 355 TYR B O 1
ATOM 6063 N N . ILE B 1 356 ? 187.089 148.473 39.700 1.00 12.80 356 ILE B N 1
ATOM 6064 C CA . ILE B 1 356 ? 187.063 148.129 38.283 1.00 12.65 356 ILE B CA 1
ATOM 6065 C C . ILE B 1 356 ? 188.441 147.646 37.856 1.00 13.14 356 ILE B C 1
ATOM 6066 O O . ILE B 1 356 ? 189.460 148.255 38.204 1.00 13.03 356 ILE B O 1
ATOM 6071 N N . GLU B 1 357 ? 188.461 146.529 37.130 1.00 12.79 357 GLU B N 1
ATOM 6072 C CA . GLU B 1 357 ? 189.694 145.983 36.571 1.00 12.84 357 GLU B CA 1
ATOM 6073 C C . GLU B 1 357 ? 189.763 146.297 35.077 1.00 13.39 357 GLU B C 1
ATOM 6074 O O . GLU B 1 357 ? 188.760 146.679 34.469 1.00 12.64 357 GLU B O 1
ATOM 6080 N N . HIS B 1 358 ? 190.948 146.138 34.488 1.00 13.55 358 HIS B N 1
ATOM 6081 C CA . HIS B 1 358 ? 191.119 146.303 33.048 1.00 13.97 358 HIS B CA 1
ATOM 6082 C C . HIS B 1 358 ? 191.985 145.174 32.490 1.00 14.50 358 HIS B C 1
ATOM 6083 O O . HIS B 1 358 ? 193.018 144.820 33.072 1.00 14.07 358 HIS B O 1
ATOM 6090 N N . GLY B 1 359 ? 191.553 144.597 31.377 1.00 15.17 359 GLY B N 1
ATOM 6091 C CA . GLY B 1 359 ? 192.321 143.531 30.755 1.00 16.23 359 GLY B CA 1
ATOM 6092 C C . GLY B 1 359 ? 191.788 143.163 29.394 1.00 17.31 359 GLY B C 1
ATOM 6093 O O . GLY B 1 359 ? 190.645 143.485 29.059 1.00 16.88 359 GLY B O 1
ATOM 6094 N N . LYS B 1 360 ? 192.627 142.502 28.595 1.00 17.95 360 LYS B N 1
ATOM 6095 C CA . LYS B 1 360 ? 192.189 142.006 27.293 1.00 19.15 360 LYS B CA 1
ATOM 6096 C C . LYS B 1 360 ? 191.408 140.712 27.506 1.00 19.30 360 LYS B C 1
ATOM 6097 O O . LYS B 1 360 ? 191.857 139.615 27.124 1.00 19.81 360 LYS B O 1
ATOM 6103 N N . VAL B 1 361 ? 190.232 140.854 28.119 1.00 19.02 361 VAL B N 1
ATOM 6104 C CA . VAL B 1 361 ? 189.380 139.718 28.468 1.00 18.50 361 VAL B CA 1
ATOM 6105 C C . VAL B 1 361 ? 188.381 139.420 27.329 1.00 18.22 361 VAL B C 1
ATOM 6106 O O . VAL B 1 361 ? 188.157 140.269 26.469 1.00 17.19 361 VAL B O 1
ATOM 6110 N N . PRO B 1 362 ? 187.802 138.216 27.299 1.00 18.12 362 PRO B N 1
ATOM 6111 C CA . PRO B 1 362 ? 186.804 137.881 26.267 1.00 18.16 362 PRO B CA 1
ATOM 6112 C C . PRO B 1 362 ? 185.571 138.778 26.303 1.00 18.09 362 PRO B C 1
ATOM 6113 O O . PRO B 1 362 ? 185.040 139.057 27.381 1.00 17.66 362 PRO B O 1
ATOM 6117 N N . LYS B 1 363 ? 185.123 139.229 25.134 1.00 18.57 363 LYS B N 1
ATOM 6118 C CA . LYS B 1 363 ? 183.940 140.099 25.066 1.00 18.63 363 LYS B CA 1
ATOM 6119 C C . LYS B 1 363 ? 182.654 139.414 25.563 1.00 18.70 363 LYS B C 1
ATOM 6120 O O . LYS B 1 363 ? 181.675 140.091 25.895 1.00 19.32 363 LYS B O 1
ATOM 6122 N N . THR B 1 364 ? 182.682 138.081 25.626 1.00 18.08 364 THR B N 1
ATOM 6123 C CA . THR B 1 364 ? 181.536 137.275 26.073 1.00 17.36 364 THR B CA 1
ATOM 6124 C C . THR B 1 364 ? 181.337 137.265 27.591 1.00 17.05 364 THR B C 1
ATOM 6125 O O . THR B 1 364 ? 180.285 136.811 28.075 1.00 16.39 364 THR B O 1
ATOM 6129 N N . TRP B 1 365 ? 182.343 137.729 28.337 1.00 16.06 365 TRP B N 1
ATOM 6130 C CA . TRP B 1 365 ? 182.287 137.748 29.804 1.00 16.21 365 TRP B CA 1
ATOM 6131 C C . TRP B 1 365 ? 181.309 138.800 30.291 1.00 15.25 365 TRP B C 1
ATOM 6132 O O . TRP B 1 365 ? 181.465 139.989 29.985 1.00 14.28 365 TRP B O 1
ATOM 6143 N N . TRP B 1 366 ? 180.332 138.377 31.088 1.00 14.29 366 TRP B N 1
ATOM 6144 C CA . TRP B 1 366 ? 179.304 139.318 31.541 1.00 13.40 366 TRP B CA 1
ATOM 6145 C C . TRP B 1 366 ? 179.866 140.362 32.512 1.00 13.21 366 TRP B C 1
ATOM 6146 O O . TRP B 1 366 ? 179.302 141.462 32.649 1.00 13.40 366 TRP B O 1
ATOM 6157 N N . SER B 1 367 ? 180.967 140.023 33.183 1.00 12.81 367 SER B N 1
ATOM 6158 C CA . SER B 1 367 ? 181.636 140.971 34.082 1.00 12.89 367 SER B CA 1
ATOM 6159 C C . SER B 1 367 ? 182.207 142.166 33.317 1.00 12.88 367 SER B C 1
ATOM 6160 O O . SER B 1 367 ? 182.508 143.207 33.928 1.00 12.07 367 SER B O 1
ATOM 6163 N N . ALA B 1 368 ? 182.336 142.022 31.997 1.00 12.51 368 ALA B N 1
ATOM 6164 C CA . ALA B 1 368 ? 182.861 143.100 31.137 1.00 12.36 368 ALA B CA 1
ATOM 6165 C C . ALA B 1 368 ? 181.770 143.866 30.390 1.00 12.61 368 ALA B C 1
ATOM 6166 O O . ALA B 1 368 ? 182.070 144.724 29.547 1.00 12.47 368 ALA B O 1
ATOM 6168 N N . GLN B 1 369 ? 180.511 143.558 30.700 1.00 12.19 369 GLN B N 1
ATOM 6169 C CA . GLN B 1 369 ? 179.374 144.137 30.001 1.00 12.87 369 GLN B CA 1
ATOM 6170 C C . GLN B 1 369 ? 178.547 144.981 30.964 1.00 13.56 369 GLN B C 1
ATOM 6171 O O . GLN B 1 369 ? 178.407 144.617 32.140 1.00 12.62 369 GLN B O 1
ATOM 6177 N N . TRP B 1 370 ? 178.016 146.098 30.456 1.00 13.35 370 TRP B N 1
ATOM 6178 C CA . TRP B 1 370 ? 177.377 147.127 31.278 1.00 13.35 370 TRP B CA 1
ATOM 6179 C C . TRP B 1 370 ? 176.081 147.629 30.656 1.00 13.96 370 TRP B C 1
ATOM 6180 O O . TRP B 1 370 ? 176.023 147.863 29.442 1.00 14.84 370 TRP B O 1
ATOM 6191 N N . SER B 1 371 ? 175.040 147.794 31.476 1.00 13.89 371 SER B N 1
ATOM 6192 C CA . SER B 1 371 ? 173.866 148.560 31.044 1.00 14.39 371 SER B CA 1
ATOM 6193 C C . SER B 1 371 ? 174.201 150.049 31.133 1.00 14.90 371 SER B C 1
ATOM 6194 O O . SER B 1 371 ? 174.709 150.509 32.156 1.00 14.59 371 SER B O 1
ATOM 6197 N N . GLU B 1 372 ? 173.942 150.783 30.053 1.00 14.89 372 GLU B N 1
ATOM 6198 C CA . GLU B 1 372 ? 174.174 152.220 30.009 1.00 16.53 372 GLU B CA 1
ATOM 6199 C C . GLU B 1 372 ? 172.848 152.866 30.342 1.00 16.37 372 GLU B C 1
ATOM 6200 O O . GLU B 1 372 ? 171.928 152.834 29.510 1.00 16.64 372 GLU B O 1
ATOM 6206 N N . VAL B 1 373 ? 172.728 153.416 31.548 1.00 15.51 373 VAL B N 1
ATOM 6207 C CA . VAL B 1 373 ? 171.450 153.912 32.065 1.00 15.62 373 VAL B CA 1
ATOM 6208 C C . VAL B 1 373 ? 171.416 155.461 32.124 1.00 16.51 373 VAL B C 1
ATOM 6209 O O . VAL B 1 373 ? 172.208 156.080 32.848 1.00 16.35 373 VAL B O 1
ATOM 6213 N N . PRO B 1 374 ? 170.500 156.087 31.384 1.00 16.74 374 PRO B N 1
ATOM 6214 C CA . PRO B 1 374 ? 170.405 157.554 31.389 1.00 16.94 374 PRO B CA 1
ATOM 6215 C C . PRO B 1 374 ? 169.793 158.048 32.695 1.00 17.23 374 PRO B C 1
ATOM 6216 O O . PRO B 1 374 ? 168.740 157.557 33.123 1.00 17.04 374 PRO B O 1
ATOM 6220 N N . VAL B 1 375 ? 170.472 158.987 33.346 1.00 17.03 375 VAL B N 1
ATOM 6221 C CA . VAL B 1 375 ? 169.968 159.553 34.589 1.00 17.38 375 VAL B CA 1
ATOM 6222 C C . VAL B 1 375 ? 170.289 161.031 34.606 1.00 17.01 375 VAL B C 1
ATOM 6223 O O . VAL B 1 375 ? 171.459 161.414 34.565 1.00 16.62 375 VAL B O 1
ATOM 6227 N N . ASP B 1 376 ? 169.247 161.863 34.636 1.00 16.79 376 ASP B N 1
ATOM 6228 C CA . ASP B 1 376 ? 169.424 163.294 34.856 1.00 17.45 376 ASP B CA 1
ATOM 6229 C C . ASP B 1 376 ? 170.418 163.927 33.861 1.00 16.85 376 ASP B C 1
ATOM 6230 O O . ASP B 1 376 ? 171.187 164.826 34.220 1.00 17.96 376 ASP B O 1
ATOM 6235 N N . GLY B 1 377 ? 170.403 163.460 32.611 1.00 16.47 377 GLY B N 1
ATOM 6236 C CA . GLY B 1 377 ? 171.291 163.980 31.586 1.00 16.04 377 GLY B CA 1
ATOM 6237 C C . GLY B 1 377 ? 172.684 163.363 31.568 1.00 15.78 377 GLY B C 1
ATOM 6238 O O . GLY B 1 377 ? 173.489 163.681 30.697 1.00 16.70 377 GLY B O 1
ATOM 6239 N N . TYR B 1 378 ? 172.964 162.478 32.521 1.00 14.74 378 TYR B N 1
ATOM 6240 C CA . TYR B 1 378 ? 174.244 161.765 32.604 1.00 14.06 378 TYR B CA 1
ATOM 6241 C C . TYR B 1 378 ? 174.029 160.274 32.354 1.00 13.56 378 TYR B C 1
ATOM 6242 O O . TYR B 1 378 ? 172.910 159.865 32.006 1.00 14.07 378 TYR B O 1
ATOM 6251 N N . THR B 1 379 ? 175.088 159.477 32.527 1.00 12.97 379 THR B N 1
ATOM 6252 C CA . THR B 1 379 ? 175.055 158.029 32.289 1.00 12.33 379 THR B CA 1
ATOM 6253 C C . THR B 1 379 ? 175.505 157.271 33.534 1.00 11.98 379 THR B C 1
ATOM 6254 O O . THR B 1 379 ? 176.525 157.612 34.128 1.00 11.40 379 THR B O 1
ATOM 6258 N N . ARG B 1 380 ? 174.767 156.234 33.911 1.00 11.37 380 ARG B N 1
ATOM 6259 C CA . ARG B 1 380 ? 175.266 155.283 34.907 1.00 11.69 380 ARG B CA 1
ATOM 6260 C C . ARG B 1 380 ? 175.590 153.966 34.191 1.00 11.74 380 ARG B C 1
ATOM 6261 O O . ARG B 1 380 ? 174.984 153.635 33.154 1.00 12.19 380 ARG B O 1
ATOM 6269 N N . PHE B 1 381 ? 176.591 153.263 34.701 1.00 11.37 381 PHE B N 1
ATOM 6270 C CA . PHE B 1 381 ? 176.988 151.972 34.150 1.00 11.12 381 PHE B CA 1
ATOM 6271 C C . PHE B 1 381 ? 176.732 150.900 35.201 1.00 11.20 381 PHE B C 1
ATOM 6272 O O . PHE B 1 381 ? 177.335 150.931 36.268 1.00 11.15 381 PHE B O 1
ATOM 6280 N N . VAL B 1 382 ? 175.811 149.980 34.906 1.00 11.13 382 VAL B N 1
ATOM 6281 C CA . VAL B 1 382 ? 175.406 148.953 35.856 1.00 11.55 382 VAL B CA 1
ATOM 6282 C C . VAL B 1 382 ? 175.791 147.597 35.268 1.00 11.77 382 VAL B C 1
ATOM 6283 O O . VAL B 1 382 ? 175.462 147.308 34.124 1.00 12.08 382 VAL B O 1
ATOM 6287 N N . ASN B 1 383 ? 176.540 146.804 36.038 1.00 11.64 383 ASN B N 1
ATOM 6288 C CA . ASN B 1 383 ? 177.146 145.579 35.515 1.00 11.58 383 ASN B CA 1
ATOM 6289 C C . ASN B 1 383 ? 176.110 144.538 35.091 1.00 11.40 383 ASN B C 1
ATOM 6290 O O . ASN B 1 383 ? 175.063 144.420 35.715 1.00 12.31 383 ASN B O 1
ATOM 6295 N N . ARG B 1 384 ? 176.398 143.796 34.018 1.00 11.39 384 ARG B N 1
ATOM 6296 C CA . ARG B 1 384 ? 175.491 142.723 33.576 1.00 11.06 384 ARG B CA 1
ATOM 6297 C C . ARG B 1 384 ? 175.507 141.513 34.515 1.00 11.55 384 ARG B C 1
ATOM 6298 O O . ARG B 1 384 ? 174.451 140.987 34.892 1.00 11.77 384 ARG B O 1
ATOM 6306 N N . TRP B 1 385 ? 176.709 141.079 34.884 1.00 11.35 385 TRP B N 1
ATOM 6307 C CA . TRP B 1 385 ? 176.930 139.892 35.713 1.00 12.53 385 TRP B CA 1
ATOM 6308 C C . TRP B 1 385 ? 176.391 140.097 37.123 1.00 12.49 385 TRP B C 1
ATOM 6309 O O . TRP B 1 385 ? 175.786 139.190 37.692 1.00 11.81 385 TRP B O 1
ATOM 6320 N N . LYS B 1 386 ? 176.618 141.298 37.660 1.00 12.06 386 LYS B N 1
ATOM 6321 C CA . LYS B 1 386 ? 176.204 141.663 39.013 1.00 12.94 386 LYS B CA 1
ATOM 6322 C C . LYS B 1 386 ? 175.349 142.924 38.899 1.00 13.63 386 LYS B C 1
ATOM 6323 O O . LYS B 1 386 ? 175.867 144.041 39.062 1.00 13.15 386 LYS B O 1
ATOM 6329 N N . PRO B 1 387 ? 174.064 142.747 38.571 1.00 14.29 387 PRO B N 1
ATOM 6330 C CA . PRO B 1 387 ? 173.192 143.864 38.173 1.00 15.27 387 PRO B CA 1
ATOM 6331 C C . PRO B 1 387 ? 172.818 144.882 39.265 1.00 15.76 387 PRO B C 1
ATOM 6332 O O . PRO B 1 387 ? 172.108 145.852 38.970 1.00 16.22 387 PRO B O 1
ATOM 6336 N N . ASN B 1 388 ? 173.297 144.702 40.490 1.00 14.89 388 ASN B N 1
ATOM 6337 C CA . ASN B 1 388 ? 173.124 145.753 41.490 1.00 15.68 388 ASN B CA 1
ATOM 6338 C C . ASN B 1 388 ? 174.368 146.639 41.633 1.00 15.00 388 ASN B C 1
ATOM 6339 O O . ASN B 1 388 ? 174.380 147.580 42.444 1.00 14.19 388 ASN B O 1
ATOM 6344 N N . MET B 1 389 ? 175.397 146.338 40.835 1.00 13.67 389 MET B N 1
ATOM 6345 C CA . MET B 1 389 ? 176.689 147.013 40.948 1.00 13.05 389 MET B CA 1
ATOM 6346 C C . MET B 1 389 ? 176.847 148.086 39.895 1.00 12.87 389 MET B C 1
ATOM 6347 O O . MET B 1 389 ? 176.769 147.804 38.694 1.00 12.79 389 MET B O 1
ATOM 6352 N N . SER B 1 390 ? 177.072 149.308 40.369 1.00 12.12 390 SER B N 1
ATOM 6353 C CA . SER B 1 390 ? 177.312 150.439 39.479 1.00 11.64 390 SER B CA 1
ATOM 6354 C C . SER B 1 390 ? 178.728 150.992 39.620 1.00 11.18 390 SER B C 1
ATOM 6355 O O . SER B 1 390 ? 179.356 150.849 40.679 1.00 9.85 390 SER B O 1
ATOM 6358 N N . ILE B 1 391 ? 179.222 151.630 38.554 1.00 9.72 391 ILE B N 1
ATOM 6359 C CA . ILE B 1 391 ? 180.555 152.254 38.551 1.00 9.63 391 ILE B CA 1
ATOM 6360 C C . ILE B 1 391 ? 180.506 153.604 39.283 1.00 9.69 391 ILE B C 1
ATOM 6361 O O . ILE B 1 391 ? 179.665 154.434 38.981 1.00 10.82 391 ILE B O 1
ATOM 6366 N N . HIS B 1 392 ? 181.382 153.807 40.263 1.00 10.13 392 HIS B N 1
ATOM 6367 C CA . HIS B 1 392 ? 181.356 155.040 41.059 1.00 9.97 392 HIS B CA 1
ATOM 6368 C C . HIS B 1 392 ? 182.724 155.368 41.657 1.00 10.07 392 HIS B C 1
ATOM 6369 O O . HIS B 1 392 ? 183.643 154.542 41.603 1.00 10.54 392 HIS B O 1
ATOM 6376 N N . THR B 1 393 ? 182.853 156.566 42.228 1.00 9.93 393 THR B N 1
ATOM 6377 C CA . THR B 1 393 ? 184.034 156.927 43.036 1.00 10.44 393 THR B CA 1
ATOM 6378 C C . THR B 1 393 ? 183.611 157.534 44.372 1.00 10.90 393 THR B C 1
ATOM 6379 O O . THR B 1 393 ? 184.122 158.580 44.781 1.00 10.60 393 THR B O 1
ATOM 6383 N N . GLU B 1 394 ? 182.695 156.854 45.071 1.00 11.59 394 GLU B N 1
ATOM 6384 C CA . GLU B 1 394 ? 182.122 157.387 46.309 1.00 12.17 394 GLU B CA 1
ATOM 6385 C C . GLU B 1 394 ? 183.132 157.471 47.475 1.00 12.42 394 GLU B C 1
ATOM 6386 O O . GLU B 1 394 ? 182.895 158.206 48.423 1.00 12.50 394 GLU B O 1
ATOM 6392 N N . SER B 1 395 ? 184.254 156.752 47.395 1.00 12.15 395 SER B N 1
ATOM 6393 C CA . SER B 1 395 ? 185.301 156.850 48.421 1.00 12.65 395 SER B CA 1
ATOM 6394 C C . SER B 1 395 ? 186.370 157.890 48.040 1.00 12.32 395 SER B C 1
ATOM 6395 O O . SER B 1 395 ? 187.211 158.260 48.870 1.00 12.74 395 SER B O 1
ATOM 6398 N N . TYR B 1 396 ? 186.316 158.363 46.799 1.00 11.72 396 TYR B N 1
ATOM 6399 C CA . TYR B 1 396 ? 187.248 159.381 46.291 1.00 12.02 396 TYR B CA 1
ATOM 6400 C C . TYR B 1 396 ? 188.706 158.965 46.523 1.00 12.20 396 TYR B C 1
ATOM 6401 O O . TYR B 1 396 ? 189.532 159.737 47.041 1.00 12.01 396 TYR B O 1
ATOM 6410 N N . GLU B 1 397 ? 189.029 157.747 46.110 1.00 12.01 397 GLU B N 1
ATOM 6411 C CA . GLU B 1 397 ? 190.341 157.171 46.375 1.00 12.78 397 GLU B CA 1
ATOM 6412 C C . GLU B 1 397 ? 191.360 157.393 45.237 1.00 13.01 397 GLU B C 1
ATOM 6413 O O . GLU B 1 397 ? 192.501 156.918 45.312 1.00 13.97 397 GLU B O 1
ATOM 6419 N N . GLY B 1 398 ? 190.937 158.075 44.175 1.00 12.90 398 GLY B N 1
ATOM 6420 C CA . GLY B 1 398 ? 191.800 158.296 43.012 1.00 12.09 398 GLY B CA 1
ATOM 6421 C C . GLY B 1 398 ? 191.670 157.213 41.948 1.00 12.68 398 GLY B C 1
ATOM 6422 O O . GLY B 1 398 ? 192.276 157.314 40.863 1.00 12.29 398 GLY B O 1
ATOM 6423 N N . VAL B 1 399 ? 190.870 156.187 42.261 1.00 11.91 399 VAL B N 1
ATOM 6424 C CA . VAL B 1 399 ? 190.668 155.022 41.398 1.00 12.59 399 VAL B CA 1
ATOM 6425 C C . VAL B 1 399 ? 189.179 154.646 41.304 1.00 12.24 399 VAL B C 1
ATOM 6426 O O . VAL B 1 399 ? 188.350 155.057 42.142 1.00 11.71 399 VAL B O 1
ATOM 6430 N N . LEU B 1 400 ? 188.850 153.858 40.285 1.00 12.30 400 LEU B N 1
ATOM 6431 C CA . LEU B 1 400 ? 187.468 153.537 39.968 1.00 11.83 400 LEU B CA 1
ATOM 6432 C C . LEU B 1 400 ? 186.914 152.354 40.790 1.00 11.57 400 LEU B C 1
ATOM 6433 O O . LEU B 1 400 ? 187.523 151.283 40.855 1.00 11.15 400 LEU B O 1
ATOM 6438 N N . GLN B 1 401 ? 185.739 152.547 41.389 1.00 11.32 401 GLN B N 1
ATOM 6439 C CA . GLN B 1 401 ? 185.112 151.509 42.203 1.00 10.97 401 GLN B CA 1
ATOM 6440 C C . GLN B 1 401 ? 183.844 150.960 41.538 1.00 11.13 401 GLN B C 1
ATOM 6441 O O . GLN B 1 401 ? 183.350 151.503 40.543 1.00 11.08 401 GLN B O 1
ATOM 6447 N N . TYR B 1 402 ? 183.309 149.879 42.095 1.00 11.12 402 TYR B N 1
ATOM 6448 C CA . TYR B 1 402 ? 181.916 149.534 41.849 1.00 11.03 402 TYR B CA 1
ATOM 6449 C C . TYR B 1 402 ? 181.271 149.196 43.196 1.00 10.42 402 TYR B C 1
ATOM 6450 O O . TYR B 1 402 ? 181.959 148.854 44.176 1.00 10.37 402 TYR B O 1
ATOM 6459 N N . GLY B 1 403 ? 179.949 149.299 43.249 1.00 10.60 403 GLY B N 1
ATOM 6460 C CA . GLY B 1 403 ? 179.224 148.945 44.461 1.00 10.28 403 GLY B CA 1
ATOM 6461 C C . GLY B 1 403 ? 177.762 149.279 44.333 1.00 10.15 403 GLY B C 1
ATOM 6462 O O . GLY B 1 403 ? 177.293 149.680 43.265 1.00 9.73 403 GLY B O 1
ATOM 6463 N N . ASN B 1 404 ? 177.041 149.124 45.434 1.00 10.22 404 ASN B N 1
ATOM 6464 C CA . ASN B 1 404 ? 175.625 149.424 45.472 1.00 11.02 404 ASN B CA 1
ATOM 6465 C C . ASN B 1 404 ? 175.473 150.826 46.059 1.00 10.98 404 ASN B C 1
ATOM 6466 O O . ASN B 1 404 ? 175.598 151.008 47.286 1.00 10.80 404 ASN B O 1
ATOM 6471 N N . VAL B 1 405 ? 175.255 151.818 45.192 1.00 11.03 405 VAL B N 1
ATOM 6472 C CA . VAL B 1 405 ? 175.049 153.209 45.650 1.00 10.59 405 VAL B CA 1
ATOM 6473 C C . VAL B 1 405 ? 173.861 153.793 44.882 1.00 10.48 405 VAL B C 1
ATOM 6474 O O . VAL B 1 405 ? 173.569 153.332 43.764 1.00 10.10 405 VAL B O 1
ATOM 6478 N N . PRO B 1 406 ? 173.140 154.752 45.472 1.00 10.50 406 PRO B N 1
ATOM 6479 C CA . PRO B 1 406 ? 171.919 155.259 44.824 1.00 10.80 406 PRO B CA 1
ATOM 6480 C C . PRO B 1 406 ? 172.149 155.908 43.457 1.00 11.36 406 PRO B C 1
ATOM 6481 O O . PRO B 1 406 ? 173.218 156.489 43.193 1.00 10.75 406 PRO B O 1
ATOM 6485 N N . ASN B 1 407 ? 171.141 155.826 42.591 1.00 11.87 407 ASN B N 1
ATOM 6486 C CA . ASN B 1 407 ? 171.266 156.436 41.264 1.00 13.05 407 ASN B CA 1
ATOM 6487 C C . ASN B 1 407 ? 171.433 157.956 41.309 1.00 12.52 407 ASN B C 1
ATOM 6488 O O . ASN B 1 407 ? 171.894 158.560 40.335 1.00 13.14 407 ASN B O 1
ATOM 6497 N N . THR B 1 408 ? 171.085 158.567 42.440 1.00 11.84 408 THR B N 1
ATOM 6498 C CA . THR B 1 408 ? 171.158 160.025 42.581 1.00 11.34 408 THR B CA 1
ATOM 6499 C C . THR B 1 408 ? 172.539 160.540 42.989 1.00 11.40 408 THR B C 1
ATOM 6500 O O . THR B 1 408 ? 172.760 161.756 43.042 1.00 10.77 408 THR B O 1
ATOM 6504 N N . TYR B 1 409 ? 173.450 159.627 43.320 1.00 10.31 409 TYR B N 1
ATOM 6505 C CA . TYR B 1 409 ? 174.769 160.010 43.791 1.00 10.52 409 TYR B CA 1
ATOM 6506 C C . TYR B 1 409 ? 175.630 160.432 42.623 1.00 10.98 409 TYR B C 1
ATOM 6507 O O . TYR B 1 409 ? 175.862 159.633 41.718 1.00 10.64 409 TYR B O 1
ATOM 6516 N N . TRP B 1 410 ? 176.074 161.691 42.631 1.00 10.18 410 TRP B N 1
ATOM 6517 C CA . TRP B 1 410 ? 176.839 162.200 41.492 1.00 10.02 410 TRP B CA 1
ATOM 6518 C C . TRP B 1 410 ? 178.183 161.474 41.278 1.00 10.78 410 TRP B C 1
ATOM 6519 O O . TRP B 1 410 ? 178.699 161.481 40.173 1.00 9.88 410 TRP B O 1
ATOM 6530 N N . THR B 1 411 ? 178.755 160.856 42.318 1.00 10.35 411 THR B N 1
ATOM 6531 C CA . THR B 1 411 ? 179.961 160.054 42.090 1.00 11.23 411 THR B CA 1
ATOM 6532 C C . THR B 1 411 ? 179.689 158.827 41.222 1.00 10.94 411 THR B C 1
ATOM 6533 O O . THR B 1 411 ? 180.632 158.214 40.744 1.00 11.04 411 THR B O 1
ATOM 6537 N N . SER B 1 412 ? 178.415 158.489 41.013 1.00 10.56 412 SER B N 1
ATOM 6538 C CA . SER B 1 412 ? 178.071 157.350 40.153 1.00 10.91 412 SER B CA 1
ATOM 6539 C C . SER B 1 412 ? 177.535 157.779 38.778 1.00 10.72 412 SER B C 1
ATOM 6540 O O . SER B 1 412 ? 177.030 156.955 38.010 1.00 10.91 412 SER B O 1
ATOM 6543 N N . GLN B 1 413 ? 177.632 159.070 38.484 1.00 10.62 413 GLN B N 1
ATOM 6544 C CA . GLN B 1 413 ? 177.088 159.610 37.236 1.00 10.88 413 GLN B CA 1
ATOM 6545 C C . GLN B 1 413 ? 178.213 160.094 36.336 1.00 10.78 413 GLN B C 1
ATOM 6546 O O . GLN B 1 413 ? 179.140 160.773 36.784 1.00 10.33 413 GLN B O 1
ATOM 6552 N N . TRP B 1 414 ? 178.106 159.751 35.054 1.00 11.14 414 TRP B N 1
ATOM 6553 C CA . TRP B 1 414 ? 179.221 159.941 34.128 1.00 11.81 414 TRP B CA 1
ATOM 6554 C C . TRP B 1 414 ? 178.818 160.686 32.854 1.00 12.28 414 TRP B C 1
ATOM 6555 O O . TRP B 1 414 ? 177.708 160.532 32.352 1.00 11.70 414 TRP B O 1
ATOM 6566 N N . GLN B 1 415 ? 179.734 161.493 32.329 1.00 12.63 415 GLN B N 1
ATOM 6567 C CA . GLN B 1 415 ? 179.475 162.183 31.069 1.00 13.07 415 GLN B CA 1
ATOM 6568 C C . GLN B 1 415 ? 180.442 161.661 30.019 1.00 12.64 415 GLN B C 1
ATOM 6569 O O . GLN B 1 415 ? 181.664 161.747 30.193 1.00 13.04 415 GLN B O 1
ATOM 6575 N N . LEU B 1 416 ? 179.893 161.113 28.939 1.00 13.30 416 LEU B N 1
ATOM 6576 C CA . LEU B 1 416 ? 180.689 160.650 27.800 1.00 13.87 416 LEU B CA 1
ATOM 6577 C C . LEU B 1 416 ? 180.817 161.802 26.822 1.00 13.91 416 LEU B C 1
ATOM 6578 O O . LEU B 1 416 ? 179.811 162.354 26.363 1.00 14.62 416 LEU B O 1
ATOM 6583 N N . ILE B 1 417 ? 182.053 162.194 26.538 1.00 14.37 417 ILE B N 1
ATOM 6584 C CA . ILE B 1 417 ? 182.325 163.352 25.684 1.00 14.30 417 ILE B CA 1
ATOM 6585 C C . ILE B 1 417 ? 183.109 162.903 24.459 1.00 14.45 417 ILE B C 1
ATOM 6586 O O . ILE B 1 417 ? 184.284 162.529 24.581 1.00 14.11 417 ILE B O 1
ATOM 6591 N N . PRO B 1 418 ? 182.475 162.951 23.291 1.00 15.29 418 PRO B N 1
ATOM 6592 C CA . PRO B 1 418 ? 183.141 162.549 22.047 1.00 15.95 418 PRO B CA 1
ATOM 6593 C C . PRO B 1 418 ? 184.385 163.384 21.798 1.00 16.34 418 PRO B C 1
ATOM 6594 O O . PRO B 1 418 ? 184.356 164.614 21.984 1.00 15.79 418 PRO B O 1
ATOM 6598 N N . VAL B 1 419 ? 185.465 162.713 21.414 1.00 16.77 419 VAL B N 1
ATOM 6599 C CA . VAL B 1 419 ? 186.727 163.384 21.113 1.00 18.35 419 VAL B CA 1
ATOM 6600 C C . VAL B 1 419 ? 187.393 162.783 19.874 1.00 19.46 419 VAL B C 1
ATOM 6601 O O . VAL B 1 419 ? 187.150 161.616 19.535 1.00 18.74 419 VAL B O 1
ATOM 6605 N N . GLU B 1 420 ? 188.222 163.587 19.203 1.00 20.73 420 GLU B N 1
ATOM 6606 C CA . GLU B 1 420 ? 189.035 163.099 18.092 1.00 22.81 420 GLU B CA 1
ATOM 6607 C C . GLU B 1 420 ? 190.236 162.310 18.617 1.00 24.08 420 GLU B C 1
ATOM 6608 O O . GLU B 1 420 ? 190.715 162.553 19.733 1.00 24.64 420 GLU B O 1
#

CATH classification: 2.60.120.200 (+1 more: 2.80.10.50)

Radius of gyration: 30.88 Å; Cα contacts (8 Å, |Δi|>4): 2163; chains: 2; bounding box: 84×80×49 Å

Secondary structure (DSSP, 8-state):
--SPPPPPSS-TTEEEEEEE----SS--TTT-BSBSSGGG-SSGGGGB-EEEEETTEEEEEE-TTPPPS-HHHHTT-EEEEEESEE-TT---TT--S-------EESS-BSSEEEEEEEE-----SS-EEEEEEEE--TTTSSSTT-S---EEEEE--BTT-TTEEEEEEE-TT-TTS-SS-EEEEEEPSSS-TTTS-EEEEEEE-SSEEEEEETTEEEEEEE----S-EEEEEEEEESBTTB---S---EEEEEEEEEEEEETT-------EEEEEETTT--EEE--TT-SSPEEE---TTTTGGG-EEEEEETTEEEEEETTT-PEEE-TT--SB-EEE---TT-GGG-EEEEEETTEEEEEESSSTT-EEE-TT--SB-EEE---TT-GGG-EEEEEE-/-PPPPPSS-TTEEEEEEE----SS--TTT-B-BSSGGG-SSGGGGB--EEEETTEEEEEE-TTPPPS-HHHHTT-EEEEEESEE-TT---TT--S-------EESS-BSSEEEEEEEE-----SS-EEEEEEEE--TTTSSSTT-S---EEEEE--BTT-TTEEEEEEE-TT-TTS-SS-EEEEEEPSSS-TTTS-EEEEEEE-SSEEEEEETTEEEEEEE----S-EEEEEEEEESBTTB---S---EEEEEEEEEEEEETT-----EEEEETTT--EEE--TT-SSPEEE---TTTTGGG-EEEEEETTEEEEEETTT-PEEE-TT--SB-EEE---TT-GGG-EEEEEETTEEEEEESSSTT-EEE-TT--SB-EEE---TT-GGG-EEEEE--

Nearest PDB structures (foldseek):
  1ups-assembly2_B  TM=1.003E+00  e=1.720E-80  Clostridium perfringens
  1ups-assembly1_A  TM=9.209E-01  e=3.468E-76  Clostridium perfringens
  4dfs-assembly2_B  TM=7.245E-01  e=1.856E-14  Thermotoga petrophila RKU-1
  3b00-assembly2_B  TM=7.042E-01  e=1.518E-14  Thermotoga maritima MSB8
  2vy0-assembly2_B  TM=7.118E-01  e=1.900E-12  Pyrococcus furiosus

Solvent-accessible surface area: 33505 Å² total; per-residue (Å²): 153,166,61,61,92,54,28,96,91,84,60,103,46,50,56,72,75,15,27,15,48,4,104,32,124,106,10,58,129,143,57,2,20,1,39,9,0,1,0,2,3,80,85,38,100,42,0,83,6,55,48,88,35,88,136,27,1,0,9,0,48,0,38,103,118,19,151,2,1,0,43,72,17,28,2,4,17,2,1,0,0,0,0,0,0,15,6,21,54,0,12,3,49,14,42,21,106,85,33,69,98,76,142,96,74,78,20,25,22,12,86,39,0,14,0,1,0,29,0,70,5,1,124,11,22,27,9,0,18,1,3,0,9,1,2,0,0,2,56,68,56,81,33,11,97,84,2,57,45,3,0,12,0,3,0,0,33,2,29,5,72,69,46,67,11,0,38,0,0,0,35,0,52,43,4,35,125,4,48,39,70,105,41,89,28,52,75,148,16,85,67,48,62,1,21,66,15,18,7,0,0,1,0,22,0,23,38,55,2,0,69,0,40,3,19,78,63,55,25,25,22,12,29,32,16,1,92,13,68,1,0,1,0,0,0,0,20,0,14,18,86,11,18,22,33,45,131,74,51,49,0,47,5,11,0,28,1,0,11,0,3,52,24,99,139,44,59,96,92,110,208,88,34,30,24,1,98,1,55,90,35,23,70,26,4,38,6,84,164,162,39,115,64,0,7,31,15,88,67,65,166,116,12,69,59,36,1,51,1,24,36,63,86,32,98,45,59,1,2,2,46,0,56,114,44,17,33,21,0,4,0,62,110,94,75,28,56,1,33,33,15,166,27,63,52,110,88,126,1,0,4,0,38,30,56,23,33,80,56,56,25,1,2,30,1,42,86,70,95,105,48,6,2,9,0,63,59,106,95,29,26,0,19,27,14,106,26,73,94,103,96,121,2,0,2,1,74,34,48,92,45,188,114,61,91,52,29,96,77,84,61,101,53,53,57,72,73,16,26,16,52,4,103,31,128,104,9,54,136,146,60,2,18,1,36,7,0,1,0,2,0,74,84,40,103,49,0,75,6,54,48,99,40,79,149,22,2,0,9,0,45,0,41,129,122,21,168,29,1,0,79,89,40,34,41,84,12,59,1,0,0,0,0,0,0,16,6,21,53,0,13,1,36,21,5,19,78,56,34,56,96,77,144,92,79,80,20,24,21,12,78,44,0,13,0,1,0,29,0,74,5,1,123,10,22,24,12,0,16,1,2,0,8,1,2,0,0,1,58,66,52,80,32,0,20,73,0,80,46,2,0,11,0,2,0,0,33,1,29,5,72,65,127,76,11,0,36,2,1,0,7,0,32,28,6,86,127,4,51,90,29,54,47,89,28,52,61,80,18,103,66,47,48,1,17,67,49,31,9,0,0,1,0,22,0,23,66,104,4,0,77,0,42,3,11,72,128,103,34,54,41,15,176,28,18,1,90,14,69,1,0,1,0,0,0,0,18,0,19,26,86,10,28,80,80,44,129,75,56,49,0,50,5,10,0,25,1,0,11,0,3,50,24,116,76,36,52,217,104,50,41,24,0,77,1,57,88,36,35,69,24,3,35,6,76,63,174,37,114,63,0,6,31,15,88,66,65,167,185,13,67,52,35,1,44,1,18,43,60,142,29,97,77,61,4,2,2,61,0,62,108,42,19,26,21,0,4,0,62,110,93,76,26,58,0,31,35,14,169,29,64,43,88,91,24,1,0,4,0,38,59,54,117,28,103,83,60,24,15,2,26,1,27,64,66,78,100,42,4,2,10,0,64,61,107,94,30,24,0,19,28,13,122,26,72,83,96,98,120,3,0,3,1,66,32,41,95,42,152